Protein AF-A0A2R6CRL7-F1 (afdb_monomer_lite)

pLDDT: mean 73.03, std 17.22, range [29.33, 96.5]

Radius of gyration: 77.33 Å; chains: 1; bounding box: 210×64×269 Å

Foldseek 3Di:
DEWFWEDDQFWIWIQDPQGIAIWTQWKDFDDPPDPDDPQWQWFQDPVHIMTTGGPDDPDDPPIFGLFDGDDDDPRLQVNLSVVQRNNCVSVPRPRAPQAAYQYAPPDPRRVVSNCSSCVVHHHYFYDHQQLLLQCLFPNQQGQAWRWADEDQKIKIFGGGRSATQDIDMDGCPPHQLPLQVPAALPDPDPSNLSSLLSVLVVLLVRLLVVLVRDDADPAEHEYGYAADSDYPPVQPHPNVSSCVNNVHHYDGYTYHPHRNNRSRNSSSRSVVSVPSPCPPPDCCSVDDPDDPDDDDVVVVVVVVVCVVVDDDDDDDDDDDDDDDDDDDDDDDDDDDDCPCPVVVVVVVVVVVSVVVSVVVVVVVVVCVVVVVVVVVVVVVVVVVVVVVVVVVVVVVVVVVVVVVVVVVVVVVVVVVVVVVVVVVVVVVVCVVPDPDPDDDDCPPCVCVVVVVVVVVVVVVVVVVVVVVVVVVVVVVVVVVVVVVVVVVVVCVVVVVVVVVVVVVVVVVVVVVVVVVVVVVVVVVVVVVVCQVVVQDPVNVVVVVVVVVVVVVVVVVVVVVVVVVVCPPVVVVVVVVVVVVVVVVVVVVVVVVVVVVVVVVVVVVVVVVVVVVVVVVVVVVVVVVVVVVVVVVVVVVVVVVVVVVVVVVVVVVVVVVVVVVVVVVVVVVVVVVVVPDDDDDCPVPPVVPVVVVPVPPPDDDDDDDDDDDDDDDDDPPPVVVVVLVVLVVVLVVVLVVCVVVVVVVVSVVSCCPRVVVSVVVVVVVVPD

Structure (mmCIF, N/CA/C/O backbone):
data_AF-A0A2R6CRL7-F1
#
_entry.id   AF-A0A2R6CRL7-F1
#
loop_
_atom_site.group_PDB
_atom_site.id
_atom_site.type_symbol
_atom_site.label_atom_id
_atom_site.label_alt_id
_atom_site.label_comp_id
_atom_site.label_asym_id
_atom_site.label_entity_id
_atom_site.label_seq_id
_atom_site.pdbx_PDB_ins_code
_atom_site.Cartn_x
_atom_site.Cartn_y
_atom_site.Cartn_z
_atom_site.occupancy
_atom_site.B_iso_or_equiv
_atom_site.auth_seq_id
_atom_site.auth_comp_id
_atom_site.auth_asym_id
_atom_site.auth_atom_id
_atom_site.pdbx_PDB_model_num
ATOM 1 N N . MET A 1 1 ? -28.102 0.544 -13.967 1.00 83.69 1 MET A N 1
ATOM 2 C CA . MET A 1 1 ? -27.176 -0.620 -14.055 1.00 83.69 1 MET A CA 1
ATOM 3 C C . MET A 1 1 ? -26.278 -0.648 -12.821 1.00 83.69 1 MET A C 1
ATOM 5 O O . MET A 1 1 ? -26.141 0.416 -12.227 1.00 83.69 1 MET A O 1
ATOM 9 N N . PRO A 1 2 ? -25.694 -1.797 -12.419 1.00 91.38 2 PRO A N 1
ATOM 10 C CA . PRO A 1 2 ? -24.644 -1.808 -11.401 1.00 91.38 2 PRO A CA 1
ATOM 11 C C . PRO A 1 2 ? -23.376 -1.113 -11.915 1.00 91.38 2 PRO A C 1
ATOM 13 O O . PRO A 1 2 ? -23.104 -1.126 -13.121 1.00 91.38 2 PRO A O 1
ATOM 16 N N . ALA A 1 3 ? -22.616 -0.526 -10.996 1.00 94.50 3 ALA A N 1
ATOM 17 C CA . ALA A 1 3 ? -21.356 0.171 -11.251 1.00 94.50 3 ALA A CA 1
ATOM 18 C C . ALA A 1 3 ? -20.347 -0.147 -10.132 1.00 94.50 3 ALA A C 1
ATOM 20 O O . ALA A 1 3 ? -20.745 -0.514 -9.027 1.00 94.50 3 ALA A O 1
ATOM 21 N N . GLY A 1 4 ? -19.054 -0.002 -10.413 1.00 95.75 4 GLY A N 1
ATOM 22 C CA . GLY A 1 4 ? -17.980 -0.036 -9.419 1.00 95.75 4 GLY A CA 1
ATOM 23 C C . GLY A 1 4 ? -17.266 1.312 -9.375 1.00 95.75 4 GLY A C 1
ATOM 24 O O . GLY A 1 4 ? -17.113 1.953 -10.415 1.00 95.75 4 GLY A O 1
ATOM 25 N N . ILE A 1 5 ? -16.855 1.765 -8.194 1.00 95.94 5 ILE A N 1
ATOM 26 C CA . ILE A 1 5 ? -16.184 3.052 -8.006 1.00 95.94 5 ILE A CA 1
ATOM 27 C C . ILE A 1 5 ? -15.051 2.952 -6.977 1.00 95.94 5 ILE A C 1
ATOM 29 O O . ILE A 1 5 ? -15.240 2.474 -5.859 1.00 95.94 5 ILE A O 1
ATOM 33 N N . ASP A 1 6 ? -13.872 3.434 -7.365 1.00 95.62 6 ASP A N 1
ATOM 34 C CA . ASP A 1 6 ? -12.722 3.654 -6.485 1.00 95.62 6 ASP A CA 1
ATOM 35 C C . ASP A 1 6 ? -12.489 5.164 -6.360 1.00 95.62 6 ASP A C 1
ATOM 37 O O . ASP A 1 6 ? -12.441 5.874 -7.368 1.00 95.62 6 ASP A O 1
ATOM 41 N N . ILE A 1 7 ? -12.395 5.660 -5.127 1.00 93.50 7 ILE A N 1
ATOM 42 C CA . ILE A 1 7 ? -12.214 7.082 -4.810 1.00 93.50 7 ILE A CA 1
ATOM 43 C C . ILE A 1 7 ? -10.940 7.202 -3.979 1.00 93.50 7 ILE A C 1
ATOM 45 O O . ILE A 1 7 ? -10.892 6.769 -2.825 1.00 93.50 7 ILE A O 1
ATOM 49 N N . ARG A 1 8 ? -9.918 7.807 -4.582 1.00 90.06 8 ARG A N 1
ATOM 50 C CA . ARG A 1 8 ? -8.610 8.111 -3.990 1.00 90.06 8 ARG A CA 1
ATOM 51 C C . ARG A 1 8 ? -8.490 9.624 -3.794 1.00 90.06 8 ARG A C 1
ATOM 53 O O . ARG A 1 8 ? -9.315 10.376 -4.309 1.00 90.06 8 ARG A O 1
ATOM 60 N N . GLU A 1 9 ? -7.439 10.087 -3.112 1.00 87.25 9 GLU A N 1
ATOM 61 C CA . GLU A 1 9 ? -7.243 11.523 -2.844 1.00 87.25 9 GLU A CA 1
ATOM 62 C C . GLU A 1 9 ? -7.326 12.370 -4.125 1.00 87.25 9 GLU A C 1
ATOM 64 O O . GLU A 1 9 ? -8.062 13.352 -4.158 1.00 87.25 9 GLU A O 1
ATOM 69 N N . ARG A 1 10 ? -6.633 11.963 -5.199 1.00 86.88 10 ARG A N 1
ATOM 70 C CA . ARG A 1 10 ? -6.546 12.733 -6.456 1.00 86.88 10 ARG A CA 1
ATOM 71 C C . ARG A 1 10 ? -7.376 12.177 -7.613 1.00 86.88 10 ARG A C 1
ATOM 73 O O . ARG A 1 10 ? -7.717 12.932 -8.522 1.00 86.88 10 ARG A O 1
ATOM 80 N N . THR A 1 11 ? -7.735 10.894 -7.582 1.00 90.50 11 THR A N 1
ATOM 81 C CA . THR A 1 11 ? -8.336 10.162 -8.713 1.00 90.50 11 THR A CA 1
ATOM 82 C C . THR A 1 11 ? -9.651 9.496 -8.308 1.00 90.50 11 THR A C 1
ATOM 84 O O . THR A 1 11 ? -9.728 8.878 -7.249 1.00 90.50 11 THR A O 1
ATOM 87 N N . ILE A 1 12 ? -10.654 9.547 -9.186 1.00 93.38 12 ILE A N 1
ATOM 88 C CA . ILE A 1 12 ? -11.865 8.720 -9.120 1.00 93.38 12 ILE A CA 1
ATOM 89 C C . ILE A 1 12 ? -11.895 7.816 -10.356 1.00 93.38 12 ILE A C 1
ATOM 91 O O . ILE A 1 12 ? -11.764 8.295 -11.482 1.00 93.38 12 ILE A O 1
ATOM 95 N N . LEU A 1 13 ? -12.085 6.514 -10.157 1.00 94.12 13 LEU A N 1
ATOM 96 C CA . LEU A 1 13 ? -12.251 5.527 -11.226 1.00 94.12 13 LEU A CA 1
ATOM 97 C C . LEU A 1 13 ? -13.660 4.951 -11.162 1.00 94.12 13 LEU A C 1
ATOM 99 O O . LEU A 1 13 ? -14.085 4.484 -10.108 1.00 94.12 13 LEU A O 1
ATOM 103 N N . VAL A 1 14 ? -14.373 4.961 -12.287 1.00 95.25 14 VAL A N 1
ATOM 104 C CA . VAL A 1 14 ? -15.747 4.454 -12.395 1.00 95.25 14 VAL A CA 1
ATOM 105 C C . VAL A 1 14 ? -15.800 3.352 -13.443 1.00 95.25 14 VAL A C 1
ATOM 107 O O . VAL A 1 14 ? -15.675 3.622 -14.635 1.00 95.25 14 VAL A O 1
ATOM 110 N N . ALA A 1 15 ? -16.014 2.115 -13.001 1.00 95.31 15 ALA A N 1
ATOM 111 C CA . ALA A 1 15 ? -16.182 0.946 -13.852 1.00 95.31 15 ALA A CA 1
ATOM 112 C C . ALA A 1 15 ? -17.666 0.653 -14.111 1.00 95.31 15 ALA A C 1
ATOM 114 O O . ALA A 1 15 ? -18.484 0.580 -13.189 1.00 95.31 15 ALA A O 1
ATOM 115 N N . THR A 1 16 ? -18.015 0.409 -15.373 1.00 94.88 16 THR A N 1
ATOM 116 C CA . THR A 1 16 ? -19.351 -0.036 -15.795 1.00 94.88 16 THR A CA 1
ATOM 117 C C . THR A 1 16 ? -19.245 -1.209 -16.775 1.00 94.88 16 THR A C 1
ATOM 119 O O . THR A 1 16 ? -18.173 -1.453 -17.328 1.00 94.88 16 THR A O 1
ATOM 122 N N . PRO A 1 17 ? -20.351 -1.914 -17.088 1.00 92.06 17 PRO A N 1
ATOM 123 C CA . PRO A 1 17 ? -20.360 -2.943 -18.132 1.00 92.06 17 PRO A CA 1
ATOM 124 C C . PRO A 1 17 ? -19.997 -2.455 -19.551 1.00 92.06 17 PRO A C 1
ATOM 126 O O . PRO A 1 17 ? -19.898 -3.283 -20.455 1.00 92.06 17 PRO A O 1
ATOM 129 N N . ALA A 1 18 ? -19.841 -1.142 -19.773 1.00 91.06 18 ALA A N 1
ATOM 130 C CA . ALA A 1 18 ? -19.381 -0.564 -21.039 1.00 91.06 18 ALA A CA 1
ATOM 131 C C . ALA A 1 18 ? -17.871 -0.238 -21.058 1.00 91.06 18 ALA A C 1
ATOM 133 O O . ALA A 1 18 ? -17.312 -0.065 -22.140 1.00 91.06 18 ALA A O 1
ATOM 134 N N . GLY A 1 19 ? -17.223 -0.170 -19.889 1.00 91.88 19 GLY A N 1
ATOM 135 C CA . GLY A 1 19 ? -15.824 0.225 -19.716 1.00 91.88 19 GLY A CA 1
ATOM 136 C C . GLY A 1 19 ? -15.586 0.995 -18.413 1.00 91.88 19 GLY A C 1
ATOM 137 O O . GLY A 1 19 ? -16.529 1.314 -17.680 1.00 91.88 19 GLY A O 1
ATOM 138 N N . THR A 1 20 ? -14.317 1.296 -18.142 1.00 93.25 20 THR A N 1
ATOM 139 C CA . THR A 1 20 ? -13.875 2.159 -17.038 1.00 93.25 20 THR A CA 1
ATOM 140 C C . THR A 1 20 ? -13.662 3.591 -17.538 1.00 93.25 20 THR A C 1
ATOM 142 O O . THR A 1 20 ? -13.286 3.804 -18.690 1.00 93.25 20 THR A O 1
ATOM 145 N N . ALA A 1 21 ? -13.890 4.582 -16.676 1.00 92.69 21 ALA A N 1
ATOM 146 C CA . ALA A 1 21 ? -13.516 5.978 -16.901 1.00 92.69 21 ALA A CA 1
ATOM 147 C C . ALA A 1 21 ? -12.739 6.534 -15.700 1.00 92.69 21 ALA A C 1
ATOM 149 O O . ALA A 1 21 ? -12.966 6.118 -14.559 1.00 92.69 21 ALA A O 1
ATOM 150 N N . ARG A 1 22 ? -11.835 7.486 -15.964 1.00 92.12 22 ARG A N 1
ATOM 151 C CA . ARG A 1 22 ? -10.936 8.091 -14.976 1.00 92.12 22 ARG A CA 1
ATOM 152 C C . ARG A 1 22 ? -11.158 9.602 -14.878 1.00 92.12 22 ARG A C 1
ATOM 154 O O . ARG A 1 22 ? -11.017 10.324 -15.861 1.00 92.12 22 ARG A O 1
ATOM 161 N N . TYR A 1 23 ? -11.425 10.065 -13.665 1.00 91.38 23 TYR A N 1
ATOM 162 C CA . TYR A 1 23 ? -11.684 11.458 -13.304 1.00 91.38 23 TYR A CA 1
ATOM 163 C C . TYR A 1 23 ? -10.712 11.913 -12.215 1.00 91.38 23 TYR A C 1
ATOM 165 O O . TYR A 1 23 ? -10.112 11.089 -11.519 1.00 91.38 23 TYR A O 1
ATOM 173 N N . ARG A 1 24 ? -10.577 13.223 -12.014 1.00 89.06 24 ARG A N 1
ATOM 174 C CA . ARG A 1 24 ? -9.952 13.774 -10.807 1.00 89.06 24 ARG A CA 1
ATOM 175 C C . ARG A 1 24 ? -10.978 13.892 -9.684 1.00 89.06 24 ARG A C 1
ATOM 177 O O . ARG A 1 24 ? -12.131 14.236 -9.920 1.00 89.06 24 ARG A O 1
ATOM 184 N N . ASN A 1 25 ? -10.535 13.707 -8.444 1.00 90.75 25 ASN A N 1
ATOM 185 C CA . ASN A 1 25 ? -11.321 14.015 -7.240 1.00 90.75 25 ASN A CA 1
ATOM 186 C C . ASN A 1 25 ? -11.370 15.538 -6.947 1.00 90.75 25 ASN A C 1
ATOM 188 O O . ASN A 1 25 ? -11.638 15.959 -5.826 1.00 90.75 25 ASN A O 1
ATOM 192 N N . ALA A 1 26 ? -11.089 16.380 -7.943 1.00 87.31 26 ALA A N 1
ATOM 193 C CA . ALA A 1 26 ? -11.030 17.831 -7.821 1.00 87.31 26 ALA A CA 1
ATOM 194 C C . ALA A 1 26 ? -12.279 18.475 -8.436 1.00 87.31 26 ALA A C 1
ATOM 196 O O . ALA A 1 26 ? -12.768 18.038 -9.481 1.00 87.31 26 ALA A O 1
ATOM 197 N N . ILE A 1 27 ? -12.794 19.518 -7.785 1.00 86.75 27 ILE A N 1
ATOM 198 C CA . ILE A 1 27 ? -13.988 20.239 -8.214 1.00 86.75 27 ILE A CA 1
ATOM 199 C C . ILE A 1 27 ? -13.779 21.755 -8.195 1.00 86.75 27 ILE A C 1
ATOM 201 O O . ILE A 1 27 ? -13.359 22.356 -7.201 1.00 86.75 27 ILE A O 1
ATOM 205 N N . ARG A 1 28 ? -14.126 22.388 -9.320 1.00 86.25 28 ARG A N 1
ATOM 206 C CA . ARG A 1 28 ? -14.042 23.835 -9.544 1.00 86.25 28 ARG A CA 1
ATOM 207 C C . ARG A 1 28 ? -15.425 24.376 -9.890 1.00 86.25 28 ARG A C 1
ATOM 209 O O . ARG A 1 28 ? -16.118 23.828 -10.741 1.00 86.25 28 ARG A O 1
ATOM 216 N N . ARG A 1 29 ? -15.861 25.467 -9.258 1.00 85.31 29 ARG A N 1
ATOM 217 C CA . ARG A 1 29 ? -17.110 26.141 -9.654 1.00 85.31 29 ARG A CA 1
ATOM 218 C C . ARG A 1 29 ? -16.862 26.967 -10.917 1.00 85.31 29 ARG A C 1
ATOM 220 O O . ARG A 1 29 ? -15.903 27.732 -10.954 1.00 85.31 29 ARG A O 1
ATOM 227 N N . LEU A 1 30 ? -17.729 26.835 -11.917 1.00 84.25 30 LEU A N 1
ATOM 228 C CA . LEU A 1 30 ? -17.679 27.647 -13.134 1.00 84.25 30 LEU A CA 1
ATOM 229 C C . LEU A 1 30 ? -18.390 28.987 -12.896 1.00 84.25 30 LEU A C 1
ATOM 231 O O . LEU A 1 30 ? -19.471 29.026 -12.303 1.00 84.25 30 LEU A O 1
ATOM 235 N N . GLU A 1 31 ? -17.805 30.086 -13.374 1.00 82.56 31 GLU A N 1
ATOM 236 C CA . GLU A 1 31 ? -18.512 31.370 -13.477 1.00 82.56 31 GLU A CA 1
ATOM 237 C C . GLU A 1 31 ? -19.429 31.380 -14.715 1.00 82.56 31 GLU A C 1
ATOM 239 O O . GLU A 1 31 ? -19.143 30.705 -15.702 1.00 82.56 31 GLU A O 1
ATOM 244 N N . ASP A 1 32 ? -20.500 32.187 -14.705 1.00 69.69 32 ASP A N 1
ATOM 245 C CA . ASP A 1 32 ? -21.592 32.202 -15.711 1.00 69.69 32 ASP A CA 1
ATOM 246 C C . ASP A 1 32 ? -21.172 32.469 -17.183 1.00 69.69 32 ASP A C 1
ATOM 248 O O . ASP A 1 32 ? -22.021 32.518 -18.078 1.00 69.69 32 ASP A O 1
ATOM 252 N N . ALA A 1 33 ? -19.881 32.688 -17.450 1.00 60.56 33 ALA A N 1
ATOM 253 C CA . ALA A 1 33 ? -19.303 32.899 -18.777 1.00 60.56 33 ALA A CA 1
ATOM 254 C C . ALA A 1 33 ? -18.342 31.780 -19.231 1.00 60.56 33 ALA A C 1
ATOM 256 O O . ALA A 1 33 ? -18.023 31.718 -20.421 1.00 60.56 33 ALA A O 1
ATOM 257 N N . GLU A 1 34 ? -17.892 30.895 -18.336 1.00 67.12 34 GLU A N 1
ATOM 258 C CA . GLU A 1 34 ? -17.069 29.742 -18.707 1.00 67.12 34 GLU A CA 1
ATOM 259 C C . GLU A 1 34 ? -17.959 28.623 -19.255 1.00 67.12 34 GLU A C 1
ATOM 261 O O . GLU A 1 34 ? -18.594 27.868 -18.522 1.00 67.12 34 GLU A O 1
ATOM 266 N N . THR A 1 35 ? -17.995 28.504 -20.583 1.00 62.94 35 THR A N 1
ATOM 267 C CA . THR A 1 35 ? -18.393 27.240 -21.211 1.00 62.94 35 THR A CA 1
ATOM 268 C C . THR A 1 35 ? -17.227 26.279 -21.019 1.00 62.94 35 THR A C 1
ATOM 270 O O . THR A 1 35 ? -16.145 26.571 -21.526 1.00 62.94 35 THR A O 1
ATOM 273 N N . GLY A 1 36 ? -17.428 25.195 -20.262 1.00 60.19 36 GLY A N 1
ATOM 274 C CA . GLY A 1 36 ? -16.379 24.208 -19.995 1.00 60.19 36 GLY A CA 1
ATOM 275 C C . GLY A 1 36 ? -15.745 23.702 -21.291 1.00 60.19 36 GLY A C 1
ATOM 276 O O . GLY A 1 36 ? -16.454 23.476 -22.277 1.00 60.19 36 GLY A O 1
ATOM 277 N N . ASP A 1 37 ? -14.417 23.573 -21.301 1.00 58.75 37 ASP A N 1
ATOM 278 C CA . ASP A 1 37 ? -13.718 23.013 -22.456 1.00 58.75 37 ASP A CA 1
ATOM 279 C C . ASP A 1 37 ? -14.037 21.512 -22.584 1.00 58.75 37 ASP A C 1
ATOM 281 O O . ASP A 1 37 ? -14.466 20.861 -21.628 1.00 58.75 37 ASP A O 1
ATOM 285 N N . GLY A 1 38 ? -13.884 20.963 -23.788 1.00 57.44 38 GLY A N 1
ATOM 286 C CA . GLY A 1 38 ? -14.528 19.716 -24.221 1.00 57.44 38 GLY A CA 1
ATOM 287 C C . GLY A 1 38 ? -14.091 18.417 -23.529 1.00 57.44 38 GLY A C 1
ATOM 288 O O . GLY A 1 38 ? -14.498 17.352 -23.985 1.00 57.44 38 GLY A O 1
ATOM 289 N N . ALA A 1 39 ? -13.268 18.497 -22.481 1.00 59.25 39 ALA A N 1
ATOM 290 C CA . ALA A 1 39 ? -12.752 17.377 -21.693 1.00 59.25 39 ALA A CA 1
ATOM 291 C C . ALA A 1 39 ? -13.210 17.387 -20.217 1.00 59.25 39 ALA A C 1
ATOM 293 O O . ALA A 1 39 ? -12.875 16.467 -19.480 1.00 59.25 39 ALA A O 1
ATOM 294 N N . THR A 1 40 ? -13.960 18.398 -19.765 1.00 70.75 40 THR A N 1
ATOM 295 C CA . THR A 1 40 ? -14.306 18.575 -18.343 1.00 70.75 40 THR A CA 1
ATOM 296 C C . THR A 1 40 ? -15.777 18.228 -18.072 1.00 70.75 40 THR A C 1
ATOM 298 O O . THR A 1 40 ? -16.695 18.884 -18.582 1.00 70.75 40 THR A O 1
ATOM 301 N N . LEU A 1 41 ? -16.027 17.228 -17.219 1.00 86.19 41 LEU A N 1
ATOM 302 C CA . LEU A 1 41 ? -17.376 16.797 -16.846 1.00 86.19 41 LEU A CA 1
ATOM 303 C C . LEU A 1 41 ? -18.088 17.916 -16.073 1.00 86.19 41 LEU A C 1
ATOM 305 O O . LEU A 1 41 ? -17.649 18.340 -15.004 1.00 86.19 41 LEU A O 1
ATOM 309 N N . THR A 1 42 ? -19.198 18.417 -16.620 1.00 87.56 42 THR A N 1
ATOM 310 C CA . THR A 1 42 ? -19.900 19.588 -16.073 1.00 87.56 42 THR A CA 1
ATOM 311 C C . THR A 1 42 ? -21.227 19.200 -15.422 1.00 87.56 42 THR A C 1
ATOM 313 O O . THR A 1 42 ? -22.122 18.666 -16.075 1.00 87.56 42 THR A O 1
ATOM 316 N N . VAL A 1 43 ? -21.374 19.532 -14.138 1.00 88.31 43 VAL A N 1
ATOM 317 C CA . VAL A 1 43 ? -22.554 19.261 -13.304 1.00 88.31 43 VAL A CA 1
ATOM 318 C C . VAL A 1 43 ? -23.264 20.578 -12.983 1.00 88.31 43 VAL A C 1
ATOM 320 O O . VAL A 1 43 ? -22.673 21.470 -12.377 1.00 88.31 43 VAL A O 1
ATOM 323 N N . SER A 1 44 ? -24.539 20.719 -13.356 1.00 86.38 44 SER A N 1
ATOM 324 C CA . SER A 1 44 ? -25.341 21.919 -13.063 1.00 86.38 44 SER A CA 1
ATOM 325 C C . SER A 1 44 ? -26.352 21.672 -11.942 1.00 86.38 44 SER A C 1
ATOM 327 O O . SER A 1 44 ? -27.188 20.776 -12.040 1.00 86.38 44 SER A O 1
ATOM 329 N N . LEU A 1 45 ? -26.314 22.518 -10.912 1.00 88.00 45 LEU A N 1
ATOM 330 C CA . LEU A 1 45 ? -27.274 22.574 -9.805 1.00 88.00 45 LEU A CA 1
ATOM 331 C C . LEU A 1 45 ? -27.991 23.934 -9.776 1.00 88.00 45 LEU A C 1
ATOM 333 O O . LEU A 1 45 ? -27.533 24.903 -10.383 1.00 88.00 45 LEU A O 1
ATOM 337 N N . ASP A 1 46 ? -29.045 24.056 -8.963 1.00 84.19 46 ASP A N 1
ATOM 338 C CA . ASP A 1 46 ? -29.707 25.344 -8.670 1.00 84.19 46 ASP A CA 1
ATOM 339 C C . ASP A 1 46 ? -28.745 26.398 -8.066 1.00 84.19 46 ASP A C 1
ATOM 341 O O . ASP A 1 46 ? -29.016 27.599 -8.115 1.00 84.19 46 ASP A O 1
ATOM 345 N N . GLY A 1 47 ? -27.605 25.964 -7.512 1.00 78.62 47 GLY A N 1
ATOM 346 C CA . GLY A 1 47 ? -26.525 26.825 -7.016 1.00 78.62 47 GLY A CA 1
ATOM 347 C C . GLY A 1 47 ? -25.501 27.279 -8.071 1.00 78.62 47 GLY A C 1
ATOM 348 O O . GLY A 1 47 ? -24.651 28.115 -7.755 1.00 78.62 47 GLY A O 1
ATOM 349 N N . GLY A 1 48 ? -25.549 26.760 -9.300 1.00 85.50 48 GLY A N 1
ATOM 350 C CA . GLY A 1 48 ? -24.590 27.040 -10.377 1.00 85.50 48 GLY A CA 1
ATOM 351 C C . GLY A 1 48 ? -24.003 25.773 -11.009 1.00 85.50 48 GLY A C 1
ATOM 352 O O . GLY A 1 48 ? -24.364 24.657 -10.637 1.00 85.50 48 GLY A O 1
ATOM 353 N N . SER A 1 49 ? -23.092 25.953 -11.970 1.00 87.56 49 SER A N 1
ATOM 354 C CA . SER A 1 49 ? -22.382 24.839 -12.615 1.00 87.56 49 SER A CA 1
ATOM 355 C C . SER A 1 49 ? -21.006 24.601 -11.999 1.00 87.56 49 SER A C 1
ATOM 357 O O . SER A 1 49 ? -20.321 25.534 -11.576 1.00 87.56 49 SER A O 1
ATOM 359 N N . TYR A 1 50 ? -20.603 23.337 -11.979 1.00 88.25 50 TYR A N 1
ATOM 360 C CA . TYR A 1 50 ? -19.344 22.853 -11.437 1.00 88.25 50 TYR A CA 1
ATOM 361 C C . TYR A 1 50 ? -18.649 21.969 -12.470 1.00 88.25 50 TYR A C 1
ATOM 363 O O . TYR A 1 50 ? -19.295 21.193 -13.169 1.00 88.25 50 TYR A O 1
ATOM 371 N N . ALA A 1 51 ? -17.335 22.107 -12.547 1.00 86.88 51 ALA A N 1
ATOM 372 C CA . ALA A 1 51 ? -16.426 21.322 -13.355 1.00 86.88 51 ALA A CA 1
ATOM 373 C C . ALA A 1 51 ? -15.752 20.254 -12.486 1.00 86.88 51 ALA A C 1
ATOM 375 O O . ALA A 1 51 ? -15.205 20.575 -11.429 1.00 86.88 51 ALA A O 1
ATOM 376 N N . ILE A 1 52 ? -15.778 19.013 -12.965 1.00 85.94 52 ILE A N 1
ATOM 377 C CA . ILE A 1 52 ? -14.998 17.876 -12.474 1.00 85.94 52 ILE A CA 1
ATOM 378 C C . ILE A 1 52 ? -14.081 17.486 -13.625 1.00 85.94 52 ILE A C 1
ATOM 380 O O . ILE A 1 52 ? -14.546 17.188 -14.726 1.00 85.94 52 ILE A O 1
ATOM 384 N N . ASP A 1 53 ? -12.778 17.568 -13.403 1.00 75.31 53 ASP A N 1
ATOM 385 C CA . ASP A 1 53 ? -11.823 17.515 -14.502 1.00 75.31 53 ASP A CA 1
ATOM 386 C C . ASP A 1 53 ? -11.392 16.080 -14.832 1.00 75.31 53 ASP A C 1
ATOM 388 O O . ASP A 1 53 ? -11.178 15.254 -13.938 1.00 75.31 53 ASP A O 1
ATOM 392 N N . VAL A 1 54 ? -11.257 15.767 -16.122 1.00 62.69 54 VAL A N 1
ATOM 393 C CA . VAL A 1 54 ? -10.622 14.515 -16.558 1.00 62.69 54 VAL A CA 1
ATOM 394 C C . VAL A 1 54 ? -9.112 14.674 -16.382 1.00 62.69 54 VAL A C 1
ATOM 396 O O . VAL A 1 54 ? -8.558 15.748 -16.597 1.00 62.69 54 VAL A O 1
ATOM 399 N N . ALA A 1 55 ? -8.427 13.625 -15.927 1.00 54.41 55 ALA A N 1
ATOM 400 C CA . ALA A 1 55 ? -7.027 13.731 -15.521 1.00 54.41 55 ALA A CA 1
ATOM 401 C C . ALA A 1 55 ? -6.094 14.043 -16.713 1.00 54.41 55 ALA A C 1
ATOM 403 O O . ALA A 1 55 ? -5.758 13.137 -17.474 1.00 54.41 55 ALA A O 1
ATOM 404 N N . GLY A 1 56 ? -5.668 15.309 -16.870 1.00 50.44 56 GLY A N 1
ATOM 405 C CA . GLY A 1 56 ? -4.801 15.697 -17.995 1.00 50.44 56 GLY A CA 1
ATOM 406 C C . GLY A 1 56 ? -4.098 17.068 -18.000 1.00 50.44 56 GLY A C 1
ATOM 407 O O . GLY A 1 56 ? -3.211 17.231 -18.833 1.00 50.44 56 GLY A O 1
ATOM 408 N N . ASP A 1 57 ? -4.430 18.041 -17.136 1.00 48.66 57 ASP A N 1
ATOM 409 C CA . ASP A 1 57 ? -3.772 19.373 -17.138 1.00 48.66 57 ASP A CA 1
ATOM 410 C C . ASP A 1 57 ? -3.553 19.932 -15.718 1.00 48.66 57 ASP A C 1
ATOM 412 O O . ASP A 1 57 ? -4.507 20.103 -14.963 1.00 48.66 57 ASP A O 1
ATOM 416 N N . ASP A 1 58 ? -2.317 20.196 -15.296 1.00 52.31 58 ASP A N 1
ATOM 417 C CA . ASP A 1 58 ? -1.955 20.456 -13.884 1.00 52.31 58 ASP A CA 1
ATOM 418 C C . ASP A 1 58 ? -2.205 21.915 -13.429 1.00 52.31 58 ASP A C 1
ATOM 420 O O . ASP A 1 58 ? -1.361 22.583 -12.827 1.00 52.31 58 ASP A O 1
ATOM 424 N N . GLY A 1 59 ? -3.394 22.432 -13.751 1.00 49.91 59 GLY A N 1
ATOM 425 C CA . GLY A 1 59 ? -3.794 23.824 -13.558 1.00 49.91 59 GLY A CA 1
ATOM 426 C C . GLY A 1 59 ? -4.458 24.158 -12.212 1.00 49.91 59 GLY A C 1
ATOM 427 O O . GLY A 1 59 ? -5.640 23.889 -12.011 1.00 49.91 59 GLY A O 1
ATOM 428 N N . ALA A 1 60 ? -3.731 24.933 -11.398 1.00 49.78 60 ALA A N 1
ATOM 429 C CA . ALA A 1 60 ? -4.191 25.799 -10.295 1.00 49.78 60 ALA A CA 1
ATOM 430 C C . ALA A 1 60 ? -4.596 25.164 -8.942 1.00 49.78 60 ALA A C 1
ATOM 432 O O . ALA A 1 60 ? -5.472 24.308 -8.853 1.00 49.78 60 ALA A O 1
ATOM 433 N N . ASP A 1 61 ? -4.028 25.733 -7.869 1.00 56.34 61 ASP A N 1
ATOM 434 C CA . ASP A 1 61 ? -4.190 25.345 -6.455 1.00 56.34 61 ASP A CA 1
ATOM 435 C C . ASP A 1 61 ? -5.554 25.707 -5.814 1.00 56.34 61 ASP A C 1
ATOM 437 O O . ASP A 1 61 ? -5.813 25.352 -4.667 1.00 56.34 61 ASP A O 1
ATOM 441 N N . ASP A 1 62 ? -6.436 26.430 -6.516 1.00 55.22 62 ASP A N 1
ATOM 442 C CA . ASP A 1 62 ? -7.716 26.945 -5.982 1.00 55.22 62 ASP A CA 1
ATOM 443 C C . ASP A 1 62 ? -8.877 25.913 -6.026 1.00 55.22 62 ASP A C 1
ATOM 445 O O . ASP A 1 62 ? -10.054 26.276 -5.922 1.00 55.22 62 ASP A O 1
ATOM 449 N N . GLN A 1 63 ? -8.581 24.622 -6.216 1.00 67.44 63 GLN A N 1
ATOM 450 C CA . GLN A 1 63 ? -9.585 23.559 -6.363 1.00 67.44 63 GLN A CA 1
ATOM 451 C C . GLN A 1 63 ? -9.918 22.881 -5.024 1.00 67.44 63 GLN A C 1
ATOM 453 O O . GLN A 1 63 ? -9.045 22.629 -4.197 1.00 67.44 63 GLN A O 1
ATOM 458 N N . GLY A 1 64 ? -11.199 22.569 -4.804 1.00 79.50 64 GLY A N 1
ATOM 459 C CA . GLY A 1 64 ? -11.634 21.760 -3.662 1.00 79.50 64 GLY A CA 1
ATOM 460 C C . GLY A 1 64 ? -11.670 20.274 -4.014 1.00 79.50 64 GLY A C 1
ATOM 461 O O . GLY A 1 64 ? -11.834 19.928 -5.181 1.00 79.50 64 GLY A O 1
ATOM 462 N N . TYR A 1 65 ? -11.585 19.394 -3.018 1.00 87.50 65 TYR A N 1
ATOM 463 C CA . TYR A 1 65 ? -11.857 17.968 -3.216 1.00 87.50 65 TYR A CA 1
ATOM 464 C C . TYR A 1 65 ? -13.369 17.686 -3.251 1.00 87.50 65 TYR A C 1
ATOM 466 O O . TYR A 1 65 ? -14.141 18.318 -2.524 1.00 87.50 65 TYR A O 1
ATOM 474 N N . LEU A 1 66 ? -13.798 16.739 -4.091 1.00 89.94 66 LEU A N 1
ATOM 475 C CA . LEU A 1 66 ? -15.195 16.294 -4.185 1.00 89.94 66 LEU A CA 1
ATOM 476 C C . LEU A 1 66 ? -15.557 15.333 -3.037 1.00 89.94 66 LEU A C 1
ATOM 478 O O . LEU A 1 66 ? -16.641 15.440 -2.456 1.00 89.94 66 LEU A O 1
ATOM 482 N N . PHE A 1 67 ? -14.630 14.441 -2.686 1.00 90.88 67 PHE A N 1
ATOM 483 C CA . PHE A 1 67 ? -14.697 13.507 -1.559 1.00 90.88 67 PHE A CA 1
ATOM 484 C C . PHE A 1 67 ? -13.418 13.580 -0.711 1.00 90.88 67 PHE A C 1
ATOM 486 O O . PHE A 1 67 ? -12.346 13.867 -1.241 1.00 90.88 67 PHE A O 1
ATOM 493 N N . GLY A 1 68 ? -13.510 13.279 0.587 1.00 86.12 68 GLY A N 1
ATOM 494 C CA . GLY A 1 68 ? -12.345 13.159 1.477 1.00 86.12 68 GLY A CA 1
ATOM 495 C C . GLY A 1 68 ? -11.694 14.496 1.851 1.00 86.12 68 GLY A C 1
ATOM 496 O O . GLY A 1 68 ? -10.517 14.544 2.198 1.00 86.12 68 GLY A O 1
ATOM 497 N N . GLY A 1 69 ? -12.436 15.602 1.765 1.00 81.50 69 GLY A N 1
ATOM 498 C CA . GLY A 1 69 ? -11.915 16.937 2.048 1.00 81.50 69 GLY A CA 1
ATOM 499 C C . GLY A 1 69 ? -13.001 17.959 2.376 1.00 81.50 69 GLY A C 1
ATOM 500 O O . GLY A 1 69 ? -14.196 17.706 2.239 1.00 81.50 69 GLY A O 1
ATOM 501 N N . ALA A 1 70 ? -12.580 19.148 2.814 1.00 66.88 70 ALA A N 1
ATOM 502 C CA . ALA A 1 70 ? -13.473 20.229 3.239 1.00 66.88 70 ALA A CA 1
ATOM 503 C C . ALA A 1 70 ? -14.169 20.927 2.047 1.00 66.88 70 ALA A C 1
ATOM 505 O O . ALA A 1 70 ? -13.848 22.065 1.698 1.00 66.88 70 ALA A O 1
ATOM 506 N N . ALA A 1 71 ? -15.123 20.234 1.421 1.00 61.06 71 ALA A N 1
ATOM 507 C CA . ALA A 1 71 ? -15.863 20.692 0.248 1.00 61.06 71 ALA A CA 1
ATOM 508 C C . ALA A 1 71 ? -16.598 22.032 0.480 1.00 61.06 71 ALA A C 1
ATOM 510 O O . ALA A 1 71 ? -17.257 22.257 1.497 1.00 61.06 71 ALA A O 1
ATOM 511 N N . THR A 1 72 ? -16.516 22.935 -0.500 1.00 58.88 72 THR A N 1
ATOM 512 C CA . THR A 1 72 ? -16.986 24.327 -0.402 1.00 58.88 72 THR A CA 1
ATOM 513 C C . THR A 1 72 ? -18.410 24.521 -0.942 1.00 58.88 72 THR A C 1
ATOM 515 O O . THR A 1 72 ? -18.639 25.201 -1.944 1.00 58.88 72 THR A O 1
ATOM 518 N N . GLY A 1 73 ? -19.410 23.961 -0.255 1.00 63.94 73 GLY A N 1
ATOM 519 C CA . GLY A 1 73 ? -20.815 24.141 -0.637 1.00 63.94 73 GLY A CA 1
ATOM 520 C C . GLY A 1 73 ? -21.812 23.378 0.231 1.00 63.94 73 GLY A C 1
ATOM 521 O O . GLY A 1 73 ? -21.554 23.123 1.403 1.00 63.94 73 GLY A O 1
ATOM 522 N N . ASP A 1 74 ? -22.949 23.023 -0.369 1.00 67.19 74 ASP A N 1
ATOM 523 C CA . ASP A 1 74 ? -23.846 21.975 0.127 1.00 67.19 74 ASP A CA 1
ATOM 524 C C . ASP A 1 74 ? -23.456 20.670 -0.600 1.00 67.19 74 ASP A C 1
ATOM 526 O O . ASP A 1 74 ? -23.695 20.553 -1.808 1.00 67.19 74 ASP A O 1
ATOM 530 N N . PRO A 1 75 ? -22.710 19.754 0.045 1.00 77.31 75 PRO A N 1
ATOM 531 C CA . PRO A 1 75 ? -21.863 18.821 -0.694 1.00 77.31 75 PRO A CA 1
ATOM 532 C C . PRO A 1 75 ? -22.583 17.535 -1.116 1.00 77.31 75 PRO A C 1
ATOM 534 O O . PRO A 1 75 ? -22.141 16.886 -2.061 1.00 77.31 75 PRO A O 1
ATOM 537 N N . ALA A 1 76 ? -23.685 17.158 -0.458 1.00 86.44 76 ALA A N 1
ATOM 538 C CA . ALA A 1 76 ? -24.395 15.908 -0.743 1.00 86.44 76 ALA A CA 1
ATOM 539 C C . ALA A 1 76 ? -25.057 15.930 -2.131 1.00 86.44 76 ALA A C 1
ATOM 541 O O . ALA A 1 76 ? -24.856 15.017 -2.931 1.00 86.44 76 ALA A O 1
ATOM 542 N N . ASP A 1 77 ? -25.770 17.011 -2.456 1.00 88.38 77 ASP A N 1
ATOM 543 C CA . ASP A 1 77 ? -26.422 17.192 -3.758 1.00 88.38 77 ASP A CA 1
ATOM 544 C C . ASP A 1 77 ? -25.417 17.259 -4.917 1.00 88.38 77 ASP A C 1
ATOM 546 O O . ASP A 1 77 ? -25.695 16.762 -6.012 1.00 88.38 77 ASP A O 1
ATOM 550 N N . LEU A 1 78 ? -24.236 17.830 -4.661 1.00 89.62 78 LEU A N 1
ATOM 551 C CA . LEU A 1 78 ? -23.153 17.942 -5.633 1.00 89.62 78 LEU A CA 1
ATOM 552 C C . LEU A 1 78 ? -22.435 16.607 -5.854 1.00 89.62 78 LEU A C 1
ATOM 554 O O . LEU A 1 78 ? -22.275 16.203 -7.002 1.00 89.62 78 LEU A O 1
ATOM 558 N N . ARG A 1 79 ? -22.090 15.877 -4.784 1.00 92.12 79 ARG A N 1
ATOM 559 C CA . ARG A 1 79 ? -21.543 14.512 -4.873 1.00 92.12 79 ARG A CA 1
ATOM 560 C C . ARG A 1 79 ? -22.504 13.546 -5.561 1.00 92.12 79 ARG A C 1
ATOM 562 O O . ARG A 1 79 ? -22.077 12.772 -6.413 1.00 92.12 79 ARG A O 1
ATOM 569 N N . ARG A 1 80 ? -23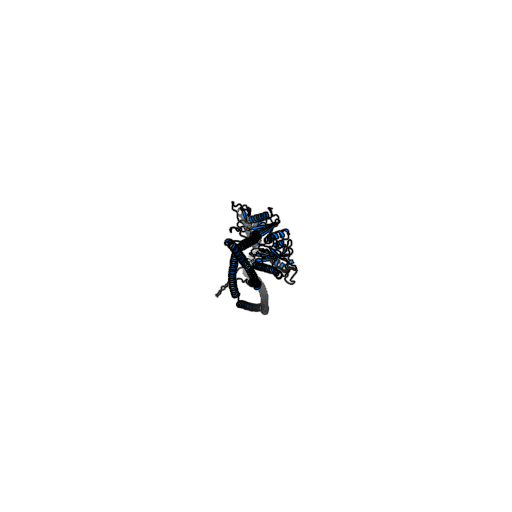.802 13.632 -5.257 1.00 92.50 80 ARG A N 1
ATOM 570 C CA . ARG A 1 80 ? -24.846 12.830 -5.910 1.00 92.50 80 ARG A CA 1
ATOM 571 C C . ARG A 1 80 ? -24.872 13.076 -7.415 1.00 92.50 80 ARG A C 1
ATOM 573 O O . ARG A 1 80 ? -24.710 12.137 -8.187 1.00 92.50 80 ARG A O 1
ATOM 580 N N . ALA A 1 81 ? -25.024 14.336 -7.826 1.00 90.88 81 ALA A N 1
ATOM 581 C CA . ALA A 1 81 ? -25.093 14.699 -9.238 1.00 90.88 81 ALA A CA 1
ATOM 582 C C . ALA A 1 81 ? -23.772 14.423 -9.986 1.00 90.88 81 ALA A C 1
ATOM 584 O O . ALA A 1 81 ? -23.799 14.082 -11.166 1.00 90.88 81 ALA A O 1
ATOM 585 N N . ALA A 1 82 ? -22.627 14.502 -9.299 1.00 91.81 82 ALA A N 1
ATOM 586 C CA . ALA A 1 82 ? -21.325 14.098 -9.820 1.00 91.81 82 ALA A CA 1
ATOM 587 C C . ALA A 1 82 ? -21.241 12.592 -10.108 1.00 91.81 82 ALA A C 1
ATOM 589 O O . ALA A 1 82 ? -20.842 12.208 -11.204 1.00 91.81 82 ALA A O 1
ATOM 590 N N . VAL A 1 83 ? -21.644 11.731 -9.166 1.00 92.69 83 VAL A N 1
ATOM 591 C CA . VAL A 1 83 ? -21.631 10.269 -9.365 1.00 92.69 83 VAL A CA 1
ATOM 592 C C . VAL A 1 83 ? -22.665 9.841 -10.409 1.00 92.69 83 VAL A C 1
ATOM 594 O O . VAL A 1 83 ? -22.350 9.020 -11.269 1.00 92.69 83 VAL A O 1
ATOM 597 N N . GLU A 1 84 ? -23.862 10.440 -10.402 1.00 91.12 84 GLU A N 1
ATOM 598 C CA . GLU A 1 84 ? -24.864 10.247 -11.462 1.00 91.12 84 GLU A CA 1
ATOM 599 C C . GLU A 1 84 ? -24.283 10.615 -12.847 1.00 91.12 84 GLU A C 1
ATOM 601 O O . GLU A 1 84 ? -24.466 9.859 -13.801 1.00 91.12 84 GLU A O 1
ATOM 606 N N . ALA A 1 85 ? -23.527 11.715 -12.959 1.00 90.81 85 ALA A N 1
ATOM 607 C CA . ALA A 1 85 ? -22.903 12.150 -14.211 1.00 90.81 85 ALA A CA 1
ATOM 608 C C . ALA A 1 85 ? -21.722 11.262 -14.657 1.00 90.81 85 ALA A C 1
ATOM 610 O O . ALA A 1 85 ? -21.694 10.844 -15.814 1.00 90.81 85 ALA A O 1
ATOM 611 N N . MET A 1 86 ? -20.792 10.919 -13.755 1.00 92.19 86 MET A N 1
ATOM 612 C CA . MET A 1 86 ? -19.640 10.054 -14.061 1.00 92.19 86 MET A CA 1
ATOM 613 C C . MET A 1 86 ? -20.084 8.653 -14.511 1.00 92.19 86 MET A C 1
ATOM 615 O O . MET A 1 86 ? -19.526 8.100 -15.456 1.00 92.19 86 MET A O 1
ATOM 619 N N . VAL A 1 87 ? -21.120 8.079 -13.883 1.00 90.12 87 VAL A N 1
ATOM 620 C CA . VAL A 1 87 ? -21.670 6.773 -14.292 1.00 90.12 87 VAL A CA 1
ATOM 621 C C . VAL A 1 87 ? -22.493 6.878 -15.582 1.00 90.12 87 VAL A C 1
ATOM 623 O O . VAL A 1 87 ? -22.467 5.958 -16.403 1.00 90.12 87 VAL A O 1
ATOM 626 N N . ALA A 1 88 ? -23.198 7.989 -15.818 1.00 88.81 88 ALA A N 1
ATOM 627 C CA . ALA A 1 88 ? -23.906 8.210 -17.079 1.00 88.81 88 ALA A CA 1
ATOM 628 C C . ALA A 1 88 ? -22.944 8.359 -18.270 1.00 88.81 88 ALA A C 1
ATOM 630 O O . ALA A 1 88 ? -23.244 7.864 -19.355 1.00 88.81 88 ALA A O 1
ATOM 631 N N . GLU A 1 89 ? -21.789 8.999 -18.086 1.00 88.81 89 GLU A N 1
ATOM 632 C CA . GLU A 1 89 ? -20.765 9.136 -19.124 1.00 88.81 89 GLU A CA 1
ATOM 633 C C . GLU A 1 89 ? -20.042 7.811 -19.400 1.00 88.81 89 GLU A C 1
ATOM 635 O O . GLU A 1 89 ? -20.049 7.347 -20.543 1.00 88.81 89 GLU A O 1
ATOM 640 N N . SER A 1 90 ? -19.503 7.150 -18.369 1.00 86.31 90 SER A N 1
ATOM 641 C CA . SER A 1 90 ? -18.763 5.888 -18.525 1.00 86.31 90 SER A CA 1
ATOM 642 C C . SER A 1 90 ? -19.619 4.732 -19.061 1.00 86.31 90 SER A C 1
ATOM 644 O O . SER A 1 90 ? -19.099 3.824 -19.707 1.00 86.31 90 SER A O 1
ATOM 646 N N . SER A 1 91 ? -20.944 4.793 -18.887 1.00 85.12 91 SER A N 1
ATOM 647 C CA . SER A 1 91 ? -21.907 3.860 -19.495 1.00 85.12 91 SER A CA 1
ATOM 648 C C . SER A 1 91 ? -22.364 4.225 -20.922 1.00 85.12 91 SER A C 1
ATOM 650 O O . SER A 1 91 ? -23.243 3.557 -21.475 1.00 85.12 91 SER A O 1
ATOM 652 N N . GLY A 1 92 ? -21.796 5.265 -21.544 1.00 83.62 92 GLY A N 1
ATOM 653 C CA . GLY A 1 92 ? -22.121 5.679 -22.915 1.00 83.62 92 GLY A CA 1
ATOM 654 C C . GLY A 1 92 ? -23.417 6.490 -23.053 1.00 83.62 92 GLY A C 1
ATOM 655 O O . GLY A 1 92 ? -24.041 6.480 -24.116 1.00 83.62 92 GLY A O 1
ATOM 656 N N . GLY A 1 93 ? -23.834 7.185 -21.992 1.00 78.50 93 GLY A N 1
ATOM 657 C CA . GLY A 1 93 ? -25.004 8.068 -21.955 1.00 78.50 93 GLY A CA 1
ATOM 658 C C . GLY A 1 93 ? -26.246 7.488 -21.266 1.00 78.50 93 GLY A C 1
ATOM 659 O O . GLY A 1 93 ? -27.322 8.082 -21.377 1.00 78.50 93 GLY A O 1
ATOM 660 N N . ALA A 1 94 ? -26.148 6.350 -20.568 1.00 73.94 94 ALA A N 1
ATOM 661 C CA . ALA A 1 94 ? -27.283 5.753 -19.860 1.00 73.94 94 ALA A CA 1
ATOM 662 C C . ALA A 1 94 ? -27.554 6.505 -18.542 1.00 73.94 94 ALA A C 1
ATOM 664 O O . ALA A 1 94 ? -26.879 6.308 -17.538 1.00 73.94 94 ALA A O 1
ATOM 665 N N . SER A 1 95 ? -28.548 7.395 -18.554 1.00 63.47 95 SER A N 1
ATOM 666 C CA . SER A 1 95 ? -28.675 8.487 -17.574 1.00 63.47 95 SER A CA 1
ATOM 667 C C . SER A 1 95 ? -29.150 8.116 -16.158 1.00 63.47 95 SER A C 1
ATOM 669 O O . SER A 1 95 ? -29.352 9.027 -15.361 1.00 63.47 95 SER A O 1
ATOM 671 N N . GLU A 1 96 ? -29.372 6.836 -15.829 1.00 73.12 96 GLU A N 1
ATOM 672 C CA . GLU A 1 96 ? -29.900 6.424 -14.515 1.00 73.12 96 GLU A CA 1
ATOM 673 C C . GLU A 1 96 ? -29.132 5.241 -13.892 1.00 73.12 96 GLU A C 1
ATOM 675 O O . GLU A 1 96 ? -28.974 4.155 -14.466 1.00 73.12 96 GLU A O 1
ATOM 680 N N . LEU A 1 97 ? -28.687 5.449 -12.650 1.00 80.00 97 LEU A N 1
ATOM 681 C CA . LEU A 1 97 ? -27.940 4.494 -11.831 1.00 80.00 97 LEU A CA 1
ATOM 682 C C . LEU A 1 97 ? -28.906 3.471 -11.192 1.00 80.00 97 LEU A C 1
ATOM 684 O O . LEU A 1 97 ? -29.128 3.456 -9.993 1.00 80.00 97 LEU A O 1
ATOM 688 N N . GLU A 1 98 ? -29.557 2.633 -12.007 1.00 81.12 98 GLU A N 1
ATOM 689 C CA . GLU A 1 98 ? -30.632 1.721 -11.543 1.00 81.12 98 GLU A CA 1
ATOM 690 C C . GLU A 1 98 ? -30.177 0.488 -10.717 1.00 81.12 98 GLU A C 1
ATOM 692 O O . GLU A 1 98 ? -30.984 -0.408 -10.472 1.00 81.12 98 GLU A O 1
ATOM 697 N N . GLY A 1 99 ? -28.893 0.343 -10.376 1.00 87.38 99 GLY A N 1
ATOM 698 C CA . GLY A 1 99 ? -28.364 -0.859 -9.711 1.00 87.38 99 GLY A CA 1
ATOM 699 C C . GLY A 1 99 ? -27.351 -0.531 -8.612 1.00 87.38 99 GLY A C 1
ATOM 700 O O . GLY A 1 99 ? -26.883 0.602 -8.571 1.00 87.38 99 GLY A O 1
ATOM 701 N N . PRO A 1 100 ? -27.026 -1.494 -7.727 1.00 92.81 100 PRO A N 1
ATOM 702 C CA . PRO A 1 100 ? -26.080 -1.292 -6.628 1.00 92.81 100 PRO A CA 1
ATOM 703 C C . PRO A 1 100 ? -24.709 -0.790 -7.105 1.00 92.81 100 PRO A C 1
ATOM 705 O O . PRO A 1 100 ? -24.254 -1.115 -8.207 1.00 92.81 100 PRO A O 1
ATOM 708 N N . LEU A 1 101 ? -24.071 0.017 -6.258 1.00 94.31 101 LEU A N 1
ATOM 709 C CA . LEU A 1 101 ? -22.784 0.662 -6.512 1.00 94.31 101 LEU A CA 1
ATOM 710 C C . LEU A 1 101 ? -21.724 0.055 -5.588 1.00 94.31 101 LEU A C 1
ATOM 712 O O . LEU A 1 101 ? -21.769 0.272 -4.378 1.00 94.31 101 LEU A O 1
ATOM 716 N N . GLY A 1 102 ? -20.773 -0.690 -6.147 1.00 94.75 102 GLY A N 1
ATOM 717 C CA . GLY A 1 102 ? -19.643 -1.228 -5.391 1.00 94.75 102 GLY A CA 1
ATOM 718 C C . GLY A 1 102 ? -18.613 -0.139 -5.120 1.00 94.75 102 GLY A C 1
ATOM 719 O O . GLY A 1 102 ? -18.032 0.382 -6.067 1.00 94.75 102 GLY A O 1
ATOM 720 N N . TYR A 1 103 ? -18.377 0.204 -3.855 1.00 95.56 103 TYR A N 1
ATOM 721 C CA . TYR A 1 103 ? -17.372 1.184 -3.437 1.00 95.56 103 TYR A CA 1
ATOM 722 C C . TYR A 1 103 ? -16.124 0.489 -2.883 1.00 95.56 103 TYR A C 1
ATOM 724 O O . TYR A 1 103 ? -16.233 -0.312 -1.955 1.00 95.56 103 TYR A O 1
ATOM 732 N N . VAL A 1 104 ? -14.947 0.823 -3.417 1.00 95.06 104 VAL A N 1
ATOM 733 C CA . VAL A 1 104 ? -13.649 0.349 -2.909 1.00 95.06 104 VAL A CA 1
ATOM 734 C C . VAL A 1 104 ? -13.305 1.062 -1.601 1.00 95.06 104 VAL A C 1
ATOM 736 O O . VAL A 1 104 ? -13.082 2.270 -1.587 1.00 95.06 104 VAL A O 1
ATOM 739 N N . ASP A 1 105 ? -13.237 0.313 -0.501 1.00 90.81 105 ASP A N 1
ATOM 740 C CA . ASP A 1 105 ? -13.192 0.846 0.865 1.00 90.81 105 ASP A CA 1
ATOM 741 C C . ASP A 1 105 ? -11.805 1.358 1.305 1.00 90.81 105 ASP A C 1
ATOM 743 O O . ASP A 1 105 ? -11.183 0.842 2.235 1.00 90.81 105 ASP A O 1
ATOM 747 N N . CYS A 1 106 ? -11.304 2.386 0.616 1.00 86.06 106 CYS A N 1
ATOM 748 C CA . CYS A 1 106 ? -10.034 3.049 0.923 1.00 86.06 106 CYS A CA 1
ATOM 749 C C . CYS A 1 106 ? -10.137 4.029 2.111 1.00 86.06 106 CYS A C 1
ATOM 751 O O . CYS A 1 106 ? -9.161 4.194 2.853 1.00 86.06 106 CYS A O 1
ATOM 753 N N . ASP A 1 107 ? -11.296 4.669 2.313 1.00 86.44 107 ASP A N 1
ATOM 754 C CA . ASP A 1 107 ? -11.537 5.607 3.416 1.00 86.44 107 ASP A CA 1
ATOM 755 C C . ASP A 1 107 ? -12.998 5.558 3.918 1.00 86.44 107 ASP A C 1
ATOM 757 O O . ASP A 1 107 ? -13.961 5.613 3.150 1.00 86.44 107 ASP A O 1
ATOM 761 N N . GLY A 1 108 ? -13.167 5.475 5.241 1.00 85.44 108 GLY A N 1
ATOM 762 C CA . GLY A 1 108 ? -14.474 5.446 5.898 1.00 85.44 108 GLY A CA 1
ATOM 763 C C . GLY A 1 108 ? -15.197 6.797 5.926 1.00 85.44 108 GLY A C 1
ATOM 764 O O . GLY A 1 108 ? -16.430 6.814 5.991 1.00 85.44 108 GLY A O 1
ATOM 765 N N . GLU A 1 109 ? -14.476 7.920 5.848 1.00 88.75 109 GLU A N 1
ATOM 766 C CA . GLU A 1 109 ? -15.102 9.237 5.679 1.00 88.75 109 GLU A CA 1
ATOM 767 C C . GLU A 1 109 ? -15.694 9.344 4.268 1.00 88.75 109 GLU A C 1
ATOM 769 O O . GLU A 1 109 ? -16.886 9.617 4.129 1.00 88.75 109 GLU A O 1
ATOM 774 N N . VAL A 1 110 ? -14.926 8.977 3.235 1.00 91.19 110 VAL A N 1
ATOM 775 C CA . VAL A 1 110 ? -15.388 8.935 1.834 1.00 91.19 110 VAL A CA 1
ATOM 776 C C . VAL A 1 110 ? -16.585 7.997 1.648 1.00 91.19 110 VAL A C 1
ATOM 778 O O . VAL A 1 110 ? -17.560 8.386 1.003 1.00 91.19 110 VAL A O 1
ATOM 781 N N . TYR A 1 111 ? -16.577 6.803 2.258 1.00 91.56 111 TYR A N 1
ATOM 782 C CA . TYR A 1 111 ? -17.751 5.920 2.258 1.00 91.56 111 TYR A CA 1
ATOM 783 C C . TYR A 1 111 ? -19.000 6.611 2.825 1.00 91.56 111 TYR A C 1
ATOM 785 O O . TYR A 1 111 ? -20.095 6.467 2.276 1.00 91.56 111 TYR A O 1
ATOM 793 N N . THR A 1 112 ? -18.848 7.361 3.919 1.00 90.12 112 THR A N 1
ATOM 794 C CA . THR A 1 112 ? -19.957 8.081 4.561 1.00 90.12 112 THR A CA 1
ATOM 795 C C . THR A 1 112 ? -20.470 9.192 3.643 1.00 90.12 112 THR A C 1
ATOM 797 O O . THR A 1 112 ? -21.669 9.274 3.388 1.00 90.12 112 THR A O 1
ATOM 800 N N . GLU A 1 113 ? -19.567 9.979 3.053 1.00 92.38 113 GLU A N 1
ATOM 801 C CA . GLU A 1 113 ? -19.902 11.046 2.105 1.00 92.38 113 GLU A CA 1
ATOM 802 C C . GLU A 1 113 ? -20.598 10.543 0.827 1.00 92.38 113 GLU A C 1
ATOM 804 O O . GLU A 1 113 ? -21.491 11.218 0.309 1.00 92.38 113 GLU A O 1
ATOM 809 N N . LEU A 1 114 ? -20.208 9.366 0.325 1.00 92.19 114 LEU A N 1
ATOM 810 C CA . LEU A 1 114 ? -20.828 8.697 -0.822 1.00 92.19 114 LEU A CA 1
ATOM 811 C C . LEU A 1 114 ? -22.194 8.090 -0.465 1.00 92.19 114 LEU A C 1
ATOM 813 O O . LEU A 1 114 ? -23.140 8.196 -1.246 1.00 92.19 114 LEU A O 1
ATOM 817 N N . SER A 1 115 ? -22.313 7.492 0.722 1.00 91.50 115 SER A N 1
ATOM 818 C CA . SER A 1 115 ? -23.562 6.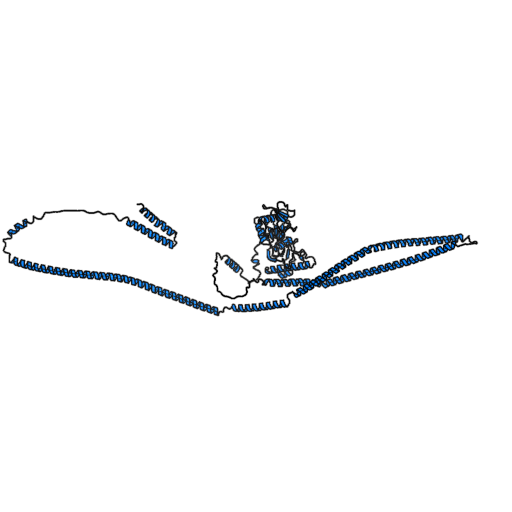901 1.217 1.00 91.50 115 SER A CA 1
ATOM 819 C C . SER A 1 115 ? -24.633 7.963 1.456 1.00 91.50 115 SER A C 1
ATOM 821 O O . SER A 1 115 ? -25.749 7.824 0.957 1.00 91.50 115 SER A O 1
ATOM 823 N N . ASP A 1 116 ? -24.288 9.056 2.143 1.00 91.00 116 ASP A N 1
ATOM 824 C CA . ASP A 1 116 ? -25.199 10.178 2.400 1.00 91.00 116 ASP A CA 1
ATOM 825 C C . ASP A 1 116 ? -25.663 10.845 1.094 1.00 91.00 116 ASP A C 1
ATOM 827 O O . ASP A 1 116 ? -26.814 11.270 0.984 1.00 91.00 116 ASP A O 1
ATOM 831 N N . ALA A 1 117 ? -24.803 10.891 0.069 1.00 90.12 117 ALA A N 1
ATOM 832 C CA . ALA A 1 117 ? -25.158 11.408 -1.251 1.00 90.12 117 ALA A CA 1
ATOM 833 C C . ALA A 1 117 ? -26.126 10.495 -2.036 1.00 90.12 117 ALA A C 1
ATOM 835 O O . ALA A 1 117 ? -26.870 10.986 -2.884 1.00 90.12 117 ALA A O 1
ATOM 836 N N . LEU A 1 118 ? -26.143 9.180 -1.784 1.00 90.69 118 LEU A N 1
ATOM 837 C CA . LEU A 1 118 ? -26.883 8.197 -2.597 1.00 90.69 118 LEU A CA 1
ATOM 838 C C . LEU A 1 118 ? -28.043 7.491 -1.871 1.00 90.69 118 LEU A C 1
ATOM 840 O O . LEU A 1 118 ? -28.777 6.731 -2.509 1.00 90.69 118 LEU A O 1
ATOM 844 N N . VAL A 1 119 ? -28.251 7.780 -0.581 1.00 88.25 119 VAL A N 1
ATOM 845 C CA . VAL A 1 119 ? -29.154 7.062 0.345 1.00 88.25 119 VAL A CA 1
ATOM 846 C C . VAL A 1 119 ? -30.583 6.817 -0.170 1.00 88.25 119 VAL A C 1
ATOM 848 O O . VAL A 1 119 ? -31.138 5.742 0.051 1.00 88.25 119 VAL A O 1
ATOM 851 N N . ASP A 1 120 ? -31.170 7.771 -0.899 1.00 85.50 120 ASP A N 1
ATOM 852 C CA . ASP A 1 120 ? -32.540 7.689 -1.439 1.00 85.50 120 ASP A CA 1
ATOM 853 C C . ASP A 1 120 ? -32.620 7.064 -2.851 1.00 85.50 120 ASP A C 1
ATOM 855 O O . ASP A 1 120 ? -33.696 7.027 -3.458 1.00 85.50 120 ASP A O 1
ATOM 859 N N . ARG A 1 121 ? -31.495 6.605 -3.419 1.00 85.38 121 ARG A N 1
ATOM 860 C CA . ARG A 1 121 ? -31.412 6.098 -4.801 1.00 85.38 121 ARG A CA 1
ATOM 861 C C . ARG A 1 121 ? -30.887 4.673 -4.902 1.00 85.38 121 ARG A C 1
ATOM 863 O O . ARG A 1 121 ? -31.521 3.857 -5.567 1.00 85.38 121 ARG A O 1
ATOM 870 N N . VAL A 1 122 ? -29.728 4.389 -4.308 1.00 89.81 122 VAL A N 1
ATOM 871 C CA . VAL A 1 122 ? -28.936 3.187 -4.613 1.00 89.81 122 VAL A CA 1
ATOM 872 C C . VAL A 1 122 ? -28.257 2.646 -3.360 1.00 89.81 122 VAL A C 1
ATOM 874 O O . VAL A 1 122 ? -27.733 3.405 -2.552 1.00 89.81 122 VAL A O 1
ATOM 877 N N . ALA A 1 123 ? -28.228 1.318 -3.225 1.00 90.81 123 ALA A N 1
ATOM 878 C CA . ALA A 1 123 ? -27.400 0.654 -2.227 1.00 90.81 123 ALA A CA 1
ATOM 879 C C . ALA A 1 123 ? -25.915 0.771 -2.611 1.00 90.81 123 ALA A C 1
ATOM 881 O O . ALA A 1 123 ? -25.503 0.269 -3.660 1.00 90.81 123 ALA A O 1
ATOM 882 N N . VAL A 1 124 ? -25.130 1.432 -1.760 1.00 93.00 124 VAL A N 1
ATOM 883 C CA . VAL A 1 124 ? -23.666 1.442 -1.843 1.00 93.00 124 VAL A CA 1
ATOM 884 C C . VAL A 1 124 ? -23.148 0.227 -1.074 1.00 93.00 124 VAL A C 1
ATOM 886 O O . VAL A 1 124 ? -23.376 0.110 0.129 1.00 93.00 124 VAL A O 1
ATOM 889 N N . GLU A 1 125 ? -22.477 -0.691 -1.762 1.00 93.25 125 GLU A N 1
ATOM 890 C CA . GLU A 1 125 ? -21.917 -1.911 -1.175 1.00 93.25 125 GLU A CA 1
ATOM 891 C C . GLU A 1 125 ? -20.403 -1.741 -1.009 1.00 93.25 125 GLU A C 1
ATOM 893 O O . GLU A 1 125 ? -19.694 -1.467 -1.976 1.00 93.25 125 GLU A O 1
ATOM 898 N N . ARG A 1 126 ? -19.893 -1.864 0.225 1.00 93.81 126 ARG A N 1
ATOM 899 C CA . ARG A 1 126 ? -18.451 -1.738 0.507 1.00 93.81 126 ARG A CA 1
ATOM 900 C C . ARG A 1 126 ? -17.723 -2.996 0.059 1.00 93.81 126 ARG A C 1
ATOM 902 O O . ARG A 1 126 ? -18.032 -4.091 0.527 1.00 93.81 126 ARG A O 1
ATOM 909 N N . VAL A 1 127 ? -16.719 -2.812 -0.784 1.00 93.69 127 VAL A N 1
ATOM 910 C CA . VAL A 1 127 ? -15.804 -3.848 -1.251 1.00 93.69 127 VAL A CA 1
ATOM 911 C C . VAL A 1 127 ? -14.431 -3.533 -0.673 1.00 93.69 127 VAL A C 1
ATOM 913 O O . VAL A 1 127 ? -13.898 -2.446 -0.879 1.00 93.69 127 VAL A O 1
ATOM 916 N N . ASP A 1 128 ? -13.856 -4.470 0.074 1.00 94.56 128 ASP A N 1
ATOM 917 C CA . ASP A 1 128 ? -12.483 -4.337 0.564 1.00 94.56 128 ASP A CA 1
ATOM 918 C C . ASP A 1 128 ? -11.506 -4.177 -0.631 1.00 94.56 128 ASP A C 1
ATOM 920 O O . ASP A 1 128 ? -11.683 -4.867 -1.643 1.00 94.56 128 ASP A O 1
ATOM 924 N N . PRO A 1 129 ? -10.480 -3.302 -0.562 1.00 94.88 129 PRO A N 1
ATOM 925 C CA . PRO A 1 129 ? -9.607 -3.045 -1.709 1.00 94.88 129 PRO A CA 1
ATOM 926 C C . PRO A 1 129 ? -8.889 -4.293 -2.241 1.00 94.88 129 PRO A C 1
ATOM 928 O O . PRO A 1 129 ? -8.867 -4.526 -3.451 1.00 94.88 129 PRO A O 1
ATOM 931 N N . GLY A 1 130 ? -8.356 -5.137 -1.354 1.00 94.56 130 GLY A N 1
ATOM 932 C CA . GLY A 1 130 ? -7.724 -6.393 -1.750 1.00 94.56 130 GLY A CA 1
ATOM 933 C C . GLY A 1 130 ? -8.739 -7.390 -2.315 1.00 94.56 130 GLY A C 1
ATOM 934 O O . GLY A 1 130 ? -8.461 -8.038 -3.323 1.00 94.56 130 GLY A O 1
ATOM 935 N N . MET A 1 131 ? -9.954 -7.454 -1.752 1.00 94.88 131 MET A N 1
ATOM 936 C CA . MET A 1 131 ? -11.041 -8.248 -2.345 1.00 94.88 131 MET A CA 1
ATOM 937 C C . MET A 1 131 ? -11.364 -7.809 -3.770 1.00 94.88 131 MET A C 1
ATOM 939 O O . MET A 1 131 ? -11.546 -8.670 -4.626 1.00 94.88 131 MET A O 1
ATOM 943 N N . AL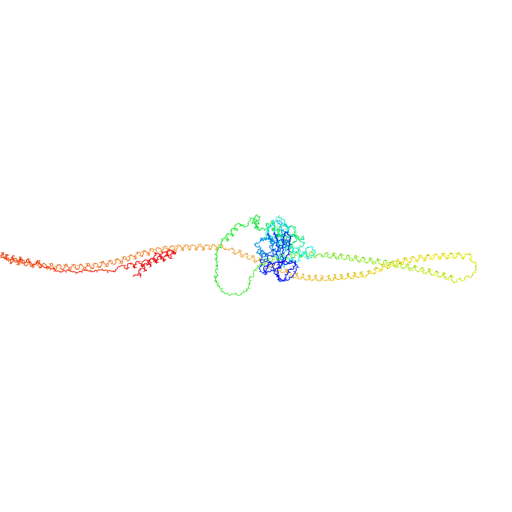A A 1 132 ? -11.413 -6.504 -4.044 1.00 95.38 132 ALA A N 1
ATOM 944 C CA . ALA A 1 132 ? -11.702 -5.996 -5.379 1.00 95.38 132 ALA A CA 1
ATOM 945 C C . ALA A 1 132 ? -10.659 -6.484 -6.405 1.00 95.38 132 ALA A C 1
ATOM 947 O O . ALA A 1 132 ? -11.029 -7.093 -7.407 1.00 95.38 132 ALA A O 1
ATOM 948 N N . VAL A 1 133 ? -9.361 -6.340 -6.117 1.00 96.31 133 VAL A N 1
ATOM 949 C CA . VAL A 1 133 ? -8.293 -6.878 -6.985 1.00 96.31 133 VAL A CA 1
ATOM 950 C C . VAL A 1 133 ? -8.383 -8.405 -7.141 1.00 96.31 133 VAL A C 1
ATOM 952 O O . VAL A 1 133 ? -8.169 -8.919 -8.237 1.00 96.31 133 VAL A O 1
ATOM 955 N N . CYS A 1 134 ? -8.787 -9.138 -6.097 1.00 94.81 134 CYS A N 1
ATOM 956 C CA . CYS A 1 134 ? -9.093 -10.570 -6.194 1.00 94.81 134 CYS A CA 1
ATOM 957 C C . CYS A 1 134 ? -10.259 -10.879 -7.157 1.00 94.81 134 CYS A C 1
ATOM 959 O O . CYS A 1 134 ? -10.143 -11.801 -7.963 1.00 94.81 134 CYS A O 1
ATOM 961 N N . TYR A 1 135 ? -11.362 -10.123 -7.106 1.00 94.50 135 TYR A N 1
ATOM 962 C CA . TYR A 1 135 ? -12.500 -10.290 -8.023 1.00 94.50 135 TYR A CA 1
ATOM 963 C C . TYR A 1 135 ? -12.133 -9.962 -9.479 1.00 94.50 135 TYR A C 1
ATOM 965 O O . TYR A 1 135 ? -12.608 -10.638 -10.389 1.00 94.50 135 TYR A O 1
ATOM 973 N N . ASP A 1 136 ? -11.273 -8.967 -9.716 1.00 95.69 136 ASP A N 1
ATOM 974 C CA . ASP A 1 136 ? -10.845 -8.593 -11.071 1.00 95.69 136 ASP A CA 1
ATOM 975 C C . ASP A 1 136 ? -9.830 -9.581 -11.678 1.00 95.69 136 ASP A C 1
ATOM 977 O O . ASP A 1 136 ? -9.919 -9.916 -12.859 1.00 95.69 136 ASP A O 1
ATOM 981 N N . ALA A 1 137 ? -8.896 -10.101 -10.874 1.00 94.81 137 ALA A N 1
ATOM 982 C CA . ALA A 1 137 ? -7.865 -11.035 -11.337 1.00 94.81 137 ALA A CA 1
ATOM 983 C C . ALA A 1 137 ? -8.331 -12.502 -11.420 1.00 94.81 137 ALA A C 1
ATOM 985 O O . ALA A 1 137 ? -7.856 -13.248 -12.279 1.00 94.81 137 ALA A O 1
ATOM 986 N N . PHE A 1 138 ? -9.228 -12.937 -10.526 1.00 93.69 138 PHE A N 1
ATOM 987 C CA . PHE A 1 138 ? -9.647 -14.343 -10.412 1.00 93.69 138 PHE A CA 1
ATOM 988 C C . PHE A 1 138 ? -11.130 -14.590 -10.745 1.00 93.69 138 PHE A C 1
ATOM 990 O O . PHE A 1 138 ? -11.521 -15.742 -10.942 1.00 93.69 138 PHE A O 1
ATOM 997 N N . GLY A 1 139 ? -11.951 -13.541 -10.868 1.00 91.44 139 GLY A N 1
ATOM 998 C CA . GLY A 1 139 ? -13.374 -13.638 -11.202 1.00 91.44 139 GLY A CA 1
ATOM 999 C C . GLY A 1 139 ? -14.282 -13.902 -9.996 1.00 91.44 139 GLY A C 1
ATOM 1000 O O . GLY A 1 139 ? -14.008 -13.463 -8.884 1.00 91.44 139 GLY A O 1
ATOM 1001 N N . SER A 1 140 ? -15.399 -14.599 -10.228 1.00 88.56 140 SER A N 1
ATOM 1002 C CA . SER A 1 140 ? -16.423 -14.925 -9.219 1.00 88.56 140 SER A CA 1
ATOM 1003 C C . SER A 1 140 ? -15.899 -15.839 -8.106 1.00 88.56 140 SER A C 1
ATOM 1005 O O . SER A 1 140 ? -15.230 -16.831 -8.400 1.00 88.56 140 SER A O 1
ATOM 1007 N N . SER A 1 141 ? -16.302 -15.581 -6.858 1.00 86.69 141 SER A N 1
ATOM 1008 C CA . SER A 1 141 ? -15.909 -16.363 -5.665 1.00 86.69 141 SER A CA 1
ATOM 1009 C C . SER A 1 141 ? -14.381 -16.592 -5.494 1.00 86.69 141 SER A C 1
ATOM 1011 O O . SER A 1 141 ? -13.947 -17.738 -5.343 1.00 86.69 141 SER A O 1
ATOM 1013 N N . PRO A 1 142 ? -13.537 -15.540 -5.515 1.00 89.12 142 PRO A N 1
ATOM 1014 C CA . PRO A 1 142 ? -12.078 -15.671 -5.541 1.00 89.12 142 PRO A CA 1
ATOM 1015 C C . PRO A 1 142 ? -11.479 -16.298 -4.267 1.00 89.12 142 PRO A C 1
ATOM 1017 O O . PRO A 1 142 ? -11.855 -15.950 -3.146 1.00 89.12 142 PRO A O 1
ATOM 1020 N N . THR A 1 143 ? -10.471 -17.156 -4.448 1.00 92.31 143 THR A N 1
ATOM 1021 C CA . THR A 1 143 ? -9.565 -17.636 -3.387 1.00 92.31 143 THR A CA 1
ATOM 1022 C C . THR A 1 143 ? -8.144 -17.222 -3.755 1.00 92.31 143 THR A C 1
ATOM 1024 O O . THR A 1 143 ? -7.599 -17.712 -4.744 1.00 92.31 143 THR A O 1
ATOM 1027 N N . GLY A 1 144 ? -7.555 -16.297 -3.000 1.00 93.94 144 GLY A N 1
ATOM 1028 C CA . GLY A 1 144 ? -6.336 -15.595 -3.406 1.00 93.94 144 GLY A CA 1
ATOM 1029 C C . GLY A 1 144 ? -5.921 -14.497 -2.426 1.00 93.94 144 GLY A C 1
ATOM 1030 O O . GLY A 1 144 ? -6.695 -14.102 -1.558 1.00 93.94 144 GLY A O 1
ATOM 1031 N N . LEU A 1 145 ? -4.700 -13.990 -2.570 1.00 95.44 145 LEU A N 1
ATOM 1032 C CA . LEU A 1 145 ? -4.191 -12.827 -1.846 1.00 95.44 145 LEU A CA 1
ATOM 1033 C C . LEU A 1 145 ? -4.258 -11.605 -2.766 1.00 95.44 145 LEU A C 1
ATOM 1035 O O . LEU A 1 145 ? -3.397 -11.428 -3.623 1.00 95.44 145 LEU A O 1
ATOM 1039 N N . GLY A 1 146 ? -5.279 -10.769 -2.604 1.00 96.31 146 GLY A N 1
ATOM 1040 C CA . GLY A 1 146 ? -5.441 -9.555 -3.398 1.00 96.31 146 GLY A CA 1
ATOM 1041 C C . GLY A 1 146 ? -4.733 -8.378 -2.739 1.00 96.31 146 GLY A C 1
ATOM 1042 O O . GLY A 1 146 ? -4.958 -8.103 -1.560 1.00 96.31 146 GLY A O 1
ATOM 1043 N N . VAL A 1 147 ? -3.870 -7.691 -3.482 1.00 96.38 147 VAL A N 1
ATOM 1044 C CA . VAL A 1 147 ? -3.046 -6.581 -2.995 1.00 96.38 147 VAL A CA 1
ATOM 1045 C C . VAL A 1 147 ? -3.315 -5.337 -3.836 1.00 96.38 147 VAL A C 1
ATOM 1047 O O . VAL A 1 147 ? -3.121 -5.351 -5.050 1.00 96.38 147 VAL A O 1
ATOM 1050 N N . VAL A 1 148 ? -3.736 -4.258 -3.174 1.00 95.69 148 VAL A N 1
ATOM 1051 C CA . VAL A 1 148 ? -3.863 -2.918 -3.762 1.00 95.69 148 VAL A CA 1
ATOM 1052 C C . VAL A 1 148 ? -2.668 -2.076 -3.350 1.00 95.69 148 VAL A C 1
ATOM 1054 O O . VAL A 1 148 ? -2.411 -1.939 -2.154 1.00 95.69 148 VAL A O 1
ATOM 1057 N N . ILE A 1 149 ? -1.983 -1.468 -4.315 1.00 93.38 149 ILE A N 1
ATOM 1058 C CA . ILE A 1 149 ? -0.938 -0.470 -4.084 1.00 93.38 149 ILE A CA 1
ATOM 1059 C C . ILE A 1 149 ? -1.425 0.884 -4.624 1.00 93.38 149 ILE A C 1
ATOM 1061 O O . ILE A 1 149 ? -1.513 1.103 -5.834 1.00 93.38 149 ILE A O 1
ATOM 1065 N N . SER A 1 150 ? -1.772 1.785 -3.705 1.00 89.88 150 SER A N 1
ATOM 1066 C CA . SER A 1 150 ? -2.264 3.140 -3.977 1.00 89.88 150 SER A CA 1
ATOM 1067 C C . SER A 1 150 ? -1.323 4.179 -3.368 1.00 89.88 150 SER A C 1
ATOM 1069 O O . SER A 1 150 ? -0.526 3.855 -2.491 1.00 89.88 150 SER A O 1
ATOM 1071 N N . GLU A 1 151 ? -1.435 5.437 -3.805 1.00 84.31 151 GLU A N 1
ATOM 1072 C CA . GLU A 1 151 ? -0.599 6.555 -3.343 1.00 84.31 151 GLU A CA 1
ATOM 1073 C C . GLU A 1 151 ? -0.433 6.566 -1.805 1.00 84.31 151 GLU A C 1
ATOM 1075 O O . GLU A 1 151 ? -1.403 6.664 -1.052 1.00 84.31 151 GLU A O 1
ATOM 1080 N N . GLY A 1 152 ? 0.805 6.349 -1.343 1.00 87.12 152 GLY A N 1
ATOM 1081 C CA . GLY A 1 152 ? 1.199 6.278 0.070 1.00 87.12 152 GLY A CA 1
ATOM 1082 C C . GLY A 1 152 ? 0.682 5.086 0.901 1.00 87.12 152 GLY A C 1
ATOM 1083 O O . GLY A 1 152 ? 1.136 4.903 2.040 1.00 87.12 152 GLY A O 1
ATOM 1084 N N . VAL A 1 153 ? -0.245 4.265 0.389 1.00 91.50 153 VAL A N 1
ATOM 1085 C CA . VAL A 1 153 ? -0.956 3.223 1.155 1.00 91.50 153 VAL A CA 1
ATOM 1086 C C . VAL A 1 153 ? -1.187 1.953 0.336 1.00 91.50 153 VAL A C 1
ATOM 1088 O O . VAL A 1 153 ? -1.868 1.962 -0.686 1.00 91.50 153 VAL A O 1
ATOM 1091 N N . ALA A 1 154 ? -0.727 0.820 0.867 1.00 94.31 154 ALA A N 1
ATOM 1092 C CA . ALA A 1 154 ? -1.055 -0.502 0.346 1.00 94.31 154 ALA A CA 1
ATOM 1093 C C . ALA A 1 154 ? -2.032 -1.263 1.257 1.00 94.31 154 ALA A C 1
ATOM 1095 O O . ALA A 1 154 ? -1.969 -1.169 2.489 1.00 94.31 154 ALA A O 1
ATOM 1096 N N . TYR A 1 155 ? -2.893 -2.070 0.644 1.00 95.25 155 TYR A N 1
ATOM 1097 C CA . TYR A 1 155 ? -3.806 -3.011 1.291 1.00 95.25 155 TYR A CA 1
ATOM 1098 C C . TYR A 1 155 ? -3.518 -4.421 0.790 1.00 95.25 155 TYR A C 1
ATOM 1100 O O . TYR A 1 155 ? -3.196 -4.602 -0.379 1.00 95.25 155 TYR A O 1
ATOM 1108 N N . ALA A 1 156 ? -3.666 -5.423 1.650 1.00 96.50 156 ALA A N 1
ATOM 1109 C CA . ALA A 1 156 ? -3.570 -6.826 1.264 1.00 96.50 156 ALA A CA 1
ATOM 1110 C C . ALA A 1 156 ? -4.655 -7.631 1.969 1.00 96.50 156 ALA A C 1
ATOM 1112 O O . ALA A 1 156 ? -4.758 -7.561 3.195 1.00 96.50 156 ALA A O 1
ATOM 1113 N N . THR A 1 157 ? -5.420 -8.412 1.212 1.00 95.75 157 THR A N 1
ATOM 1114 C CA . THR A 1 157 ? -6.572 -9.151 1.728 1.00 95.75 157 THR A CA 1
ATOM 1115 C C . THR A 1 157 ? -6.568 -10.580 1.229 1.00 95.75 157 THR A C 1
ATOM 1117 O O . THR A 1 157 ? -6.536 -10.847 0.027 1.00 95.75 157 THR A O 1
ATOM 1120 N N . LEU A 1 158 ? -6.610 -11.510 2.177 1.00 94.62 158 LEU A N 1
ATOM 1121 C CA . LEU A 1 158 ? -6.740 -12.931 1.911 1.00 94.62 158 LEU A CA 1
ATOM 1122 C C . LEU A 1 158 ? -8.219 -13.266 1.685 1.00 94.62 158 LEU A C 1
ATOM 1124 O O . LEU A 1 158 ? -9.019 -13.219 2.621 1.00 94.62 158 LEU A O 1
ATOM 1128 N N . ALA A 1 159 ? -8.564 -13.594 0.445 1.00 93.06 159 ALA A N 1
ATOM 1129 C CA . ALA A 1 159 ? -9.876 -14.057 0.016 1.00 93.06 159 ALA A CA 1
ATOM 1130 C C . ALA A 1 159 ? -9.952 -15.590 0.069 1.00 93.06 159 ALA A C 1
ATOM 1132 O O . ALA A 1 159 ? -9.021 -16.273 -0.368 1.00 93.06 159 ALA A O 1
ATOM 1133 N N . VAL A 1 160 ? -11.074 -16.133 0.544 1.00 91.62 160 VAL A N 1
ATOM 1134 C CA . VAL A 1 160 ? -11.394 -17.567 0.476 1.00 91.62 160 VAL A CA 1
ATOM 1135 C C . VAL A 1 160 ? -12.841 -17.724 0.014 1.00 91.62 160 VAL A C 1
ATOM 1137 O O . VAL A 1 160 ? -13.756 -17.256 0.686 1.00 91.62 160 VAL A O 1
ATOM 1140 N N . GLU A 1 161 ? -13.046 -18.358 -1.143 1.00 89.62 161 GLU A N 1
ATOM 1141 C CA . GLU A 1 161 ? -14.357 -18.567 -1.788 1.00 89.62 161 GLU A CA 1
ATOM 1142 C C . GLU A 1 161 ? -15.200 -17.273 -1.901 1.00 89.62 161 GLU A C 1
ATOM 1144 O O . GLU A 1 161 ? -16.418 -17.279 -1.741 1.00 89.62 161 GLU A O 1
ATOM 1149 N N . GLY A 1 162 ? -14.542 -16.137 -2.162 1.00 87.44 162 GLY A N 1
ATOM 1150 C CA . GLY A 1 162 ? -15.156 -14.808 -2.271 1.00 87.44 162 GLY A CA 1
ATOM 1151 C C . GLY A 1 162 ? -15.398 -14.067 -0.956 1.00 87.44 162 GLY A C 1
ATOM 1152 O O . GLY A 1 162 ? -15.841 -12.917 -0.987 1.00 87.44 162 GLY A O 1
ATOM 1153 N N . VAL A 1 163 ? -15.062 -14.669 0.188 1.00 89.31 163 VAL A N 1
ATOM 1154 C CA . VAL A 1 163 ? -15.160 -14.042 1.512 1.00 89.31 163 VAL A CA 1
ATOM 1155 C C . VAL A 1 163 ? -13.801 -13.443 1.917 1.00 89.31 163 VAL A C 1
ATOM 1157 O O . VAL A 1 163 ? -12.800 -14.164 1.879 1.00 89.31 163 VAL A O 1
ATOM 1160 N N . PRO A 1 164 ? -13.727 -12.168 2.354 1.00 91.25 164 PRO A N 1
ATOM 1161 C CA . PRO A 1 164 ? -12.526 -11.631 2.992 1.00 91.25 164 PRO A CA 1
ATOM 1162 C C . PRO A 1 164 ? -12.282 -12.342 4.325 1.00 91.25 164 PRO A C 1
ATOM 1164 O O . PRO A 1 164 ? -13.062 -12.200 5.267 1.00 91.25 164 PRO A O 1
ATOM 1167 N N . PHE A 1 165 ? -11.190 -13.099 4.413 1.00 90.38 165 PHE A N 1
ATOM 1168 C CA . PHE A 1 165 ? -10.789 -13.776 5.642 1.00 90.38 165 PHE A CA 1
ATOM 1169 C C . PHE A 1 165 ? -10.005 -12.834 6.566 1.00 90.38 165 PHE A C 1
ATOM 1171 O O . PHE A 1 165 ? -10.287 -12.746 7.760 1.00 90.38 165 PHE A O 1
ATOM 1178 N N . ALA A 1 166 ? -9.016 -12.118 6.022 1.00 93.12 166 ALA A N 1
ATOM 1179 C CA . ALA A 1 166 ? -8.221 -11.147 6.769 1.00 93.12 166 ALA A CA 1
ATOM 1180 C C . ALA A 1 166 ? -7.661 -10.053 5.856 1.00 93.12 166 ALA A C 1
ATOM 1182 O O . ALA A 1 166 ? -7.131 -10.356 4.789 1.00 93.12 166 ALA A O 1
ATOM 1183 N N . THR A 1 167 ? -7.704 -8.809 6.337 1.00 93.88 167 THR A N 1
ATOM 1184 C CA . THR A 1 167 ? -7.135 -7.617 5.687 1.00 93.88 167 THR A CA 1
ATOM 1185 C C . THR A 1 167 ? -5.964 -7.071 6.508 1.00 93.88 167 THR A C 1
ATOM 1187 O O . THR A 1 167 ? -6.035 -6.995 7.742 1.00 93.88 167 THR A O 1
ATOM 1190 N N . ALA A 1 168 ? -4.912 -6.625 5.825 1.00 95.06 168 ALA A N 1
ATOM 1191 C CA . ALA A 1 168 ? -3.822 -5.806 6.344 1.00 95.06 168 ALA A CA 1
ATOM 1192 C C . ALA A 1 168 ? -3.716 -4.485 5.558 1.00 95.06 168 ALA A C 1
ATOM 1194 O O . ALA A 1 168 ? -4.042 -4.423 4.375 1.00 95.06 168 ALA A O 1
ATOM 1195 N N . ARG A 1 169 ? -3.227 -3.429 6.219 1.00 94.25 169 ARG A N 1
ATOM 1196 C CA . ARG A 1 169 ? -2.960 -2.103 5.635 1.00 94.25 169 ARG A CA 1
ATOM 1197 C C . ARG A 1 169 ? -1.541 -1.685 6.008 1.00 94.25 169 ARG A C 1
ATOM 1199 O O . ARG A 1 169 ? -1.171 -1.772 7.178 1.00 94.25 169 ARG A O 1
ATOM 1206 N N . CYS A 1 170 ? -0.763 -1.208 5.043 1.00 92.19 170 CYS A N 1
ATOM 1207 C CA . CYS A 1 170 ? 0.578 -0.674 5.257 1.00 92.19 170 CYS A CA 1
ATOM 1208 C C . CYS A 1 170 ? 0.670 0.733 4.659 1.00 92.19 170 CYS A C 1
ATOM 1210 O O . CYS A 1 170 ? 0.509 0.906 3.454 1.00 92.19 170 CYS A O 1
ATOM 1212 N N . THR A 1 171 ? 0.929 1.743 5.491 1.00 90.94 171 THR A N 1
ATOM 1213 C CA . THR A 1 171 ? 1.319 3.072 5.003 1.00 90.94 171 THR A CA 1
ATOM 1214 C C . THR A 1 171 ? 2.809 3.063 4.679 1.00 90.94 171 THR A C 1
ATOM 1216 O O . THR A 1 171 ? 3.612 2.581 5.484 1.00 90.94 171 THR A O 1
ATOM 1219 N N . TYR A 1 172 ? 3.177 3.553 3.498 1.00 85.31 172 TYR A N 1
ATOM 1220 C CA . TYR A 1 172 ? 4.542 3.479 2.976 1.00 85.31 172 TYR A CA 1
ATOM 1221 C C . TYR A 1 172 ? 5.128 4.827 2.540 1.00 85.31 172 TYR A C 1
ATOM 1223 O O . TYR A 1 172 ? 6.344 4.909 2.383 1.00 85.31 172 TYR A O 1
ATOM 1231 N N . GLU A 1 173 ? 4.300 5.870 2.421 1.00 77.44 173 GLU A N 1
ATOM 1232 C CA . GLU A 1 173 ? 4.739 7.239 2.120 1.00 77.44 173 GLU A CA 1
ATOM 1233 C C . GLU A 1 173 ? 5.900 7.677 3.030 1.00 77.44 173 GLU A C 1
ATOM 1235 O O . GLU A 1 173 ? 5.864 7.486 4.255 1.00 77.44 173 GLU A O 1
ATOM 1240 N N . GLY A 1 174 ? 6.954 8.239 2.434 1.00 69.00 174 GLY A N 1
ATOM 1241 C CA . GLY A 1 174 ? 8.117 8.732 3.178 1.00 69.00 174 GLY A CA 1
ATOM 1242 C C . GLY A 1 174 ? 8.939 7.635 3.872 1.00 69.00 174 GLY A C 1
ATOM 1243 O O . GLY A 1 174 ? 9.718 7.926 4.784 1.00 69.00 174 GLY A O 1
ATOM 1244 N N . ARG A 1 175 ? 8.777 6.366 3.468 1.00 73.12 175 ARG A N 1
ATOM 1245 C CA . ARG A 1 175 ? 9.624 5.237 3.888 1.00 73.12 175 ARG A CA 1
ATOM 1246 C C . ARG A 1 175 ? 10.565 4.822 2.761 1.00 73.12 175 ARG A C 1
ATOM 1248 O O . ARG A 1 175 ? 10.403 5.184 1.607 1.00 73.12 175 ARG A O 1
ATOM 1255 N N . TRP A 1 176 ? 11.556 3.998 3.092 1.00 74.69 176 TRP A N 1
ATOM 1256 C CA . TRP A 1 176 ? 12.537 3.510 2.116 1.00 74.69 176 TRP A CA 1
ATOM 1257 C C . TRP A 1 176 ? 11.952 2.584 1.034 1.00 74.69 176 TRP A C 1
ATOM 1259 O O . TRP A 1 176 ? 12.583 2.396 -0.001 1.00 74.69 176 TRP A O 1
ATOM 1269 N N . TYR A 1 177 ? 10.761 2.018 1.260 1.00 72.56 177 TYR A N 1
ATOM 1270 C CA . TYR A 1 177 ? 9.965 1.289 0.265 1.00 72.56 177 TYR A CA 1
ATOM 1271 C C . TYR A 1 177 ? 8.813 2.141 -0.285 1.00 72.56 177 TYR A C 1
ATOM 1273 O O . TYR A 1 177 ? 7.733 1.622 -0.552 1.00 72.56 177 TYR A O 1
ATOM 1281 N N . ASP A 1 178 ? 9.027 3.450 -0.448 1.00 76.25 178 ASP A N 1
ATOM 1282 C CA . ASP A 1 178 ? 8.155 4.229 -1.320 1.00 76.25 178 ASP A CA 1
ATOM 1283 C C . ASP A 1 178 ? 8.329 3.756 -2.767 1.00 76.25 178 ASP A C 1
ATOM 1285 O O . ASP A 1 178 ? 9.433 3.775 -3.315 1.00 76.25 178 ASP A O 1
ATOM 1289 N N . VAL A 1 179 ? 7.235 3.252 -3.333 1.00 76.19 179 VAL A N 1
ATOM 1290 C CA . VAL A 1 179 ? 7.171 2.626 -4.659 1.00 76.19 179 VAL A CA 1
ATOM 1291 C C . VAL A 1 179 ? 6.452 3.503 -5.690 1.00 76.19 179 VAL A C 1
ATOM 1293 O O . VAL A 1 179 ? 6.260 3.080 -6.824 1.00 76.19 179 VAL A O 1
ATOM 1296 N N . THR A 1 180 ? 6.065 4.732 -5.333 1.00 70.50 180 THR A N 1
ATOM 1297 C CA . THR A 1 180 ? 5.366 5.651 -6.254 1.00 70.50 180 THR A CA 1
ATOM 1298 C C . THR A 1 180 ? 6.199 6.035 -7.485 1.00 70.50 180 THR A C 1
ATOM 1300 O O . THR A 1 180 ? 5.663 6.066 -8.588 1.00 70.50 180 THR A O 1
ATOM 1303 N N . ASP A 1 181 ? 7.514 6.226 -7.335 1.00 69.06 181 ASP A N 1
ATOM 1304 C CA . ASP A 1 181 ? 8.447 6.514 -8.444 1.00 69.06 181 ASP A CA 1
ATOM 1305 C C . ASP A 1 181 ? 8.846 5.262 -9.271 1.00 69.06 181 ASP A C 1
ATOM 1307 O O . ASP A 1 181 ? 9.611 5.350 -10.236 1.00 69.06 181 ASP A O 1
ATOM 1311 N N . ALA A 1 182 ? 8.385 4.064 -8.892 1.00 62.31 182 ALA A N 1
ATOM 1312 C CA . ALA A 1 182 ? 8.955 2.785 -9.319 1.00 62.31 182 ALA A CA 1
ATOM 1313 C C . ALA A 1 182 ? 8.180 2.109 -10.473 1.00 62.31 182 ALA A C 1
ATOM 1315 O O . ALA A 1 182 ? 7.649 1.006 -10.313 1.00 62.31 182 ALA A O 1
ATOM 1316 N N . ALA A 1 183 ? 8.126 2.771 -11.635 1.00 61.19 183 ALA A N 1
ATOM 1317 C CA . ALA A 1 183 ? 7.293 2.360 -12.775 1.00 61.19 183 ALA A CA 1
ATOM 1318 C C . ALA A 1 183 ? 7.755 1.080 -13.519 1.00 61.19 183 ALA A C 1
ATOM 1320 O O . ALA A 1 183 ? 6.924 0.231 -13.843 1.00 61.19 183 ALA A O 1
ATOM 1321 N N . ASP A 1 184 ? 9.060 0.912 -13.784 1.00 73.38 184 ASP A N 1
ATOM 1322 C CA . ASP A 1 184 ? 9.583 -0.169 -14.645 1.00 73.38 184 ASP A CA 1
ATOM 1323 C C . ASP A 1 184 ? 10.460 -1.185 -13.876 1.00 73.38 184 ASP A C 1
ATOM 1325 O O . ASP A 1 184 ? 11.570 -0.878 -13.428 1.00 73.38 184 ASP A O 1
ATOM 1329 N N . LEU A 1 185 ? 9.959 -2.424 -13.753 1.00 78.06 185 LEU A N 1
ATOM 1330 C CA . LEU A 1 185 ? 10.673 -3.597 -13.210 1.00 78.06 185 LEU A CA 1
ATOM 1331 C C . LEU A 1 185 ? 11.270 -4.532 -14.284 1.00 78.06 185 LEU A C 1
ATOM 1333 O O . LEU A 1 185 ? 11.910 -5.531 -13.932 1.00 78.06 185 LEU A O 1
ATOM 1337 N N . GLY A 1 186 ? 11.002 -4.264 -15.563 1.00 73.69 186 GLY A N 1
ATOM 1338 C CA . GLY A 1 186 ? 11.374 -5.084 -16.715 1.00 73.69 186 GLY A CA 1
ATOM 1339 C C . GLY A 1 186 ? 12.763 -4.762 -17.264 1.00 73.69 186 GLY A C 1
ATOM 1340 O O . GLY A 1 186 ? 13.453 -5.670 -17.738 1.00 73.69 186 GLY A O 1
ATOM 1341 N N . GLU A 1 187 ? 13.215 -3.510 -17.155 1.00 76.44 187 GLU A N 1
ATOM 1342 C CA . GLU A 1 187 ? 14.612 -3.166 -17.430 1.00 76.44 187 GLU A CA 1
ATOM 1343 C C . GLU A 1 187 ? 15.582 -3.867 -16.461 1.00 76.44 187 GLU A C 1
ATOM 1345 O O . GLU A 1 187 ? 15.342 -3.995 -15.260 1.00 76.44 187 GLU A O 1
ATOM 1350 N N . GLN A 1 188 ? 16.758 -4.259 -16.960 1.00 78.69 188 GLN A N 1
ATOM 1351 C CA . GLN A 1 188 ? 17.864 -4.752 -16.123 1.00 78.69 188 GLN A CA 1
ATOM 1352 C C . GLN A 1 188 ? 18.691 -3.586 -15.553 1.00 78.69 188 GLN A C 1
ATOM 1354 O O . GLN A 1 188 ? 19.919 -3.570 -15.645 1.00 78.69 188 GLN A O 1
ATOM 1359 N N . SER A 1 189 ? 18.008 -2.586 -14.989 1.00 82.94 189 SER A N 1
ATOM 1360 C CA . SER A 1 189 ? 18.623 -1.395 -14.397 1.00 82.94 189 SER A CA 1
ATOM 1361 C C . SER A 1 189 ? 18.777 -1.527 -12.875 1.00 82.94 189 SER A C 1
ATOM 1363 O O . SER A 1 189 ? 18.034 -2.254 -12.212 1.00 82.94 189 SER A O 1
ATOM 1365 N N . VAL A 1 190 ? 19.712 -0.772 -12.285 1.00 80.38 190 VAL A N 1
ATOM 1366 C CA . VAL A 1 190 ? 19.860 -0.693 -10.816 1.00 80.38 190 VAL A CA 1
ATOM 1367 C C . VAL A 1 190 ? 18.603 -0.105 -10.158 1.00 80.38 190 VAL A C 1
ATOM 1369 O O . VAL A 1 190 ? 18.252 -0.505 -9.052 1.00 80.38 190 VAL A O 1
ATOM 1372 N N . ARG A 1 191 ? 17.882 0.793 -10.850 1.00 81.56 191 ARG A N 1
ATOM 1373 C CA . ARG A 1 191 ? 16.607 1.353 -10.369 1.00 81.56 191 ARG A CA 1
ATOM 1374 C C . ARG A 1 191 ? 15.507 0.295 -10.342 1.00 81.56 191 ARG A C 1
ATOM 1376 O O . ARG A 1 191 ? 14.792 0.209 -9.355 1.00 81.56 191 ARG A O 1
ATOM 1383 N N . SER A 1 192 ? 15.42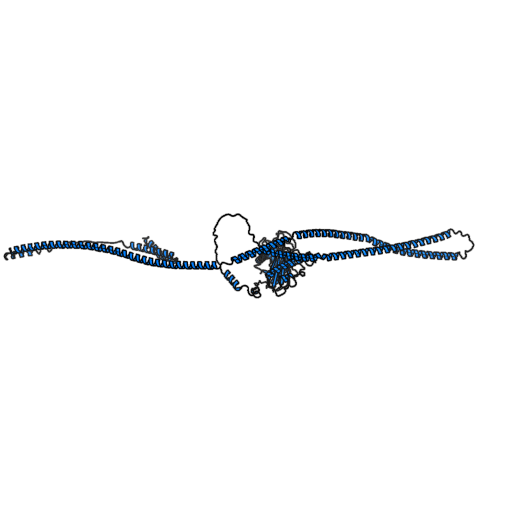1 -0.533 -11.377 1.00 84.44 192 SER A N 1
ATOM 1384 C CA . SER A 1 192 ? 14.443 -1.619 -11.503 1.00 84.44 192 SER A CA 1
ATOM 1385 C C . SER A 1 192 ? 14.707 -2.748 -10.502 1.00 84.44 192 SER A C 1
ATOM 1387 O O . SER A 1 192 ? 13.772 -3.310 -9.939 1.00 84.44 192 SER A O 1
ATOM 1389 N N . GLU A 1 193 ? 15.976 -3.049 -10.202 1.00 84.00 193 GLU A N 1
ATOM 1390 C CA . GLU A 1 193 ? 16.335 -3.975 -9.120 1.00 84.00 193 GLU A CA 1
ATOM 1391 C C . GLU A 1 193 ? 15.996 -3.398 -7.734 1.00 84.00 193 GLU A C 1
ATOM 1393 O O . GLU A 1 193 ? 15.413 -4.094 -6.904 1.00 84.00 193 GLU A O 1
ATOM 1398 N N . TRP A 1 194 ? 16.316 -2.120 -7.491 1.00 85.56 194 TRP A N 1
ATOM 1399 C CA . TRP A 1 194 ? 15.976 -1.429 -6.243 1.00 85.56 194 TRP A CA 1
ATOM 1400 C C . TRP A 1 194 ? 14.461 -1.385 -6.019 1.00 85.56 194 TRP A C 1
ATOM 1402 O O . TRP A 1 194 ? 13.982 -1.800 -4.965 1.00 85.56 194 TRP A O 1
ATOM 1412 N N . ALA A 1 195 ? 13.709 -0.986 -7.045 1.00 86.44 195 ALA A N 1
ATOM 1413 C CA . ALA A 1 195 ? 12.256 -1.043 -7.079 1.00 86.44 195 ALA A CA 1
ATOM 1414 C C . ALA A 1 195 ? 11.739 -2.445 -6.730 1.00 86.44 195 ALA A C 1
ATOM 1416 O O . ALA A 1 195 ? 10.884 -2.576 -5.855 1.00 86.44 195 ALA A O 1
ATOM 1417 N N . ARG A 1 196 ? 12.298 -3.509 -7.333 1.00 87.81 196 ARG A N 1
ATOM 1418 C CA . ARG A 1 196 ? 11.907 -4.892 -7.015 1.00 87.81 196 ARG A CA 1
ATOM 1419 C C . ARG A 1 196 ? 12.080 -5.180 -5.521 1.00 87.81 196 ARG A C 1
ATOM 1421 O O . ARG A 1 196 ? 11.133 -5.632 -4.889 1.00 87.81 196 ARG A O 1
ATOM 1428 N N . ILE A 1 197 ? 13.219 -4.814 -4.929 1.00 87.12 197 ILE A N 1
ATOM 1429 C CA . ILE A 1 197 ? 13.494 -4.969 -3.486 1.00 87.12 197 ILE A CA 1
ATOM 1430 C C . ILE A 1 197 ? 12.505 -4.169 -2.610 1.00 87.12 197 ILE A C 1
ATOM 1432 O O . ILE A 1 197 ? 12.097 -4.648 -1.544 1.00 87.12 197 ILE A O 1
ATOM 1436 N N . GLN A 1 198 ? 12.092 -2.970 -3.038 1.00 89.06 198 GLN A N 1
ATOM 1437 C CA . GLN A 1 198 ? 11.074 -2.171 -2.344 1.00 89.06 198 GLN A CA 1
ATOM 1438 C C . GLN A 1 198 ? 9.703 -2.871 -2.369 1.00 89.06 198 GLN A C 1
ATOM 1440 O O . GLN A 1 198 ? 9.110 -3.062 -1.304 1.00 89.06 198 GLN A O 1
ATOM 1445 N N . TYR A 1 199 ? 9.239 -3.331 -3.539 1.00 89.69 199 TYR A N 1
ATOM 1446 C CA . TYR A 1 199 ? 7.989 -4.093 -3.681 1.00 89.69 199 TYR A CA 1
ATOM 1447 C C . TYR A 1 199 ? 8.020 -5.414 -2.895 1.00 89.69 199 TYR A C 1
ATOM 1449 O O . TYR A 1 199 ? 7.089 -5.691 -2.137 1.00 89.69 199 TYR A O 1
ATOM 1457 N N . GLU A 1 200 ? 9.101 -6.199 -2.995 1.00 90.31 200 GLU A N 1
ATOM 1458 C CA . GLU A 1 200 ? 9.314 -7.414 -2.192 1.00 90.31 200 GLU A CA 1
ATOM 1459 C C . GLU A 1 200 ? 9.186 -7.107 -0.692 1.00 90.31 200 GLU A C 1
ATOM 1461 O O . GLU A 1 200 ? 8.523 -7.828 0.054 1.00 90.31 200 GLU A O 1
ATOM 1466 N N . THR A 1 201 ? 9.756 -5.992 -0.228 1.00 90.25 201 THR A N 1
ATOM 1467 C CA . THR A 1 201 ? 9.732 -5.652 1.200 1.00 90.25 201 THR A CA 1
ATOM 1468 C C . THR A 1 201 ? 8.384 -5.104 1.680 1.00 90.25 201 THR A C 1
ATOM 1470 O O . THR A 1 201 ? 7.993 -5.380 2.822 1.00 90.25 201 THR A O 1
ATOM 1473 N N . LEU A 1 202 ? 7.653 -4.382 0.826 1.00 92.19 202 LEU A N 1
ATOM 1474 C CA . LEU A 1 202 ? 6.274 -3.952 1.071 1.00 92.19 202 LEU A CA 1
ATOM 1475 C C . LEU A 1 202 ? 5.342 -5.169 1.190 1.00 92.19 202 LEU A C 1
ATOM 1477 O O . LEU A 1 202 ? 4.628 -5.310 2.186 1.00 92.19 202 LEU A O 1
ATOM 1481 N N . LEU A 1 203 ? 5.429 -6.105 0.240 1.00 92.50 203 LEU A N 1
ATOM 1482 C CA . LEU A 1 203 ? 4.714 -7.383 0.279 1.00 92.50 203 LEU A CA 1
ATOM 1483 C C . LEU A 1 203 ? 5.088 -8.201 1.526 1.00 92.50 203 LEU A C 1
ATOM 1485 O O . LEU A 1 203 ? 4.205 -8.728 2.200 1.00 92.50 203 LEU A O 1
ATOM 1489 N N . ALA A 1 204 ? 6.369 -8.248 1.907 1.00 90.94 204 ALA A N 1
ATOM 1490 C CA . ALA A 1 204 ? 6.821 -8.941 3.116 1.00 90.94 204 ALA A CA 1
ATOM 1491 C C . ALA A 1 204 ? 6.289 -8.298 4.410 1.00 90.94 204 ALA A C 1
ATOM 1493 O O . ALA A 1 204 ? 6.126 -8.980 5.423 1.00 90.94 204 ALA A O 1
ATOM 1494 N N . ALA A 1 205 ? 6.038 -6.984 4.416 1.00 91.88 205 ALA A N 1
ATOM 1495 C CA . ALA A 1 205 ? 5.406 -6.294 5.539 1.00 91.88 205 ALA A CA 1
ATOM 1496 C C . ALA A 1 205 ? 3.898 -6.589 5.617 1.00 91.88 205 ALA A C 1
ATOM 1498 O O . ALA A 1 205 ? 3.395 -6.862 6.705 1.00 91.88 205 ALA A O 1
ATOM 1499 N N . LEU A 1 206 ? 3.202 -6.594 4.475 1.00 93.69 206 LEU A N 1
ATOM 1500 C CA . LEU A 1 206 ? 1.779 -6.934 4.374 1.00 93.69 206 LEU A CA 1
ATOM 1501 C C . LEU A 1 206 ? 1.515 -8.397 4.770 1.00 93.69 206 LEU A C 1
ATOM 1503 O O . LEU A 1 206 ? 0.674 -8.660 5.630 1.00 93.69 206 LEU A O 1
ATOM 1507 N N . ALA A 1 207 ? 2.292 -9.339 4.230 1.00 92.44 207 ALA A N 1
ATOM 1508 C CA . ALA A 1 207 ? 2.201 -10.760 4.564 1.00 92.44 207 ALA A CA 1
ATOM 1509 C C . ALA A 1 207 ? 2.471 -11.025 6.057 1.00 92.44 207 ALA A C 1
ATOM 1511 O O . ALA A 1 207 ? 1.724 -11.756 6.701 1.00 92.44 207 ALA A O 1
ATOM 1512 N N . ALA A 1 208 ? 3.477 -10.368 6.649 1.00 91.25 208 ALA A N 1
ATOM 1513 C CA . ALA A 1 208 ? 3.795 -10.500 8.076 1.00 91.25 208 ALA A CA 1
ATOM 1514 C C . ALA A 1 208 ? 2.788 -9.817 9.031 1.00 91.25 208 ALA A C 1
ATOM 1516 O O . ALA A 1 208 ? 2.877 -10.014 10.247 1.00 91.25 208 ALA A O 1
ATOM 1517 N N . GLU A 1 209 ? 1.856 -9.009 8.515 1.00 93.38 209 GLU A N 1
ATOM 1518 C CA . GLU A 1 209 ? 0.709 -8.481 9.267 1.00 93.38 209 GLU A CA 1
ATOM 1519 C C . GLU A 1 209 ? -0.531 -9.372 9.091 1.00 93.38 209 GLU A C 1
ATOM 1521 O O . GLU A 1 209 ? -1.226 -9.636 10.072 1.00 93.38 209 GLU A O 1
ATOM 1526 N N . LEU A 1 210 ? -0.764 -9.914 7.888 1.00 93.00 210 LEU A N 1
ATOM 1527 C CA . LEU A 1 210 ? -1.788 -10.938 7.643 1.00 93.00 210 LEU A CA 1
ATOM 1528 C C . LEU A 1 210 ? -1.548 -12.197 8.483 1.00 93.00 210 LEU A C 1
ATOM 1530 O O . LEU A 1 210 ? -2.464 -12.641 9.167 1.00 93.00 210 LEU A O 1
ATOM 1534 N N . ALA A 1 211 ? -0.308 -12.691 8.544 1.00 90.94 211 ALA A N 1
ATOM 1535 C CA . ALA A 1 211 ? 0.097 -13.870 9.318 1.00 90.94 211 ALA A CA 1
ATOM 1536 C C . ALA A 1 211 ? -0.256 -13.819 10.820 1.00 90.94 211 ALA A C 1
ATOM 1538 O O . ALA A 1 211 ? -0.310 -14.844 11.493 1.00 90.94 211 ALA A O 1
ATOM 1539 N N . ARG A 1 212 ? -0.498 -12.623 11.374 1.00 90.56 212 ARG A N 1
ATOM 1540 C CA . ARG A 1 212 ? -0.925 -12.424 12.774 1.00 90.56 212 ARG A CA 1
ATOM 1541 C C . ARG A 1 212 ? -2.428 -12.632 12.975 1.00 90.56 212 ARG A C 1
ATOM 1543 O O . ARG A 1 212 ? -2.894 -12.674 14.111 1.00 90.56 212 ARG A O 1
ATOM 1550 N N . ARG A 1 213 ? -3.176 -12.670 11.872 1.00 89.44 213 ARG A N 1
ATOM 1551 C CA . ARG A 1 213 ? -4.642 -12.641 11.771 1.00 89.44 213 ARG A CA 1
ATOM 1552 C C . ARG A 1 213 ? -5.188 -13.908 11.098 1.00 89.44 213 ARG A C 1
ATOM 1554 O O . ARG A 1 213 ? -6.344 -14.253 11.314 1.00 89.44 213 ARG A O 1
ATOM 1561 N N . THR A 1 214 ? -4.371 -14.595 10.297 1.00 83.62 214 THR A N 1
ATOM 1562 C CA . THR A 1 214 ? -4.741 -15.781 9.511 1.00 83.62 214 THR A CA 1
ATOM 1563 C C . THR A 1 214 ? -4.276 -17.087 10.168 1.00 83.62 214 THR A C 1
ATOM 1565 O O . THR A 1 214 ? -3.120 -17.167 10.585 1.00 83.62 214 THR A O 1
ATOM 1568 N N . PRO A 1 215 ? -5.108 -18.143 10.221 1.00 72.88 215 PRO A N 1
ATOM 1569 C CA . PRO A 1 215 ? -4.631 -19.504 10.439 1.00 72.88 215 PRO A CA 1
ATOM 1570 C C . PRO A 1 215 ? -3.914 -20.030 9.181 1.00 72.88 215 PRO A C 1
ATOM 1572 O O . PRO A 1 215 ? -4.066 -19.480 8.091 1.00 72.88 215 PRO A O 1
ATOM 1575 N N . THR A 1 216 ? -3.174 -21.127 9.331 1.00 78.12 216 THR A N 1
ATOM 1576 C CA . THR A 1 216 ? -2.546 -21.869 8.224 1.00 78.12 216 THR A CA 1
ATOM 1577 C C . THR A 1 216 ? -3.590 -22.358 7.214 1.00 78.12 216 THR A C 1
ATOM 1579 O O . THR A 1 216 ? -4.606 -22.926 7.625 1.00 78.12 216 THR A O 1
ATOM 1582 N N . LEU A 1 217 ? -3.331 -22.203 5.911 1.00 79.19 217 LEU A N 1
ATOM 1583 C CA . LEU A 1 217 ? -4.182 -22.734 4.838 1.00 79.19 217 LEU A CA 1
ATOM 1584 C C . LEU A 1 217 ? -3.574 -23.992 4.200 1.00 79.19 217 LEU A C 1
ATOM 1586 O O . LEU A 1 217 ? -2.430 -23.983 3.760 1.00 79.19 217 LEU A O 1
ATOM 1590 N N . ASP A 1 218 ? -4.383 -25.046 4.056 1.00 82.12 218 ASP A N 1
ATOM 1591 C CA . ASP A 1 218 ? -3.992 -26.328 3.437 1.00 82.12 218 ASP A CA 1
ATOM 1592 C C . ASP A 1 218 ? -3.953 -26.303 1.886 1.00 82.12 218 ASP A C 1
ATOM 1594 O O . ASP A 1 218 ? -3.836 -27.354 1.249 1.00 82.12 218 ASP A O 1
ATOM 1598 N N . GLN A 1 219 ? -4.130 -25.140 1.248 1.00 84.81 219 GLN A N 1
ATOM 1599 C CA . GLN A 1 219 ? -4.231 -24.999 -0.212 1.00 84.81 219 GLN A CA 1
ATOM 1600 C C . GLN A 1 219 ? -3.412 -23.808 -0.720 1.00 84.81 219 GLN A C 1
ATOM 1602 O O . GLN A 1 219 ? -3.354 -22.792 -0.027 1.00 84.81 219 GLN A O 1
ATOM 1607 N N . PRO A 1 220 ? -2.825 -23.897 -1.930 1.00 88.25 220 PRO A N 1
ATOM 1608 C CA . PRO A 1 220 ? -2.003 -22.826 -2.463 1.00 88.25 220 PRO A CA 1
ATOM 1609 C C . PRO A 1 220 ? -2.822 -21.595 -2.864 1.00 88.25 220 PRO A C 1
ATOM 1611 O O . PRO A 1 220 ? -3.909 -21.715 -3.434 1.00 88.25 220 PRO A O 1
ATOM 1614 N N . VAL A 1 221 ? -2.274 -20.408 -2.604 1.00 91.81 221 VAL A N 1
ATOM 1615 C CA . VAL A 1 221 ? -2.966 -19.114 -2.736 1.00 91.81 221 VAL A CA 1
ATOM 1616 C C . VAL A 1 221 ? -2.272 -18.259 -3.793 1.00 91.81 221 VAL A C 1
ATOM 1618 O O . VAL A 1 221 ? -1.132 -17.851 -3.602 1.00 91.81 221 VAL A O 1
ATOM 1621 N N . GLY A 1 222 ? -2.935 -17.963 -4.915 1.00 93.19 222 GLY A N 1
ATOM 1622 C CA . GLY A 1 222 ? -2.397 -17.027 -5.913 1.00 93.19 222 GLY A CA 1
ATOM 1623 C C . GLY A 1 222 ? -2.421 -15.583 -5.404 1.00 93.19 222 GLY A C 1
ATOM 1624 O O . GLY A 1 222 ? -3.395 -15.185 -4.767 1.00 93.19 222 GLY A O 1
ATOM 1625 N N . ILE A 1 223 ? -1.386 -14.788 -5.696 1.00 95.06 223 ILE A N 1
ATOM 1626 C CA . ILE A 1 223 ? -1.414 -13.335 -5.448 1.00 95.06 223 ILE A CA 1
ATOM 1627 C C . ILE A 1 223 ? -2.036 -12.634 -6.656 1.00 95.06 223 ILE A C 1
ATOM 1629 O O . ILE A 1 223 ? -1.680 -12.952 -7.787 1.00 95.06 223 ILE A O 1
ATOM 1633 N N . ALA A 1 224 ? -2.907 -11.657 -6.423 1.00 95.62 224 ALA A N 1
ATOM 1634 C CA . ALA A 1 224 ? -3.313 -10.669 -7.414 1.00 95.62 224 ALA A CA 1
ATOM 1635 C C . ALA A 1 224 ? -2.794 -9.285 -7.002 1.00 95.62 224 ALA A C 1
ATOM 1637 O O . ALA A 1 224 ? -2.974 -8.885 -5.853 1.00 95.62 224 ALA A O 1
ATOM 1638 N N . LEU A 1 225 ? -2.158 -8.561 -7.923 1.00 95.00 225 LEU A N 1
ATOM 1639 C CA . LEU A 1 225 ? -1.647 -7.204 -7.705 1.00 95.00 225 LEU A CA 1
ATOM 1640 C C . LEU A 1 225 ? -2.381 -6.192 -8.590 1.00 95.00 225 LEU A C 1
ATOM 1642 O O . LEU A 1 225 ? -2.567 -6.428 -9.782 1.00 95.00 225 LEU A O 1
ATOM 1646 N N . GLY A 1 226 ? -2.785 -5.071 -7.996 1.00 93.69 226 GLY A N 1
ATOM 1647 C CA . GLY A 1 226 ? -3.460 -3.964 -8.668 1.00 93.69 226 GLY A CA 1
ATOM 1648 C C . GLY A 1 226 ? -3.393 -2.669 -7.854 1.00 93.69 226 GLY A C 1
ATOM 1649 O O . GLY A 1 226 ? -2.763 -2.607 -6.801 1.00 93.69 226 GLY A O 1
ATOM 1650 N N . GLY A 1 227 ? -4.047 -1.618 -8.337 1.00 92.50 227 GLY A N 1
ATOM 1651 C CA . GLY A 1 227 ? -3.808 -0.244 -7.899 1.00 92.50 227 GLY A CA 1
ATOM 1652 C C . GLY A 1 227 ? -2.768 0.465 -8.774 1.00 92.50 227 GLY A C 1
ATOM 1653 O O . GLY A 1 227 ? -2.081 -0.145 -9.588 1.00 92.50 227 GLY A O 1
ATOM 1654 N N . GLU A 1 228 ? -2.701 1.783 -8.644 1.00 89.38 228 GLU A N 1
ATOM 1655 C CA . GLU A 1 228 ? -1.973 2.683 -9.553 1.00 89.38 228 GLU A CA 1
ATOM 1656 C C . GLU A 1 228 ? -0.453 2.696 -9.370 1.00 89.38 228 GLU A C 1
ATOM 1658 O O . GLU A 1 228 ? 0.261 2.995 -10.319 1.00 89.38 228 GLU A O 1
ATOM 1663 N N . ALA A 1 229 ? 0.051 2.284 -8.206 1.00 89.00 229 ALA A N 1
ATOM 1664 C CA . ALA A 1 229 ? 1.473 2.013 -7.999 1.00 89.00 229 ALA A CA 1
ATOM 1665 C C . ALA A 1 229 ? 1.775 0.507 -8.160 1.00 89.00 229 ALA A C 1
ATOM 1667 O O . ALA A 1 229 ? 2.465 -0.095 -7.340 1.00 89.00 229 ALA A O 1
ATOM 1668 N N . THR A 1 230 ? 1.213 -0.119 -9.203 1.00 89.62 230 THR A N 1
ATOM 1669 C CA . THR A 1 230 ? 1.551 -1.492 -9.620 1.00 89.62 230 THR A CA 1
ATOM 1670 C C . THR A 1 230 ? 2.452 -1.433 -10.853 1.00 89.62 230 THR A C 1
ATOM 1672 O O . THR A 1 230 ? 2.051 -0.832 -11.847 1.00 89.62 230 THR A O 1
ATOM 1675 N N . PRO A 1 231 ? 3.639 -2.060 -10.843 1.00 84.75 231 PRO A N 1
ATOM 1676 C CA . PRO A 1 231 ? 4.581 -1.958 -11.951 1.00 84.75 231 PRO A CA 1
ATOM 1677 C C . PRO A 1 231 ? 4.247 -2.940 -13.082 1.00 84.75 231 PRO A C 1
ATOM 1679 O O . PRO A 1 231 ? 3.797 -4.061 -12.843 1.00 84.75 231 PRO A O 1
ATOM 1682 N N . GLU A 1 232 ? 4.566 -2.582 -14.325 1.00 79.12 232 GLU A N 1
ATOM 1683 C CA . GLU A 1 232 ? 4.173 -3.367 -15.513 1.00 79.12 232 GLU A CA 1
ATOM 1684 C C . GLU A 1 232 ? 4.857 -4.755 -15.622 1.00 79.12 232 GLU A C 1
ATOM 1686 O O . GLU A 1 232 ? 4.439 -5.607 -16.405 1.00 79.12 232 GLU A O 1
ATOM 1691 N N . ALA A 1 233 ? 5.892 -5.024 -14.812 1.00 80.81 233 ALA A N 1
ATOM 1692 C CA . ALA A 1 233 ? 6.724 -6.240 -14.861 1.00 80.81 233 ALA A CA 1
ATOM 1693 C C . ALA A 1 233 ? 6.749 -7.069 -13.547 1.00 80.81 233 ALA A C 1
ATOM 1695 O O . ALA A 1 233 ? 7.717 -7.785 -13.254 1.00 80.81 233 ALA A O 1
ATOM 1696 N N . VAL A 1 234 ? 5.657 -7.023 -12.769 1.00 78.19 234 VAL A N 1
ATOM 1697 C CA . VAL A 1 234 ? 5.422 -7.804 -11.525 1.00 78.19 234 VAL A CA 1
ATOM 1698 C C . VAL A 1 234 ? 5.791 -9.290 -11.615 1.00 78.19 234 VAL A C 1
ATOM 1700 O O . VAL A 1 234 ? 6.275 -9.846 -10.632 1.00 78.19 234 VAL A O 1
ATOM 1703 N N . GLY A 1 235 ? 5.607 -9.944 -12.769 1.00 76.50 235 GLY A N 1
ATOM 1704 C CA . GLY A 1 235 ? 5.863 -11.384 -12.952 1.00 76.50 235 GLY A CA 1
ATOM 1705 C C . GLY A 1 235 ? 7.319 -11.840 -12.736 1.00 76.50 235 GLY A C 1
ATOM 1706 O O . GLY A 1 235 ? 7.617 -13.019 -12.907 1.00 76.50 235 GLY A O 1
ATOM 1707 N N . SER A 1 236 ? 8.218 -10.915 -12.381 1.00 75.00 236 SER A N 1
ATOM 1708 C CA . SER A 1 236 ? 9.613 -11.149 -11.990 1.00 75.00 236 SER A CA 1
ATOM 1709 C C . SER A 1 236 ? 9.869 -11.161 -10.469 1.00 75.00 236 SER A C 1
ATOM 1711 O O . SER A 1 236 ? 10.999 -11.426 -10.065 1.00 75.00 236 SER A O 1
ATOM 1713 N N . LEU A 1 237 ? 8.869 -10.867 -9.626 1.00 84.06 237 LEU A N 1
ATOM 1714 C CA . LEU A 1 237 ? 9.005 -10.812 -8.161 1.00 84.06 237 LEU A CA 1
ATOM 1715 C C . LEU A 1 237 ? 9.189 -12.209 -7.535 1.00 84.06 237 LEU A C 1
ATOM 1717 O O . LEU A 1 237 ? 8.357 -13.096 -7.733 1.00 84.06 237 LEU A O 1
ATOM 1721 N N . ASP A 1 238 ? 10.231 -12.389 -6.714 1.00 85.69 238 ASP A N 1
ATOM 1722 C CA . ASP A 1 238 ? 10.439 -13.611 -5.921 1.00 85.69 238 ASP A CA 1
ATOM 1723 C C . ASP A 1 238 ? 9.557 -13.595 -4.667 1.00 85.69 238 ASP A C 1
ATOM 1725 O O . ASP A 1 238 ? 9.984 -13.205 -3.583 1.00 85.69 238 ASP A O 1
ATOM 1729 N N . VAL A 1 239 ? 8.305 -14.033 -4.802 1.00 88.81 239 VAL A N 1
ATOM 1730 C CA . VAL A 1 239 ? 7.335 -14.047 -3.694 1.00 88.81 239 VAL A CA 1
ATOM 1731 C C . VAL A 1 239 ? 7.545 -15.175 -2.671 1.00 88.81 239 VAL A C 1
ATOM 1733 O O . VAL A 1 239 ? 6.715 -15.334 -1.780 1.00 88.81 239 VAL A O 1
ATOM 1736 N N . SER A 1 240 ? 8.664 -15.912 -2.701 1.00 86.94 240 SER A N 1
ATOM 1737 C CA . SER A 1 240 ? 8.933 -17.005 -1.743 1.00 86.94 240 SER A CA 1
ATOM 1738 C C . SER A 1 240 ? 9.090 -16.552 -0.280 1.00 86.94 240 SER A C 1
ATOM 1740 O O . SER A 1 240 ? 8.983 -17.342 0.663 1.00 86.94 240 SER A O 1
ATOM 1742 N N . PHE A 1 241 ? 9.291 -15.252 -0.039 1.00 83.19 241 PHE A N 1
ATOM 1743 C CA . PHE A 1 241 ? 9.194 -14.683 1.309 1.00 83.19 241 PHE A CA 1
ATOM 1744 C C . PHE A 1 241 ? 7.742 -14.610 1.820 1.00 83.19 241 PHE A C 1
ATOM 1746 O O . PHE A 1 241 ? 7.546 -14.587 3.036 1.00 83.19 241 PHE A O 1
ATOM 1753 N N . VAL A 1 242 ? 6.739 -14.574 0.928 1.00 86.25 242 VAL A N 1
ATOM 1754 C CA . VAL A 1 242 ? 5.310 -14.613 1.280 1.00 86.25 242 VAL A CA 1
ATOM 1755 C C . VAL A 1 242 ? 4.944 -16.013 1.764 1.00 86.25 242 VAL A C 1
ATOM 1757 O O . VAL A 1 242 ? 4.319 -16.105 2.821 1.00 86.25 242 VAL A O 1
ATOM 1760 N N . ASP A 1 243 ? 5.430 -17.073 1.092 1.00 86.25 243 ASP A N 1
ATOM 1761 C CA . ASP A 1 243 ? 5.250 -18.476 1.520 1.00 86.25 243 ASP A CA 1
ATOM 1762 C C . ASP A 1 243 ? 5.575 -18.628 3.009 1.00 86.25 243 ASP A C 1
ATOM 1764 O O . ASP A 1 243 ? 4.778 -19.067 3.837 1.00 86.25 243 ASP A O 1
ATOM 1768 N N . LYS A 1 244 ? 6.783 -18.174 3.354 1.00 86.94 244 LYS A N 1
ATOM 1769 C CA . LYS A 1 244 ? 7.385 -18.281 4.680 1.00 86.94 244 LYS A CA 1
ATOM 1770 C C . LYS A 1 244 ? 6.783 -17.315 5.705 1.00 86.94 244 LYS A C 1
ATOM 1772 O O . LYS A 1 244 ? 6.978 -17.512 6.904 1.00 86.94 244 LYS A O 1
ATOM 1777 N N . ALA A 1 245 ? 6.111 -16.256 5.257 1.00 87.00 245 ALA A N 1
ATOM 1778 C CA . ALA A 1 245 ? 5.416 -15.327 6.137 1.00 87.00 245 ALA A CA 1
ATOM 1779 C C . ALA A 1 245 ? 4.026 -15.852 6.520 1.00 87.00 245 ALA A C 1
ATOM 1781 O O . ALA A 1 245 ? 3.657 -15.732 7.685 1.00 87.00 245 ALA A O 1
ATOM 1782 N N . LEU A 1 246 ? 3.284 -16.431 5.569 1.00 86.00 246 LEU A N 1
ATOM 1783 C CA . LEU A 1 246 ? 1.920 -16.936 5.776 1.00 86.00 246 LEU A CA 1
ATOM 1784 C C . LEU A 1 246 ? 1.855 -18.413 6.211 1.00 86.00 246 LEU A C 1
ATOM 1786 O O . LEU A 1 246 ? 0.830 -18.819 6.750 1.00 86.00 246 LEU A O 1
ATOM 1790 N N . ASP A 1 247 ? 2.926 -19.188 6.002 1.00 88.75 247 ASP A N 1
ATOM 1791 C CA . ASP A 1 247 ? 2.977 -20.656 6.156 1.00 88.75 247 ASP A CA 1
ATOM 1792 C C . ASP A 1 247 ? 1.999 -21.373 5.195 1.00 88.75 247 ASP A C 1
ATOM 1794 O O . ASP A 1 247 ? 1.217 -22.241 5.582 1.00 88.75 247 ASP A O 1
ATOM 1798 N N . VAL A 1 248 ? 2.016 -20.941 3.924 1.00 87.06 248 VAL A N 1
ATOM 1799 C CA . VAL A 1 248 ? 1.129 -21.376 2.824 1.00 87.06 248 VAL A CA 1
ATOM 1800 C C . VAL A 1 248 ? 1.919 -21.385 1.510 1.00 87.06 248 VAL A C 1
ATOM 1802 O O . VAL A 1 248 ? 2.666 -20.447 1.267 1.00 87.06 248 VAL A O 1
ATOM 1805 N N . ASP A 1 249 ? 1.736 -22.382 0.637 1.00 89.00 249 ASP A N 1
ATOM 1806 C CA . ASP A 1 249 ? 2.322 -22.370 -0.719 1.00 89.00 249 ASP A CA 1
ATOM 1807 C C . ASP A 1 249 ? 1.712 -21.225 -1.561 1.00 89.00 249 ASP A C 1
ATOM 1809 O O . ASP A 1 249 ? 0.515 -21.240 -1.861 1.00 89.00 249 ASP A O 1
ATOM 1813 N N . VAL A 1 250 ? 2.489 -20.231 -1.994 1.00 89.50 250 VAL A N 1
ATOM 1814 C CA . VAL A 1 250 ? 1.963 -19.131 -2.815 1.00 89.50 250 VAL A CA 1
ATOM 1815 C C . VAL A 1 250 ? 2.013 -19.486 -4.304 1.00 89.50 250 VAL A C 1
ATOM 1817 O O . VAL A 1 250 ? 2.988 -20.014 -4.839 1.00 89.50 250 VAL A O 1
ATOM 1820 N N . GLY A 1 251 ? 0.903 -19.224 -4.992 1.00 86.06 251 GLY A N 1
ATOM 1821 C CA . GLY A 1 251 ? 0.754 -19.437 -6.428 1.00 86.06 251 GLY A CA 1
ATOM 1822 C C . GLY A 1 251 ? 1.459 -18.368 -7.275 1.00 86.06 251 GLY A C 1
ATOM 1823 O O . GLY A 1 251 ? 1.983 -17.388 -6.746 1.00 86.06 251 GLY A O 1
ATOM 1824 N N . PRO A 1 252 ? 1.449 -18.511 -8.613 1.00 85.38 252 PRO A N 1
ATOM 1825 C CA . PRO A 1 252 ? 1.980 -17.481 -9.499 1.00 85.38 252 PRO A CA 1
ATOM 1826 C C . PRO A 1 252 ? 1.259 -16.145 -9.279 1.00 85.38 252 PRO A C 1
ATOM 1828 O O . PRO A 1 252 ? 0.047 -16.109 -9.056 1.00 85.38 252 PRO A O 1
ATOM 1831 N N . VAL A 1 253 ? 2.015 -15.053 -9.371 1.00 92.44 253 VAL A N 1
ATOM 1832 C CA . VAL A 1 253 ? 1.487 -13.696 -9.227 1.00 92.44 253 VAL A CA 1
ATOM 1833 C C . VAL A 1 253 ? 0.737 -13.297 -10.497 1.00 92.44 253 VAL A C 1
ATOM 1835 O O . VAL A 1 253 ? 1.303 -13.312 -11.591 1.00 92.44 253 VAL A O 1
ATOM 1838 N N . ALA A 1 254 ? -0.533 -12.937 -10.345 1.00 92.38 254 ALA A N 1
ATOM 1839 C CA . ALA A 1 254 ? -1.378 -12.377 -11.386 1.00 92.38 254 ALA A CA 1
ATOM 1840 C C . ALA A 1 254 ? -1.408 -10.843 -11.297 1.00 92.38 254 ALA A C 1
ATOM 1842 O O . ALA A 1 254 ? -1.416 -10.267 -10.208 1.00 92.38 254 ALA A O 1
ATOM 1843 N N . VAL A 1 255 ? -1.485 -10.192 -12.456 1.00 92.25 255 VAL A N 1
ATOM 1844 C CA . VAL A 1 255 ? -1.792 -8.763 -12.599 1.00 92.25 255 VAL A CA 1
ATOM 1845 C C . VAL A 1 255 ? -2.884 -8.641 -13.660 1.00 92.25 255 VAL A C 1
ATOM 1847 O O . VAL A 1 255 ? -2.743 -9.271 -14.712 1.00 92.25 255 VAL A O 1
ATOM 1850 N N . PRO A 1 256 ? -3.976 -7.899 -13.413 1.00 89.69 256 PRO A N 1
ATOM 1851 C CA . PRO A 1 256 ? -4.980 -7.611 -14.435 1.00 89.69 256 PRO A CA 1
ATOM 1852 C C . PRO A 1 256 ? -4.422 -6.760 -15.581 1.00 89.69 256 PRO A C 1
ATOM 1854 O O . PRO A 1 256 ? -3.484 -5.997 -15.385 1.00 89.69 256 PRO A O 1
ATOM 1857 N N . ASP A 1 257 ? -5.047 -6.819 -16.763 1.00 88.31 257 ASP A N 1
ATOM 1858 C CA . ASP A 1 257 ? -4.579 -6.102 -17.969 1.00 88.31 257 ASP A CA 1
ATOM 1859 C C . ASP A 1 257 ? -4.520 -4.560 -17.836 1.00 88.31 257 ASP A C 1
ATOM 1861 O O . ASP A 1 257 ? -3.949 -3.896 -18.697 1.00 88.31 257 ASP A O 1
ATOM 1865 N N . ALA A 1 258 ? -5.141 -3.997 -16.793 1.00 91.38 258 ALA A N 1
ATOM 1866 C CA . ALA A 1 258 ? -5.098 -2.582 -16.416 1.00 91.38 258 ALA A CA 1
ATOM 1867 C C . ALA A 1 258 ? -5.111 -2.493 -14.872 1.00 91.38 258 ALA A C 1
ATOM 1869 O O . ALA A 1 258 ? -6.190 -2.401 -14.269 1.00 91.38 258 ALA A O 1
ATOM 1870 N N . PRO A 1 259 ? -3.954 -2.649 -14.198 1.00 90.56 259 PRO A N 1
ATOM 1871 C CA . PRO A 1 259 ? -3.902 -2.806 -12.746 1.00 90.56 259 PRO A CA 1
ATOM 1872 C C . PRO A 1 259 ? -4.417 -1.579 -11.990 1.00 90.56 259 PRO A C 1
ATOM 1874 O O . PRO A 1 259 ? -5.032 -1.727 -10.935 1.00 90.56 259 PRO A O 1
ATOM 1877 N N . GLU A 1 260 ? -4.239 -0.376 -12.529 1.00 91.56 260 GLU A N 1
ATOM 1878 C CA . GLU A 1 260 ? -4.721 0.872 -11.948 1.00 91.56 260 GLU A CA 1
ATOM 1879 C C . GLU A 1 260 ? -6.255 0.940 -11.875 1.00 91.56 260 GLU A C 1
ATOM 1881 O O . GLU A 1 260 ? -6.787 1.519 -10.923 1.00 91.56 260 GLU A O 1
ATOM 1886 N N . GLU A 1 261 ? -6.951 0.303 -12.826 1.00 94.38 261 GLU A N 1
ATOM 1887 C CA . GLU A 1 261 ? -8.415 0.177 -12.884 1.00 94.38 261 GLU A CA 1
ATOM 1888 C C . GLU A 1 261 ? -8.969 -0.988 -12.048 1.00 94.38 261 GLU A C 1
ATOM 1890 O O . GLU A 1 261 ? -10.159 -0.995 -11.709 1.00 94.38 261 GLU A O 1
ATOM 1895 N N . ALA A 1 262 ? -8.128 -1.978 -11.730 1.00 94.00 262 ALA A N 1
ATOM 1896 C CA . ALA A 1 262 ? -8.535 -3.246 -11.128 1.00 94.00 262 ALA A CA 1
ATOM 1897 C C . ALA A 1 262 ? -9.408 -3.117 -9.863 1.00 94.00 262 ALA A C 1
ATOM 1899 O O . ALA A 1 262 ? -10.359 -3.889 -9.741 1.00 94.00 262 ALA A O 1
ATOM 1900 N N . PRO A 1 263 ? -9.200 -2.147 -8.944 1.00 94.31 263 PRO A N 1
ATOM 1901 C CA . PRO A 1 263 ? -10.096 -1.983 -7.799 1.00 94.31 263 PRO A CA 1
ATOM 1902 C C . PRO A 1 263 ? -11.527 -1.588 -8.209 1.00 94.31 263 PRO A C 1
ATOM 1904 O O . PRO A 1 263 ? -12.495 -2.163 -7.714 1.00 94.31 263 PRO A O 1
ATOM 1907 N N . ALA A 1 264 ? -11.695 -0.660 -9.157 1.00 93.69 264 ALA A N 1
ATOM 1908 C CA . ALA A 1 264 ? -13.023 -0.232 -9.608 1.00 93.69 264 ALA A CA 1
ATOM 1909 C C . ALA A 1 264 ? -13.738 -1.348 -10.392 1.00 93.69 264 ALA A C 1
ATOM 1911 O O . ALA A 1 264 ? -14.916 -1.629 -10.149 1.00 93.69 264 ALA A O 1
ATOM 1912 N N . ARG A 1 265 ? -13.014 -2.033 -11.289 1.00 95.19 265 ARG A N 1
ATOM 1913 C CA . ARG A 1 265 ? -13.510 -3.212 -12.026 1.00 95.19 265 ARG A CA 1
ATOM 1914 C C . ARG A 1 265 ? -13.873 -4.364 -11.087 1.00 95.19 265 ARG A C 1
ATOM 1916 O O . ARG A 1 265 ? -14.930 -4.974 -11.236 1.00 95.19 265 ARG A O 1
ATOM 1923 N N . GLY A 1 266 ? -13.046 -4.604 -10.076 1.00 92.62 266 GLY A N 1
ATOM 1924 C CA . GLY A 1 266 ? -13.263 -5.593 -9.029 1.00 92.62 266 GLY A CA 1
ATOM 1925 C C . GLY A 1 266 ? -14.506 -5.325 -8.190 1.00 92.62 266 GLY A C 1
ATOM 1926 O O . GLY A 1 266 ? -15.296 -6.236 -7.949 1.00 92.62 266 GLY A O 1
ATOM 1927 N N . ALA A 1 267 ? -14.737 -4.067 -7.806 1.00 92.50 267 ALA A N 1
ATOM 1928 C CA . ALA A 1 267 ? -15.945 -3.674 -7.088 1.00 92.50 267 ALA A CA 1
ATOM 1929 C C . ALA A 1 267 ? -17.217 -3.844 -7.941 1.00 92.50 267 ALA A C 1
ATOM 1931 O O . ALA A 1 267 ? -18.244 -4.297 -7.433 1.00 92.50 267 ALA A O 1
ATOM 1932 N N . LEU A 1 268 ? -17.138 -3.566 -9.249 1.00 93.62 268 LEU A N 1
ATOM 1933 C CA . LEU A 1 268 ? -18.208 -3.878 -10.202 1.00 93.62 268 LEU A CA 1
ATOM 1934 C C . LEU A 1 268 ? -18.461 -5.393 -10.298 1.00 93.62 268 LEU A C 1
ATOM 1936 O O . LEU A 1 268 ? -19.615 -5.819 -10.277 1.00 93.62 268 LEU A O 1
ATOM 1940 N N . ALA A 1 269 ? -17.404 -6.199 -10.427 1.00 92.56 269 ALA A N 1
ATOM 1941 C CA . ALA A 1 269 ? -17.496 -7.651 -10.571 1.00 92.56 269 ALA A CA 1
ATOM 1942 C C . ALA A 1 269 ? -18.098 -8.314 -9.322 1.00 92.56 269 ALA A C 1
ATOM 1944 O O . ALA A 1 269 ? -19.019 -9.121 -9.445 1.00 92.56 269 ALA A O 1
ATOM 1945 N N . ALA A 1 270 ? -17.655 -7.904 -8.130 1.00 90.81 270 ALA A N 1
ATOM 1946 C CA . ALA A 1 270 ? -18.210 -8.355 -6.859 1.00 90.81 270 ALA A CA 1
ATOM 1947 C C . ALA A 1 270 ? -19.732 -8.113 -6.804 1.00 90.81 270 ALA A C 1
ATOM 1949 O O . ALA A 1 270 ? -20.517 -9.040 -6.598 1.00 90.81 270 ALA A O 1
ATOM 1950 N N . VAL A 1 271 ? -20.166 -6.874 -7.063 1.00 91.88 271 VAL A N 1
ATOM 1951 C CA . VAL A 1 271 ? -21.584 -6.477 -7.004 1.00 91.88 271 VAL A CA 1
ATOM 1952 C C . VAL A 1 271 ? -22.436 -7.149 -8.095 1.00 91.88 271 VAL A C 1
ATOM 1954 O O . VAL A 1 271 ? -23.643 -7.321 -7.920 1.00 91.88 271 VAL A O 1
ATOM 1957 N N . GLN A 1 272 ? -21.831 -7.602 -9.199 1.00 91.81 272 GLN A N 1
ATOM 1958 C CA . GLN A 1 272 ? -22.503 -8.449 -10.193 1.00 91.81 272 GLN A CA 1
ATOM 1959 C C . GLN A 1 272 ? -22.653 -9.917 -9.757 1.00 91.81 272 GLN A C 1
ATOM 1961 O O . GLN A 1 272 ? -23.662 -10.531 -10.105 1.00 91.81 272 GLN A O 1
ATOM 1966 N N . ASP A 1 273 ? -21.695 -10.469 -9.002 1.00 87.94 273 ASP A N 1
ATOM 1967 C CA . ASP A 1 273 ? -21.788 -11.814 -8.395 1.00 87.94 273 ASP A CA 1
ATOM 1968 C C . ASP A 1 273 ? -22.888 -11.841 -7.308 1.00 87.94 273 ASP A C 1
ATOM 1970 O O . ASP A 1 273 ? -23.556 -12.851 -7.085 1.00 87.94 273 ASP A O 1
ATOM 1974 N N . GLY A 1 274 ? -23.140 -10.686 -6.677 1.00 77.00 274 GLY A N 1
ATOM 1975 C CA . GLY A 1 274 ? -24.292 -10.445 -5.803 1.00 77.00 274 GLY A CA 1
ATOM 1976 C C . GLY A 1 274 ? -24.183 -11.069 -4.411 1.00 77.00 274 GLY A C 1
ATOM 1977 O O . GLY A 1 274 ? -25.156 -11.035 -3.656 1.00 77.00 274 GLY A O 1
ATOM 1978 N N . ASP A 1 275 ? -23.015 -11.620 -4.061 1.00 64.62 275 ASP A N 1
ATOM 1979 C CA . ASP A 1 275 ? -22.733 -12.187 -2.737 1.00 64.62 275 ASP A CA 1
ATOM 1980 C C . ASP A 1 275 ? -21.733 -11.363 -1.901 1.00 64.62 275 ASP A C 1
ATOM 1982 O O . ASP A 1 275 ? -21.312 -11.799 -0.833 1.00 64.62 275 ASP A O 1
ATOM 1986 N N . VAL A 1 276 ? -21.434 -10.121 -2.319 1.00 56.81 276 VAL A N 1
ATOM 1987 C CA . VAL A 1 276 ? -20.672 -9.125 -1.521 1.00 56.81 276 VAL A CA 1
ATOM 1988 C C . VAL A 1 276 ? -21.406 -8.674 -0.263 1.00 56.81 276 VAL A C 1
ATOM 1990 O O . VAL A 1 276 ? -20.843 -7.945 0.557 1.00 56.81 276 VAL A O 1
ATOM 1993 N N . SER A 1 277 ? -22.659 -9.108 -0.082 1.00 50.41 277 SER A N 1
ATOM 1994 C CA . SER A 1 277 ? -23.338 -8.984 1.198 1.00 50.41 277 SER A CA 1
ATOM 1995 C C . SER A 1 277 ? -22.393 -9.488 2.286 1.00 50.41 277 SER A C 1
ATOM 1997 O O . SER A 1 277 ? -21.948 -10.637 2.252 1.00 50.41 277 SER A O 1
ATOM 1999 N N . THR A 1 278 ? -22.062 -8.621 3.241 1.00 49.88 278 THR A N 1
ATOM 2000 C CA . THR A 1 278 ? -21.162 -8.932 4.352 1.00 49.88 278 THR A CA 1
ATOM 2001 C C . THR A 1 278 ? -21.867 -9.865 5.332 1.00 49.88 278 THR A C 1
ATOM 2003 O O . THR A 1 278 ? -22.216 -9.497 6.454 1.00 49.88 278 THR A O 1
ATOM 2006 N N . ARG A 1 279 ? -22.097 -11.109 4.883 1.00 46.12 279 ARG A N 1
ATOM 2007 C CA . ARG A 1 279 ? -22.484 -12.245 5.714 1.00 46.12 279 ARG A CA 1
ATOM 2008 C C . ARG A 1 279 ? -21.490 -12.247 6.871 1.00 46.12 279 ARG A C 1
ATOM 2010 O O . ARG A 1 279 ? -20.299 -12.421 6.610 1.00 46.12 279 ARG A O 1
ATOM 2017 N N . PRO A 1 280 ? -21.935 -11.972 8.111 1.00 43.81 280 PRO A N 1
ATOM 2018 C CA . PRO A 1 280 ? -21.016 -11.750 9.217 1.00 43.81 280 PRO A CA 1
ATOM 2019 C C . PRO A 1 280 ? -20.136 -12.986 9.335 1.00 43.81 280 PRO A C 1
ATOM 2021 O O . PRO A 1 280 ? -20.693 -14.085 9.417 1.00 43.81 280 PRO A O 1
ATOM 2024 N N . VAL A 1 281 ? -18.809 -12.786 9.260 1.00 48.44 281 VAL A N 1
ATOM 2025 C CA . VAL A 1 281 ? -17.804 -13.857 9.131 1.00 48.44 281 VAL A CA 1
ATOM 2026 C C . VAL A 1 281 ? -18.207 -14.985 10.074 1.00 48.44 281 VAL A C 1
ATOM 2028 O O . VAL A 1 281 ? -18.261 -14.758 11.288 1.00 48.44 281 VAL A O 1
ATOM 2031 N N . PRO A 1 282 ? -18.643 -16.138 9.535 1.00 41.53 282 PRO A N 1
ATOM 2032 C CA . PRO A 1 282 ? -19.491 -17.036 10.297 1.00 41.53 282 PRO A CA 1
ATOM 2033 C C . PRO A 1 282 ? -18.726 -17.536 11.513 1.00 41.53 282 PRO A C 1
ATOM 2035 O O . PRO A 1 282 ? -17.572 -17.923 11.385 1.00 41.53 282 PRO A O 1
ATOM 2038 N N . ALA A 1 283 ? -19.358 -17.538 12.690 1.00 42.19 283 ALA A N 1
ATOM 2039 C CA . ALA A 1 283 ? -18.654 -17.753 13.959 1.00 42.19 283 ALA A CA 1
ATOM 2040 C C . ALA A 1 283 ? -17.832 -19.061 14.008 1.00 42.19 283 ALA A C 1
ATOM 2042 O O . ALA A 1 283 ? -16.813 -19.108 14.688 1.00 42.19 283 ALA A O 1
ATOM 2043 N N . PHE A 1 284 ? -18.207 -20.078 13.220 1.00 45.25 284 PHE A N 1
ATOM 2044 C CA . PHE A 1 284 ? -17.441 -21.318 13.041 1.00 45.25 284 PHE A CA 1
ATOM 2045 C C . PHE A 1 284 ? -16.055 -21.138 12.382 1.00 45.25 284 PHE A C 1
ATOM 2047 O O . PHE A 1 284 ? -15.198 -22.002 12.527 1.00 45.25 284 PHE A O 1
ATOM 2054 N N . ALA A 1 285 ? -15.770 -20.004 11.734 1.00 44.00 285 ALA A N 1
ATOM 2055 C CA . ALA A 1 285 ? -14.415 -19.627 11.315 1.00 44.00 285 ALA A CA 1
ATOM 2056 C C . ALA A 1 285 ? -13.474 -19.359 12.511 1.00 44.00 285 ALA A C 1
ATOM 2058 O O . ALA A 1 285 ? -12.257 -19.397 12.351 1.00 44.00 285 ALA A O 1
ATOM 2059 N N . ALA A 1 286 ? -14.025 -19.134 13.712 1.00 41.16 286 ALA A N 1
ATOM 2060 C CA . ALA A 1 286 ? -13.284 -19.080 14.972 1.00 41.16 286 ALA A CA 1
ATOM 2061 C C . ALA A 1 286 ? -13.388 -20.381 15.802 1.00 41.16 286 ALA A C 1
ATOM 2063 O O . ALA A 1 286 ? -12.646 -20.538 16.771 1.00 41.16 286 ALA A O 1
ATOM 2064 N N . THR A 1 287 ? -14.282 -21.316 15.452 1.00 41.88 287 THR A N 1
ATOM 2065 C CA . THR A 1 287 ? -14.585 -22.513 16.256 1.00 41.88 287 THR A CA 1
ATOM 2066 C C . THR A 1 287 ? -14.825 -23.773 15.416 1.00 41.88 287 THR A C 1
ATOM 2068 O O . THR A 1 287 ? -15.925 -24.004 14.928 1.00 41.88 287 THR A O 1
ATOM 2071 N N . ASP A 1 288 ? -13.778 -24.605 15.312 1.00 36.75 288 ASP A N 1
ATOM 2072 C CA . ASP A 1 288 ? -13.841 -26.088 15.387 1.00 36.75 288 ASP A CA 1
ATOM 2073 C C . ASP A 1 288 ? -12.460 -26.752 15.150 1.00 36.75 288 ASP A C 1
ATOM 2075 O O . ASP A 1 288 ? -12.253 -27.910 15.513 1.00 36.75 288 ASP A O 1
ATOM 2079 N N . GLY A 1 289 ? -11.489 -26.036 14.563 1.00 39.59 289 GLY A N 1
ATOM 2080 C CA . GLY A 1 289 ? -10.214 -26.628 14.122 1.00 39.59 289 GLY A CA 1
ATOM 2081 C C . GLY A 1 289 ? -9.095 -26.773 15.171 1.00 39.59 289 GLY A C 1
ATOM 2082 O O . GLY A 1 289 ? -8.435 -27.812 15.213 1.00 39.59 289 GLY A O 1
ATOM 2083 N N . TYR A 1 290 ? -8.827 -25.747 15.992 1.00 42.53 290 TYR A N 1
ATOM 2084 C CA . TYR A 1 290 ? -7.544 -25.615 16.711 1.00 42.53 290 TYR A CA 1
ATOM 2085 C C . TYR A 1 290 ? -7.680 -25.252 18.206 1.00 42.53 290 TYR A C 1
ATOM 2087 O O . TYR A 1 290 ? -8.621 -24.588 18.619 1.00 42.53 290 TYR A O 1
ATOM 2095 N N . ALA A 1 291 ? -6.687 -25.679 19.006 1.00 32.38 291 ALA A N 1
ATOM 2096 C CA . ALA A 1 291 ? -6.518 -25.445 20.456 1.00 32.38 291 ALA A CA 1
ATOM 2097 C C . ALA A 1 291 ? -7.604 -26.038 21.406 1.00 32.38 291 ALA A C 1
ATOM 2099 O O . ALA A 1 291 ? -8.428 -25.314 21.957 1.00 32.38 291 ALA A O 1
ATOM 2100 N N . PRO A 1 292 ? -7.549 -27.344 21.749 1.00 35.12 292 PRO A N 1
ATOM 2101 C CA . PRO A 1 292 ? -8.615 -28.046 22.486 1.00 35.12 292 PRO A CA 1
ATOM 2102 C C . PRO A 1 292 ? -8.683 -27.778 24.013 1.00 35.12 292 PRO A C 1
ATOM 2104 O O . PRO A 1 292 ? -9.115 -28.658 24.755 1.00 35.12 292 PRO A O 1
ATOM 2107 N N . ASN A 1 293 ? -8.187 -26.639 24.524 1.00 35.19 293 ASN A N 1
ATOM 2108 C CA . ASN A 1 293 ? -8.072 -26.369 25.976 1.00 35.19 293 ASN A CA 1
ATOM 2109 C C . ASN A 1 293 ? -8.089 -24.870 26.391 1.00 35.19 293 ASN A C 1
ATOM 2111 O O . ASN A 1 293 ? -7.641 -24.554 27.494 1.00 35.19 293 ASN A O 1
ATOM 2115 N N . LEU A 1 294 ? -8.562 -23.932 25.558 1.00 34.59 294 LEU A N 1
ATOM 2116 C CA . LEU A 1 294 ? -8.549 -22.495 25.891 1.00 34.59 294 LEU A CA 1
ATOM 2117 C C . LEU A 1 294 ? -9.923 -21.826 25.745 1.00 34.59 294 LEU A C 1
ATOM 2119 O O . LEU A 1 294 ? -10.426 -21.696 24.640 1.00 34.59 294 LEU A O 1
ATOM 2123 N N . ALA A 1 295 ? -10.431 -21.344 26.887 1.00 43.38 295 ALA A N 1
ATOM 2124 C CA . ALA A 1 295 ? -11.657 -20.566 27.098 1.00 43.38 295 ALA A CA 1
ATOM 2125 C C . ALA A 1 295 ? -12.995 -21.229 26.702 1.00 43.38 295 ALA A C 1
ATOM 2127 O O . ALA A 1 295 ? -13.195 -21.726 25.601 1.00 43.38 295 ALA A O 1
ATOM 2128 N N . ASP A 1 296 ? -13.949 -21.172 27.633 1.00 48.34 296 ASP A N 1
ATOM 2129 C CA . ASP A 1 296 ? -15.360 -21.454 27.376 1.00 48.34 296 ASP A CA 1
ATOM 2130 C C . ASP A 1 296 ? -15.984 -20.193 26.748 1.00 48.34 296 ASP A C 1
ATOM 2132 O O . ASP A 1 296 ? -16.149 -19.160 27.409 1.00 48.34 296 ASP A O 1
ATOM 2136 N N . VAL A 1 297 ? -16.215 -20.242 25.433 1.00 47.97 297 VAL A N 1
ATOM 2137 C CA . VAL A 1 297 ? -16.687 -19.089 24.651 1.00 47.97 297 VAL A CA 1
ATOM 2138 C C . VAL A 1 297 ? -18.153 -18.783 24.955 1.00 47.97 297 VAL A C 1
ATOM 2140 O O . VAL A 1 297 ? -18.501 -17.608 25.057 1.00 47.97 297 VAL A O 1
ATOM 2143 N N . ASP A 1 298 ? -18.978 -19.805 25.201 1.00 47.22 298 ASP A N 1
ATOM 2144 C CA . ASP A 1 298 ? -20.381 -19.636 25.593 1.00 47.22 298 ASP A CA 1
ATOM 2145 C C . ASP A 1 298 ? -20.466 -18.922 26.951 1.00 47.22 298 ASP A C 1
ATOM 2147 O O . ASP A 1 298 ? -21.131 -17.894 27.068 1.00 47.22 298 ASP A O 1
ATOM 2151 N N . ALA A 1 299 ? -19.683 -19.359 27.946 1.00 49.66 299 ALA A N 1
ATOM 2152 C CA . ALA A 1 299 ? -19.597 -18.682 29.244 1.00 49.66 299 ALA A CA 1
ATOM 2153 C C . ALA A 1 299 ? -19.058 -17.238 29.151 1.00 49.66 299 ALA A C 1
ATOM 2155 O O . ALA A 1 299 ? -19.344 -16.410 30.018 1.00 49.66 299 ALA A O 1
ATOM 2156 N N . THR A 1 300 ? -18.284 -16.916 28.109 1.00 50.62 300 THR A N 1
ATOM 2157 C CA . THR A 1 300 ? -17.785 -15.555 27.856 1.00 50.62 300 THR A CA 1
ATOM 2158 C C . THR A 1 300 ? -18.846 -14.686 27.168 1.00 50.62 300 THR A C 1
ATOM 2160 O O . THR A 1 300 ? -19.006 -13.518 27.525 1.00 50.62 300 THR A O 1
ATOM 2163 N N . ALA A 1 301 ? -19.608 -15.249 26.227 1.00 50.19 301 ALA A N 1
ATOM 2164 C CA . ALA A 1 301 ? -20.727 -14.579 25.571 1.00 50.19 301 ALA A CA 1
ATOM 2165 C C . ALA A 1 301 ? -21.876 -14.294 26.556 1.00 50.19 301 ALA A C 1
ATOM 2167 O O . ALA A 1 301 ? -22.369 -13.166 26.597 1.00 50.19 301 ALA A O 1
ATOM 2168 N N . ASP A 1 302 ? -22.231 -15.267 27.403 1.00 52.97 302 ASP A N 1
ATOM 2169 C CA . ASP A 1 302 ? -23.215 -15.104 28.479 1.00 52.97 302 ASP A CA 1
ATOM 2170 C C . ASP A 1 302 ? -22.779 -14.013 29.473 1.00 52.97 302 ASP A C 1
ATOM 2172 O O . ASP A 1 302 ? -23.573 -13.133 29.805 1.00 52.97 302 ASP A O 1
ATOM 2176 N N . ALA A 1 303 ? -21.506 -13.992 29.890 1.00 51.72 303 ALA A N 1
ATOM 2177 C CA . ALA A 1 303 ? -20.987 -12.957 30.791 1.00 51.72 303 ALA A CA 1
ATOM 2178 C C . ALA A 1 303 ? -21.015 -11.545 30.171 1.00 51.72 303 ALA A C 1
ATOM 2180 O O . ALA A 1 303 ? -21.256 -10.561 30.876 1.00 51.72 303 ALA A O 1
ATOM 2181 N N . ILE A 1 304 ? -20.797 -11.421 28.856 1.00 51.38 304 ILE A N 1
ATOM 2182 C CA . ILE A 1 304 ? -20.920 -10.141 28.144 1.00 51.38 304 ILE A CA 1
ATOM 2183 C C . ILE A 1 304 ? -22.396 -9.728 28.035 1.00 51.38 304 ILE A C 1
ATOM 2185 O O . ILE A 1 304 ? -22.713 -8.571 28.313 1.00 51.38 304 ILE A O 1
ATOM 2189 N N . ALA A 1 305 ? -23.306 -10.653 27.718 1.00 55.12 305 ALA A N 1
ATOM 2190 C CA . ALA A 1 305 ? -24.744 -10.383 27.679 1.00 55.12 305 ALA A CA 1
ATOM 2191 C C . ALA A 1 305 ? -25.292 -9.945 29.054 1.00 55.12 305 ALA A C 1
ATOM 2193 O O . ALA A 1 305 ? -25.970 -8.921 29.147 1.00 55.12 305 ALA A O 1
ATOM 2194 N N . GLU A 1 306 ? -24.922 -10.648 30.131 1.00 46.56 306 GLU A N 1
ATOM 2195 C CA . GLU A 1 306 ? -25.298 -10.311 31.512 1.00 46.56 306 GLU A CA 1
ATOM 2196 C C . GLU A 1 306 ? -24.700 -8.962 31.968 1.00 46.56 306 GLU A C 1
ATOM 2198 O O . GLU A 1 306 ? -25.309 -8.251 32.769 1.00 46.56 306 GLU A O 1
ATOM 2203 N N . SER A 1 307 ? -23.557 -8.542 31.405 1.00 44.84 307 SER A N 1
ATOM 2204 C CA . SER A 1 307 ? -22.982 -7.209 31.654 1.00 44.84 307 SER A CA 1
ATOM 2205 C C . SER A 1 307 ? -23.707 -6.060 30.934 1.00 44.84 307 SER A C 1
ATOM 2207 O O . SER A 1 307 ? -23.685 -4.926 31.417 1.00 44.84 307 SER A O 1
ATOM 2209 N N . LEU A 1 308 ? -24.356 -6.334 29.794 1.00 49.09 308 LEU A N 1
ATOM 2210 C CA . LEU A 1 308 ? -24.984 -5.318 28.939 1.00 49.09 308 LEU A CA 1
ATOM 2211 C C . LEU A 1 308 ? -26.440 -5.019 29.321 1.00 49.09 308 LEU A C 1
ATOM 2213 O O . LEU A 1 308 ? -26.868 -3.873 29.206 1.00 49.09 308 LEU A O 1
ATOM 2217 N N . ASP A 1 309 ? -27.178 -6.000 29.844 1.00 41.69 309 ASP A N 1
ATOM 2218 C CA . ASP A 1 309 ? -28.571 -5.824 30.304 1.00 41.69 309 ASP A CA 1
ATOM 2219 C C . ASP A 1 309 ? -28.658 -5.156 31.707 1.00 41.69 309 ASP A C 1
ATOM 2221 O O . ASP A 1 309 ? -29.722 -5.057 32.320 1.00 41.69 309 ASP A O 1
ATOM 2225 N N . GLY A 1 310 ? -27.513 -4.704 32.246 1.00 43.91 310 GLY A N 1
ATOM 2226 C CA . GLY A 1 310 ? -27.272 -4.549 33.684 1.00 43.91 310 GLY A CA 1
ATOM 2227 C C . GLY A 1 310 ? -26.836 -3.173 34.211 1.00 43.91 310 GLY A C 1
ATOM 2228 O O . GLY A 1 310 ? -26.206 -3.136 35.268 1.00 43.91 310 GLY A O 1
ATOM 2229 N N . SER A 1 311 ? -27.133 -2.035 33.560 1.00 38.81 311 SER A N 1
ATOM 2230 C CA . SER A 1 311 ? -27.003 -0.706 34.214 1.00 38.81 311 SER A CA 1
ATOM 2231 C C . SER A 1 311 ? -27.788 0.446 33.571 1.00 38.81 311 SER A C 1
ATOM 2233 O O . SER A 1 311 ? -27.350 1.065 32.603 1.00 38.81 311 SER A O 1
ATOM 2235 N N . GLY A 1 312 ? -28.891 0.832 34.218 1.00 35.97 312 GLY A N 1
ATOM 2236 C CA . GLY A 1 312 ? -29.465 2.178 34.123 1.00 35.97 312 GLY A CA 1
ATOM 2237 C C . GLY A 1 312 ? -29.060 3.057 35.318 1.00 35.97 312 GLY A C 1
ATOM 2238 O O . GLY A 1 312 ? -28.806 2.554 36.406 1.00 35.97 312 GLY A O 1
ATOM 2239 N N . GLU A 1 313 ? -29.036 4.376 35.111 1.00 33.31 313 GLU A N 1
ATOM 2240 C CA . GLU A 1 313 ? -29.053 5.429 36.151 1.00 33.31 313 GLU A CA 1
ATOM 2241 C C . GLU A 1 313 ? -28.004 5.381 37.293 1.00 33.31 313 GLU A C 1
ATOM 2243 O O . GLU A 1 313 ? -28.307 5.213 38.469 1.00 33.31 313 GLU A O 1
ATOM 2248 N N . GLY A 1 314 ? -26.771 5.767 36.950 1.00 36.94 314 GLY A N 1
ATOM 2249 C CA . GLY A 1 314 ? -26.186 7.010 37.484 1.00 36.94 314 GLY A CA 1
ATOM 2250 C C . GLY A 1 314 ? -25.766 7.099 38.963 1.00 36.94 314 GLY A C 1
ATOM 2251 O O . GLY A 1 314 ? -26.553 7.455 39.838 1.00 36.94 314 GLY A O 1
ATOM 2252 N N . ALA A 1 315 ? -24.450 7.049 39.205 1.00 29.95 315 ALA A N 1
ATOM 2253 C CA . ALA A 1 315 ? -23.828 7.558 40.431 1.00 29.95 315 ALA A CA 1
ATOM 2254 C C . ALA A 1 315 ? -22.555 8.378 40.136 1.00 29.95 315 ALA A C 1
ATOM 2256 O O . ALA A 1 315 ? -21.583 7.869 39.583 1.00 29.95 315 ALA A O 1
ATOM 2257 N N . ARG A 1 316 ? -22.530 9.655 40.550 1.00 40.16 316 ARG A N 1
ATOM 2258 C CA . ARG A 1 316 ? -21.295 10.460 40.635 1.00 40.16 316 ARG A CA 1
ATOM 2259 C C . ARG A 1 316 ? -20.627 10.229 41.999 1.00 40.16 316 ARG A C 1
ATOM 2261 O O . ARG A 1 316 ? -21.268 10.539 43.005 1.00 40.16 316 ARG A O 1
ATOM 2268 N N . PRO A 1 317 ? -19.353 9.812 42.081 1.00 33.44 317 PRO A N 1
ATOM 2269 C CA . PRO A 1 317 ? -18.576 9.950 43.309 1.00 33.44 317 PRO A CA 1
ATOM 2270 C C . PRO A 1 317 ? -18.122 11.410 43.492 1.00 33.44 317 PRO A C 1
ATOM 2272 O O . PRO A 1 317 ? -17.780 12.095 42.528 1.00 33.44 317 PRO A O 1
ATOM 2275 N N . ALA A 1 318 ? -18.116 11.898 44.734 1.00 30.59 318 ALA A N 1
ATOM 2276 C CA . ALA A 1 318 ? -17.688 13.258 45.066 1.00 30.59 318 ALA A CA 1
ATOM 2277 C C . ALA A 1 318 ? -16.224 13.294 45.535 1.00 30.59 318 ALA A C 1
ATOM 2279 O O . ALA A 1 318 ? -15.808 12.488 46.366 1.00 30.59 318 ALA A O 1
ATOM 2280 N N . THR A 1 319 ? -15.453 14.275 45.064 1.00 29.33 319 THR A N 1
ATOM 2281 C CA . THR A 1 319 ? -14.079 14.521 45.526 1.00 29.33 319 THR A CA 1
ATOM 2282 C C . THR A 1 319 ? -14.074 15.205 46.896 1.00 29.33 319 THR A C 1
ATOM 2284 O O . THR A 1 319 ? -14.160 16.431 46.987 1.00 29.33 319 THR A O 1
ATOM 2287 N N . ALA A 1 320 ? -13.951 14.421 47.968 1.00 32.00 320 ALA A N 1
ATOM 2288 C CA . ALA A 1 320 ? -13.621 14.928 49.298 1.00 32.00 320 ALA A CA 1
ATOM 2289 C C . ALA A 1 320 ? -12.094 15.068 49.441 1.00 32.00 320 ALA A C 1
ATOM 2291 O O . ALA A 1 320 ? -11.355 14.125 49.170 1.00 32.00 320 ALA A O 1
ATOM 2292 N N . GLY A 1 321 ? -11.613 16.247 49.842 1.00 33.91 321 GLY A N 1
ATOM 2293 C CA . GLY A 1 321 ? -10.179 16.528 49.954 1.00 33.91 321 GLY A CA 1
ATOM 2294 C C . GLY A 1 321 ? -9.582 16.207 51.328 1.00 33.91 321 GLY A C 1
ATOM 2295 O O . GLY A 1 321 ? -10.264 16.290 52.350 1.00 33.91 321 GLY A O 1
ATOM 2296 N N . HIS A 1 322 ? -8.277 15.931 51.347 1.00 30.56 322 HIS A N 1
ATOM 2297 C CA . HIS A 1 322 ? -7.401 16.031 52.518 1.00 30.56 322 HIS A CA 1
ATOM 2298 C C . HIS A 1 322 ? -6.044 16.599 52.079 1.00 30.56 322 HIS A C 1
ATOM 2300 O O . HIS A 1 322 ? -5.494 16.171 51.068 1.00 30.56 322 HIS A O 1
ATOM 2306 N N . GLN A 1 323 ? -5.509 17.554 52.843 1.00 34.94 323 GLN A N 1
ATOM 2307 C CA . GLN A 1 323 ? -4.083 17.907 52.802 1.00 34.94 323 GLN A CA 1
ATOM 2308 C C . GLN A 1 323 ? -3.304 16.922 53.698 1.00 34.94 323 GLN A C 1
ATOM 2310 O O . GLN A 1 323 ? -3.908 16.274 54.560 1.00 34.94 323 GLN A O 1
ATOM 2315 N N . PRO A 1 324 ? -1.977 16.813 53.525 1.00 41.97 324 PRO A N 1
ATOM 2316 C CA . PRO A 1 324 ? -1.120 17.666 54.354 1.00 41.97 324 PRO A CA 1
ATOM 2317 C C . PRO A 1 324 ? 0.063 18.315 53.607 1.00 41.97 324 PRO A C 1
ATOM 2319 O O . PRO A 1 324 ? 0.485 17.875 52.541 1.00 41.97 324 PRO A O 1
ATOM 2322 N N . GLU A 1 325 ? 0.606 19.366 54.219 1.00 34.59 325 GLU A N 1
ATOM 2323 C CA . GLU A 1 325 ? 1.939 19.933 53.952 1.00 34.59 325 GLU A CA 1
ATOM 2324 C C . GLU A 1 325 ? 3.001 19.067 54.706 1.00 34.59 325 GLU A C 1
ATOM 2326 O O . GLU A 1 325 ? 2.623 18.238 55.531 1.00 34.59 325 GLU A O 1
ATOM 2331 N N . GLU A 1 326 ? 4.324 19.111 54.490 1.00 33.56 326 GLU A N 1
ATOM 2332 C CA . GLU A 1 326 ? 5.202 20.165 53.958 1.00 33.56 326 GLU A CA 1
ATOM 2333 C C . GLU A 1 326 ? 6.392 19.630 53.110 1.00 33.56 326 GLU A C 1
ATOM 2335 O O . GLU A 1 326 ? 6.867 18.513 53.290 1.00 33.56 326 GLU A O 1
ATOM 2340 N N . ALA A 1 327 ? 6.932 20.521 52.266 1.00 35.59 327 ALA A N 1
ATOM 2341 C CA . ALA A 1 327 ? 8.355 20.727 51.928 1.00 35.59 327 ALA A CA 1
ATOM 2342 C C . ALA A 1 327 ? 9.297 19.556 51.518 1.00 35.59 327 ALA A C 1
ATOM 2344 O O . ALA A 1 327 ? 9.901 18.878 52.346 1.00 35.59 327 ALA A O 1
ATOM 2345 N N . GLY A 1 328 ? 9.648 19.523 50.222 1.00 30.42 328 GLY A N 1
ATOM 2346 C CA . GLY A 1 328 ? 10.876 18.897 49.700 1.00 30.42 328 GLY A CA 1
ATOM 2347 C C . GLY A 1 328 ? 11.115 19.238 48.214 1.00 30.42 328 GLY A C 1
ATOM 2348 O O . GLY A 1 328 ? 10.275 18.876 47.395 1.00 30.42 328 GLY A O 1
ATOM 2349 N N . PRO A 1 329 ? 12.194 19.952 47.822 1.00 45.97 329 PRO A N 1
ATOM 2350 C CA . PRO A 1 329 ? 12.366 20.417 46.440 1.00 45.97 329 PRO A CA 1
ATOM 2351 C C . PRO A 1 329 ? 13.215 19.469 45.573 1.00 45.97 329 PRO A C 1
ATOM 2353 O O . PRO A 1 329 ? 14.381 19.224 45.880 1.00 45.97 329 PRO A O 1
ATOM 2356 N N . GLY A 1 330 ? 12.686 19.014 44.431 1.00 35.16 330 GLY A N 1
ATOM 2357 C CA . GLY A 1 330 ? 13.475 18.275 43.438 1.00 35.16 330 GLY A CA 1
ATOM 2358 C C . GLY A 1 330 ? 12.709 17.877 42.171 1.00 35.16 330 GLY A C 1
ATOM 2359 O O . GLY A 1 330 ? 11.585 17.405 42.257 1.00 35.16 330 GLY A O 1
ATOM 2360 N N . ALA A 1 331 ? 13.359 18.062 41.015 1.00 33.38 331 ALA A N 1
ATOM 2361 C CA . ALA A 1 331 ? 13.064 17.479 39.696 1.00 33.38 331 ALA A CA 1
ATOM 2362 C C . ALA A 1 331 ? 11.588 17.393 39.236 1.00 33.38 331 ALA A C 1
ATOM 2364 O O . ALA A 1 331 ? 10.888 16.415 39.488 1.00 33.38 331 ALA A O 1
ATOM 2365 N N . SER A 1 332 ? 11.172 18.338 38.384 1.00 37.75 332 SER A N 1
ATOM 2366 C CA . SER A 1 332 ? 10.034 18.101 37.486 1.00 37.75 332 SER A CA 1
ATOM 2367 C C . SER A 1 332 ? 10.429 17.068 36.422 1.00 37.75 332 SER A C 1
ATOM 2369 O O . SER A 1 332 ? 11.345 17.314 35.635 1.00 37.75 332 SER A O 1
ATOM 2371 N N . ARG A 1 333 ? 9.743 15.921 36.389 1.00 35.69 333 ARG A N 1
ATOM 2372 C CA . ARG A 1 333 ? 9.777 14.954 35.282 1.00 35.69 333 ARG A CA 1
ATOM 2373 C C . ARG A 1 333 ? 8.359 14.806 34.742 1.00 35.69 333 ARG A C 1
ATOM 2375 O O . ARG A 1 333 ? 7.495 14.259 35.421 1.00 35.69 333 ARG A O 1
ATOM 2382 N N . GLY A 1 334 ? 8.125 15.309 33.532 1.00 33.22 334 GLY A N 1
ATOM 2383 C CA . GLY A 1 334 ? 6.881 15.054 32.810 1.00 33.22 334 GLY A CA 1
ATOM 2384 C C . GLY A 1 334 ? 6.808 13.583 32.407 1.00 33.22 334 GLY A C 1
ATOM 2385 O O . GLY A 1 334 ? 7.761 13.055 31.837 1.00 33.22 334 GLY A O 1
ATOM 2386 N N . GLY A 1 335 ? 5.692 12.923 32.716 1.00 33.09 335 GLY A N 1
ATOM 2387 C CA . GLY A 1 335 ? 5.442 11.549 32.293 1.00 33.09 335 GLY A CA 1
ATOM 2388 C C . GLY A 1 335 ? 5.049 11.492 30.821 1.00 33.09 335 GLY A C 1
ATOM 2389 O O . GLY A 1 335 ? 3.861 11.503 30.509 1.00 33.09 335 GLY A O 1
ATOM 2390 N N . ALA A 1 336 ? 6.034 11.416 29.927 1.00 32.94 336 ALA A N 1
ATOM 2391 C CA . ALA A 1 336 ? 5.796 10.875 28.594 1.00 32.94 336 ALA A CA 1
ATOM 2392 C C . ALA A 1 336 ? 5.424 9.389 28.733 1.00 32.94 336 ALA A C 1
ATOM 2394 O O . ALA A 1 336 ? 6.072 8.661 29.490 1.00 32.94 336 ALA A O 1
ATOM 2395 N N . ARG A 1 337 ? 4.379 8.941 28.027 1.00 34.28 337 ARG A N 1
ATOM 2396 C CA . ARG A 1 337 ? 4.136 7.504 27.847 1.00 34.28 337 ARG A CA 1
ATOM 2397 C C . ARG A 1 337 ? 5.236 6.940 26.948 1.00 34.28 337 ARG A C 1
ATOM 2399 O O . ARG A 1 337 ? 5.739 7.642 26.075 1.00 34.28 337 ARG A O 1
ATOM 2406 N N . ILE A 1 338 ? 5.655 5.712 27.235 1.00 36.88 338 ILE A N 1
ATOM 2407 C CA . ILE A 1 338 ? 6.791 5.062 26.581 1.00 36.88 338 ILE A CA 1
ATOM 2408 C C . ILE A 1 338 ? 6.241 3.920 25.732 1.00 36.88 338 ILE A C 1
ATOM 2410 O O . ILE A 1 338 ? 6.152 2.783 26.185 1.00 36.88 338 ILE A O 1
ATOM 2414 N N . ASP A 1 339 ? 5.895 4.243 24.490 1.00 35.78 339 ASP A N 1
ATOM 2415 C CA . ASP A 1 339 ? 5.423 3.285 23.482 1.00 35.78 339 ASP A CA 1
ATOM 2416 C C . ASP A 1 339 ? 6.610 2.674 22.689 1.00 35.78 339 ASP A C 1
ATOM 2418 O O . ASP A 1 339 ? 6.480 2.199 21.565 1.00 35.78 339 ASP A O 1
ATOM 2422 N N . THR A 1 340 ? 7.824 2.701 23.259 1.00 43.22 340 THR A N 1
ATOM 2423 C CA . THR A 1 340 ? 9.085 2.424 22.540 1.00 43.22 340 THR A CA 1
ATOM 2424 C C . THR A 1 340 ? 9.418 0.938 22.370 1.00 43.22 340 THR A C 1
ATOM 2426 O O . THR A 1 340 ? 10.460 0.617 21.801 1.00 43.22 340 THR A O 1
ATOM 2429 N N . ALA A 1 341 ? 8.577 0.024 22.862 1.00 39.94 341 ALA A N 1
ATOM 2430 C CA . ALA A 1 341 ? 8.826 -1.417 22.782 1.00 39.94 341 ALA A CA 1
ATOM 2431 C C . ALA A 1 341 ? 8.702 -1.953 21.342 1.00 39.94 341 ALA A C 1
ATOM 2433 O O . ALA A 1 341 ? 9.564 -2.703 20.884 1.00 39.94 341 ALA A O 1
ATOM 2434 N N . GLU A 1 342 ? 7.673 -1.530 20.601 1.00 40.44 342 GLU A N 1
ATOM 2435 C CA . GLU A 1 342 ? 7.446 -1.987 19.222 1.00 40.44 342 GLU A CA 1
ATOM 2436 C C . GLU A 1 342 ? 8.434 -1.350 18.233 1.00 40.44 342 GLU A C 1
ATOM 2438 O O . GLU A 1 342 ? 8.946 -2.027 17.339 1.00 40.44 342 GLU A O 1
ATOM 2443 N N . GLY A 1 343 ? 8.782 -0.073 18.442 1.00 40.25 343 GLY A N 1
ATOM 2444 C CA . GLY A 1 343 ? 9.730 0.662 17.595 1.00 40.25 343 GLY A CA 1
ATOM 2445 C C . GLY A 1 343 ? 11.139 0.056 17.560 1.00 40.25 343 GLY A C 1
ATOM 2446 O O . GLY A 1 343 ? 11.787 0.056 16.515 1.00 40.25 343 GLY A O 1
ATOM 2447 N N . ALA A 1 344 ? 11.614 -0.514 18.673 1.00 41.41 344 ALA A N 1
ATOM 2448 C CA . ALA A 1 344 ? 12.916 -1.182 18.711 1.00 41.41 344 ALA A CA 1
ATOM 2449 C C . ALA A 1 344 ? 12.931 -2.473 17.866 1.00 41.41 344 ALA A C 1
ATOM 2451 O O . ALA A 1 344 ? 13.889 -2.730 17.134 1.00 41.41 344 ALA A O 1
ATOM 2452 N N . SER A 1 345 ? 11.855 -3.266 17.923 1.00 45.16 345 SER A N 1
ATOM 2453 C CA . SER A 1 345 ? 11.746 -4.527 17.177 1.00 45.16 345 SER A CA 1
ATOM 2454 C C . SER A 1 345 ? 11.553 -4.308 15.673 1.00 45.16 345 SER A C 1
ATOM 2456 O O . SER A 1 345 ? 12.172 -5.009 14.863 1.00 45.16 345 SER A O 1
ATOM 2458 N N . SER A 1 346 ? 10.757 -3.304 15.286 1.00 45.69 346 SER A N 1
ATOM 2459 C CA . SER A 1 346 ? 10.582 -2.932 13.879 1.00 45.69 346 SER A CA 1
ATOM 2460 C C . SER A 1 346 ? 11.865 -2.348 13.282 1.00 45.69 346 SER A C 1
ATOM 2462 O O . SER A 1 346 ? 12.245 -2.747 12.183 1.00 45.69 346 SER A O 1
ATOM 2464 N N . SER A 1 347 ? 12.591 -1.502 14.022 1.00 45.09 347 SER A N 1
ATOM 2465 C CA . SER A 1 347 ? 13.874 -0.933 13.584 1.00 45.09 347 SER A CA 1
ATOM 2466 C C . SER A 1 347 ? 14.963 -2.001 13.396 1.00 45.09 347 SER A C 1
ATOM 2468 O O . SER A 1 347 ? 15.612 -2.043 12.351 1.00 45.09 347 SER A O 1
ATOM 2470 N N . ALA A 1 348 ? 15.101 -2.954 14.326 1.00 45.62 348 ALA A N 1
ATOM 2471 C CA . ALA A 1 348 ? 16.039 -4.073 14.171 1.00 45.62 348 ALA A CA 1
ATOM 2472 C C . ALA A 1 348 ? 15.693 -4.970 12.963 1.00 45.62 348 ALA A C 1
ATOM 2474 O O . ALA A 1 348 ? 16.572 -5.388 12.208 1.00 45.62 348 ALA A O 1
ATOM 2475 N N . SER A 1 349 ? 14.398 -5.220 12.743 1.00 52.22 349 SER A N 1
ATOM 2476 C CA . SER A 1 349 ? 13.898 -5.987 11.595 1.00 52.22 349 SER A CA 1
ATOM 2477 C C . SER A 1 349 ? 14.088 -5.242 10.267 1.00 52.22 349 SER A C 1
ATOM 2479 O O . SER A 1 349 ? 14.344 -5.868 9.242 1.00 52.22 349 SER A O 1
ATOM 2481 N N . HIS A 1 350 ? 13.990 -3.912 10.272 1.00 50.81 350 HIS A N 1
ATOM 2482 C CA . HIS A 1 350 ? 14.262 -3.047 9.126 1.00 50.81 350 HIS A CA 1
ATOM 2483 C C . HIS A 1 350 ? 15.757 -3.030 8.777 1.00 50.81 350 HIS A C 1
ATOM 2485 O O . HIS A 1 350 ? 16.094 -3.199 7.604 1.00 50.81 350 HIS A O 1
ATOM 2491 N N . ALA A 1 351 ? 16.643 -2.889 9.767 1.00 49.62 351 ALA A N 1
ATOM 2492 C CA . ALA A 1 351 ? 18.092 -2.904 9.562 1.00 49.62 351 ALA A CA 1
ATOM 2493 C C . ALA A 1 351 ? 18.573 -4.229 8.943 1.00 49.62 351 ALA A C 1
ATOM 2495 O O . ALA A 1 351 ? 19.360 -4.215 8.001 1.00 49.62 351 ALA A O 1
ATOM 2496 N N . LEU A 1 352 ? 18.037 -5.370 9.395 1.00 58.38 352 LEU A N 1
ATOM 2497 C CA . LEU A 1 352 ? 18.350 -6.686 8.821 1.00 58.38 352 LEU A CA 1
ATOM 2498 C C . LEU A 1 352 ? 17.901 -6.838 7.355 1.00 58.38 352 LEU A C 1
ATOM 2500 O O . LEU A 1 352 ? 18.596 -7.489 6.578 1.00 58.38 352 LEU A O 1
ATOM 2504 N N . ARG A 1 353 ? 16.775 -6.228 6.955 1.00 58.47 353 ARG A N 1
ATOM 2505 C CA . ARG A 1 353 ? 16.318 -6.230 5.550 1.00 58.47 353 ARG A CA 1
ATOM 2506 C C . ARG A 1 353 ? 17.191 -5.341 4.665 1.00 58.47 353 ARG A C 1
ATOM 2508 O O . ARG A 1 353 ? 17.565 -5.767 3.580 1.00 58.47 353 ARG A O 1
ATOM 2515 N N . VAL A 1 354 ? 17.558 -4.150 5.145 1.00 60.47 354 VAL A N 1
ATOM 2516 C CA . VAL A 1 354 ? 18.470 -3.241 4.427 1.00 60.47 354 VAL A CA 1
ATOM 2517 C C . VAL A 1 354 ? 19.854 -3.870 4.271 1.00 60.47 354 VAL A C 1
ATOM 2519 O O . VAL A 1 354 ? 20.409 -3.831 3.179 1.00 60.47 354 VAL A O 1
ATOM 2522 N N . ALA A 1 355 ? 20.374 -4.528 5.311 1.00 58.81 355 ALA A N 1
ATOM 2523 C CA . ALA A 1 355 ? 21.625 -5.277 5.223 1.00 58.81 355 ALA A CA 1
ATOM 2524 C C . ALA A 1 355 ? 21.558 -6.380 4.152 1.00 58.81 355 ALA A C 1
ATOM 2526 O O . ALA A 1 355 ? 22.439 -6.440 3.306 1.00 58.81 355 ALA A O 1
ATOM 2527 N N . ALA A 1 356 ? 20.494 -7.192 4.120 1.00 61.09 356 ALA A N 1
ATOM 2528 C CA . ALA A 1 356 ? 20.328 -8.246 3.112 1.00 61.09 356 ALA A CA 1
ATOM 2529 C C . ALA A 1 356 ? 20.113 -7.712 1.678 1.00 61.09 356 ALA A C 1
ATOM 2531 O O . ALA A 1 356 ? 20.486 -8.377 0.712 1.00 61.09 356 ALA A O 1
ATOM 2532 N N . ALA A 1 357 ? 19.523 -6.523 1.522 1.00 57.75 357 ALA A N 1
ATOM 2533 C CA . ALA A 1 357 ? 19.424 -5.837 0.234 1.00 57.75 357 ALA A CA 1
ATOM 2534 C C . ALA A 1 357 ? 20.791 -5.318 -0.243 1.00 57.75 357 ALA A C 1
ATOM 2536 O O . ALA A 1 357 ? 21.132 -5.478 -1.413 1.00 57.75 357 ALA A O 1
ATOM 2537 N N . LEU A 1 358 ? 21.587 -4.744 0.667 1.00 59.66 358 LEU A N 1
ATOM 2538 C CA . LEU A 1 358 ? 22.951 -4.292 0.389 1.00 59.66 358 LEU A CA 1
ATOM 2539 C C . LEU A 1 358 ? 23.887 -5.462 0.063 1.00 59.66 358 LEU A C 1
ATOM 2541 O O . LEU A 1 358 ? 24.641 -5.350 -0.893 1.00 59.66 358 LEU A O 1
ATOM 2545 N N . ASP A 1 359 ? 23.791 -6.590 0.773 1.00 59.81 359 ASP A N 1
ATOM 2546 C CA . ASP A 1 359 ? 24.571 -7.818 0.518 1.00 59.81 359 ASP A CA 1
ATOM 2547 C C . ASP A 1 359 ? 24.391 -8.282 -0.944 1.00 59.81 359 ASP A C 1
ATOM 2549 O O . ASP A 1 359 ? 25.356 -8.434 -1.688 1.00 59.81 359 ASP A O 1
ATOM 2553 N N . ARG A 1 360 ? 23.133 -8.362 -1.410 1.00 58.72 360 ARG A N 1
ATOM 2554 C CA . ARG A 1 360 ? 22.774 -8.709 -2.802 1.00 58.72 360 ARG A CA 1
ATOM 2555 C C . ARG A 1 360 ? 23.209 -7.664 -3.836 1.00 58.72 360 ARG A C 1
ATOM 2557 O O . ARG A 1 360 ? 23.424 -8.008 -5.000 1.00 58.72 360 ARG A O 1
ATOM 2564 N N . LEU A 1 361 ? 23.277 -6.390 -3.445 1.00 56.78 361 LEU A N 1
ATOM 2565 C CA . LEU A 1 361 ? 23.768 -5.311 -4.302 1.00 56.78 361 LEU A CA 1
ATOM 2566 C C . LEU A 1 361 ? 25.296 -5.398 -4.437 1.00 56.78 361 LEU A C 1
ATOM 2568 O O . LEU A 1 361 ? 25.812 -5.275 -5.544 1.00 56.78 361 LEU A O 1
ATOM 2572 N N . VAL A 1 362 ? 26.001 -5.679 -3.338 1.00 61.69 362 VAL A N 1
ATOM 2573 C CA . VAL A 1 362 ? 27.453 -5.902 -3.293 1.00 61.69 362 VAL A CA 1
ATOM 2574 C C . VAL A 1 362 ? 27.835 -7.145 -4.096 1.00 61.69 362 VAL A C 1
ATOM 2576 O O . VAL A 1 362 ? 28.669 -7.014 -4.983 1.00 61.69 362 VAL A O 1
ATOM 2579 N N . ASP A 1 363 ? 27.147 -8.280 -3.921 1.00 57.12 363 ASP A N 1
ATOM 2580 C CA . ASP A 1 363 ? 27.308 -9.501 -4.741 1.00 57.12 363 ASP A CA 1
ATOM 2581 C C . ASP A 1 363 ? 27.195 -9.234 -6.259 1.00 57.12 363 ASP A C 1
ATOM 2583 O O . ASP A 1 363 ? 27.737 -9.983 -7.074 1.00 57.12 363 ASP A O 1
ATOM 2587 N N . ARG A 1 364 ? 26.477 -8.174 -6.667 1.00 53.06 364 ARG A N 1
ATOM 2588 C CA . ARG A 1 364 ? 26.319 -7.773 -8.076 1.00 53.06 364 ARG A CA 1
ATOM 2589 C C . ARG A 1 364 ? 27.274 -6.658 -8.512 1.00 53.06 364 ARG A C 1
ATOM 2591 O O . ARG A 1 364 ? 27.586 -6.573 -9.697 1.00 53.06 364 ARG A O 1
ATOM 2598 N N . ILE A 1 365 ? 27.760 -5.833 -7.586 1.00 55.34 365 ILE A N 1
ATOM 2599 C CA . ILE A 1 365 ? 28.847 -4.866 -7.816 1.00 55.34 365 ILE A CA 1
ATOM 2600 C C . ILE A 1 365 ? 30.201 -5.590 -7.908 1.00 55.34 365 ILE A C 1
ATOM 2602 O O . ILE A 1 365 ? 31.059 -5.170 -8.682 1.00 55.34 365 ILE A O 1
ATOM 2606 N N . ASP A 1 366 ? 30.347 -6.747 -7.252 1.00 50.25 366 ASP A N 1
ATOM 2607 C CA . ASP A 1 366 ? 31.484 -7.665 -7.413 1.00 50.25 366 ASP A CA 1
ATOM 2608 C C . ASP A 1 366 ? 31.534 -8.349 -8.798 1.00 50.25 366 ASP A C 1
ATOM 2610 O O . ASP A 1 366 ? 32.437 -9.131 -9.089 1.00 50.25 366 ASP A O 1
ATOM 2614 N N . ALA A 1 367 ? 30.675 -7.931 -9.740 1.00 50.34 367 ALA A N 1
ATOM 2615 C CA . ALA A 1 367 ? 30.874 -8.075 -11.186 1.00 50.34 367 ALA A CA 1
ATOM 2616 C C . ALA A 1 367 ? 32.106 -7.300 -11.726 1.00 50.34 367 ALA A C 1
ATOM 2618 O O . ALA A 1 367 ? 32.155 -6.929 -12.901 1.00 50.34 367 ALA A O 1
ATOM 2619 N N . THR A 1 368 ? 33.135 -7.101 -10.899 1.00 55.69 368 THR A N 1
ATOM 2620 C CA . THR A 1 368 ? 34.469 -6.645 -11.297 1.00 55.69 368 THR A CA 1
ATOM 2621 C C . THR A 1 368 ? 35.100 -7.606 -12.308 1.00 55.69 368 THR A C 1
ATOM 2623 O O . THR A 1 368 ? 35.691 -7.134 -13.276 1.00 55.69 368 THR A O 1
ATOM 2626 N N . GLU A 1 369 ? 34.849 -8.921 -12.198 1.00 57.69 369 GLU A N 1
ATOM 2627 C CA . GLU A 1 369 ? 35.186 -9.905 -13.246 1.00 57.69 369 GLU A CA 1
ATOM 2628 C C . GLU A 1 369 ? 34.586 -9.522 -14.611 1.00 57.69 369 GLU A C 1
ATOM 2630 O O . GLU A 1 369 ? 35.244 -9.656 -15.637 1.00 57.69 369 GLU A O 1
ATOM 2635 N N . ARG A 1 370 ? 33.365 -8.969 -14.643 1.00 58.53 370 ARG A N 1
ATOM 2636 C CA . ARG A 1 370 ? 32.680 -8.575 -15.886 1.00 58.53 370 ARG A CA 1
ATOM 2637 C C . ARG A 1 370 ? 33.250 -7.287 -16.495 1.00 58.53 370 ARG A C 1
ATOM 2639 O O . ARG A 1 370 ? 33.172 -7.106 -17.708 1.00 58.53 370 ARG A O 1
ATOM 2646 N N . LEU A 1 371 ? 33.835 -6.409 -15.677 1.00 61.12 371 LEU A N 1
ATOM 2647 C CA . LEU A 1 371 ? 34.606 -5.247 -16.140 1.00 61.12 371 LEU A CA 1
ATOM 2648 C C . LEU A 1 371 ? 36.017 -5.644 -16.600 1.00 61.12 371 LEU A C 1
ATOM 2650 O O . LEU A 1 371 ? 36.519 -5.074 -17.568 1.00 61.12 371 LEU A O 1
ATOM 2654 N N . ASP A 1 372 ? 36.639 -6.632 -15.951 1.00 70.31 372 ASP A N 1
ATOM 2655 C CA . ASP A 1 372 ? 37.888 -7.239 -16.416 1.00 70.31 372 ASP A CA 1
ATOM 2656 C C . ASP A 1 372 ? 37.688 -7.941 -17.770 1.00 70.31 372 ASP A C 1
ATOM 2658 O O . ASP A 1 372 ? 38.468 -7.689 -18.688 1.00 70.31 372 ASP A O 1
ATOM 2662 N N . ASP A 1 373 ? 36.626 -8.737 -17.935 1.00 70.31 373 ASP A N 1
ATOM 2663 C CA . ASP A 1 373 ? 36.243 -9.363 -19.209 1.00 70.31 373 ASP A CA 1
ATOM 2664 C C . ASP A 1 373 ? 36.012 -8.320 -20.311 1.00 70.31 373 ASP A C 1
ATOM 2666 O O . ASP A 1 373 ? 36.590 -8.438 -21.392 1.00 70.31 373 ASP A O 1
ATOM 2670 N N . LEU A 1 374 ? 35.236 -7.263 -20.035 1.00 61.34 374 LEU A N 1
ATOM 2671 C CA . LEU A 1 374 ? 34.971 -6.204 -21.013 1.00 61.34 374 LEU A CA 1
ATOM 2672 C C . LEU A 1 374 ? 36.251 -5.442 -21.399 1.00 61.34 374 LEU A C 1
ATOM 2674 O O . LEU A 1 374 ? 36.441 -5.112 -22.569 1.00 61.34 374 LEU A O 1
ATOM 2678 N N . ARG A 1 375 ? 37.172 -5.202 -20.452 1.00 69.69 375 ARG A N 1
ATOM 2679 C CA . ARG A 1 375 ? 38.492 -4.634 -20.773 1.00 69.69 375 ARG A CA 1
ATOM 2680 C C . ARG A 1 375 ? 39.301 -5.586 -21.655 1.00 69.69 375 ARG A C 1
ATOM 2682 O O . ARG A 1 375 ? 39.879 -5.135 -22.636 1.00 69.69 375 ARG A O 1
ATOM 2689 N N . ASN A 1 376 ? 39.318 -6.882 -21.342 1.00 74.38 376 ASN A N 1
ATOM 2690 C CA . ASN A 1 376 ? 40.035 -7.883 -22.137 1.00 74.38 376 ASN A CA 1
ATOM 2691 C C . ASN A 1 376 ? 39.472 -7.983 -23.574 1.00 74.38 376 ASN A C 1
ATOM 2693 O O . ASN A 1 376 ? 40.237 -8.186 -24.516 1.00 74.38 376 ASN A O 1
ATOM 2697 N N . GLU A 1 377 ? 38.157 -7.812 -23.756 1.00 77.81 377 GLU A N 1
ATOM 2698 C CA . GLU A 1 377 ? 37.501 -7.751 -25.071 1.00 77.81 377 GLU A CA 1
ATOM 2699 C C . GLU A 1 377 ? 37.881 -6.476 -25.848 1.00 77.81 377 GLU A C 1
ATOM 2701 O O . GLU A 1 377 ? 38.219 -6.554 -27.031 1.00 77.81 377 GLU A O 1
ATOM 2706 N N . VAL A 1 378 ? 37.927 -5.315 -25.182 1.00 72.75 378 VAL A N 1
ATOM 2707 C CA . VAL A 1 378 ? 38.392 -4.047 -25.778 1.00 72.75 378 VAL A CA 1
ATOM 2708 C C . VAL A 1 378 ? 39.877 -4.106 -26.159 1.00 72.75 378 VAL A C 1
ATOM 2710 O O . VAL A 1 378 ? 40.228 -3.734 -27.280 1.00 72.75 378 VAL A O 1
ATOM 2713 N N . ASP A 1 379 ? 40.747 -4.622 -25.286 1.00 83.12 379 ASP A N 1
ATOM 2714 C CA . ASP A 1 379 ? 42.180 -4.799 -25.565 1.00 83.12 379 ASP A CA 1
ATOM 2715 C C . ASP A 1 379 ? 42.404 -5.741 -26.770 1.00 83.12 379 ASP A C 1
ATOM 2717 O O . ASP A 1 379 ? 43.264 -5.487 -27.619 1.00 83.12 379 ASP A O 1
ATOM 2721 N N . ALA A 1 380 ? 41.595 -6.801 -26.898 1.00 82.19 380 ALA A N 1
ATOM 2722 C CA . ALA A 1 380 ? 41.630 -7.704 -28.049 1.00 82.19 380 ALA A CA 1
ATOM 2723 C C . ALA A 1 380 ? 41.147 -7.030 -29.349 1.00 82.19 380 ALA A C 1
ATOM 2725 O O . ALA A 1 380 ? 41.771 -7.207 -30.399 1.00 82.19 380 ALA A O 1
ATOM 2726 N N . ALA A 1 381 ? 40.080 -6.227 -29.287 1.00 75.50 381 ALA A N 1
ATOM 2727 C CA . ALA A 1 381 ? 39.571 -5.479 -30.435 1.00 75.50 381 ALA A CA 1
ATOM 2728 C C . ALA A 1 381 ? 40.579 -4.428 -30.937 1.00 75.50 381 ALA A C 1
ATOM 2730 O O . ALA A 1 381 ? 40.775 -4.292 -32.147 1.00 75.50 381 ALA A O 1
ATOM 2731 N N . ILE A 1 382 ? 41.271 -3.733 -30.025 1.00 78.06 382 ILE A N 1
ATOM 2732 C CA . ILE A 1 382 ? 42.357 -2.799 -30.363 1.00 78.06 382 ILE A CA 1
ATOM 2733 C C . ILE A 1 382 ? 43.480 -3.536 -31.106 1.00 78.06 382 ILE A C 1
ATOM 2735 O O . ILE A 1 382 ? 43.896 -3.088 -32.175 1.00 78.06 382 ILE A O 1
ATOM 2739 N N . ALA A 1 383 ? 43.913 -4.698 -30.608 1.00 81.69 383 ALA A N 1
ATOM 2740 C CA . ALA A 1 383 ? 44.964 -5.490 -31.249 1.00 81.69 383 ALA A CA 1
ATOM 2741 C C . ALA A 1 383 ? 44.582 -5.988 -32.663 1.00 81.69 383 ALA A C 1
ATOM 2743 O O . ALA A 1 383 ? 45.438 -6.031 -33.549 1.00 81.69 383 ALA A O 1
ATOM 2744 N N . GLU A 1 384 ? 43.310 -6.328 -32.917 1.00 84.88 384 GLU A N 1
ATOM 2745 C CA . GLU A 1 384 ? 42.845 -6.693 -34.267 1.00 84.88 384 GLU A CA 1
ATOM 2746 C C . GLU A 1 384 ? 42.823 -5.482 -35.224 1.00 84.88 384 GLU A C 1
ATOM 2748 O O . GLU A 1 384 ? 43.144 -5.617 -36.410 1.00 84.88 384 GLU A O 1
ATOM 2753 N N . VAL A 1 385 ? 42.497 -4.285 -34.722 1.00 74.69 385 VAL A N 1
ATOM 2754 C CA . VAL A 1 385 ? 42.551 -3.037 -35.504 1.00 74.69 385 VAL A CA 1
ATOM 2755 C C . VAL A 1 385 ? 43.994 -2.647 -35.835 1.00 74.69 385 VAL A C 1
ATOM 2757 O O . VAL A 1 385 ? 44.271 -2.309 -36.987 1.00 74.69 385 VAL A O 1
ATOM 2760 N N . GLU A 1 386 ? 44.925 -2.741 -34.880 1.00 82.44 386 GLU A N 1
ATOM 2761 C CA . GLU A 1 386 ? 46.355 -2.502 -35.131 1.00 82.44 386 GLU A CA 1
ATOM 2762 C C . GLU A 1 386 ? 46.917 -3.482 -36.173 1.00 82.44 386 GLU A C 1
ATOM 2764 O O . GLU A 1 386 ? 47.590 -3.057 -37.115 1.00 82.44 386 GLU A O 1
ATOM 2769 N N . ALA A 1 387 ? 46.569 -4.771 -36.079 1.00 83.56 387 ALA A N 1
ATOM 2770 C CA . ALA A 1 387 ? 46.993 -5.783 -37.047 1.00 83.56 387 ALA A CA 1
ATOM 2771 C C . ALA A 1 387 ? 46.512 -5.474 -38.479 1.00 83.56 387 ALA A C 1
ATOM 2773 O O . ALA A 1 387 ? 47.318 -5.507 -39.409 1.00 83.56 387 ALA A O 1
ATOM 2774 N N . ARG A 1 388 ? 45.235 -5.100 -38.667 1.00 81.81 388 ARG A N 1
ATOM 2775 C CA . ARG A 1 388 ? 44.715 -4.691 -39.991 1.00 81.81 388 ARG A CA 1
ATOM 2776 C C . ARG A 1 388 ? 45.317 -3.386 -40.508 1.00 81.81 388 ARG A C 1
ATOM 2778 O O . ARG A 1 388 ? 45.391 -3.183 -41.721 1.00 81.81 388 ARG A O 1
ATOM 2785 N N . LEU A 1 389 ? 45.710 -2.480 -39.614 1.00 77.62 389 LEU A N 1
ATOM 2786 C CA . LEU A 1 389 ? 46.370 -1.233 -39.991 1.00 77.62 389 LEU A CA 1
ATOM 2787 C C . LEU A 1 389 ? 47.779 -1.507 -40.540 1.00 77.62 389 LEU A C 1
ATOM 2789 O O . LEU A 1 389 ? 48.166 -0.897 -41.535 1.00 77.62 389 LEU A O 1
ATOM 2793 N N . ASP A 1 390 ? 48.533 -2.418 -39.921 1.00 85.94 390 ASP A N 1
ATOM 2794 C CA . ASP A 1 390 ? 49.869 -2.807 -40.388 1.00 85.94 390 ASP A CA 1
ATOM 2795 C C . ASP A 1 390 ? 49.828 -3.696 -41.643 1.00 85.94 390 ASP A C 1
ATOM 2797 O O . ASP A 1 390 ? 50.637 -3.484 -42.545 1.00 85.94 390 ASP A O 1
ATOM 2801 N N . GLU A 1 391 ? 48.842 -4.592 -41.768 1.00 84.88 391 GLU A N 1
ATOM 2802 C CA . GLU A 1 391 ? 48.549 -5.336 -43.006 1.00 84.88 391 GLU A CA 1
ATOM 2803 C C . GLU A 1 391 ? 48.315 -4.367 -44.179 1.00 84.88 391 GLU A C 1
ATOM 2805 O O . GLU A 1 391 ? 49.057 -4.384 -45.160 1.00 84.88 391 GLU A O 1
ATOM 2810 N N . ARG A 1 392 ? 47.402 -3.394 -44.024 1.00 77.81 392 ARG A N 1
ATOM 2811 C CA . ARG A 1 392 ? 47.129 -2.395 -45.073 1.00 77.81 392 ARG A CA 1
ATOM 2812 C C . ARG A 1 392 ? 48.342 -1.516 -45.410 1.00 77.81 392 ARG A C 1
ATOM 2814 O O . ARG A 1 392 ? 48.487 -1.100 -46.561 1.00 77.81 392 ARG A O 1
ATOM 2821 N N . LYS A 1 393 ? 49.221 -1.210 -44.443 1.00 78.31 393 LYS A N 1
ATOM 2822 C CA . LYS A 1 393 ? 50.490 -0.498 -44.713 1.00 78.31 393 LYS A CA 1
ATOM 2823 C C . LYS A 1 393 ? 51.432 -1.346 -45.561 1.00 78.31 393 LYS A C 1
ATOM 2825 O O . LYS A 1 393 ? 52.122 -0.782 -46.407 1.00 78.31 393 LYS A O 1
ATOM 2830 N N . GLN A 1 394 ? 51.476 -2.658 -45.329 1.00 84.31 394 GLN A N 1
ATOM 2831 C CA . GLN A 1 394 ? 52.306 -3.571 -46.106 1.00 84.31 394 GLN A CA 1
ATOM 2832 C C . GLN A 1 394 ? 51.795 -3.672 -47.548 1.00 84.31 394 GLN A C 1
ATOM 2834 O O . GLN A 1 394 ? 52.583 -3.428 -48.455 1.00 84.31 394 GLN A O 1
ATOM 2839 N N . ASP A 1 395 ? 50.490 -3.883 -47.754 1.00 82.44 395 ASP A N 1
ATOM 2840 C CA . ASP A 1 395 ? 49.863 -3.861 -49.088 1.00 82.44 395 ASP A CA 1
ATOM 2841 C C . ASP A 1 395 ? 50.158 -2.540 -49.829 1.00 82.44 395 ASP A C 1
ATOM 2843 O O . ASP A 1 395 ? 50.561 -2.518 -50.994 1.00 82.44 395 ASP A O 1
ATOM 2847 N N . SER A 1 396 ? 50.017 -1.407 -49.130 1.00 70.94 396 SER A N 1
ATOM 2848 C CA . SER A 1 396 ? 50.316 -0.082 -49.692 1.00 70.94 396 SER A CA 1
ATOM 2849 C C . SER A 1 396 ? 51.796 0.068 -50.066 1.00 70.94 396 SER A C 1
ATOM 2851 O O . SER A 1 396 ? 52.113 0.687 -51.076 1.00 70.94 396 SER A O 1
ATOM 2853 N N . ALA A 1 397 ? 52.716 -0.497 -49.282 1.00 80.12 397 ALA A N 1
ATOM 2854 C CA . ALA A 1 397 ? 54.141 -0.474 -49.602 1.00 80.12 397 ALA A CA 1
ATOM 2855 C C . ALA A 1 397 ? 54.494 -1.403 -50.778 1.00 80.12 397 ALA A C 1
ATOM 2857 O O . ALA A 1 397 ? 55.353 -1.047 -51.580 1.00 80.12 397 ALA A O 1
ATOM 2858 N N . GLU A 1 398 ? 53.829 -2.554 -50.904 1.00 83.38 398 GLU A N 1
ATOM 2859 C CA . GLU A 1 398 ? 54.012 -3.494 -52.018 1.00 83.38 398 GLU A CA 1
ATOM 2860 C C . GLU A 1 398 ? 53.548 -2.858 -53.338 1.00 83.38 398 GLU A C 1
ATOM 2862 O O . GLU A 1 398 ? 54.345 -2.743 -54.266 1.00 83.38 398 GLU A O 1
ATOM 2867 N N . THR A 1 399 ? 52.340 -2.279 -53.374 1.00 80.56 399 THR A N 1
ATOM 2868 C CA . THR A 1 399 ? 51.844 -1.554 -54.566 1.00 80.56 399 THR A CA 1
ATOM 2869 C C . THR A 1 399 ? 52.720 -0.363 -54.978 1.00 80.56 399 THR A C 1
ATOM 2871 O O . THR A 1 399 ? 52.867 -0.107 -56.170 1.00 80.56 399 THR A O 1
ATOM 2874 N N . VAL A 1 400 ? 53.352 0.349 -54.034 1.00 79.25 400 VAL A N 1
ATOM 2875 C CA . VAL A 1 400 ? 54.315 1.421 -54.360 1.00 79.25 400 VAL A CA 1
ATOM 2876 C C . VAL A 1 400 ? 55.601 0.860 -54.976 1.00 79.25 400 VAL A C 1
ATOM 2878 O O . VAL A 1 400 ? 56.111 1.455 -55.920 1.00 79.25 400 VAL A O 1
ATOM 2881 N N . VAL A 1 401 ? 56.113 -0.277 -54.494 1.00 84.69 401 VAL A N 1
ATOM 2882 C CA . VAL A 1 401 ? 57.309 -0.930 -55.065 1.00 84.69 401 VAL A CA 1
ATOM 2883 C C . VAL A 1 401 ? 57.031 -1.486 -56.465 1.00 84.69 401 VAL A C 1
ATOM 2885 O O . VAL A 1 401 ? 57.887 -1.369 -57.346 1.00 84.69 401 VAL A O 1
ATOM 2888 N N . ASP A 1 402 ? 55.840 -2.034 -56.701 1.00 82.19 402 ASP A N 1
ATOM 2889 C CA . ASP A 1 402 ? 55.417 -2.456 -58.039 1.00 82.19 402 ASP A CA 1
ATOM 2890 C C . ASP A 1 402 ? 55.318 -1.247 -58.987 1.00 82.19 402 ASP A C 1
ATOM 2892 O O . ASP A 1 402 ? 55.860 -1.287 -60.091 1.00 82.19 402 ASP A O 1
ATOM 2896 N N . LEU A 1 403 ? 54.741 -0.126 -58.534 1.00 76.81 403 LEU A N 1
ATOM 2897 C CA . LEU A 1 403 ? 54.651 1.105 -59.329 1.00 76.81 403 LEU A CA 1
ATOM 2898 C C . LEU A 1 403 ? 56.033 1.725 -59.622 1.00 76.81 403 LEU A C 1
ATOM 2900 O O . LEU A 1 403 ? 56.296 2.135 -60.751 1.00 76.81 403 LEU A O 1
ATOM 2904 N N . GLU A 1 404 ? 56.944 1.754 -58.640 1.00 83.31 404 GLU A N 1
ATOM 2905 C CA . GLU A 1 404 ? 58.348 2.157 -58.839 1.00 83.31 404 GLU A CA 1
ATOM 2906 C C . GLU A 1 404 ? 59.064 1.242 -59.851 1.00 83.31 404 GLU A C 1
ATOM 2908 O O . GLU A 1 404 ? 59.893 1.715 -60.632 1.00 83.31 404 GLU A O 1
ATOM 2913 N N . THR A 1 405 ? 58.723 -0.050 -59.877 1.00 87.38 405 THR A N 1
ATOM 2914 C CA . THR A 1 405 ? 59.277 -1.020 -60.833 1.00 87.38 405 THR A CA 1
ATOM 2915 C C . THR A 1 405 ? 58.758 -0.770 -62.251 1.00 87.38 405 THR A C 1
ATOM 2917 O O . THR A 1 405 ? 59.568 -0.687 -63.175 1.00 87.38 405 THR A O 1
ATOM 2920 N N . SER A 1 406 ? 57.449 -0.566 -62.432 1.00 79.88 406 SER A N 1
ATOM 2921 C CA . SER A 1 406 ? 56.852 -0.237 -63.737 1.00 79.88 406 SER A CA 1
ATOM 2922 C C . SER A 1 406 ? 57.375 1.089 -64.299 1.00 79.88 406 SER A C 1
ATOM 2924 O O . SER A 1 406 ? 57.717 1.174 -65.476 1.00 79.88 406 SER A O 1
ATOM 2926 N N . VAL A 1 407 ? 57.534 2.119 -63.457 1.00 82.50 407 VAL A N 1
ATOM 2927 C CA . VAL A 1 407 ? 58.140 3.398 -63.872 1.00 82.50 407 VAL A CA 1
ATOM 2928 C C . VAL A 1 407 ? 59.599 3.214 -64.311 1.00 82.50 407 VAL A C 1
ATOM 2930 O O . VAL A 1 407 ? 60.015 3.816 -65.299 1.00 82.50 407 VAL A O 1
ATOM 2933 N N . ALA A 1 408 ? 60.376 2.361 -63.636 1.00 83.12 408 ALA A N 1
ATOM 2934 C CA . ALA A 1 408 ? 61.758 2.071 -64.027 1.00 83.12 408 ALA A CA 1
ATOM 2935 C C . ALA A 1 408 ? 61.870 1.247 -65.330 1.00 83.12 408 ALA A C 1
ATOM 2937 O O . ALA A 1 408 ? 62.845 1.405 -66.070 1.00 83.12 408 ALA A O 1
ATOM 2938 N N . GLU A 1 409 ? 60.886 0.394 -65.633 1.00 84.44 409 GLU A N 1
ATOM 2939 C CA . GLU A 1 409 ? 60.754 -0.292 -66.928 1.00 84.44 409 GLU A CA 1
ATOM 2940 C C . GLU A 1 409 ? 60.439 0.728 -68.042 1.00 84.44 409 GLU A C 1
ATOM 2942 O O . GLU A 1 409 ? 61.170 0.803 -69.030 1.00 84.44 409 GLU A O 1
ATOM 2947 N N . LEU A 1 410 ? 59.452 1.606 -67.834 1.00 80.12 410 LEU A N 1
ATOM 2948 C CA . LEU A 1 410 ? 59.111 2.702 -68.752 1.00 80.12 410 LEU A CA 1
ATOM 2949 C C . LEU A 1 410 ? 60.290 3.655 -69.022 1.00 80.12 410 LEU A C 1
ATOM 2951 O O . LEU A 1 410 ? 60.530 4.032 -70.171 1.00 80.12 410 LEU A O 1
ATOM 2955 N N . GLU A 1 411 ? 61.072 4.026 -68.000 1.00 83.44 411 GLU A N 1
ATOM 2956 C CA . GLU A 1 411 ? 62.288 4.836 -68.187 1.00 83.44 411 GLU A CA 1
ATOM 2957 C C . GLU A 1 411 ? 63.349 4.117 -69.045 1.00 83.44 411 GLU A C 1
ATOM 2959 O O . GLU A 1 411 ? 64.047 4.772 -69.828 1.00 83.44 411 GLU A O 1
ATOM 2964 N N . ARG A 1 412 ? 63.459 2.781 -68.948 1.00 85.12 412 ARG A N 1
ATOM 2965 C CA . ARG A 1 412 ? 64.343 1.973 -69.805 1.00 85.12 412 ARG A CA 1
ATOM 2966 C C . ARG A 1 412 ? 63.870 2.000 -71.258 1.00 85.12 412 ARG A C 1
ATOM 2968 O O . ARG A 1 412 ? 64.676 2.286 -72.142 1.00 85.12 412 ARG A O 1
ATOM 2975 N N . GLU A 1 413 ? 62.590 1.738 -71.513 1.00 82.69 413 GLU A N 1
ATOM 2976 C CA . GLU A 1 413 ? 62.058 1.651 -72.883 1.00 82.69 413 GLU A CA 1
ATOM 2977 C C . GLU A 1 413 ? 62.023 3.012 -73.590 1.00 82.69 413 GLU A C 1
ATOM 2979 O O . GLU A 1 413 ? 62.315 3.104 -74.786 1.00 82.69 413 GLU A O 1
ATOM 2984 N N . LEU A 1 414 ? 61.781 4.095 -72.841 1.00 80.69 414 LEU A N 1
ATOM 2985 C CA . LEU A 1 414 ? 61.941 5.466 -73.328 1.00 80.69 414 LEU A CA 1
ATOM 2986 C C . LEU A 1 414 ? 63.405 5.777 -73.693 1.00 80.69 414 LEU A C 1
ATOM 2988 O O . LEU A 1 414 ? 63.662 6.494 -74.662 1.00 80.69 414 LEU A O 1
ATOM 2992 N N . GLY A 1 415 ? 64.364 5.236 -72.933 1.00 83.38 415 GLY A N 1
ATOM 2993 C CA . GLY A 1 415 ? 65.795 5.330 -73.225 1.00 83.38 415 GLY A CA 1
ATOM 2994 C C . GLY A 1 415 ? 66.181 4.599 -74.512 1.00 83.38 415 GLY A C 1
ATOM 2995 O O . GLY A 1 415 ? 66.844 5.179 -75.369 1.00 83.38 415 GLY A O 1
ATOM 2996 N N . GLU A 1 416 ? 65.708 3.364 -74.683 1.00 84.81 416 GLU A N 1
ATOM 2997 C CA . GLU A 1 416 ? 65.930 2.565 -75.896 1.00 84.81 416 GLU A CA 1
ATOM 2998 C C . GLU A 1 416 ? 65.306 3.244 -77.132 1.00 84.81 416 GLU A C 1
ATOM 3000 O O . GLU A 1 416 ? 65.986 3.422 -78.141 1.00 84.81 416 GLU A O 1
ATOM 3005 N N . LEU A 1 417 ? 64.079 3.776 -77.026 1.00 78.50 417 LEU A N 1
ATOM 3006 C CA . LEU A 1 417 ? 63.445 4.577 -78.086 1.00 78.50 417 LEU A CA 1
ATOM 3007 C C . LEU A 1 417 ? 64.218 5.874 -78.413 1.00 78.50 417 LEU A C 1
ATOM 3009 O O . LEU A 1 417 ? 64.227 6.331 -79.560 1.00 78.50 417 LEU A O 1
ATOM 3013 N N . ALA A 1 418 ? 64.869 6.495 -77.426 1.00 79.94 418 ALA A N 1
ATOM 3014 C CA . ALA A 1 418 ? 65.685 7.688 -77.647 1.00 79.94 418 ALA A CA 1
ATOM 3015 C C . ALA A 1 418 ? 66.992 7.373 -78.401 1.00 79.94 418 ALA A C 1
ATOM 3017 O O . ALA A 1 418 ? 67.403 8.173 -79.250 1.00 79.94 418 ALA A O 1
ATOM 3018 N N . ASP A 1 419 ? 67.605 6.215 -78.135 1.00 83.44 419 ASP A N 1
ATOM 3019 C CA . ASP A 1 419 ? 68.766 5.713 -78.876 1.00 83.44 419 ASP A CA 1
ATOM 3020 C C . ASP A 1 419 ? 68.375 5.256 -80.299 1.00 83.44 419 ASP A C 1
ATOM 3022 O O . ASP A 1 419 ? 69.064 5.638 -81.248 1.00 83.44 419 ASP A O 1
ATOM 3026 N N . ASP A 1 420 ? 67.227 4.584 -80.487 1.00 78.44 420 ASP A N 1
ATOM 3027 C CA . ASP A 1 420 ? 66.653 4.244 -81.808 1.00 78.44 420 ASP A CA 1
ATOM 3028 C C . ASP A 1 420 ? 66.522 5.503 -82.695 1.00 78.44 420 ASP A C 1
ATOM 3030 O O . ASP A 1 420 ? 67.012 5.572 -83.828 1.00 78.44 420 ASP A O 1
ATOM 3034 N N . VAL A 1 421 ? 65.908 6.565 -82.153 1.00 77.88 421 VAL A N 1
ATOM 3035 C CA . VAL A 1 421 ? 65.765 7.871 -82.826 1.00 77.88 421 VAL A CA 1
ATOM 3036 C C . VAL A 1 421 ? 67.126 8.548 -83.058 1.00 77.88 421 VAL A C 1
ATOM 3038 O O . VAL A 1 421 ? 67.282 9.328 -84.007 1.00 77.88 421 VAL A O 1
ATOM 3041 N N . GLY A 1 422 ? 68.124 8.256 -82.223 1.00 79.44 422 GLY A N 1
ATOM 3042 C CA . GLY A 1 422 ? 69.514 8.667 -82.404 1.00 79.44 422 GLY A CA 1
ATOM 3043 C C . GLY A 1 422 ? 70.176 8.000 -83.612 1.00 79.44 422 GLY A C 1
ATOM 3044 O O . GLY A 1 422 ? 70.751 8.701 -84.452 1.00 79.44 422 GLY A O 1
ATOM 3045 N N . GLU A 1 423 ? 70.056 6.677 -83.745 1.00 77.00 423 GLU A N 1
ATOM 3046 C CA . GLU A 1 423 ? 70.609 5.917 -84.872 1.00 77.00 423 GLU A CA 1
ATOM 3047 C C . GLU A 1 423 ? 69.915 6.284 -86.192 1.00 77.00 423 GLU A C 1
ATOM 3049 O O . GLU A 1 423 ? 70.599 6.607 -87.167 1.00 77.00 423 GLU A O 1
ATOM 3054 N N . ILE A 1 424 ? 68.581 6.390 -86.208 1.00 75.00 424 ILE A N 1
ATOM 3055 C CA . ILE A 1 424 ? 67.814 6.850 -87.382 1.00 75.00 424 ILE A CA 1
ATOM 3056 C C . ILE A 1 424 ? 68.305 8.229 -87.859 1.00 75.00 424 ILE A C 1
ATOM 3058 O O . ILE A 1 424 ? 68.509 8.443 -89.057 1.00 75.00 424 ILE A O 1
ATOM 3062 N N . ARG A 1 425 ? 68.566 9.171 -86.940 1.00 74.38 425 ARG A N 1
ATOM 3063 C CA . ARG A 1 425 ? 69.127 10.493 -87.286 1.00 74.38 425 ARG A CA 1
ATOM 3064 C C . ARG A 1 425 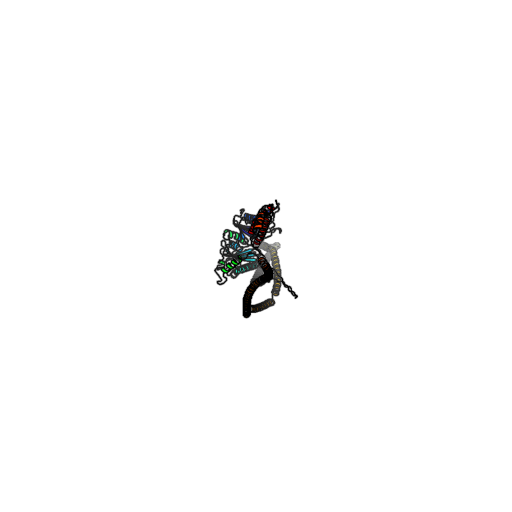? 70.565 10.419 -87.799 1.00 74.38 425 ARG A C 1
ATOM 3066 O O . ARG A 1 425 ? 70.917 11.197 -88.685 1.00 74.38 425 ARG A O 1
ATOM 3073 N N . ALA A 1 426 ? 71.390 9.516 -87.271 1.00 73.38 426 ALA A N 1
ATOM 3074 C CA . ALA A 1 426 ? 72.762 9.323 -87.737 1.00 73.38 426 ALA A CA 1
ATOM 3075 C C . ALA A 1 426 ? 72.804 8.735 -89.159 1.00 73.38 426 ALA A C 1
ATOM 3077 O O . ALA A 1 426 ? 73.573 9.213 -89.995 1.00 73.38 426 ALA A O 1
ATOM 3078 N N . VAL A 1 427 ? 71.934 7.764 -89.459 1.00 74.88 427 VAL A N 1
ATOM 3079 C CA . VAL A 1 427 ? 71.745 7.208 -90.810 1.00 74.88 427 VAL A CA 1
ATOM 3080 C C . VAL A 1 427 ? 71.248 8.287 -91.777 1.00 74.88 427 VAL A C 1
ATOM 3082 O O . VAL A 1 427 ? 71.805 8.436 -92.865 1.00 74.88 427 VAL A O 1
ATOM 3085 N N . LEU A 1 428 ? 70.262 9.094 -91.367 1.00 67.69 428 LEU A N 1
ATOM 3086 C CA . LEU A 1 428 ? 69.716 10.181 -92.184 1.00 67.69 428 LEU A CA 1
ATOM 3087 C C . LEU A 1 428 ? 70.773 11.250 -92.521 1.00 67.69 428 LEU A C 1
ATOM 3089 O O . LEU A 1 428 ? 70.874 11.665 -93.672 1.00 67.69 428 LEU A O 1
ATOM 3093 N N . ALA A 1 429 ? 71.608 11.648 -91.556 1.00 69.06 429 ALA A N 1
ATOM 3094 C CA . ALA A 1 429 ? 72.712 12.580 -91.797 1.00 69.06 429 ALA A CA 1
ATOM 3095 C C . ALA A 1 429 ? 73.803 11.978 -92.706 1.00 69.06 429 ALA A C 1
ATOM 3097 O O . ALA A 1 429 ? 74.332 12.661 -93.582 1.00 69.06 429 ALA A O 1
ATOM 3098 N N . GLY A 1 430 ? 74.102 10.681 -92.556 1.00 64.81 430 GLY A N 1
ATOM 3099 C CA . GLY A 1 430 ? 75.030 9.957 -93.434 1.00 64.81 430 GLY A CA 1
ATOM 3100 C C . GLY A 1 430 ? 74.562 9.853 -94.893 1.00 64.81 430 GLY A C 1
ATOM 3101 O O . GLY A 1 430 ? 75.395 9.716 -95.789 1.00 64.81 430 GLY A O 1
ATOM 3102 N N . LEU A 1 431 ? 73.251 9.955 -95.137 1.00 62.78 431 LEU A N 1
ATOM 3103 C CA . LEU A 1 431 ? 72.653 10.074 -96.471 1.00 62.78 431 LEU A CA 1
ATOM 3104 C C . LEU A 1 431 ? 72.712 11.507 -97.037 1.00 62.78 431 LEU A C 1
ATOM 3106 O O . LEU A 1 431 ? 72.695 11.662 -98.256 1.00 62.78 431 LEU A O 1
ATOM 3110 N N . GLU A 1 432 ? 72.800 12.542 -96.193 1.00 54.38 432 GLU A N 1
ATOM 3111 C CA . GLU A 1 432 ? 72.816 13.954 -96.619 1.00 54.38 432 GLU A CA 1
ATOM 3112 C C . GLU A 1 432 ? 74.233 14.463 -96.967 1.00 54.38 432 GLU A C 1
ATOM 3114 O O . GLU A 1 432 ? 74.396 15.181 -97.952 1.00 54.38 432 GLU A O 1
ATOM 3119 N N . ASP A 1 433 ? 75.274 14.026 -96.243 1.00 50.34 433 ASP A N 1
ATOM 3120 C CA . ASP A 1 433 ? 76.692 14.358 -96.521 1.00 50.34 433 ASP A CA 1
ATOM 3121 C C . ASP A 1 433 ? 77.352 13.459 -97.608 1.00 50.34 433 ASP A C 1
ATOM 3123 O O . ASP A 1 433 ? 78.558 13.538 -97.871 1.00 50.34 433 ASP A O 1
ATOM 3127 N N . GLY A 1 434 ? 76.582 12.574 -98.252 1.00 46.19 434 GLY A N 1
ATOM 3128 C CA . GLY A 1 434 ? 77.064 11.555 -99.194 1.00 46.19 434 GLY A CA 1
ATOM 3129 C C . GLY A 1 434 ? 77.381 12.057 -100.612 1.00 46.19 434 GLY A C 1
ATOM 3130 O O . GLY A 1 434 ? 76.647 11.752 -101.551 1.00 46.19 434 GLY A O 1
ATOM 3131 N N . ASP A 1 435 ? 78.498 12.766 -100.805 1.00 48.03 435 ASP A N 1
ATOM 3132 C CA . ASP A 1 435 ? 78.957 13.245 -102.128 1.00 48.03 435 ASP A CA 1
ATOM 3133 C C . ASP A 1 435 ? 79.557 12.099 -102.990 1.00 48.03 435 ASP A C 1
ATOM 3135 O O . ASP A 1 435 ? 80.774 11.895 -103.066 1.00 48.03 435 ASP A O 1
ATOM 3139 N N . VAL A 1 436 ? 78.686 11.273 -103.591 1.00 46.66 436 VAL A N 1
ATOM 3140 C CA . VAL A 1 436 ? 79.063 10.051 -104.334 1.00 46.66 436 VAL A CA 1
ATOM 3141 C C . VAL A 1 436 ? 79.436 10.345 -105.794 1.00 46.66 436 VAL A C 1
ATOM 3143 O O . VAL A 1 436 ? 78.638 10.178 -106.721 1.00 46.66 436 VAL A O 1
ATOM 3146 N N . ASP A 1 437 ? 80.700 10.706 -106.015 1.00 41.22 437 ASP A N 1
ATOM 3147 C CA . ASP A 1 437 ? 81.311 10.734 -107.351 1.00 41.22 437 ASP A CA 1
ATOM 3148 C C . ASP A 1 437 ? 81.499 9.284 -107.868 1.00 41.22 437 ASP A C 1
ATOM 3150 O O . ASP A 1 437 ? 82.245 8.480 -107.298 1.00 41.22 437 ASP A O 1
ATOM 3154 N N . ALA A 1 438 ? 80.750 8.905 -108.907 1.00 40.34 438 ALA A N 1
ATOM 3155 C CA . ALA A 1 438 ? 80.557 7.505 -109.312 1.00 40.34 438 ALA A CA 1
ATOM 3156 C C . ALA A 1 438 ? 81.771 6.885 -110.051 1.00 40.34 438 ALA A C 1
ATOM 3158 O O . ALA A 1 438 ? 82.606 7.591 -110.626 1.00 40.34 438 ALA A O 1
ATOM 3159 N N . PRO A 1 439 ? 81.831 5.539 -110.154 1.00 46.12 439 PRO A N 1
ATOM 3160 C CA . PRO A 1 439 ? 81.270 4.969 -111.386 1.00 46.12 439 PRO A CA 1
ATOM 3161 C C . PRO A 1 439 ? 80.504 3.632 -111.252 1.00 46.12 439 PRO A C 1
ATOM 3163 O O . PRO A 1 439 ? 80.985 2.660 -110.677 1.00 46.12 439 PRO A O 1
ATOM 3166 N N . ASP A 1 440 ? 79.378 3.575 -111.974 1.00 47.53 440 ASP A N 1
ATOM 3167 C CA . ASP A 1 440 ? 78.846 2.397 -112.689 1.00 47.53 440 ASP A CA 1
ATOM 3168 C C . ASP A 1 440 ? 78.368 1.168 -111.870 1.00 47.53 440 ASP A C 1
ATOM 3170 O O . ASP A 1 440 ? 78.887 0.060 -112.009 1.00 47.53 440 ASP A O 1
ATOM 3174 N N . VAL A 1 441 ? 77.305 1.343 -111.063 1.00 43.16 441 VAL A N 1
ATOM 3175 C CA . VAL A 1 441 ? 76.521 0.228 -110.457 1.00 43.16 441 VAL A CA 1
ATOM 3176 C C . VAL A 1 441 ? 74.983 0.396 -110.565 1.00 43.16 441 VAL A C 1
ATOM 3178 O O . VAL A 1 441 ? 74.214 -0.367 -109.974 1.00 43.16 441 VAL A O 1
ATOM 3181 N N . SER A 1 442 ? 74.516 1.377 -111.350 1.00 47.16 442 SER A N 1
ATOM 3182 C CA . SER A 1 442 ? 73.104 1.822 -111.437 1.00 47.16 442 SER A CA 1
ATOM 3183 C C . SER A 1 442 ? 72.097 0.708 -111.788 1.00 47.16 442 SER A C 1
ATOM 3185 O O . SER A 1 442 ? 70.976 0.695 -111.295 1.00 47.16 442 SER A O 1
ATOM 3187 N N . GLY A 1 443 ? 72.492 -0.310 -112.559 1.00 47.59 443 GLY A N 1
ATOM 3188 C CA . GLY A 1 443 ? 71.560 -1.348 -113.027 1.00 47.59 443 GLY A CA 1
ATOM 3189 C C . GLY A 1 443 ? 71.058 -2.366 -111.988 1.00 47.59 443 GLY A C 1
ATOM 3190 O O . GLY A 1 443 ? 70.205 -3.178 -112.342 1.00 47.59 443 GLY A O 1
ATOM 3191 N N . ALA A 1 444 ? 71.596 -2.390 -110.761 1.00 47.97 444 ALA A N 1
ATOM 3192 C CA . ALA A 1 444 ? 71.251 -3.410 -109.755 1.00 47.97 444 ALA A CA 1
ATOM 3193 C C . ALA A 1 444 ? 71.090 -2.869 -108.326 1.00 47.97 444 ALA A C 1
ATOM 3195 O O . ALA A 1 444 ? 70.245 -3.366 -107.586 1.00 47.97 444 ALA A O 1
ATOM 3196 N N . VAL A 1 445 ? 71.866 -1.851 -107.937 1.00 49.09 445 VAL A N 1
ATOM 3197 C CA . VAL A 1 445 ? 71.733 -1.216 -106.613 1.00 49.09 445 VAL A CA 1
ATOM 3198 C C . VAL A 1 445 ? 70.476 -0.342 -106.555 1.00 49.09 445 VAL A C 1
ATOM 3200 O O . VAL A 1 445 ? 69.771 -0.345 -105.556 1.00 49.09 445 VAL A O 1
ATOM 3203 N N . GLU A 1 446 ? 70.145 0.344 -107.649 1.00 51.81 446 GLU A N 1
ATOM 3204 C CA . GLU A 1 446 ? 69.115 1.395 -107.700 1.00 51.81 446 GLU A CA 1
ATOM 3205 C C . GLU A 1 446 ? 67.662 0.874 -107.635 1.00 51.81 446 GLU A C 1
ATOM 3207 O O . GLU A 1 446 ? 66.739 1.664 -107.474 1.00 51.81 446 GLU A O 1
ATOM 3212 N N . SER A 1 447 ? 67.456 -0.450 -107.705 1.00 53.31 447 SER A N 1
ATOM 3213 C CA . SER A 1 447 ? 66.211 -1.098 -107.254 1.00 53.31 447 SER A CA 1
ATOM 3214 C C . SER A 1 447 ? 66.455 -1.885 -105.970 1.00 53.31 447 SER A C 1
ATOM 3216 O O . SER A 1 447 ? 65.862 -1.549 -104.959 1.00 53.31 447 SER A O 1
ATOM 3218 N N . MET A 1 448 ? 67.385 -2.850 -105.932 1.00 54.62 448 MET A N 1
ATOM 3219 C CA . MET A 1 448 ? 67.484 -3.752 -104.772 1.00 54.62 448 MET A CA 1
ATOM 3220 C C . MET A 1 448 ? 67.844 -3.059 -103.451 1.00 54.62 448 MET A C 1
ATOM 3222 O O . MET A 1 448 ? 67.489 -3.588 -102.406 1.00 54.62 448 MET A O 1
ATOM 3226 N N . ALA A 1 449 ? 68.526 -1.908 -103.469 1.00 62.66 449 ALA A N 1
ATOM 3227 C CA . ALA A 1 449 ? 68.769 -1.121 -102.259 1.00 62.66 449 ALA A CA 1
ATOM 3228 C C . ALA A 1 449 ? 67.621 -0.151 -101.934 1.00 62.66 449 ALA A C 1
ATOM 3230 O O . ALA A 1 449 ? 67.456 0.183 -100.771 1.00 62.66 449 ALA A O 1
ATOM 3231 N N . VAL A 1 450 ? 66.820 0.275 -102.919 1.00 67.19 450 VAL A N 1
ATOM 3232 C CA . VAL A 1 450 ? 65.642 1.140 -102.707 1.00 67.19 450 VAL A CA 1
ATOM 3233 C C . VAL A 1 450 ? 64.442 0.310 -102.250 1.00 67.19 450 VAL A C 1
ATOM 3235 O O . VAL A 1 450 ? 63.809 0.663 -101.267 1.00 67.19 450 VAL A O 1
ATOM 3238 N N . ASP A 1 451 ? 64.190 -0.829 -102.898 1.00 72.81 451 ASP A N 1
ATOM 3239 C CA . ASP A 1 451 ? 63.202 -1.833 -102.494 1.00 72.81 451 ASP A CA 1
ATOM 3240 C C . ASP A 1 451 ? 63.517 -2.373 -101.079 1.00 72.81 451 ASP A C 1
ATOM 3242 O O . ASP A 1 451 ? 62.602 -2.641 -100.307 1.00 72.81 451 ASP A O 1
ATOM 3246 N N . ALA A 1 452 ? 64.807 -2.502 -100.722 1.00 72.38 452 ALA A N 1
ATOM 3247 C CA . ALA A 1 452 ? 65.238 -2.869 -99.370 1.00 72.38 452 ALA A CA 1
ATOM 3248 C C . ALA A 1 452 ? 65.073 -1.719 -98.367 1.00 72.38 452 ALA A C 1
ATOM 3250 O O . ALA A 1 452 ? 64.394 -1.922 -97.371 1.00 72.38 452 ALA A O 1
ATOM 3251 N N . LEU A 1 453 ? 65.591 -0.509 -98.644 1.00 73.12 453 LEU A N 1
ATOM 3252 C CA . LEU A 1 453 ? 65.384 0.642 -97.750 1.00 73.12 453 LEU A CA 1
ATOM 3253 C C . LEU A 1 453 ? 63.899 0.917 -97.522 1.00 73.12 453 LEU A C 1
ATOM 3255 O O . LEU A 1 453 ? 63.522 1.282 -96.419 1.00 73.12 453 LEU A O 1
ATOM 3259 N N . GLN A 1 454 ? 63.059 0.759 -98.547 1.00 77.88 454 GLN A N 1
ATOM 3260 C CA . GLN A 1 454 ? 61.626 0.951 -98.397 1.00 77.88 454 GLN A CA 1
ATOM 3261 C C . GLN A 1 454 ? 60.989 -0.171 -97.569 1.00 77.88 454 GLN A C 1
ATOM 3263 O O . GLN A 1 454 ? 60.171 0.136 -96.718 1.00 77.88 454 GLN A O 1
ATOM 3268 N N . ALA A 1 455 ? 61.399 -1.434 -97.724 1.00 76.19 455 ALA A N 1
ATOM 3269 C CA . ALA A 1 455 ? 60.942 -2.506 -96.837 1.00 76.19 455 ALA A CA 1
ATOM 3270 C C . ALA A 1 455 ? 61.412 -2.317 -95.379 1.00 76.19 455 ALA A C 1
ATOM 3272 O O . ALA A 1 455 ? 60.654 -2.614 -94.459 1.00 76.19 455 ALA A O 1
ATOM 3273 N N . ASP A 1 456 ? 62.625 -1.800 -95.167 1.00 75.69 456 ASP A N 1
ATOM 3274 C CA . ASP A 1 456 ? 63.162 -1.476 -93.842 1.00 75.69 456 ASP A CA 1
ATOM 3275 C C . ASP A 1 456 ? 62.431 -0.259 -93.230 1.00 75.69 456 ASP A C 1
ATOM 3277 O O . ASP A 1 456 ? 62.110 -0.267 -92.044 1.00 75.69 456 ASP A O 1
ATOM 3281 N N . ILE A 1 457 ? 62.091 0.759 -94.034 1.00 79.00 457 ILE A N 1
ATOM 3282 C CA . ILE A 1 457 ? 61.277 1.917 -93.620 1.00 79.00 457 ILE A CA 1
ATOM 3283 C C . ILE A 1 457 ? 59.836 1.496 -93.312 1.00 79.00 457 ILE A C 1
ATOM 3285 O O . ILE A 1 457 ? 59.335 1.859 -92.255 1.00 79.00 457 ILE A O 1
ATOM 3289 N N . ASP A 1 458 ? 59.189 0.706 -94.173 1.00 80.56 458 ASP A N 1
ATOM 3290 C CA . ASP A 1 458 ? 57.834 0.179 -93.955 1.00 80.56 458 ASP A CA 1
ATOM 3291 C C . ASP A 1 458 ? 57.792 -0.697 -92.678 1.00 80.56 458 ASP A C 1
ATOM 3293 O O . ASP A 1 458 ? 56.806 -0.687 -91.937 1.00 80.56 458 ASP A O 1
ATOM 3297 N N . ALA A 1 459 ? 58.873 -1.435 -92.383 1.00 76.56 459 ALA A N 1
ATOM 3298 C CA . ALA A 1 459 ? 59.012 -2.217 -91.154 1.00 76.56 459 ALA A CA 1
ATOM 3299 C C . ALA A 1 459 ? 59.202 -1.337 -89.907 1.00 76.56 459 ALA A C 1
ATOM 3301 O O . ALA A 1 459 ? 58.550 -1.590 -88.896 1.00 76.56 459 ALA A O 1
ATOM 3302 N N . VAL A 1 460 ? 60.035 -0.291 -89.976 1.00 74.75 460 VAL A N 1
ATOM 3303 C CA . VAL A 1 460 ? 60.201 0.687 -88.885 1.00 74.75 460 VAL A CA 1
ATOM 3304 C C . VAL A 1 460 ? 58.924 1.503 -88.667 1.00 74.75 460 VAL A C 1
ATOM 3306 O O . VAL A 1 460 ? 58.564 1.747 -87.522 1.00 74.75 460 VAL A O 1
ATOM 3309 N N . GLU A 1 461 ? 58.194 1.883 -89.719 1.00 78.25 461 GLU A N 1
ATOM 3310 C CA . GLU A 1 461 ? 56.892 2.554 -89.597 1.00 78.25 461 GLU A CA 1
ATOM 3311 C C . GLU A 1 461 ? 55.866 1.636 -88.913 1.00 78.25 461 GLU A C 1
ATOM 3313 O O . GLU A 1 461 ? 55.140 2.088 -88.030 1.00 78.25 461 GLU A O 1
ATOM 3318 N N . SER A 1 462 ? 55.855 0.338 -89.240 1.00 77.44 462 SER A N 1
ATOM 3319 C CA . SER A 1 462 ? 54.993 -0.642 -88.569 1.00 77.44 462 SER A CA 1
ATOM 3320 C C . SER A 1 462 ? 55.374 -0.877 -87.102 1.00 77.44 462 SER A C 1
ATOM 3322 O O . SER A 1 462 ? 54.477 -0.943 -86.265 1.00 77.44 462 SER A O 1
ATOM 3324 N N . ASP A 1 463 ? 56.665 -1.009 -86.778 1.00 80.12 463 ASP A N 1
ATOM 3325 C CA . ASP A 1 463 ? 57.146 -1.198 -85.399 1.00 80.12 463 ASP A CA 1
ATOM 3326 C C . ASP A 1 463 ? 56.852 0.036 -84.539 1.00 80.12 463 ASP A C 1
ATOM 3328 O O . ASP A 1 463 ? 56.246 -0.069 -83.473 1.00 80.12 463 ASP A O 1
ATOM 3332 N N . LEU A 1 464 ? 57.178 1.226 -85.055 1.00 80.00 464 LEU A N 1
ATOM 3333 C CA . LEU A 1 464 ? 56.908 2.493 -84.385 1.00 80.00 464 LEU A CA 1
ATOM 3334 C C . LEU A 1 464 ? 55.400 2.727 -84.215 1.00 80.00 464 LEU A C 1
ATOM 3336 O O . LEU A 1 464 ? 54.990 3.236 -83.177 1.00 80.00 464 LEU A O 1
ATOM 3340 N N . SER A 1 465 ? 54.565 2.331 -85.185 1.00 83.69 465 SER A N 1
ATOM 3341 C CA . SER A 1 465 ? 53.103 2.397 -85.048 1.00 83.69 465 SER A CA 1
ATOM 3342 C C . SER A 1 465 ? 52.606 1.492 -83.923 1.00 83.69 465 SER A C 1
ATOM 3344 O O . SER A 1 465 ? 51.840 1.959 -83.088 1.00 83.69 465 SER A O 1
ATOM 3346 N N . SER A 1 466 ? 53.068 0.240 -83.839 1.00 82.12 466 SER A N 1
ATOM 3347 C CA . SER A 1 466 ? 52.654 -0.673 -82.763 1.00 82.12 466 SER A CA 1
ATOM 3348 C C . SER A 1 466 ? 53.215 -0.285 -81.388 1.00 82.12 466 SER A C 1
ATOM 3350 O O . SER A 1 466 ? 52.517 -0.446 -80.392 1.00 82.12 466 SER A O 1
ATOM 3352 N N . ARG A 1 467 ? 54.425 0.292 -81.310 1.00 81.19 467 ARG A N 1
ATOM 3353 C CA . ARG A 1 467 ? 54.964 0.879 -80.065 1.00 81.19 467 ARG A CA 1
ATOM 3354 C C . ARG A 1 467 ? 54.182 2.126 -79.643 1.00 81.19 467 ARG A C 1
ATOM 3356 O O . ARG A 1 467 ? 53.942 2.312 -78.458 1.00 81.19 467 ARG A O 1
ATOM 3363 N N . ILE A 1 468 ? 53.738 2.954 -80.593 1.00 83.69 468 ILE A N 1
ATOM 3364 C CA . ILE A 1 468 ? 52.852 4.093 -80.315 1.00 83.69 468 ILE A CA 1
ATOM 3365 C C . ILE A 1 468 ? 51.468 3.614 -79.856 1.00 83.69 468 ILE A C 1
ATOM 3367 O O . ILE A 1 468 ? 50.937 4.184 -78.914 1.00 83.69 468 ILE A O 1
ATOM 3371 N N . GLU A 1 469 ? 50.891 2.581 -80.476 1.00 82.69 469 GLU A N 1
ATOM 3372 C CA . GLU A 1 469 ? 49.611 1.992 -80.051 1.00 82.69 469 GLU A CA 1
ATOM 3373 C C . GLU A 1 469 ? 49.698 1.422 -78.625 1.00 82.69 469 GLU A C 1
ATOM 3375 O O . GLU A 1 469 ? 48.866 1.779 -77.796 1.00 82.69 469 GLU A O 1
ATOM 3380 N N . GLY A 1 470 ? 50.745 0.653 -78.300 1.00 83.94 470 GLY A N 1
ATOM 3381 C CA . GLY A 1 470 ? 50.978 0.155 -76.937 1.00 83.94 470 GLY A CA 1
ATOM 3382 C C . GLY A 1 470 ? 51.169 1.274 -75.905 1.00 83.94 470 GLY A C 1
ATOM 3383 O O . GLY A 1 470 ? 50.559 1.234 -74.843 1.00 83.94 470 GLY A O 1
ATOM 3384 N N . LEU A 1 471 ? 51.924 2.327 -76.246 1.00 82.06 471 LEU A N 1
ATOM 3385 C CA . LEU A 1 471 ? 52.072 3.510 -75.389 1.00 82.06 471 LEU A CA 1
ATOM 3386 C C . LEU A 1 471 ? 50.771 4.313 -75.220 1.00 82.06 471 LEU A C 1
ATOM 3388 O O . LEU A 1 471 ? 50.664 5.058 -74.252 1.00 82.06 471 LEU A O 1
ATOM 3392 N N . TRP A 1 472 ? 49.791 4.205 -76.126 1.00 85.31 472 TRP A N 1
ATOM 3393 C CA . TRP A 1 472 ? 48.459 4.783 -75.900 1.00 85.31 472 TRP A CA 1
ATOM 3394 C C . TRP A 1 472 ? 47.610 3.909 -74.977 1.00 85.31 472 TRP A C 1
ATOM 3396 O O . TRP A 1 472 ? 46.957 4.465 -74.102 1.00 85.31 472 TRP A O 1
ATOM 3406 N N . GLU A 1 473 ? 47.649 2.579 -75.122 1.00 85.50 473 GLU A N 1
ATOM 3407 C CA . GLU A 1 473 ? 46.964 1.662 -74.195 1.00 85.50 473 GLU A CA 1
ATOM 3408 C C . GLU A 1 473 ? 47.510 1.823 -72.761 1.00 85.50 473 GLU A C 1
ATOM 3410 O O . GLU A 1 473 ? 46.735 2.024 -71.833 1.00 85.50 473 GLU A O 1
ATOM 3415 N N . GLU A 1 474 ? 48.834 1.878 -72.584 1.00 83.19 474 GLU A N 1
ATOM 3416 C CA . GLU A 1 474 ? 49.472 2.066 -71.270 1.00 83.19 474 GLU A CA 1
ATOM 3417 C C . GLU A 1 474 ? 49.261 3.479 -70.683 1.00 83.19 474 GLU A C 1
ATOM 3419 O O . GLU A 1 474 ? 49.192 3.645 -69.466 1.00 83.19 474 GLU A O 1
ATOM 3424 N N . VAL A 1 475 ? 49.103 4.513 -71.522 1.00 85.62 475 VAL A N 1
ATOM 3425 C CA . VAL A 1 475 ? 48.734 5.870 -71.069 1.00 85.62 475 VAL A CA 1
ATOM 3426 C C . VAL A 1 475 ? 47.258 5.969 -70.675 1.00 85.62 475 VAL A C 1
ATOM 3428 O O . VAL A 1 475 ? 46.951 6.708 -69.738 1.00 85.62 475 VAL A O 1
ATOM 3431 N N . ASP A 1 476 ? 46.356 5.245 -71.344 1.00 84.81 476 ASP A N 1
ATOM 3432 C CA . ASP A 1 476 ? 44.943 5.170 -70.957 1.00 84.81 476 ASP A CA 1
ATOM 3433 C C . ASP A 1 476 ? 44.777 4.353 -69.654 1.00 84.81 476 ASP A C 1
ATOM 3435 O O . ASP A 1 476 ? 44.105 4.827 -68.735 1.00 84.81 476 ASP A O 1
ATOM 3439 N N . ASP A 1 477 ? 45.466 3.213 -69.504 1.00 85.62 477 ASP A N 1
ATOM 3440 C CA . ASP A 1 477 ? 45.498 2.432 -68.252 1.00 85.62 477 ASP A CA 1
ATOM 3441 C C . ASP A 1 477 ? 46.073 3.265 -67.084 1.00 85.62 477 ASP A C 1
ATOM 3443 O O . ASP A 1 477 ? 45.458 3.364 -66.019 1.00 85.62 477 ASP A O 1
ATOM 3447 N N . LEU A 1 478 ? 47.207 3.955 -67.287 1.00 82.31 478 LEU A N 1
ATOM 3448 C CA . LEU A 1 478 ? 47.799 4.850 -66.282 1.00 82.31 478 LEU A CA 1
ATOM 3449 C C . LEU A 1 478 ? 46.896 6.054 -65.959 1.00 82.31 478 LEU A C 1
ATOM 3451 O O . LEU A 1 478 ? 46.898 6.546 -64.828 1.00 82.31 478 LEU A O 1
ATOM 3455 N N . ASN A 1 479 ? 46.124 6.556 -66.928 1.00 83.88 479 ASN A N 1
ATOM 3456 C CA . ASN A 1 479 ? 45.129 7.599 -66.687 1.00 83.88 479 ASN A CA 1
ATOM 3457 C C . ASN A 1 479 ? 44.006 7.092 -65.773 1.00 83.88 479 ASN A C 1
ATOM 3459 O O . ASN A 1 479 ? 43.621 7.809 -64.846 1.00 83.88 479 ASN A O 1
ATOM 3463 N N . ASP A 1 480 ? 43.498 5.882 -66.008 1.00 87.00 480 ASP A N 1
ATOM 3464 C CA . ASP A 1 480 ? 42.432 5.300 -65.192 1.00 87.00 480 ASP A CA 1
ATOM 3465 C C . ASP A 1 480 ? 42.929 4.968 -63.772 1.00 87.00 480 ASP A C 1
ATOM 3467 O O . ASP A 1 480 ? 42.252 5.321 -62.803 1.00 87.00 480 ASP A O 1
ATOM 3471 N N . ASP A 1 481 ? 44.157 4.459 -63.609 1.00 84.50 481 ASP A N 1
ATOM 3472 C CA . ASP A 1 481 ? 44.809 4.318 -62.294 1.00 84.50 481 ASP A CA 1
ATOM 3473 C C . ASP A 1 481 ? 44.973 5.674 -61.576 1.00 84.50 481 ASP A C 1
ATOM 3475 O O . ASP A 1 481 ? 44.714 5.793 -60.375 1.00 84.50 481 ASP A O 1
ATOM 3479 N N . VAL A 1 482 ? 45.345 6.741 -62.295 1.00 81.56 482 VAL A N 1
ATOM 3480 C CA . VAL A 1 482 ? 45.427 8.104 -61.735 1.00 81.56 482 VAL A CA 1
ATOM 3481 C C . VAL A 1 482 ? 44.048 8.645 -61.339 1.00 81.56 482 VAL A C 1
ATOM 3483 O O . VAL A 1 482 ? 43.942 9.359 -60.336 1.00 81.56 482 VAL A O 1
ATOM 3486 N N . VAL A 1 483 ? 42.981 8.305 -62.068 1.00 82.31 483 VAL A N 1
ATOM 3487 C CA . VAL A 1 483 ? 41.598 8.635 -61.686 1.00 82.31 483 VAL A CA 1
ATOM 3488 C C . VAL A 1 483 ? 41.194 7.887 -60.414 1.00 82.31 483 VAL A C 1
ATOM 3490 O O . VAL A 1 483 ? 40.643 8.511 -59.505 1.00 82.31 483 VAL A O 1
ATOM 3493 N N . ASP A 1 484 ? 41.519 6.600 -60.301 1.00 83.38 484 ASP A N 1
ATOM 3494 C CA . ASP A 1 484 ? 41.170 5.776 -59.141 1.00 83.38 484 ASP A CA 1
ATOM 3495 C C . ASP A 1 484 ? 41.966 6.184 -57.884 1.00 83.38 484 ASP A C 1
ATOM 3497 O O . ASP A 1 484 ? 41.406 6.318 -56.793 1.00 83.38 484 ASP A O 1
ATOM 3501 N N . VAL A 1 485 ? 43.254 6.514 -58.032 1.00 78.38 485 VAL A N 1
ATOM 3502 C CA . VAL A 1 485 ? 44.068 7.136 -56.971 1.00 78.38 485 VAL A CA 1
ATOM 3503 C C . VAL A 1 485 ? 43.514 8.510 -56.584 1.00 78.38 485 VAL A C 1
ATOM 3505 O O . VAL A 1 485 ? 43.425 8.813 -55.395 1.00 78.38 485 VAL A O 1
ATOM 3508 N N . SER A 1 486 ? 43.091 9.336 -57.545 1.00 72.12 486 SER A N 1
ATOM 3509 C CA . SER A 1 486 ? 42.479 10.646 -57.269 1.00 72.12 486 SER A CA 1
ATOM 3510 C C . SER A 1 486 ? 41.147 10.523 -56.516 1.00 72.12 486 SER A C 1
ATOM 3512 O O . SER A 1 486 ? 40.877 11.320 -55.616 1.00 72.12 486 SER A O 1
ATOM 3514 N N . ALA A 1 487 ? 40.346 9.492 -56.808 1.00 73.44 487 ALA A N 1
ATOM 3515 C CA . ALA A 1 487 ? 39.131 9.180 -56.058 1.00 73.44 487 ALA A CA 1
ATOM 3516 C C . ALA A 1 487 ? 39.455 8.794 -54.604 1.00 73.44 487 ALA A C 1
ATOM 3518 O O . ALA A 1 487 ? 38.945 9.424 -53.679 1.00 73.44 487 ALA A O 1
ATOM 3519 N N . ARG A 1 488 ? 40.383 7.850 -54.393 1.00 72.38 488 ARG A N 1
ATOM 3520 C CA . ARG A 1 488 ? 40.822 7.400 -53.055 1.00 72.38 488 ARG A CA 1
ATOM 3521 C C . ARG A 1 488 ? 41.474 8.527 -52.235 1.00 72.38 488 ARG A C 1
ATOM 3523 O O . ARG A 1 488 ? 41.277 8.611 -51.027 1.00 72.38 488 ARG A O 1
ATOM 3530 N N . VAL A 1 489 ? 42.213 9.436 -52.877 1.00 73.50 489 VAL A N 1
ATOM 3531 C CA . VAL A 1 489 ? 42.747 10.659 -52.241 1.00 73.50 489 VAL A CA 1
ATOM 3532 C C . VAL A 1 489 ? 41.628 11.650 -51.895 1.00 73.50 489 VAL A C 1
ATOM 3534 O O . VAL A 1 489 ? 41.728 12.352 -50.889 1.00 73.50 489 VAL A O 1
ATOM 3537 N N . GLY A 1 490 ? 40.545 11.679 -52.676 1.00 67.50 490 GLY A N 1
ATOM 3538 C CA . GLY A 1 490 ? 39.336 12.452 -52.389 1.00 67.50 490 GLY A CA 1
ATOM 3539 C C . GLY A 1 490 ? 38.560 11.989 -51.149 1.00 67.50 490 GLY A C 1
ATOM 3540 O O . GLY A 1 490 ? 37.861 12.806 -50.560 1.00 67.50 490 GLY A O 1
ATOM 3541 N N . GLU A 1 491 ? 38.720 10.731 -50.723 1.00 77.69 491 GLU A N 1
ATOM 3542 C CA . GLU A 1 491 ? 38.086 10.153 -49.522 1.00 77.69 491 GLU A CA 1
ATOM 3543 C C . GLU A 1 491 ? 38.885 10.405 -48.225 1.00 77.69 491 GLU A C 1
ATOM 3545 O O . GLU A 1 491 ? 38.347 10.290 -47.121 1.00 77.69 491 GLU A O 1
ATOM 3550 N N . LEU A 1 492 ? 40.165 10.794 -48.320 1.00 70.31 492 LEU A N 1
ATOM 3551 C CA . LEU A 1 492 ? 41.014 11.066 -47.149 1.00 70.31 492 LEU A CA 1
ATOM 3552 C C . LEU A 1 492 ? 40.454 12.129 -46.177 1.00 70.31 492 LEU A C 1
ATOM 3554 O O . LEU A 1 492 ? 40.587 11.908 -44.973 1.00 70.31 492 LEU A O 1
ATOM 3558 N N . PRO A 1 493 ? 39.819 13.239 -46.615 1.00 70.56 493 PRO A N 1
ATOM 3559 C CA . PRO A 1 493 ? 39.228 14.222 -45.702 1.00 70.56 493 PRO A CA 1
ATOM 3560 C C . PRO A 1 493 ? 38.052 13.672 -44.883 1.00 70.56 493 PRO A C 1
ATOM 3562 O O . PRO A 1 493 ? 37.878 14.059 -43.729 1.00 70.56 493 PRO A O 1
ATOM 3565 N N . ASP A 1 494 ? 37.268 12.747 -45.446 1.00 70.50 494 ASP A N 1
ATOM 3566 C CA . ASP A 1 494 ? 36.154 12.110 -44.733 1.00 70.50 494 ASP A CA 1
ATOM 3567 C C . ASP A 1 494 ? 36.679 11.110 -43.690 1.00 70.50 494 ASP A C 1
ATOM 3569 O O . ASP A 1 494 ? 36.154 11.029 -42.577 1.00 70.50 494 ASP A O 1
ATOM 3573 N N . ILE A 1 495 ? 37.780 10.411 -43.999 1.00 68.12 495 ILE A N 1
ATOM 3574 C CA . ILE A 1 495 ? 38.510 9.572 -43.036 1.00 68.12 495 ILE A CA 1
ATOM 3575 C C . ILE A 1 495 ? 39.146 10.435 -41.933 1.00 68.12 495 ILE A C 1
ATOM 3577 O O . ILE A 1 495 ? 39.067 10.072 -40.760 1.00 68.12 495 ILE A O 1
ATOM 3581 N N . GLU A 1 496 ? 39.738 11.585 -42.268 1.00 70.31 496 GLU A N 1
ATOM 3582 C CA . GLU A 1 496 ? 40.284 12.532 -41.285 1.00 70.31 496 GLU A CA 1
ATOM 3583 C C . GLU A 1 496 ? 39.183 13.053 -40.347 1.00 70.31 496 GLU A C 1
ATOM 3585 O O . GLU A 1 496 ? 39.358 13.017 -39.129 1.00 70.31 496 GLU A O 1
ATOM 3590 N N . GLY A 1 497 ? 38.016 13.425 -40.884 1.00 71.62 497 GLY A N 1
ATOM 3591 C CA . GLY A 1 497 ? 36.846 13.824 -40.097 1.00 71.62 497 GLY A CA 1
ATOM 3592 C C . GLY A 1 497 ? 36.295 12.707 -39.201 1.00 71.62 497 GLY A C 1
ATOM 3593 O O . GLY A 1 497 ? 35.979 12.953 -38.036 1.00 71.62 497 GLY A O 1
ATOM 3594 N N . ALA A 1 498 ? 36.231 11.467 -39.696 1.00 74.12 498 ALA A N 1
ATOM 3595 C CA . ALA A 1 498 ? 35.817 10.310 -38.900 1.00 74.12 498 ALA A CA 1
ATOM 3596 C C . ALA A 1 498 ? 36.809 10.000 -37.764 1.00 74.12 498 ALA A C 1
ATOM 3598 O O . ALA A 1 498 ? 36.396 9.682 -36.646 1.00 74.12 498 ALA A O 1
ATOM 3599 N N . VAL A 1 499 ? 38.114 10.133 -38.017 1.00 73.56 499 VAL A N 1
ATOM 3600 C CA . VAL A 1 499 ? 39.163 9.957 -37.004 1.00 73.56 499 VAL A CA 1
ATOM 3601 C C . VAL A 1 499 ? 39.140 11.087 -35.971 1.00 73.56 499 VAL A C 1
ATOM 3603 O O . VAL A 1 499 ? 39.310 10.809 -34.785 1.00 73.56 499 VAL A O 1
ATOM 3606 N N . GLU A 1 500 ? 38.897 12.337 -36.372 1.00 77.81 500 GLU A N 1
ATOM 3607 C CA . GLU A 1 500 ? 38.796 13.465 -35.437 1.00 77.81 500 GLU A CA 1
ATOM 3608 C C . GLU A 1 500 ? 37.547 13.349 -34.547 1.00 77.81 500 GLU A C 1
ATOM 3610 O O . GLU A 1 500 ? 37.658 13.464 -33.328 1.00 77.81 500 GLU A O 1
ATOM 3615 N N . SER A 1 501 ? 36.397 12.976 -35.121 1.00 71.94 501 SER A N 1
ATOM 3616 C CA . SER A 1 501 ? 35.177 12.636 -34.369 1.00 71.94 501 SER A CA 1
ATOM 3617 C C . SER A 1 501 ? 35.411 11.478 -33.385 1.00 71.94 501 SER A C 1
ATOM 3619 O O . SER A 1 501 ? 35.074 11.574 -32.206 1.00 71.94 501 SER A O 1
ATOM 3621 N N . THR A 1 502 ? 36.106 10.418 -33.817 1.00 75.44 502 THR A N 1
ATOM 3622 C CA . THR A 1 502 ? 36.470 9.292 -32.935 1.00 75.44 502 THR A CA 1
ATOM 3623 C C . THR A 1 502 ? 37.376 9.742 -31.781 1.00 75.44 502 THR A C 1
ATOM 3625 O O . THR A 1 502 ? 37.200 9.289 -30.651 1.00 75.44 502 THR A O 1
ATOM 3628 N N . ARG A 1 503 ? 38.330 10.656 -32.021 1.00 78.00 503 ARG A N 1
ATOM 3629 C CA . ARG A 1 503 ? 39.172 11.244 -30.959 1.00 78.00 503 ARG A CA 1
ATOM 3630 C C . ARG A 1 503 ? 38.363 12.092 -29.983 1.00 78.00 503 ARG A C 1
ATOM 3632 O O . ARG A 1 503 ? 38.688 12.088 -28.799 1.00 78.00 503 ARG A O 1
ATOM 3639 N N . GLU A 1 504 ? 37.352 12.813 -30.461 1.00 77.75 504 GLU A N 1
ATOM 3640 C CA . GLU A 1 504 ? 36.471 13.629 -29.625 1.00 77.75 504 GLU A CA 1
ATOM 3641 C C . GLU A 1 504 ? 35.616 12.741 -28.707 1.00 77.75 504 GLU A C 1
ATOM 3643 O O . GLU A 1 504 ? 35.672 12.918 -27.492 1.00 77.75 504 GLU A O 1
ATOM 3648 N N . SER A 1 505 ? 34.979 11.686 -29.228 1.00 76.38 505 SER A N 1
ATOM 3649 C CA . SER A 1 505 ? 34.244 10.711 -28.399 1.00 76.38 505 SER A CA 1
ATOM 3650 C C . SER A 1 505 ? 35.141 9.929 -27.429 1.00 76.38 505 SER A C 1
ATOM 3652 O O . SER A 1 505 ? 34.761 9.701 -26.284 1.00 76.38 505 SER A O 1
ATOM 3654 N N . VAL A 1 506 ? 36.361 9.543 -27.830 1.00 79.81 506 VAL A N 1
ATOM 3655 C CA . VAL A 1 506 ? 37.338 8.912 -26.913 1.00 79.81 506 VAL A CA 1
ATOM 3656 C C . VAL A 1 506 ? 37.783 9.879 -25.810 1.00 79.81 506 VAL A C 1
ATOM 3658 O O . VAL A 1 506 ? 38.077 9.448 -24.694 1.00 79.81 506 VAL A O 1
ATOM 3661 N N . ARG A 1 507 ? 37.818 11.186 -26.090 1.00 80.00 507 ARG A N 1
ATOM 3662 C CA . ARG A 1 507 ? 38.108 12.213 -25.088 1.00 80.00 507 ARG A CA 1
ATOM 3663 C C . ARG A 1 507 ? 36.948 12.386 -24.111 1.00 80.00 507 ARG A C 1
ATOM 3665 O O . ARG A 1 507 ? 37.188 12.363 -22.912 1.00 80.00 507 ARG A O 1
ATOM 3672 N N . GLU A 1 508 ? 35.727 12.501 -24.622 1.00 77.94 508 GLU A N 1
ATOM 3673 C CA . GLU A 1 508 ? 34.496 12.609 -23.831 1.00 77.94 508 GLU A CA 1
ATOM 3674 C C . GLU A 1 508 ? 34.350 11.419 -22.870 1.00 77.94 508 GLU A C 1
ATOM 3676 O O . GLU A 1 508 ? 34.257 11.619 -21.661 1.00 77.94 508 GLU A O 1
ATOM 3681 N N . LEU A 1 509 ? 34.511 10.187 -23.370 1.00 76.31 509 LEU A N 1
ATOM 3682 C CA . LEU A 1 509 ? 34.547 8.970 -22.547 1.00 76.31 509 LEU A CA 1
ATOM 3683 C C . LEU A 1 509 ? 35.689 8.976 -21.516 1.00 76.31 509 LEU A C 1
ATOM 3685 O O . LEU A 1 509 ? 35.524 8.479 -20.403 1.00 76.31 509 LEU A O 1
ATOM 3689 N N . SER A 1 510 ? 36.864 9.521 -21.853 1.00 71.62 510 SER A N 1
ATOM 3690 C CA . SER A 1 510 ? 37.991 9.620 -20.915 1.00 71.62 510 SER A CA 1
ATOM 3691 C C . SER A 1 510 ? 37.728 10.619 -19.786 1.00 71.62 510 SER A C 1
ATOM 3693 O O . SER A 1 510 ? 38.167 10.372 -18.659 1.00 71.62 510 SER A O 1
ATOM 3695 N N . ASP A 1 511 ? 37.052 11.729 -20.082 1.00 80.81 511 ASP A N 1
ATOM 3696 C CA . ASP A 1 511 ? 36.697 12.759 -19.107 1.00 80.81 511 ASP A CA 1
ATOM 3697 C C . ASP A 1 511 ? 35.526 12.260 -18.222 1.00 80.81 511 ASP A C 1
ATOM 3699 O O . ASP A 1 511 ? 35.641 12.289 -16.998 1.00 80.81 511 ASP A O 1
ATOM 3703 N N . GLU A 1 512 ? 34.494 11.622 -18.793 1.00 75.94 512 GLU A N 1
ATOM 3704 C CA . GLU A 1 512 ? 33.420 10.939 -18.040 1.00 75.94 512 GLU A CA 1
ATOM 3705 C C . GLU A 1 512 ? 33.970 9.827 -17.121 1.00 75.94 512 GLU A C 1
ATOM 3707 O O . GLU A 1 512 ? 33.590 9.714 -15.954 1.00 75.94 512 GLU A O 1
ATOM 3712 N N . THR A 1 513 ? 34.953 9.046 -17.586 1.00 74.44 513 THR A N 1
ATOM 3713 C CA . THR A 1 513 ? 35.630 8.037 -16.747 1.00 74.44 513 THR A CA 1
ATOM 3714 C C . THR A 1 513 ? 36.481 8.678 -15.632 1.00 74.44 513 THR A C 1
ATOM 3716 O O . THR A 1 513 ? 36.788 8.024 -14.631 1.00 74.44 513 THR A O 1
ATOM 3719 N N . ALA A 1 514 ? 36.906 9.938 -15.765 1.00 71.31 514 ALA A N 1
ATOM 3720 C CA . ALA A 1 514 ? 37.593 10.665 -14.694 1.00 71.31 514 ALA A CA 1
ATOM 3721 C C . ALA A 1 514 ? 36.604 11.190 -13.639 1.00 71.31 514 ALA A C 1
ATOM 3723 O O . ALA A 1 514 ? 36.873 11.063 -12.439 1.00 71.31 514 ALA A O 1
ATOM 3724 N N . ASP A 1 515 ? 35.441 11.680 -14.067 1.00 79.69 515 ASP A N 1
ATOM 3725 C CA . ASP A 1 515 ? 34.359 12.100 -13.174 1.00 79.69 515 ASP A CA 1
ATOM 3726 C C . ASP A 1 515 ? 33.785 10.901 -12.399 1.00 79.69 515 ASP A C 1
ATOM 3728 O O . ASP A 1 515 ? 33.720 10.943 -11.170 1.00 79.69 515 ASP A O 1
ATOM 3732 N N . LEU A 1 516 ? 33.520 9.766 -13.062 1.00 76.44 516 LEU A N 1
ATOM 3733 C CA . LEU A 1 516 ? 33.086 8.522 -12.405 1.00 76.44 516 LEU A CA 1
ATOM 3734 C C . LEU A 1 516 ? 34.083 8.020 -11.346 1.00 76.44 516 LEU A C 1
ATOM 3736 O O . LEU A 1 516 ? 33.675 7.567 -10.276 1.00 76.44 516 LEU A O 1
ATOM 3740 N N . ARG A 1 517 ? 35.398 8.128 -11.595 1.00 75.44 517 ARG A N 1
ATOM 3741 C CA . ARG A 1 517 ? 36.427 7.811 -10.582 1.00 75.44 517 ARG A CA 1
ATOM 3742 C C . ARG A 1 517 ? 36.418 8.789 -9.409 1.00 75.44 517 ARG A C 1
ATOM 3744 O O . ARG A 1 517 ? 36.739 8.383 -8.295 1.00 75.44 517 ARG A O 1
ATOM 3751 N N . THR A 1 518 ? 36.067 10.049 -9.652 1.00 78.81 518 THR A N 1
ATOM 3752 C CA . THR A 1 518 ? 35.962 11.075 -8.609 1.00 78.81 518 THR A CA 1
ATOM 3753 C C . THR A 1 518 ? 34.759 10.789 -7.715 1.00 78.81 518 THR A C 1
ATOM 3755 O O . THR A 1 518 ? 34.935 10.637 -6.509 1.00 78.81 518 THR A O 1
ATOM 3758 N N . SER A 1 519 ? 33.576 10.563 -8.296 1.00 74.69 519 SER A N 1
ATOM 3759 C CA . SER A 1 519 ? 32.373 10.192 -7.540 1.00 74.69 519 SER A CA 1
ATOM 3760 C C . SER A 1 519 ? 32.496 8.843 -6.824 1.00 74.69 519 SER A C 1
ATOM 3762 O O . SER A 1 519 ? 31.946 8.687 -5.739 1.00 74.69 519 SER A O 1
ATOM 3764 N N . LEU A 1 520 ? 33.252 7.877 -7.365 1.00 78.44 520 LEU A N 1
ATOM 3765 C CA . LEU A 1 520 ? 33.575 6.636 -6.648 1.00 78.44 520 LEU A CA 1
ATOM 3766 C C . LEU A 1 520 ? 34.458 6.899 -5.415 1.00 78.44 520 LEU A C 1
ATOM 3768 O O . LEU A 1 520 ? 34.248 6.277 -4.378 1.00 78.44 520 LEU A O 1
ATOM 3772 N N . GLY A 1 521 ? 35.412 7.831 -5.507 1.00 79.38 521 GLY A N 1
ATOM 3773 C CA . GLY A 1 521 ? 36.226 8.268 -4.369 1.00 79.38 521 GLY A CA 1
ATOM 3774 C C . GLY A 1 521 ? 35.402 8.990 -3.300 1.00 79.38 521 GLY A C 1
ATOM 3775 O O . GLY A 1 521 ? 35.505 8.655 -2.125 1.00 79.38 521 GLY A O 1
ATOM 3776 N N . GLU A 1 522 ? 34.528 9.915 -3.702 1.00 78.19 522 GLU A N 1
ATOM 3777 C CA . GLU A 1 522 ? 33.599 10.612 -2.797 1.00 78.19 522 GLU A CA 1
ATOM 3778 C C . GLU A 1 522 ? 32.607 9.640 -2.133 1.00 78.19 522 GLU A C 1
ATOM 3780 O O . GLU A 1 522 ? 32.311 9.762 -0.942 1.00 78.19 522 GLU A O 1
ATOM 3785 N N . LEU A 1 523 ? 32.133 8.630 -2.871 1.00 71.56 523 LEU A N 1
ATOM 3786 C CA . LEU A 1 523 ? 31.299 7.558 -2.330 1.00 71.56 523 LEU A CA 1
ATOM 3787 C C . LEU A 1 523 ? 32.085 6.666 -1.359 1.00 71.56 523 LEU A C 1
ATOM 3789 O O . LEU A 1 523 ? 31.544 6.316 -0.315 1.00 71.56 523 LEU A O 1
ATOM 3793 N N . GLN A 1 524 ? 33.352 6.343 -1.643 1.00 74.44 524 GLN A N 1
ATOM 3794 C CA . GLN A 1 524 ? 34.203 5.600 -0.710 1.00 74.44 524 GLN A CA 1
ATOM 3795 C C . GLN A 1 524 ? 34.469 6.405 0.571 1.00 74.44 524 GLN A C 1
ATOM 3797 O O . GLN A 1 524 ? 34.303 5.857 1.655 1.00 74.44 524 GLN A O 1
ATOM 3802 N N . GLU A 1 525 ? 34.803 7.698 0.487 1.00 73.38 525 GLU A N 1
ATOM 3803 C CA . GLU A 1 525 ? 34.948 8.557 1.676 1.00 73.38 525 GLU A CA 1
ATOM 3804 C C . GLU A 1 525 ? 33.629 8.653 2.467 1.00 73.38 525 GLU A C 1
ATOM 3806 O O . GLU A 1 525 ? 33.637 8.630 3.699 1.00 73.38 525 GLU A O 1
ATOM 3811 N N . THR A 1 526 ? 32.484 8.678 1.776 1.00 71.25 526 THR A N 1
ATOM 3812 C CA . THR A 1 526 ? 31.155 8.632 2.407 1.00 71.25 526 THR A CA 1
ATOM 3813 C C . THR A 1 526 ? 30.900 7.289 3.099 1.00 71.25 526 THR A C 1
ATOM 3815 O O . THR A 1 526 ? 30.387 7.275 4.215 1.00 71.25 526 THR A O 1
ATOM 3818 N N . VAL A 1 527 ? 31.290 6.161 2.495 1.00 69.56 527 VAL A N 1
ATOM 3819 C CA . VAL A 1 527 ? 31.179 4.823 3.100 1.00 69.56 527 VAL A CA 1
ATOM 3820 C C . VAL A 1 527 ? 32.126 4.672 4.291 1.00 69.56 527 VAL A C 1
ATOM 3822 O O . VAL A 1 527 ? 31.673 4.234 5.340 1.00 69.56 527 VAL A O 1
ATOM 3825 N N . GLU A 1 528 ? 33.387 5.102 4.203 1.00 71.38 528 GLU A N 1
ATOM 3826 C CA . GLU A 1 528 ? 34.327 5.084 5.337 1.00 71.38 528 GLU A CA 1
ATOM 3827 C C . GLU A 1 528 ? 33.847 5.993 6.488 1.00 71.38 528 GLU A C 1
ATOM 3829 O O . GLU A 1 528 ? 33.979 5.641 7.664 1.00 71.38 528 GLU A O 1
ATOM 3834 N N . SER A 1 529 ? 33.212 7.129 6.173 1.00 70.62 529 SER A N 1
ATOM 3835 C CA . SER A 1 529 ? 32.537 7.969 7.169 1.00 70.62 529 SER A CA 1
ATOM 3836 C C . SER A 1 529 ? 31.332 7.254 7.790 1.00 70.62 529 SER A C 1
ATOM 3838 O O . SER A 1 529 ? 31.193 7.253 9.011 1.00 70.62 529 SER A O 1
ATOM 3840 N N . LEU A 1 530 ? 30.489 6.593 6.990 1.00 64.56 530 LEU A N 1
ATOM 3841 C CA . LEU A 1 530 ? 29.330 5.835 7.474 1.00 64.56 530 LEU A CA 1
ATOM 3842 C C . LEU A 1 530 ? 29.724 4.573 8.255 1.00 64.56 530 LEU A C 1
ATOM 3844 O O . LEU A 1 530 ? 29.021 4.224 9.199 1.00 64.56 530 LEU A O 1
ATOM 3848 N N . GLU A 1 531 ? 30.845 3.916 7.954 1.00 64.75 531 GLU A N 1
ATOM 3849 C CA . GLU A 1 531 ? 31.414 2.850 8.792 1.00 64.75 531 GLU A CA 1
ATOM 3850 C C . GLU A 1 531 ? 31.945 3.395 10.127 1.00 64.75 531 GLU A C 1
ATOM 3852 O O . GLU A 1 531 ? 31.885 2.699 11.143 1.00 64.75 531 GLU A O 1
ATOM 3857 N N . SER A 1 532 ? 32.422 4.647 10.160 1.00 61.34 532 SER A N 1
ATOM 3858 C CA . SER A 1 532 ? 32.835 5.313 11.401 1.00 61.34 532 SER A CA 1
ATOM 3859 C C . SER A 1 532 ? 31.678 5.937 12.200 1.00 61.34 532 SER A C 1
ATOM 3861 O O . SER A 1 532 ? 31.856 6.174 13.398 1.00 61.34 532 SER A O 1
ATOM 3863 N N . GLU A 1 533 ? 30.530 6.229 11.579 1.00 59.97 533 GLU A N 1
ATOM 3864 C CA . GLU A 1 533 ? 29.321 6.758 12.239 1.00 59.97 533 GLU A CA 1
ATOM 3865 C C . GLU A 1 533 ? 28.293 5.668 12.589 1.00 59.97 533 GLU A C 1
ATOM 3867 O O . GLU A 1 533 ? 27.518 5.829 13.536 1.00 59.97 533 GLU A O 1
ATOM 3872 N N . THR A 1 534 ? 28.303 4.533 11.883 1.00 48.38 534 THR A N 1
ATOM 3873 C CA . THR A 1 534 ? 27.529 3.340 12.246 1.00 48.38 534 THR A CA 1
ATOM 3874 C C . THR A 1 534 ? 27.946 2.878 13.636 1.00 48.38 534 THR A C 1
ATOM 3876 O O . THR A 1 534 ? 29.119 2.591 13.876 1.00 48.38 534 THR A O 1
ATOM 3879 N N . ALA A 1 535 ? 26.963 2.806 14.544 1.00 53.81 535 ALA A N 1
ATOM 3880 C CA . ALA A 1 535 ? 27.140 2.528 15.969 1.00 53.81 535 ALA A CA 1
ATOM 3881 C C . ALA A 1 535 ? 28.221 1.467 16.217 1.00 53.81 535 ALA A C 1
ATOM 3883 O O . ALA A 1 535 ? 28.081 0.300 15.838 1.00 53.81 535 ALA A O 1
ATOM 3884 N N . THR A 1 536 ? 29.324 1.893 16.832 1.00 57.59 536 THR A N 1
ATOM 3885 C CA . THR A 1 536 ? 30.544 1.098 16.868 1.00 57.59 536 THR A CA 1
ATOM 3886 C C . THR A 1 536 ? 30.334 -0.178 17.677 1.00 57.59 536 THR A C 1
ATOM 3888 O O . THR A 1 536 ? 29.414 -0.314 18.491 1.00 57.59 536 THR A O 1
ATOM 3891 N N . ARG A 1 537 ? 31.280 -1.115 17.561 1.00 60.97 537 ARG A N 1
ATOM 3892 C CA . ARG A 1 537 ? 31.329 -2.292 18.439 1.00 60.97 537 ARG A CA 1
ATOM 3893 C C . ARG A 1 537 ? 31.286 -1.922 19.934 1.00 60.97 537 ARG A C 1
ATOM 3895 O O . ARG A 1 537 ? 30.822 -2.738 20.723 1.00 60.97 537 ARG A O 1
ATOM 3902 N N . GLY A 1 538 ? 31.749 -0.727 20.318 1.00 60.62 538 GLY A N 1
ATOM 3903 C CA . GLY A 1 538 ? 31.650 -0.213 21.686 1.00 60.62 538 GLY A CA 1
ATOM 3904 C C . GLY A 1 538 ? 30.223 0.175 22.085 1.00 60.62 538 GLY A C 1
ATOM 3905 O O . GLY A 1 538 ? 29.801 -0.143 23.191 1.00 60.62 538 GLY A O 1
ATOM 3906 N N . ASP A 1 539 ? 29.458 0.776 21.176 1.00 72.88 539 ASP A N 1
ATOM 3907 C CA . ASP A 1 539 ? 28.070 1.189 21.413 1.00 72.88 539 ASP A CA 1
ATOM 3908 C C . ASP A 1 539 ? 27.142 -0.029 21.509 1.00 72.88 539 ASP A C 1
ATOM 3910 O O . ASP A 1 539 ? 26.358 -0.143 22.450 1.00 72.88 539 ASP A O 1
ATOM 3914 N N . ILE A 1 540 ? 27.324 -1.017 20.624 1.00 67.38 540 ILE A N 1
ATOM 3915 C CA . ILE A 1 540 ? 26.638 -2.319 20.710 1.00 67.38 540 ILE A CA 1
ATOM 3916 C C . ILE A 1 540 ? 27.014 -3.053 22.013 1.00 67.38 540 ILE A C 1
ATOM 3918 O O . ILE A 1 540 ? 26.165 -3.699 22.626 1.00 67.38 540 ILE A O 1
ATOM 3922 N N . GLN A 1 541 ? 28.263 -2.934 22.479 1.00 69.62 541 GLN A N 1
ATOM 3923 C CA . GLN A 1 541 ? 28.685 -3.484 23.774 1.00 69.62 541 GLN A CA 1
ATOM 3924 C C . GLN A 1 541 ? 28.104 -2.722 24.975 1.00 69.62 541 GLN A C 1
ATOM 3926 O O . GLN A 1 541 ? 27.827 -3.362 25.988 1.00 69.62 541 GLN A O 1
ATOM 3931 N N . SER A 1 542 ? 27.872 -1.408 24.870 1.00 71.69 542 SER A N 1
ATOM 3932 C CA . SER A 1 542 ? 27.142 -0.647 25.893 1.00 71.69 542 SER A CA 1
ATOM 3933 C C . SER A 1 542 ? 25.692 -1.108 25.960 1.00 71.69 542 SER A C 1
ATOM 3935 O O . SER A 1 542 ? 25.252 -1.540 27.016 1.00 71.69 542 SER A O 1
ATOM 3937 N N . VAL A 1 543 ? 24.991 -1.139 24.821 1.00 71.75 543 VAL A N 1
ATOM 3938 C CA . VAL A 1 543 ? 23.591 -1.589 24.740 1.00 71.75 543 VAL A CA 1
ATOM 3939 C C . VAL A 1 543 ? 23.426 -3.024 25.252 1.00 71.75 543 VAL A C 1
ATOM 3941 O O . VAL A 1 543 ? 22.449 -3.313 25.937 1.00 71.75 543 VAL A O 1
ATOM 3944 N N . ALA A 1 544 ? 24.389 -3.915 24.989 1.00 70.81 544 ALA A N 1
ATOM 3945 C CA . ALA A 1 544 ? 24.396 -5.264 25.556 1.00 70.81 544 ALA A CA 1
ATOM 3946 C C . ALA A 1 544 ? 24.566 -5.267 27.089 1.00 70.81 544 ALA A C 1
ATOM 3948 O O . ALA A 1 544 ? 23.837 -5.978 27.774 1.00 70.81 544 ALA A O 1
ATOM 3949 N N . ALA A 1 545 ? 25.475 -4.453 27.636 1.00 78.44 545 ALA A N 1
ATOM 3950 C CA . ALA A 1 545 ? 25.668 -4.332 29.083 1.00 78.44 545 ALA A CA 1
ATOM 3951 C C . ALA A 1 545 ? 24.470 -3.666 29.792 1.00 78.44 545 ALA A C 1
ATOM 3953 O O . ALA A 1 545 ? 24.125 -4.048 30.910 1.00 78.44 545 ALA A O 1
ATOM 3954 N N . ASP A 1 546 ? 23.812 -2.709 29.134 1.00 82.38 546 ASP A N 1
ATOM 3955 C CA . ASP A 1 546 ? 22.573 -2.087 29.605 1.00 82.38 546 ASP A CA 1
ATOM 3956 C C . ASP A 1 546 ? 21.410 -3.105 29.598 1.00 82.38 546 ASP A C 1
ATOM 3958 O O . ASP A 1 546 ? 20.618 -3.146 30.540 1.00 82.38 546 ASP A O 1
ATOM 3962 N N . LEU A 1 547 ? 21.341 -3.987 28.590 1.00 78.50 547 LEU A N 1
ATOM 3963 C CA . LEU A 1 547 ? 20.396 -5.113 28.522 1.00 78.50 547 LEU A CA 1
ATOM 3964 C C . LEU A 1 547 ? 20.636 -6.167 29.614 1.00 78.50 547 LEU A C 1
ATOM 3966 O O . LEU A 1 547 ? 19.671 -6.593 30.252 1.00 78.50 547 LEU A O 1
ATOM 3970 N N . ASP A 1 548 ? 21.891 -6.551 29.867 1.00 84.62 548 ASP A N 1
ATOM 3971 C CA . ASP A 1 548 ? 22.256 -7.440 30.980 1.00 84.62 548 ASP A CA 1
ATOM 3972 C C . ASP A 1 548 ? 21.843 -6.818 32.331 1.00 84.62 548 ASP A C 1
ATOM 3974 O O . ASP A 1 548 ? 21.245 -7.489 33.173 1.00 84.62 548 ASP A O 1
ATOM 3978 N N . GLY A 1 549 ? 22.071 -5.510 32.516 1.00 85.25 549 GLY A N 1
ATOM 3979 C CA . GLY A 1 549 ? 21.636 -4.773 33.707 1.00 85.25 549 GLY A CA 1
ATOM 3980 C C . GLY A 1 549 ? 20.113 -4.751 33.890 1.00 85.25 549 GLY A C 1
ATOM 3981 O O . GLY A 1 549 ? 19.620 -4.991 34.991 1.00 85.25 549 GLY A O 1
ATOM 3982 N N . VAL A 1 550 ? 19.353 -4.534 32.811 1.00 80.25 550 VAL A N 1
ATOM 3983 C CA . VAL A 1 550 ? 17.879 -4.608 32.828 1.00 80.25 550 VAL A CA 1
ATOM 3984 C C . VAL A 1 550 ? 17.388 -6.029 33.135 1.00 80.25 550 VAL A C 1
ATOM 3986 O O . VAL A 1 550 ? 16.374 -6.183 33.819 1.00 80.25 550 VAL A O 1
ATOM 3989 N N . ALA A 1 551 ? 18.096 -7.071 32.690 1.00 80.56 551 ALA A N 1
ATOM 3990 C CA . ALA A 1 551 ? 17.768 -8.456 33.023 1.00 80.56 551 ALA A CA 1
ATOM 3991 C C . ALA A 1 551 ? 17.997 -8.767 34.517 1.00 80.56 551 ALA A C 1
ATOM 3993 O O . ALA A 1 551 ? 17.118 -9.360 35.149 1.00 80.56 551 ALA A O 1
ATOM 3994 N N . ASP A 1 552 ? 19.113 -8.316 35.099 1.00 86.12 552 ASP A N 1
ATOM 3995 C CA . ASP A 1 552 ? 19.411 -8.443 36.536 1.00 86.12 552 ASP A CA 1
ATOM 3996 C C . ASP A 1 552 ? 18.400 -7.668 37.411 1.00 86.12 552 ASP A C 1
ATOM 3998 O O . ASP A 1 552 ? 17.932 -8.183 38.438 1.00 86.12 552 ASP A O 1
ATOM 4002 N N . ASP A 1 553 ? 18.003 -6.459 36.997 1.00 85.81 553 ASP A N 1
ATOM 4003 C CA . ASP A 1 553 ? 16.958 -5.668 37.665 1.00 85.81 553 ASP A CA 1
ATOM 4004 C C . ASP A 1 553 ? 15.583 -6.350 37.568 1.00 85.81 553 ASP A C 1
ATOM 4006 O O . ASP A 1 553 ? 14.846 -6.404 38.557 1.00 85.81 553 ASP A O 1
ATOM 4010 N N . LEU A 1 554 ? 15.236 -6.938 36.417 1.00 82.19 554 LEU A N 1
ATOM 4011 C CA . LEU A 1 554 ? 13.977 -7.665 36.226 1.00 82.19 554 LEU A CA 1
ATOM 4012 C C . LEU A 1 554 ? 13.946 -8.970 37.037 1.00 82.19 554 LEU A C 1
ATOM 4014 O O . LEU A 1 554 ? 12.928 -9.278 37.661 1.00 82.19 554 LEU A O 1
ATOM 4018 N N . GLU A 1 555 ? 15.054 -9.713 37.117 1.00 82.62 555 GLU A N 1
ATOM 4019 C CA . GLU A 1 555 ? 15.153 -10.889 37.990 1.00 82.62 555 GLU A CA 1
ATOM 4020 C C . GLU A 1 555 ? 15.113 -10.492 39.480 1.00 82.62 555 GLU A C 1
ATOM 4022 O O . GLU A 1 555 ? 14.552 -11.205 40.318 1.00 82.62 555 GLU A O 1
ATOM 4027 N N . THR A 1 556 ? 15.647 -9.320 39.828 1.00 85.38 556 THR A N 1
ATOM 4028 C CA . THR A 1 556 ? 15.567 -8.746 41.179 1.00 85.38 556 THR A CA 1
ATOM 4029 C C . THR A 1 556 ? 14.140 -8.323 41.537 1.00 85.38 556 THR A C 1
ATOM 4031 O O . THR A 1 556 ? 13.652 -8.691 42.609 1.00 85.38 556 THR A O 1
ATOM 4034 N N . LEU A 1 557 ? 13.430 -7.636 40.639 1.00 80.88 557 LEU A N 1
ATOM 4035 C CA . LEU A 1 557 ? 12.007 -7.306 40.780 1.00 80.88 557 LEU A CA 1
ATOM 4036 C C . LEU A 1 557 ? 11.148 -8.568 40.889 1.00 80.88 557 LEU A C 1
ATOM 4038 O O . LEU A 1 557 ? 10.284 -8.648 41.760 1.00 80.88 557 LEU A O 1
ATOM 4042 N N . ARG A 1 558 ? 11.434 -9.594 40.081 1.00 78.88 558 ARG A N 1
ATOM 4043 C CA . ARG A 1 558 ? 10.772 -10.899 40.162 1.00 78.88 558 ARG A CA 1
ATOM 4044 C C . ARG A 1 558 ? 10.958 -11.548 41.535 1.00 78.88 558 ARG A C 1
ATOM 4046 O O . ARG A 1 558 ? 9.976 -11.973 42.134 1.00 78.88 558 ARG A O 1
ATOM 4053 N N . ARG A 1 559 ? 12.183 -11.579 42.075 1.00 77.94 559 ARG A N 1
ATOM 4054 C CA . ARG A 1 559 ? 12.456 -12.091 43.435 1.00 77.94 559 ARG A CA 1
ATOM 4055 C C . ARG A 1 559 ? 11.746 -11.285 44.524 1.00 77.94 559 ARG A C 1
ATOM 4057 O O . ARG A 1 559 ? 11.328 -11.864 45.525 1.00 77.94 559 ARG A O 1
ATOM 4064 N N . GLN A 1 560 ? 11.605 -9.969 44.348 1.00 77.25 560 GLN A N 1
ATOM 4065 C CA . GLN A 1 560 ? 10.826 -9.127 45.260 1.00 77.25 560 GLN A CA 1
ATOM 4066 C C . GLN A 1 560 ? 9.331 -9.467 45.179 1.00 77.25 560 GLN A C 1
ATOM 4068 O O . GLN A 1 560 ? 8.708 -9.671 46.218 1.00 77.25 560 GLN A O 1
ATOM 4073 N N . PHE A 1 561 ? 8.772 -9.620 43.976 1.00 72.81 561 PHE A N 1
ATOM 4074 C CA . PHE A 1 561 ? 7.366 -9.976 43.759 1.00 72.81 561 PHE A CA 1
ATOM 4075 C C . PHE A 1 561 ? 7.029 -11.378 44.298 1.00 72.81 561 PHE A C 1
ATOM 4077 O O . PHE A 1 561 ? 6.106 -11.532 45.095 1.00 72.81 561 PHE A O 1
ATOM 4084 N N . GLU A 1 562 ? 7.864 -12.382 44.000 1.00 71.81 562 GLU A N 1
ATOM 4085 C CA . GLU A 1 562 ? 7.782 -13.733 44.582 1.00 71.81 562 GLU A CA 1
ATOM 4086 C C . GLU A 1 562 ? 7.968 -13.735 46.120 1.00 71.81 562 GLU A C 1
ATOM 4088 O O . GLU A 1 562 ? 7.631 -14.717 46.788 1.00 71.81 562 GLU A O 1
ATOM 4093 N N . GLY A 1 563 ? 8.491 -12.648 46.703 1.00 63.69 563 GLY A N 1
ATOM 4094 C CA . GLY A 1 563 ? 8.528 -12.392 48.145 1.00 63.69 563 GLY A CA 1
ATOM 4095 C C . GLY A 1 563 ? 7.276 -11.696 48.701 1.00 63.69 563 GLY A C 1
ATOM 4096 O O . GLY A 1 563 ? 6.921 -11.946 49.852 1.00 63.69 563 GLY A O 1
ATOM 4097 N N . VAL A 1 564 ? 6.597 -10.866 47.901 1.00 65.56 564 VAL A N 1
ATOM 4098 C CA . VAL A 1 564 ? 5.386 -10.107 48.274 1.00 65.56 564 VAL A CA 1
ATOM 4099 C C . VAL A 1 564 ? 4.123 -10.971 48.225 1.00 65.56 564 VAL A C 1
ATOM 4101 O O . VAL A 1 564 ? 3.298 -10.871 49.131 1.00 65.56 564 VAL A O 1
ATOM 4104 N N . ASP A 1 565 ? 4.004 -11.885 47.256 1.00 51.38 565 ASP A N 1
ATOM 4105 C CA . ASP A 1 565 ? 2.838 -12.782 47.102 1.00 51.38 565 ASP A CA 1
ATOM 4106 C C . ASP A 1 565 ? 2.631 -13.772 48.269 1.00 51.38 565 ASP A C 1
ATOM 4108 O O . ASP A 1 565 ? 1.625 -14.483 48.339 1.00 51.38 565 ASP A O 1
ATOM 4112 N N . ARG A 1 566 ? 3.558 -13.824 49.234 1.00 55.69 566 ARG A N 1
ATOM 4113 C CA . ARG A 1 566 ? 3.379 -14.566 50.487 1.00 55.69 566 ARG A CA 1
ATOM 4114 C C . ARG A 1 566 ? 2.863 -13.657 51.596 1.00 55.69 566 ARG A C 1
ATOM 4116 O O . ARG A 1 566 ? 3.591 -13.331 52.534 1.00 55.69 566 ARG A O 1
ATOM 4123 N N . VAL A 1 567 ? 1.564 -13.360 51.545 1.00 60.88 567 VAL A N 1
ATOM 4124 C CA . VAL A 1 567 ? 0.805 -13.009 52.756 1.00 60.88 567 VAL A CA 1
ATOM 4125 C C . VAL A 1 567 ? 1.047 -14.126 53.777 1.00 60.88 567 VAL A C 1
ATOM 4127 O O . VAL A 1 567 ? 0.682 -15.275 53.525 1.00 60.88 567 VAL A O 1
ATOM 4130 N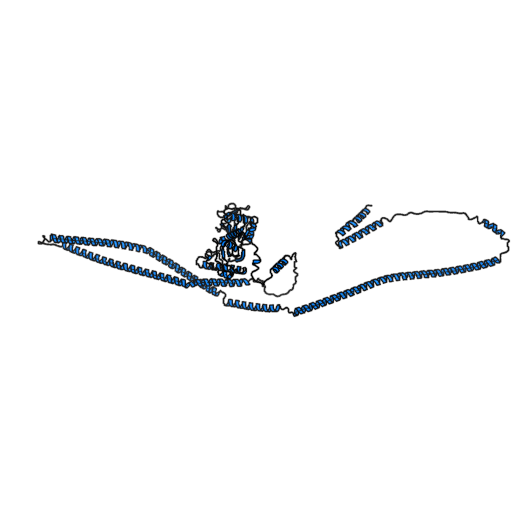 N . ASP A 1 568 ? 1.723 -13.826 54.892 1.00 66.94 568 ASP A N 1
ATOM 4131 C CA . ASP A 1 568 ? 2.089 -14.854 55.875 1.00 66.94 568 ASP A CA 1
ATOM 4132 C C . ASP A 1 568 ? 0.801 -15.523 56.387 1.00 66.94 568 ASP A C 1
ATOM 4134 O O . ASP A 1 568 ? -0.050 -14.828 56.957 1.00 66.94 568 ASP A O 1
ATOM 4138 N N . PRO A 1 569 ? 0.620 -16.849 56.220 1.00 67.81 569 PRO A N 1
ATOM 4139 C CA . PRO A 1 569 ? -0.590 -17.525 56.670 1.00 67.81 569 PRO A CA 1
ATOM 4140 C C . PRO A 1 569 ? -0.833 -17.345 58.174 1.00 67.81 569 PRO A C 1
ATOM 4142 O O . PRO A 1 569 ? -1.981 -17.394 58.594 1.00 67.81 569 PRO A O 1
ATOM 4145 N N . LYS A 1 570 ? 0.198 -17.040 58.977 1.00 71.19 570 LYS A N 1
ATOM 4146 C CA . LYS A 1 570 ? 0.054 -16.702 60.403 1.00 71.19 570 LYS A CA 1
ATOM 4147 C C . LYS A 1 570 ? -0.555 -15.323 60.646 1.00 71.19 570 LYS A C 1
ATOM 4149 O O . LYS A 1 570 ? -1.167 -15.117 61.687 1.00 71.19 570 LYS A O 1
ATOM 4154 N N . GLN A 1 571 ? -0.393 -14.373 59.723 1.00 75.12 571 GLN A N 1
ATOM 4155 C CA . GLN A 1 571 ? -1.104 -13.092 59.787 1.00 75.12 571 GLN A CA 1
ATOM 4156 C C . GLN A 1 571 ? -2.576 -13.281 59.416 1.00 75.12 571 GLN A C 1
ATOM 4158 O O . GLN A 1 571 ? -3.434 -12.689 60.059 1.00 75.12 571 GLN A O 1
ATOM 4163 N N . VAL A 1 572 ? -2.885 -14.159 58.454 1.00 76.19 572 VAL A N 1
ATOM 4164 C CA . VAL A 1 572 ? -4.275 -14.527 58.127 1.00 76.19 572 VAL A CA 1
ATOM 4165 C C . VAL A 1 572 ? -4.929 -15.293 59.283 1.00 76.19 572 VAL A C 1
ATOM 4167 O O . VAL A 1 572 ? -6.032 -14.949 59.693 1.00 76.19 572 VAL A O 1
ATOM 4170 N N . GLU A 1 573 ? -4.238 -16.280 59.856 1.00 78.81 573 GLU A N 1
ATOM 4171 C CA . GLU A 1 573 ? -4.680 -17.057 61.024 1.00 78.81 573 GLU A CA 1
ATOM 4172 C C . GLU A 1 573 ? -4.833 -16.164 62.270 1.00 78.81 573 GLU A C 1
ATOM 4174 O O . GLU A 1 573 ? -5.815 -16.286 63.000 1.00 78.81 573 GLU A O 1
ATOM 4179 N N . GLY A 1 574 ? -3.926 -15.201 62.471 1.00 81.75 574 GLY A N 1
ATOM 4180 C CA . GLY A 1 574 ? -4.032 -14.171 63.507 1.00 81.75 574 GLY A CA 1
ATOM 4181 C C . GLY A 1 574 ? -5.237 -13.248 63.311 1.00 81.75 574 GLY A C 1
ATOM 4182 O O . GLY A 1 574 ? -6.023 -13.077 64.236 1.00 81.75 574 GLY A O 1
ATOM 4183 N N . LEU A 1 575 ? -5.452 -12.727 62.098 1.00 82.62 575 LEU A N 1
ATOM 4184 C CA . LEU A 1 575 ? -6.622 -11.903 61.771 1.00 82.62 575 LEU A CA 1
ATOM 4185 C C . LEU A 1 575 ? -7.939 -12.680 61.910 1.00 82.62 575 LEU A C 1
ATOM 4187 O O . LEU A 1 575 ? -8.927 -12.116 62.370 1.00 82.62 575 LEU A O 1
ATOM 4191 N N . GLN A 1 576 ? -7.968 -13.970 61.561 1.00 83.06 576 GLN A N 1
ATOM 4192 C CA . GLN A 1 576 ? -9.121 -14.842 61.809 1.00 83.06 576 GLN A CA 1
ATOM 4193 C C . GLN A 1 576 ? -9.367 -15.037 63.310 1.00 83.06 576 GLN A C 1
ATOM 4195 O O . GLN A 1 576 ? -10.510 -14.958 63.752 1.00 83.06 576 GLN A O 1
ATOM 4200 N N . GLN A 1 577 ? -8.309 -15.227 64.102 1.00 89.19 577 GLN A N 1
ATOM 4201 C CA . GLN A 1 577 ? -8.387 -15.374 65.557 1.00 89.19 577 GLN A CA 1
ATOM 4202 C C . GLN A 1 577 ? -8.842 -14.079 66.257 1.00 89.19 577 GLN A C 1
ATOM 4204 O O . GLN A 1 577 ? -9.659 -14.140 67.177 1.00 89.19 577 GLN A O 1
ATOM 4209 N N . ASP A 1 578 ? -8.397 -12.913 65.782 1.00 89.38 578 ASP A N 1
ATOM 4210 C CA . ASP A 1 578 ? -8.876 -11.601 66.232 1.00 89.38 578 ASP A CA 1
ATOM 4211 C C . ASP A 1 578 ? -10.346 -11.365 65.841 1.00 89.38 578 ASP A C 1
ATOM 4213 O O . ASP A 1 578 ? -11.123 -10.845 66.643 1.00 89.38 578 ASP A O 1
ATOM 4217 N N . LEU A 1 579 ? -10.767 -11.779 64.639 1.00 89.94 579 LEU A N 1
ATOM 4218 C CA . LEU A 1 579 ? -12.153 -11.655 64.166 1.00 89.94 579 LEU A CA 1
ATOM 4219 C C . LEU A 1 579 ? -13.093 -12.599 64.940 1.00 89.94 579 LEU A C 1
ATOM 4221 O O . LEU A 1 579 ? -14.182 -12.187 65.340 1.00 89.94 579 LEU A O 1
ATOM 4225 N N . ASP A 1 580 ? -12.654 -13.822 65.243 1.00 90.00 580 ASP A N 1
ATOM 4226 C CA . ASP A 1 580 ? -13.347 -14.751 66.142 1.00 90.00 580 ASP A CA 1
ATOM 4227 C C . ASP A 1 580 ? -13.479 -14.171 67.562 1.00 90.00 580 ASP A C 1
ATOM 4229 O O . ASP A 1 580 ? -14.576 -14.167 68.126 1.00 90.00 580 ASP A O 1
ATOM 4233 N N . ALA A 1 581 ? -12.405 -13.603 68.123 1.00 87.56 581 ALA A N 1
ATOM 4234 C CA . ALA A 1 581 ? -12.441 -12.942 69.430 1.00 87.56 581 ALA A CA 1
ATOM 4235 C C . ALA A 1 581 ? -13.354 -11.699 69.437 1.00 87.56 581 ALA A C 1
ATOM 4237 O O . ALA A 1 581 ? -14.053 -11.436 70.423 1.00 87.56 581 ALA A O 1
ATOM 4238 N N . LEU A 1 582 ? -13.400 -10.949 68.331 1.00 86.56 582 LEU A N 1
ATOM 4239 C CA . LEU A 1 582 ? -14.306 -9.817 68.151 1.00 86.56 582 LEU A CA 1
ATOM 4240 C C . LEU A 1 582 ? -15.767 -10.284 68.057 1.00 86.56 582 LEU A C 1
ATOM 4242 O O . LEU A 1 582 ? -16.631 -9.699 68.710 1.00 86.56 582 LEU A O 1
ATOM 4246 N N . ARG A 1 583 ? -16.049 -11.368 67.320 1.00 90.56 583 ARG A N 1
ATOM 4247 C CA . ARG A 1 583 ? -17.381 -11.990 67.240 1.00 90.56 583 ARG A CA 1
ATOM 4248 C C . ARG A 1 583 ? -17.855 -12.449 68.616 1.00 90.56 583 ARG A C 1
ATOM 4250 O O . ARG A 1 583 ? -18.974 -12.120 69.005 1.00 90.56 583 ARG A O 1
ATOM 4257 N N . ASP A 1 584 ? -17.016 -13.148 69.371 1.00 89.94 584 ASP A N 1
ATOM 4258 C CA . ASP A 1 584 ? -17.360 -13.622 70.715 1.00 89.94 584 ASP A CA 1
ATOM 4259 C C . ASP A 1 584 ? -17.565 -12.446 71.693 1.00 89.94 584 ASP A C 1
ATOM 4261 O O . ASP A 1 584 ? -18.465 -12.480 72.537 1.00 89.94 584 ASP A O 1
ATOM 4265 N N . THR A 1 585 ? -16.819 -11.348 71.522 1.00 90.44 585 THR A N 1
ATOM 4266 C CA . THR A 1 585 ? -17.036 -10.087 72.256 1.00 90.44 585 THR A CA 1
ATOM 4267 C C . THR A 1 585 ? -18.379 -9.437 71.898 1.00 90.44 585 THR A C 1
ATOM 4269 O O . THR A 1 585 ? -19.104 -8.992 72.791 1.00 90.44 585 THR A O 1
ATOM 4272 N N . VAL A 1 586 ? -18.760 -9.421 70.615 1.00 88.69 586 VAL A N 1
ATOM 4273 C CA . VAL A 1 586 ? -20.066 -8.923 70.147 1.00 88.69 586 VAL A CA 1
ATOM 4274 C C . VAL A 1 586 ? -21.211 -9.797 70.668 1.00 88.69 586 VAL A C 1
ATOM 4276 O O . VAL A 1 586 ? -22.197 -9.257 71.165 1.00 88.69 586 VAL A O 1
ATOM 4279 N N . LEU A 1 587 ? -21.071 -11.126 70.652 1.00 88.56 587 LEU A N 1
ATOM 4280 C CA . LEU A 1 587 ? -22.049 -12.055 71.232 1.00 88.56 587 LEU A CA 1
ATOM 4281 C C . LEU A 1 587 ? -22.195 -11.856 72.749 1.00 88.56 587 LEU A C 1
ATOM 4283 O O . LEU A 1 587 ? -23.314 -11.841 73.264 1.00 88.56 587 LEU A O 1
ATOM 4287 N N . ASN A 1 588 ? -21.093 -11.620 73.469 1.00 87.06 588 ASN A N 1
ATOM 4288 C CA . ASN A 1 588 ? -21.138 -11.283 74.892 1.00 87.06 588 ASN A CA 1
ATOM 4289 C C . ASN A 1 588 ? -21.836 -9.936 75.146 1.00 87.06 588 ASN A C 1
ATOM 4291 O O . ASN A 1 588 ? -22.616 -9.811 76.090 1.00 87.06 588 ASN A O 1
ATOM 4295 N N . HIS A 1 589 ? -21.599 -8.929 74.301 1.00 87.19 589 HIS A N 1
ATOM 4296 C CA . HIS A 1 589 ? -22.305 -7.649 74.367 1.00 87.19 589 HIS A CA 1
ATOM 4297 C C . HIS A 1 589 ? -23.800 -7.780 74.045 1.00 87.19 589 HIS A C 1
ATOM 4299 O O . HIS A 1 589 ? -24.600 -7.156 74.738 1.00 87.19 589 HIS A O 1
ATOM 4305 N N . ALA A 1 590 ? -24.191 -8.631 73.092 1.00 82.62 590 ALA A N 1
ATOM 4306 C CA . ALA A 1 590 ? -25.594 -8.927 72.801 1.00 82.62 590 ALA A CA 1
ATOM 4307 C C . ALA A 1 590 ? -26.297 -9.601 73.995 1.00 82.62 590 ALA A C 1
ATOM 4309 O O . ALA A 1 590 ? -27.324 -9.108 74.450 1.00 82.62 590 ALA A O 1
ATOM 4310 N N . GLN A 1 591 ? -25.700 -10.642 74.588 1.00 84.62 591 GLN A N 1
ATOM 4311 C CA . GLN A 1 591 ? -26.235 -11.296 75.796 1.00 84.62 591 GLN A CA 1
ATOM 4312 C C . GLN A 1 591 ? -26.293 -10.352 77.009 1.00 84.62 591 GLN A C 1
ATOM 4314 O O . GLN A 1 591 ? -27.186 -10.447 77.851 1.00 84.62 591 GLN A O 1
ATOM 4319 N N . ARG A 1 592 ? -25.348 -9.409 77.119 1.00 81.75 592 ARG A N 1
ATOM 4320 C CA . ARG A 1 592 ? -25.379 -8.370 78.160 1.00 81.75 592 ARG A CA 1
ATOM 4321 C C . ARG A 1 592 ? -26.441 -7.304 77.895 1.00 81.75 592 ARG A C 1
ATOM 4323 O O . ARG A 1 592 ? -26.986 -6.791 78.866 1.00 81.75 592 ARG A O 1
ATOM 4330 N N . LEU A 1 593 ? -26.749 -6.989 76.636 1.00 89.56 593 LEU A N 1
ATOM 4331 C CA . LEU A 1 593 ? -27.878 -6.132 76.262 1.00 89.56 593 LEU A CA 1
ATOM 4332 C C . LEU A 1 593 ? -29.211 -6.816 76.571 1.00 89.56 593 LEU A C 1
ATOM 4334 O O . LEU A 1 593 ? -30.003 -6.234 77.298 1.00 89.56 593 LEU A O 1
ATOM 4338 N N . GLU A 1 594 ? -29.401 -8.070 76.158 1.00 85.81 594 GLU A N 1
ATOM 4339 C CA . GLU A 1 594 ? -30.568 -8.898 76.508 1.00 85.81 594 GLU A CA 1
ATOM 4340 C C . GLU A 1 594 ? -30.760 -8.984 78.037 1.00 85.81 594 GLU A C 1
ATOM 4342 O O . GLU A 1 594 ? -31.860 -8.795 78.557 1.00 85.81 594 GLU A O 1
ATOM 4347 N N . GLY A 1 595 ? -29.670 -9.172 78.792 1.00 84.06 595 GLY A N 1
ATOM 4348 C CA . GLY A 1 595 ? -29.692 -9.121 80.256 1.00 84.06 595 GLY A CA 1
ATOM 4349 C C . GLY A 1 595 ? -30.072 -7.745 80.825 1.00 84.06 595 GLY A C 1
ATOM 4350 O O . GLY A 1 595 ? -30.814 -7.672 81.805 1.00 84.06 595 GLY A O 1
ATOM 4351 N N . VAL A 1 596 ? -29.608 -6.648 80.216 1.00 86.50 596 VAL A N 1
ATOM 4352 C CA . VAL A 1 596 ? -29.980 -5.275 80.606 1.00 86.50 596 VAL A CA 1
ATOM 4353 C C . VAL A 1 596 ? -31.446 -4.983 80.279 1.00 86.50 596 VAL A C 1
ATOM 4355 O O . VAL A 1 596 ? -32.148 -4.451 81.139 1.00 86.50 596 VAL A O 1
ATOM 4358 N N . GLU A 1 597 ? -31.939 -5.373 79.106 1.00 84.25 597 GLU A N 1
ATOM 4359 C CA . GLU A 1 597 ? -33.348 -5.270 78.711 1.00 84.25 597 GLU A CA 1
ATOM 4360 C C . GLU A 1 597 ? -34.244 -6.082 79.651 1.00 84.25 597 GLU A C 1
ATOM 4362 O O . GLU A 1 597 ? -35.220 -5.546 80.175 1.00 84.25 597 GLU A O 1
ATOM 4367 N N . GLY A 1 598 ? -33.849 -7.314 79.989 1.00 85.56 598 GLY A N 1
ATOM 4368 C CA . GLY A 1 598 ? -34.504 -8.129 81.011 1.00 85.56 598 GLY A CA 1
ATOM 4369 C C . GLY A 1 598 ? -34.575 -7.422 82.368 1.00 85.56 598 GLY A C 1
ATOM 4370 O O . GLY A 1 598 ? -35.656 -7.302 82.943 1.00 85.56 598 GLY A O 1
ATOM 4371 N N . THR A 1 599 ? -33.460 -6.864 82.864 1.00 85.88 599 THR A N 1
ATOM 4372 C CA . THR A 1 599 ? -33.488 -6.081 84.118 1.00 85.88 599 THR A CA 1
ATOM 4373 C C . THR A 1 599 ? -34.274 -4.776 84.008 1.00 85.88 599 THR A C 1
ATOM 4375 O O . THR A 1 599 ? -34.801 -4.316 85.016 1.00 85.88 599 THR A O 1
ATOM 4378 N N . THR A 1 600 ? -34.387 -4.188 82.815 1.00 87.38 600 THR A N 1
ATOM 4379 C CA . THR A 1 600 ? -35.170 -2.969 82.565 1.00 87.38 600 THR A CA 1
ATOM 4380 C C . THR A 1 600 ? -36.662 -3.283 82.573 1.00 87.38 600 THR A C 1
ATOM 4382 O O . THR A 1 600 ? -37.414 -2.570 83.227 1.00 87.38 600 THR A O 1
ATOM 4385 N N . SER A 1 601 ? -37.086 -4.387 81.953 1.00 85.31 601 SER A N 1
ATOM 4386 C CA . SER A 1 601 ? -38.462 -4.891 82.017 1.00 85.31 601 SER A CA 1
ATOM 4387 C C . SER A 1 601 ? -38.856 -5.275 83.448 1.00 85.31 601 SER A C 1
ATOM 4389 O O . SER A 1 601 ? -39.909 -4.861 83.924 1.00 85.31 601 SER A O 1
ATOM 4391 N N . ASP A 1 602 ? -37.977 -5.956 84.190 1.00 86.25 602 ASP A N 1
ATOM 4392 C CA . ASP A 1 602 ? -38.206 -6.297 85.601 1.00 86.25 602 ASP A CA 1
ATOM 4393 C C . ASP A 1 602 ? -38.240 -5.035 86.499 1.00 86.25 602 ASP A C 1
ATOM 4395 O O . ASP A 1 602 ? -38.949 -4.983 87.509 1.00 86.25 602 ASP A O 1
ATOM 4399 N N . LEU A 1 603 ? -37.514 -3.973 86.122 1.00 84.75 603 LEU A N 1
ATOM 4400 C CA . LEU A 1 603 ? -37.543 -2.673 86.797 1.00 84.75 603 LEU A CA 1
ATOM 4401 C C . LEU A 1 603 ? -38.793 -1.856 86.442 1.00 84.75 603 LEU A C 1
ATOM 4403 O O . LEU A 1 603 ? -39.338 -1.222 87.343 1.00 84.75 603 LEU A O 1
ATOM 4407 N N . ASP A 1 604 ? -39.291 -1.923 85.207 1.00 87.81 604 ASP A N 1
ATOM 4408 C CA . ASP A 1 604 ? -40.536 -1.279 84.773 1.00 87.81 604 ASP A CA 1
ATOM 4409 C C . ASP A 1 604 ? -41.768 -1.975 85.367 1.00 87.81 604 ASP A C 1
ATOM 4411 O O . ASP A 1 604 ? -42.592 -1.325 86.004 1.00 87.81 604 ASP A O 1
ATOM 4415 N N . ASP A 1 605 ? -41.822 -3.312 85.363 1.00 86.62 605 ASP A N 1
ATOM 4416 C CA . ASP A 1 605 ? -42.834 -4.070 86.110 1.00 86.62 605 ASP A CA 1
ATOM 4417 C C . ASP A 1 605 ? -42.815 -3.695 87.606 1.00 86.62 605 ASP A C 1
ATOM 4419 O O . ASP A 1 605 ? -43.851 -3.694 88.279 1.00 86.62 605 ASP A O 1
ATOM 4423 N N . ARG A 1 606 ? -41.636 -3.423 88.187 1.00 84.38 606 ARG A N 1
ATOM 4424 C CA . ARG A 1 606 ? -41.506 -2.944 89.578 1.00 84.38 606 ARG A CA 1
ATOM 4425 C C . ARG A 1 606 ? -41.933 -1.486 89.729 1.00 84.38 606 ARG A C 1
ATOM 4427 O O . ARG A 1 606 ? -42.500 -1.153 90.772 1.00 84.38 606 ARG A O 1
ATOM 4434 N N . LEU A 1 607 ? -41.699 -0.646 88.725 1.00 83.44 607 LEU A N 1
ATOM 4435 C CA . LEU A 1 607 ? -42.128 0.747 88.667 1.00 83.44 607 LEU A CA 1
ATOM 4436 C C . LEU A 1 607 ? -43.656 0.831 88.572 1.00 83.44 607 LEU A C 1
ATOM 4438 O O . LEU A 1 607 ? -44.277 1.536 89.361 1.00 83.44 607 LEU A O 1
ATOM 4442 N N . GLU A 1 608 ? -44.289 0.035 87.713 1.00 83.81 608 GLU A N 1
ATOM 4443 C CA . GLU A 1 608 ? -45.744 -0.027 87.598 1.00 83.81 608 GLU A CA 1
ATOM 4444 C C . GLU A 1 608 ? -46.375 -0.659 88.849 1.00 83.81 608 GLU A C 1
ATOM 4446 O O . GLU A 1 608 ? -47.362 -0.145 89.379 1.00 83.81 608 GLU A O 1
ATOM 4451 N N . ARG A 1 609 ? -45.760 -1.704 89.431 1.00 81.56 609 ARG A N 1
ATOM 4452 C CA . ARG A 1 609 ? -46.132 -2.207 90.771 1.00 81.56 609 ARG A CA 1
ATOM 4453 C C . ARG A 1 609 ? -45.998 -1.126 91.854 1.00 81.56 609 ARG A C 1
ATOM 4455 O O . ARG A 1 609 ? -46.799 -1.125 92.791 1.00 81.56 609 ARG A O 1
ATOM 4462 N N . ALA A 1 610 ? -45.039 -0.203 91.744 1.00 73.31 610 ALA A N 1
ATOM 4463 C CA . ALA A 1 610 ? -44.921 0.945 92.639 1.00 73.31 610 ALA A CA 1
ATOM 4464 C C . ALA A 1 610 ? -46.029 1.980 92.380 1.00 73.31 610 ALA A C 1
ATOM 4466 O O . ALA A 1 610 ? -46.735 2.320 93.323 1.00 73.31 610 ALA A O 1
ATOM 4467 N N . TYR A 1 611 ? -46.286 2.392 91.133 1.00 73.62 611 TYR A N 1
ATOM 4468 C CA . TYR A 1 611 ? -47.389 3.298 90.777 1.00 73.62 611 TYR A CA 1
ATOM 4469 C C . TYR A 1 611 ? -48.765 2.754 91.199 1.00 73.62 611 TYR A C 1
ATOM 4471 O O . TYR A 1 611 ? -49.548 3.477 91.817 1.00 73.62 611 TYR A O 1
ATOM 4479 N N . ARG A 1 612 ? -49.037 1.458 90.994 1.00 72.06 612 ARG A N 1
ATOM 4480 C CA . ARG A 1 612 ? -50.247 0.769 91.492 1.00 72.06 612 ARG A CA 1
ATOM 4481 C C . ARG A 1 612 ? -50.330 0.725 93.028 1.00 72.06 612 ARG A C 1
ATOM 4483 O O . ARG A 1 612 ? -51.418 0.552 93.574 1.00 72.06 612 ARG A O 1
ATOM 4490 N N . ASN A 1 613 ? -49.213 0.872 93.748 1.00 69.88 613 ASN A N 1
ATOM 4491 C CA . ASN A 1 613 ? -49.200 1.075 95.202 1.00 69.88 613 ASN A CA 1
ATOM 4492 C C . ASN A 1 613 ? -49.318 2.564 95.585 1.00 69.88 613 ASN A C 1
ATOM 4494 O O . ASN A 1 613 ? -49.942 2.863 96.598 1.00 69.88 613 ASN A O 1
ATOM 4498 N N . THR A 1 614 ? -48.838 3.503 94.767 1.00 61.00 614 THR A N 1
ATOM 4499 C CA . THR A 1 614 ? -49.096 4.945 94.932 1.00 61.00 614 THR A CA 1
ATOM 4500 C C . THR A 1 614 ? -50.581 5.273 94.727 1.00 61.00 614 THR A C 1
ATOM 4502 O O . THR A 1 614 ? -51.136 6.066 95.478 1.00 61.00 614 THR A O 1
ATOM 4505 N N . ALA A 1 615 ? -51.288 4.564 93.842 1.00 57.78 615 ALA A N 1
ATOM 4506 C CA . ALA A 1 615 ? -52.755 4.611 93.764 1.00 57.78 615 ALA A CA 1
ATOM 4507 C C . ALA A 1 615 ? -53.447 4.113 95.059 1.00 57.78 615 ALA A C 1
ATOM 4509 O O . ALA A 1 615 ? -54.550 4.539 95.397 1.00 57.78 615 ALA A O 1
ATOM 4510 N N . LYS A 1 616 ? -52.788 3.266 95.867 1.00 58.62 616 LYS A N 1
ATOM 4511 C CA . LYS A 1 616 ? -53.264 2.929 97.225 1.00 58.62 616 LYS A CA 1
ATOM 4512 C C . LYS A 1 616 ? -52.943 4.025 98.249 1.00 58.62 616 LYS A C 1
ATOM 4514 O O . LYS A 1 616 ? -53.552 4.034 99.314 1.00 58.62 616 LYS A O 1
ATOM 4519 N N . ALA A 1 617 ? -52.053 4.971 97.942 1.00 57.12 617 ALA A N 1
ATOM 4520 C CA . ALA A 1 617 ? -51.883 6.184 98.739 1.00 57.12 617 ALA A CA 1
ATOM 4521 C C . ALA A 1 617 ? -53.035 7.184 98.509 1.00 57.12 617 ALA A C 1
ATOM 4523 O O . ALA A 1 617 ? -53.453 7.839 99.460 1.00 57.12 617 ALA A O 1
ATOM 4524 N N . GLU A 1 618 ? -53.649 7.226 97.318 1.00 61.12 618 GLU A N 1
ATOM 4525 C CA . GLU A 1 618 ? -54.953 7.894 97.146 1.00 61.12 618 GLU A CA 1
ATOM 4526 C C . GLU A 1 618 ? -56.051 7.200 97.963 1.00 61.12 618 GLU A C 1
ATOM 4528 O O . GLU A 1 618 ? -56.851 7.871 98.614 1.00 61.12 618 GLU A O 1
ATOM 4533 N N . ALA A 1 619 ? -56.048 5.863 98.031 1.00 60.28 619 ALA A N 1
ATOM 4534 C CA . ALA A 1 619 ? -56.950 5.138 98.929 1.00 60.28 619 ALA A CA 1
ATOM 4535 C C . ALA A 1 619 ? -56.692 5.461 100.418 1.00 60.28 619 ALA A C 1
ATOM 4537 O O . ALA A 1 619 ? -57.650 5.546 101.180 1.00 60.28 619 ALA A O 1
ATOM 4538 N N . LEU A 1 620 ? -55.442 5.715 100.833 1.00 64.00 620 LEU A N 1
ATOM 4539 C CA . LEU A 1 620 ? -55.121 6.222 102.178 1.00 64.00 620 LEU A CA 1
ATOM 4540 C C . LEU A 1 620 ? -55.580 7.673 102.393 1.00 64.00 620 LEU A C 1
ATOM 4542 O O . LEU A 1 620 ? -56.072 7.981 103.472 1.00 64.00 620 LEU A O 1
ATOM 4546 N N . SER A 1 621 ? -55.493 8.540 101.381 1.00 61.12 621 SER A N 1
ATOM 4547 C CA . SER A 1 621 ? -56.052 9.902 101.430 1.00 61.12 621 SER A CA 1
ATOM 4548 C C . SER A 1 621 ? -57.582 9.874 101.578 1.00 61.12 621 SER A C 1
ATOM 4550 O O . SER A 1 621 ? -58.151 10.564 102.422 1.00 61.12 621 SER A O 1
ATOM 4552 N N . SER A 1 622 ? -58.256 8.983 100.841 1.00 65.50 622 SER A N 1
ATOM 4553 C CA . SER A 1 622 ? -59.693 8.713 100.988 1.00 65.50 622 SER A CA 1
ATOM 4554 C C . SER A 1 622 ? -60.041 8.125 102.364 1.00 65.50 622 SER A C 1
ATOM 4556 O O . SER A 1 622 ? -61.038 8.516 102.972 1.00 65.50 622 SER A O 1
ATOM 4558 N N . LEU A 1 623 ? -59.188 7.246 102.908 1.00 69.88 623 LEU A N 1
ATOM 4559 C CA . LEU A 1 623 ? -59.343 6.708 104.261 1.00 69.88 623 LEU A CA 1
ATOM 4560 C C . LEU A 1 623 ? -59.203 7.813 105.318 1.00 69.88 623 LEU A C 1
ATOM 4562 O O . LEU A 1 623 ? -60.018 7.881 106.229 1.00 69.88 623 LEU A O 1
ATOM 4566 N N . GLN A 1 624 ? -58.218 8.703 105.177 1.00 74.94 624 GLN A N 1
ATOM 4567 C CA . GLN A 1 624 ? -58.013 9.847 106.067 1.00 74.94 624 GLN A CA 1
ATOM 4568 C C . GLN A 1 624 ? -59.190 10.833 105.991 1.00 74.94 624 GLN A C 1
ATOM 4570 O O . GLN A 1 624 ? -59.657 11.314 107.020 1.00 74.94 624 GLN A O 1
ATOM 4575 N N . ALA A 1 625 ? -59.744 11.066 104.798 1.00 75.31 625 ALA A N 1
ATOM 4576 C CA . ALA A 1 625 ? -60.955 11.864 104.630 1.00 75.31 625 ALA A CA 1
ATOM 4577 C C . ALA A 1 625 ? -62.188 11.238 105.313 1.00 75.31 625 ALA A C 1
ATOM 4579 O O . ALA A 1 625 ? -63.011 11.976 105.853 1.00 75.31 625 ALA A O 1
ATOM 4580 N N . GLU A 1 626 ? -62.333 9.906 105.332 1.00 73.00 626 GLU A N 1
ATOM 4581 C CA . GLU A 1 626 ? -63.422 9.258 106.081 1.00 73.00 626 GLU A CA 1
ATOM 4582 C C . GLU A 1 626 ? -63.138 9.177 107.589 1.00 73.00 626 GLU A C 1
ATOM 4584 O O . GLU A 1 626 ? -64.075 9.322 108.366 1.00 73.00 626 GLU A O 1
ATOM 4589 N N . VAL A 1 627 ? -61.878 9.039 108.025 1.00 81.69 627 VAL A N 1
ATOM 4590 C CA . VAL A 1 627 ? -61.497 9.155 109.448 1.00 81.69 627 VAL A CA 1
ATOM 4591 C C . VAL A 1 627 ? -61.905 10.522 109.993 1.00 81.69 627 VAL A C 1
ATOM 4593 O O . VAL A 1 627 ? -62.622 10.566 110.988 1.00 81.69 627 VAL A O 1
ATOM 4596 N N . ASN A 1 628 ? -61.578 11.613 109.292 1.00 78.62 628 ASN A N 1
ATOM 4597 C CA . ASN A 1 628 ? -62.006 12.959 109.682 1.00 78.62 628 ASN A CA 1
ATOM 4598 C C . ASN A 1 628 ? -63.545 13.063 109.775 1.00 78.62 628 ASN A C 1
ATOM 4600 O O . ASN A 1 628 ? -64.066 13.594 110.748 1.00 78.62 628 ASN A O 1
ATOM 4604 N N . ARG A 1 629 ? -64.299 12.481 108.826 1.00 74.69 629 ARG A N 1
ATOM 4605 C CA . ARG A 1 629 ? -65.778 12.441 108.896 1.00 74.69 629 ARG A CA 1
ATOM 4606 C C . ARG A 1 629 ? -66.317 11.564 110.028 1.00 74.69 629 ARG A C 1
ATOM 4608 O O . ARG A 1 629 ? -67.452 11.756 110.454 1.00 74.69 629 ARG A O 1
ATOM 4615 N N . VAL A 1 630 ? -65.590 10.537 110.461 1.00 78.75 630 VAL A N 1
ATOM 4616 C CA . VAL A 1 630 ? -65.965 9.718 111.625 1.00 78.75 630 VAL A CA 1
ATOM 4617 C C . VAL A 1 630 ? -65.686 10.486 112.917 1.00 78.75 630 VAL A C 1
ATOM 4619 O O . VAL A 1 630 ? -66.512 10.429 113.822 1.00 78.75 630 VAL A O 1
ATOM 4622 N N . GLU A 1 631 ? -64.602 11.258 112.970 1.00 80.25 631 GLU A N 1
ATOM 4623 C CA . GLU A 1 631 ? -64.260 12.152 114.080 1.00 80.25 631 GLU A CA 1
ATOM 4624 C C . GLU A 1 631 ? -65.277 13.304 114.210 1.00 80.25 631 GLU A C 1
ATOM 4626 O O . GLU A 1 631 ? -65.881 13.453 115.272 1.00 80.25 631 GLU A O 1
ATOM 4631 N N . ASP A 1 632 ? -65.611 14.005 113.117 1.00 79.00 632 ASP A N 1
ATOM 4632 C CA . ASP A 1 632 ? -66.681 15.021 113.075 1.00 79.00 632 ASP A CA 1
ATOM 4633 C C . ASP A 1 632 ? -68.031 14.458 113.563 1.00 79.00 632 ASP A C 1
ATOM 4635 O O . ASP A 1 632 ? -68.748 15.086 114.349 1.00 79.00 632 ASP A O 1
ATOM 4639 N N . ARG A 1 633 ? -68.398 13.244 113.118 1.00 78.56 633 ARG A N 1
ATOM 4640 C CA . ARG A 1 633 ? -69.629 12.562 113.560 1.00 78.56 633 ARG A CA 1
ATOM 4641 C C . ARG A 1 633 ? -69.567 12.138 115.027 1.00 78.56 633 ARG A C 1
ATOM 4643 O O . ARG A 1 633 ? -70.608 12.154 115.676 1.00 78.56 633 ARG A O 1
ATOM 4650 N N . ALA A 1 634 ? -68.397 11.761 115.544 1.00 74.06 634 ALA A N 1
ATOM 4651 C CA . ALA A 1 634 ? -68.217 11.417 116.952 1.00 74.06 634 ALA A CA 1
ATOM 4652 C C . ALA A 1 634 ? -68.390 12.655 117.841 1.00 74.06 634 ALA A C 1
ATOM 4654 O O . ALA A 1 634 ? -69.184 12.603 118.776 1.00 74.06 634 ALA A O 1
ATOM 4655 N N . VAL A 1 635 ? -67.768 13.785 117.483 1.00 79.62 635 VAL A N 1
ATOM 4656 C CA . VAL A 1 635 ? -67.968 15.078 118.164 1.00 79.62 635 VAL A CA 1
ATOM 4657 C C . VAL A 1 635 ? -69.439 15.498 118.107 1.00 79.62 635 VAL A C 1
ATOM 4659 O O . VAL A 1 635 ? -70.030 15.800 119.138 1.00 79.62 635 VAL A O 1
ATOM 4662 N N . THR A 1 636 ? -70.081 15.419 116.935 1.00 75.12 636 THR A N 1
ATOM 4663 C CA . THR A 1 636 ? -71.517 15.736 116.789 1.00 75.12 636 THR A CA 1
ATOM 4664 C C . THR A 1 636 ? -72.403 14.819 117.651 1.00 75.12 636 THR A C 1
ATOM 4666 O O . THR A 1 636 ? -73.422 15.252 118.187 1.00 75.12 636 THR A O 1
ATOM 4669 N N . ALA A 1 637 ? -72.035 13.542 117.802 1.00 71.94 637 ALA A N 1
ATOM 4670 C CA . ALA A 1 637 ? -72.751 12.593 118.653 1.00 71.94 637 ALA A CA 1
ATOM 4671 C C . ALA A 1 637 ? -72.507 12.839 120.152 1.00 71.94 637 ALA A C 1
ATOM 4673 O O . ALA A 1 637 ? -73.418 12.626 120.949 1.00 71.94 637 ALA A O 1
ATOM 4674 N N . GLU A 1 638 ? -71.323 13.316 120.539 1.00 76.69 638 GLU A N 1
ATOM 4675 C CA . GLU A 1 638 ? -70.987 13.709 121.911 1.00 76.69 638 GLU A CA 1
ATOM 4676 C C . GLU A 1 638 ? -71.688 15.024 122.304 1.00 76.69 638 GLU A C 1
ATOM 4678 O O . GLU A 1 638 ? -72.280 15.108 123.381 1.00 76.69 638 GLU A O 1
ATOM 4683 N N . GLU A 1 639 ? -71.765 16.007 121.399 1.00 73.81 639 GLU A N 1
ATOM 4684 C CA . GLU A 1 639 ? -72.618 17.195 121.559 1.00 73.81 639 GLU A CA 1
ATOM 4685 C C . GLU A 1 639 ? -74.103 16.815 121.687 1.00 73.81 639 GLU A C 1
ATOM 4687 O O . GLU A 1 639 ? -74.801 17.319 122.570 1.00 73.81 639 GLU A O 1
ATOM 4692 N N . ALA A 1 640 ? -74.591 15.882 120.861 1.00 69.94 640 ALA A N 1
ATOM 4693 C CA . ALA A 1 640 ? -75.963 15.382 120.946 1.00 69.94 640 ALA A CA 1
ATOM 4694 C C . ALA A 1 640 ? -76.229 14.597 122.244 1.00 69.94 640 ALA A C 1
ATOM 4696 O O . ALA A 1 640 ? -77.310 14.727 122.818 1.00 69.94 640 ALA A O 1
ATOM 4697 N N . ALA A 1 641 ? -75.256 13.828 122.744 1.00 69.31 641 ALA A N 1
ATOM 4698 C CA . ALA A 1 641 ? -75.341 13.137 124.031 1.00 69.31 641 ALA A CA 1
ATOM 4699 C C . ALA A 1 641 ? -75.340 14.123 125.211 1.00 69.31 641 ALA A C 1
ATOM 4701 O O . ALA A 1 641 ? -76.169 13.995 126.108 1.00 69.31 641 ALA A O 1
ATOM 4702 N N . THR A 1 642 ? -74.502 15.161 125.167 1.00 76.50 642 THR A N 1
ATOM 4703 C CA . THR A 1 642 ? -74.482 16.251 126.161 1.00 76.50 642 THR A CA 1
ATOM 4704 C C . THR A 1 642 ? -75.800 17.038 126.142 1.00 76.50 642 THR A C 1
ATOM 4706 O O . THR A 1 642 ? -76.349 17.403 127.184 1.00 76.50 642 THR A O 1
ATOM 4709 N N . GLY A 1 643 ? -76.368 17.258 124.950 1.00 72.38 643 GLY A N 1
ATOM 4710 C CA . GLY A 1 643 ? -77.714 17.804 124.781 1.00 72.38 643 GLY A CA 1
ATOM 4711 C C . GLY A 1 643 ? -78.797 16.889 125.359 1.00 72.38 643 GLY A C 1
ATOM 4712 O O . GLY A 1 643 ? -79.714 17.375 126.022 1.00 72.38 643 GLY A O 1
ATOM 4713 N N . ALA A 1 644 ? -78.671 15.572 125.179 1.00 68.94 644 ALA A N 1
ATOM 4714 C CA . ALA A 1 644 ? -79.581 14.590 125.759 1.00 68.94 644 ALA A CA 1
ATOM 4715 C C . ALA A 1 644 ? -79.502 14.575 127.296 1.00 68.94 644 ALA A C 1
ATOM 4717 O O . ALA A 1 644 ? -80.548 14.682 127.932 1.00 68.94 644 ALA A O 1
ATOM 4718 N N . GLU A 1 645 ? -78.306 14.549 127.901 1.00 74.12 645 GLU A N 1
ATOM 4719 C CA . GLU A 1 645 ? -78.123 14.682 129.358 1.00 74.12 645 GLU A CA 1
ATOM 4720 C C . GLU A 1 645 ? -78.763 15.965 129.894 1.00 74.12 645 GLU A C 1
ATOM 4722 O O . GLU A 1 645 ? -79.456 15.936 130.915 1.00 74.12 645 GLU A O 1
ATOM 4727 N N . LYS A 1 646 ? -78.617 17.085 129.176 1.00 72.31 646 LYS A N 1
ATOM 4728 C CA . LYS A 1 646 ? -79.303 18.326 129.538 1.00 72.31 646 LYS A CA 1
ATOM 4729 C C . LYS A 1 646 ? -80.825 18.172 129.488 1.00 72.31 646 LYS A C 1
ATOM 4731 O O . LYS A 1 646 ? -81.481 18.537 130.455 1.00 72.31 646 LYS A O 1
ATOM 4736 N N . THR A 1 647 ? -81.395 17.578 128.434 1.00 74.50 647 THR A N 1
ATOM 4737 C CA . THR A 1 647 ? -82.850 17.331 128.392 1.00 74.50 647 THR A CA 1
ATOM 4738 C C . THR A 1 647 ? -83.320 16.347 129.465 1.00 74.50 647 THR A C 1
ATOM 4740 O O . THR A 1 647 ? -84.418 16.517 129.982 1.00 74.50 647 THR A O 1
ATOM 4743 N N . VAL A 1 648 ? -82.501 15.365 129.860 1.00 75.19 648 VAL A N 1
ATOM 4744 C CA . VAL A 1 648 ? -82.790 14.479 131.001 1.00 75.19 648 VAL A CA 1
ATOM 4745 C C . VAL A 1 648 ? -82.783 15.277 132.305 1.00 75.19 648 VAL A C 1
ATOM 4747 O O . VAL A 1 648 ? -83.708 15.130 133.092 1.00 75.19 648 VAL A O 1
ATOM 4750 N N . THR A 1 649 ? -81.821 16.182 132.495 1.00 77.44 649 THR A N 1
ATOM 4751 C CA . THR A 1 649 ? -81.744 17.069 133.669 1.00 77.44 649 THR A CA 1
ATOM 4752 C C . THR A 1 649 ? -82.946 18.020 133.740 1.00 77.44 649 THR A C 1
ATOM 4754 O O . THR A 1 649 ? -83.560 18.174 134.795 1.00 77.44 649 THR A O 1
ATOM 4757 N N . ASP A 1 650 ? -83.338 18.616 132.609 1.00 72.94 650 ASP A N 1
ATOM 4758 C CA . ASP A 1 650 ? -84.535 19.459 132.503 1.00 72.94 650 ASP A CA 1
ATOM 4759 C C . ASP A 1 650 ? -85.817 18.634 132.770 1.00 72.94 650 ASP A C 1
ATOM 4761 O O . ASP A 1 650 ? -86.735 19.097 133.455 1.00 72.94 650 ASP A O 1
ATOM 4765 N N . VAL A 1 651 ? -85.876 17.375 132.312 1.00 75.50 651 VAL A N 1
ATOM 4766 C CA . VAL A 1 651 ? -86.972 16.437 132.615 1.00 75.50 651 VAL A CA 1
ATOM 4767 C C . VAL A 1 651 ? -86.995 16.050 134.097 1.00 75.50 651 VAL A C 1
ATOM 4769 O O . VAL A 1 651 ? -88.066 16.087 134.692 1.00 75.50 651 VAL A O 1
ATOM 4772 N N . GLU A 1 652 ? -85.865 15.757 134.739 1.00 76.75 652 GLU A N 1
ATOM 4773 C CA . GLU A 1 652 ? -85.799 15.513 136.189 1.00 76.75 652 GLU A CA 1
ATOM 4774 C C . GLU A 1 652 ? -86.230 16.748 136.995 1.00 76.75 652 GLU A C 1
ATOM 4776 O O . GLU A 1 652 ? -86.935 16.617 138.001 1.00 76.75 652 GLU A O 1
ATOM 4781 N N . GLY A 1 653 ? -85.903 17.952 136.514 1.00 74.56 653 GLY A N 1
ATOM 4782 C CA . GLY A 1 653 ? -86.420 19.215 137.038 1.00 74.56 653 GLY A CA 1
ATOM 4783 C C . GLY A 1 653 ? -87.944 19.318 136.929 1.00 74.56 653 GLY A C 1
ATOM 4784 O O . GLY A 1 653 ? -88.617 19.565 137.931 1.00 74.56 653 GLY A O 1
ATOM 4785 N N . THR A 1 654 ? -88.518 19.060 135.748 1.00 74.81 654 THR A N 1
ATOM 4786 C CA . THR A 1 654 ? -89.986 19.073 135.576 1.00 74.81 654 THR A CA 1
ATOM 4787 C C . THR A 1 654 ? -90.688 17.966 136.359 1.00 74.81 654 THR A C 1
ATOM 4789 O O . THR A 1 654 ? -91.738 18.227 136.928 1.00 74.81 654 THR A O 1
ATOM 4792 N N . VAL A 1 655 ? -90.111 16.766 136.482 1.00 77.00 655 VAL A N 1
ATOM 4793 C CA . VAL A 1 655 ? -90.643 15.675 137.320 1.00 77.00 655 VAL A CA 1
ATOM 4794 C C . VAL A 1 655 ? -90.573 16.031 138.807 1.00 77.00 655 VAL A C 1
ATOM 4796 O O . VAL A 1 655 ? -91.474 15.662 139.558 1.00 77.00 655 VAL A O 1
ATOM 4799 N N . SER A 1 656 ? -89.550 16.773 139.237 1.00 76.75 656 SER A N 1
ATOM 4800 C CA . SER A 1 656 ? -89.452 17.291 140.607 1.00 76.75 656 SER A CA 1
ATOM 4801 C C . SER A 1 656 ? -90.525 18.348 140.878 1.00 76.75 656 SER A C 1
ATOM 4803 O O . SER A 1 656 ? -91.247 18.219 141.864 1.00 76.75 656 SER A O 1
ATOM 4805 N N . SER A 1 657 ? -90.712 19.308 139.962 1.00 72.62 657 SER A N 1
ATOM 4806 C CA . SER A 1 657 ? -91.815 20.282 140.022 1.00 72.62 657 SER A CA 1
ATOM 4807 C C . SER A 1 657 ? -93.173 19.582 140.042 1.00 72.62 657 SER A C 1
ATOM 4809 O O . SER A 1 657 ? -93.974 19.844 140.924 1.00 72.62 657 SER A O 1
ATOM 4811 N N . LEU A 1 658 ? -93.408 18.617 139.147 1.00 74.81 658 LEU A N 1
ATOM 4812 C CA . LEU A 1 658 ? -94.675 17.887 139.066 1.00 74.81 658 LEU A CA 1
ATOM 4813 C C . LEU A 1 658 ? -94.941 17.039 140.320 1.00 74.81 658 LEU A C 1
ATOM 4815 O O . LEU A 1 658 ? -96.089 16.757 140.653 1.00 74.81 658 LEU A O 1
ATOM 4819 N N . ARG A 1 659 ? -93.888 16.618 141.031 1.00 80.75 659 ARG A N 1
ATOM 4820 C CA . ARG A 1 659 ? -94.001 15.941 142.327 1.00 80.75 659 ARG A CA 1
ATOM 4821 C C . ARG A 1 659 ? -94.375 16.920 143.437 1.00 80.75 659 ARG A C 1
ATOM 4823 O O . ARG A 1 659 ? -95.227 16.587 144.252 1.00 80.75 659 ARG A O 1
ATOM 4830 N N . GLU A 1 660 ? -93.782 18.110 143.438 1.00 75.75 660 GLU A N 1
ATOM 4831 C CA . GLU A 1 660 ? -94.137 19.201 144.349 1.00 75.75 660 GLU A CA 1
ATOM 4832 C C . GLU A 1 660 ? -95.574 19.693 144.089 1.00 75.75 660 GLU A C 1
ATOM 4834 O O . GLU A 1 660 ? -96.341 19.837 145.037 1.00 75.75 660 GLU A O 1
ATOM 4839 N N . ASP A 1 661 ? -95.995 19.797 142.824 1.00 76.94 661 ASP A N 1
ATOM 4840 C CA . ASP A 1 661 ? -97.381 20.050 142.408 1.00 76.94 661 ASP A CA 1
ATOM 4841 C C . ASP A 1 661 ? -98.328 18.934 142.879 1.00 76.94 661 ASP A C 1
ATOM 4843 O O . ASP A 1 661 ? -99.430 19.217 143.343 1.00 76.94 661 ASP A O 1
ATOM 4847 N N . VAL A 1 662 ? -97.921 17.660 142.806 1.00 79.31 662 VAL A N 1
ATOM 4848 C CA . VAL A 1 662 ? -98.719 16.521 143.299 1.00 79.31 662 VAL A CA 1
ATOM 4849 C C . VAL A 1 662 ? -98.823 16.512 144.824 1.00 79.31 662 VAL A C 1
ATOM 4851 O O . VAL A 1 662 ? -99.911 16.261 145.340 1.00 79.31 662 VAL A O 1
ATOM 4854 N N . ASP A 1 663 ? -97.756 16.816 145.563 1.00 74.38 663 ASP A N 1
ATOM 4855 C CA . ASP A 1 663 ? -97.814 16.923 147.025 1.00 74.38 663 ASP A CA 1
ATOM 4856 C C . ASP A 1 663 ? -98.557 18.205 147.473 1.00 74.38 663 ASP A C 1
ATOM 4858 O O . ASP A 1 663 ? -99.261 18.192 148.487 1.00 74.38 663 ASP A O 1
ATOM 4862 N N . GLN A 1 664 ? -98.537 19.282 146.676 1.00 77.38 664 GLN A N 1
ATOM 4863 C CA . GLN A 1 664 ? -99.378 20.465 146.881 1.00 77.38 664 GLN A CA 1
ATOM 4864 C C . GLN A 1 664 ? -100.857 20.180 146.561 1.00 77.38 664 GLN A C 1
ATOM 4866 O O . GLN A 1 664 ? -101.731 20.568 147.335 1.00 77.38 664 GLN A O 1
ATOM 4871 N N . LEU A 1 665 ? -101.159 19.438 145.490 1.00 74.69 665 LEU A N 1
ATOM 4872 C CA . LEU A 1 665 ? -102.499 18.923 145.182 1.00 74.69 665 LEU A CA 1
ATOM 4873 C C . LEU A 1 665 ? -102.992 17.947 146.251 1.00 74.69 665 LEU A C 1
ATOM 4875 O O . LEU A 1 665 ? -104.184 17.915 146.547 1.00 74.69 665 LEU A O 1
ATOM 4879 N N . ARG A 1 666 ? -102.095 17.175 146.868 1.00 72.69 666 ARG A N 1
ATOM 4880 C CA . ARG A 1 666 ? -102.406 16.289 147.993 1.00 72.69 666 ARG A CA 1
ATOM 4881 C C . ARG A 1 666 ? -102.742 17.084 149.251 1.00 72.69 666 ARG A C 1
ATOM 4883 O O . ARG A 1 666 ? -103.774 16.822 149.850 1.00 72.69 666 ARG A O 1
ATOM 4890 N N . SER A 1 667 ? -101.964 18.119 149.568 1.00 69.94 667 SER A N 1
ATOM 4891 C CA . SER A 1 667 ? -102.275 19.093 150.625 1.00 69.94 667 SER A CA 1
ATOM 4892 C C . SER A 1 667 ? -103.610 19.819 150.375 1.00 69.94 667 SER A C 1
ATOM 4894 O O . SER A 1 667 ? -104.440 19.953 151.278 1.00 69.94 667 SER A O 1
ATOM 4896 N N . MET A 1 668 ? -103.889 20.207 149.124 1.00 66.12 668 MET A N 1
ATOM 4897 C CA . MET A 1 668 ? -105.204 20.718 148.719 1.00 66.12 668 MET A CA 1
ATOM 4898 C C . MET A 1 668 ? -106.305 19.657 148.864 1.00 66.12 668 MET A C 1
ATOM 4900 O O . MET A 1 668 ? -107.400 19.989 149.292 1.00 66.12 668 MET A O 1
ATOM 4904 N N . THR A 1 669 ? -106.036 18.383 148.572 1.00 65.12 669 THR A N 1
ATOM 4905 C CA . THR A 1 669 ? -107.016 17.289 148.696 1.00 65.12 669 THR A CA 1
ATOM 4906 C C . THR A 1 669 ? -107.328 16.966 150.156 1.00 65.12 669 THR A C 1
ATOM 4908 O O . THR A 1 669 ? -108.498 16.812 150.499 1.00 65.12 669 THR A O 1
ATOM 4911 N N . ASP A 1 670 ? -106.319 16.921 151.027 1.00 58.44 670 ASP A N 1
ATOM 4912 C CA . ASP A 1 670 ? -106.499 16.701 152.464 1.00 58.44 670 ASP A CA 1
ATOM 4913 C C . ASP A 1 670 ? -107.252 17.885 153.101 1.00 58.44 670 ASP A C 1
ATOM 4915 O O . ASP A 1 670 ? -108.217 17.682 153.839 1.00 58.44 670 ASP A O 1
ATOM 4919 N N . SER A 1 671 ? -106.923 19.129 152.728 1.00 57.12 671 SER A N 1
ATOM 4920 C CA . SER A 1 671 ? -107.685 20.306 153.179 1.00 57.12 671 SER A CA 1
ATOM 4921 C C . SER A 1 671 ? -109.092 20.406 152.564 1.00 57.12 671 SER A C 1
ATOM 4923 O O . SER A 1 671 ? -109.991 20.936 153.215 1.00 57.12 671 SER A O 1
ATOM 4925 N N . LEU A 1 672 ? -109.343 19.845 151.375 1.00 52.34 672 LEU A N 1
ATOM 4926 C CA . LEU A 1 672 ? -110.688 19.727 150.791 1.00 52.34 672 LEU A CA 1
ATOM 4927 C C . LEU A 1 672 ? -111.520 18.635 151.488 1.00 52.34 672 LEU A C 1
ATOM 4929 O O . LEU A 1 672 ? -112.717 18.822 151.720 1.00 52.34 672 LEU A O 1
ATOM 4933 N N . ALA A 1 673 ? -110.887 17.528 151.887 1.00 53.12 673 ALA A N 1
ATOM 4934 C CA . ALA A 1 673 ? -111.496 16.485 152.709 1.00 53.12 673 ALA A CA 1
ATOM 4935 C C . ALA A 1 673 ? -111.853 16.998 154.118 1.00 53.12 673 ALA A C 1
ATOM 4937 O O . ALA A 1 673 ? -112.891 16.621 154.660 1.00 53.12 673 ALA A O 1
ATOM 4938 N N . GLU A 1 674 ? -111.052 17.909 154.679 1.00 48.47 674 GLU A N 1
ATOM 4939 C CA . GLU A 1 674 ? -111.326 18.568 155.964 1.00 48.47 674 GLU A CA 1
ATOM 4940 C C . GLU A 1 674 ? -112.392 19.690 155.870 1.00 48.47 674 GLU A C 1
ATOM 4942 O O . GLU A 1 674 ? -112.963 20.076 156.888 1.00 48.47 674 GLU A O 1
ATOM 4947 N N . ASN A 1 675 ? -112.736 20.175 154.663 1.00 47.09 675 ASN A N 1
ATOM 4948 C CA . ASN A 1 675 ? -113.649 21.316 154.452 1.00 47.09 675 ASN A CA 1
ATOM 4949 C C . ASN A 1 675 ? -114.918 21.031 153.611 1.00 47.09 675 ASN A C 1
ATOM 4951 O O . ASN A 1 675 ? -115.558 21.979 153.156 1.00 47.09 675 ASN A O 1
ATOM 4955 N N . THR A 1 676 ? -115.341 19.773 153.417 1.00 38.31 676 THR A N 1
ATOM 4956 C CA . THR A 1 676 ? -116.554 19.451 152.620 1.00 38.31 676 THR A CA 1
ATOM 4957 C C . THR A 1 676 ? -117.763 19.012 153.474 1.00 38.31 676 THR A C 1
ATOM 4959 O O . THR A 1 676 ? -117.942 17.817 153.729 1.00 38.31 676 THR A O 1
ATOM 4962 N N . PRO A 1 677 ? -118.647 19.940 153.902 1.00 44.34 677 PRO A N 1
ATOM 4963 C CA . PRO A 1 677 ? -119.904 19.614 154.570 1.00 44.34 677 PRO A CA 1
ATOM 4964 C C . PRO A 1 677 ? -121.054 19.260 153.604 1.00 44.34 677 PRO A C 1
ATOM 4966 O O . PRO A 1 677 ? -121.111 19.636 152.438 1.00 44.34 677 PRO A O 1
ATOM 4969 N N . THR A 1 678 ? -122.020 18.534 154.155 1.00 46.88 678 THR A N 1
ATOM 4970 C CA . THR A 1 678 ? -123.208 17.920 153.542 1.00 46.88 678 THR A CA 1
ATOM 4971 C C . THR A 1 678 ? -124.046 18.748 152.543 1.00 46.88 678 THR A C 1
ATOM 4973 O O . THR A 1 678 ? -124.764 19.659 152.940 1.00 46.88 678 THR A O 1
ATOM 4976 N N . ARG A 1 679 ? -124.143 18.249 151.300 1.00 48.41 679 ARG A N 1
ATOM 4977 C CA . ARG A 1 679 ? -125.385 17.953 150.529 1.00 48.41 679 ARG A CA 1
ATOM 4978 C C . ARG A 1 679 ? -126.525 19.002 150.405 1.00 48.41 679 ARG A C 1
ATOM 4980 O O . ARG A 1 679 ? -127.610 18.604 149.996 1.00 48.41 679 ARG A O 1
ATOM 4987 N N . SER A 1 680 ? -126.343 20.288 150.707 1.00 48.53 680 SER A N 1
ATOM 4988 C CA . SER A 1 680 ? -127.408 21.311 150.554 1.00 48.53 680 SER A CA 1
ATOM 4989 C C . SER A 1 680 ? -127.073 22.471 149.608 1.00 48.53 680 SER A C 1
ATOM 4991 O O . SER A 1 680 ? -127.826 23.434 149.553 1.00 48.53 680 SER A O 1
ATOM 4993 N N . THR A 1 681 ? -125.953 22.399 148.887 1.00 54.62 681 THR A N 1
ATOM 4994 C CA . THR A 1 681 ? -125.433 23.468 148.004 1.00 54.62 681 THR A CA 1
ATOM 4995 C C . THR A 1 681 ? -125.246 23.030 146.544 1.00 54.62 681 THR A C 1
ATOM 4997 O O . THR A 1 681 ? -124.761 23.798 145.721 1.00 54.62 681 THR A O 1
ATOM 5000 N N . VAL A 1 682 ? -125.628 21.794 146.199 1.00 54.69 682 VAL A N 1
ATOM 5001 C CA . VAL A 1 682 ? -125.449 21.238 144.841 1.00 54.69 682 VAL A CA 1
ATOM 5002 C C . VAL A 1 682 ? -126.604 21.619 143.902 1.00 54.69 682 VAL A C 1
ATOM 5004 O O . VAL A 1 682 ? -126.375 21.782 142.707 1.00 54.69 682 VAL A O 1
ATOM 5007 N N . ASP A 1 683 ? -127.807 21.859 144.434 1.00 53.31 683 ASP A N 1
ATOM 5008 C CA . ASP A 1 683 ? -128.971 22.288 143.638 1.00 53.31 683 ASP A CA 1
ATOM 5009 C C . ASP A 1 683 ? -128.824 23.721 143.073 1.00 53.31 683 ASP A C 1
ATOM 5011 O O . ASP A 1 683 ? -129.514 24.077 142.127 1.00 53.31 683 ASP A O 1
ATOM 5015 N N . GLU A 1 684 ? -127.915 24.546 143.611 1.00 55.41 684 GLU A N 1
ATOM 5016 C CA . GLU A 1 684 ? -127.812 25.984 143.287 1.00 55.41 684 GLU A CA 1
ATOM 5017 C C . GLU A 1 684 ? -126.790 26.312 142.172 1.00 55.41 684 GLU A C 1
ATOM 5019 O O . GLU A 1 684 ? -126.713 27.447 141.710 1.00 55.41 684 GLU A O 1
ATOM 5024 N N . SER A 1 685 ? -126.006 25.328 141.708 1.00 50.75 685 SER A N 1
ATOM 5025 C CA . SER A 1 685 ? -124.947 25.530 140.691 1.00 50.75 685 SER A CA 1
ATOM 5026 C C . SER A 1 685 ? -125.190 24.834 139.347 1.00 50.75 685 SER A C 1
ATOM 5028 O O . SER A 1 685 ? -124.536 25.178 138.361 1.00 50.75 685 SER A O 1
ATOM 5030 N N . LEU A 1 686 ? -126.158 23.913 139.265 1.00 58.78 686 LEU A N 1
ATOM 5031 C CA . LEU A 1 686 ? -126.581 23.321 137.989 1.00 58.78 686 LEU A CA 1
ATOM 5032 C C . LEU A 1 686 ? -127.305 24.341 137.093 1.00 58.78 686 LEU A C 1
ATOM 5034 O O . LEU A 1 686 ? -127.053 24.373 135.890 1.00 58.78 686 LEU A O 1
ATOM 5038 N N . ASP A 1 687 ? -128.107 25.232 137.684 1.00 58.03 687 ASP A N 1
ATOM 5039 C CA . ASP A 1 687 ? -128.882 26.258 136.968 1.00 58.03 687 ASP A CA 1
ATOM 5040 C C . ASP A 1 687 ? -128.025 27.294 136.208 1.00 58.03 687 ASP A C 1
ATOM 5042 O O . ASP A 1 687 ? -128.565 28.018 135.368 1.00 58.03 687 ASP A O 1
ATOM 5046 N N . ASP A 1 688 ? -126.727 27.448 136.517 1.00 51.72 688 ASP A N 1
ATOM 5047 C CA . ASP A 1 688 ? -125.902 28.572 136.029 1.00 51.72 688 ASP A CA 1
ATOM 5048 C C . ASP A 1 688 ? -125.009 28.254 134.819 1.00 51.72 688 ASP A C 1
ATOM 5050 O O . ASP A 1 688 ? -124.751 29.133 133.996 1.00 51.72 688 ASP A O 1
ATOM 5054 N N . ILE A 1 689 ? -124.560 27.004 134.663 1.00 59.09 689 ILE A N 1
ATOM 5055 C CA . ILE A 1 689 ? -123.587 26.644 133.614 1.00 59.09 689 ILE A CA 1
ATOM 5056 C C . ILE A 1 689 ? -124.264 26.232 132.298 1.00 59.09 689 ILE A C 1
ATOM 5058 O O . ILE A 1 689 ? -123.699 26.484 131.233 1.00 59.09 689 ILE A O 1
ATOM 5062 N N . GLU A 1 690 ? -125.502 25.727 132.332 1.00 61.34 690 GLU A N 1
ATOM 5063 C CA . GLU A 1 690 ? -126.306 25.506 131.114 1.00 61.34 690 GLU A CA 1
ATOM 5064 C C . GLU A 1 690 ? -126.475 26.821 130.318 1.00 61.34 690 GLU A C 1
ATOM 5066 O O . GLU A 1 690 ? -126.343 26.841 129.096 1.00 61.34 690 GLU A O 1
ATOM 5071 N N . ARG A 1 691 ? -126.567 27.961 131.023 1.00 56.75 691 ARG A N 1
ATOM 5072 C CA . ARG A 1 691 ? -126.604 29.327 130.460 1.00 56.75 691 ARG A CA 1
ATOM 5073 C C . ARG A 1 691 ? -125.291 29.825 129.829 1.00 56.75 691 ARG A C 1
ATOM 5075 O O . ARG A 1 691 ? -125.261 30.946 129.324 1.00 56.75 691 ARG A O 1
ATOM 5082 N N . ARG A 1 692 ? -124.192 29.058 129.863 1.00 49.75 692 ARG A N 1
ATOM 5083 C CA . ARG A 1 692 ? -122.884 29.475 129.307 1.00 49.75 692 ARG A CA 1
ATOM 5084 C C . ARG A 1 692 ? -122.411 28.667 128.099 1.00 49.75 692 ARG A C 1
ATOM 5086 O O . ARG A 1 692 ? -121.409 29.058 127.502 1.00 49.75 692 ARG A O 1
ATOM 5093 N N . LEU A 1 693 ? -123.115 27.601 127.710 1.00 47.94 693 LEU A N 1
ATOM 5094 C CA . LEU A 1 693 ? -122.739 26.792 126.544 1.00 47.94 693 LEU A CA 1
ATOM 5095 C C . LEU A 1 693 ? -123.215 27.403 125.210 1.00 47.94 693 LEU A C 1
ATOM 5097 O O . LEU A 1 693 ? -122.504 27.306 124.216 1.00 47.94 693 LEU A O 1
ATOM 5101 N N . GLU A 1 694 ? -124.350 28.111 125.196 1.00 50.16 694 GLU A N 1
ATOM 5102 C CA . GLU A 1 694 ? -124.932 28.733 123.986 1.00 50.16 694 GLU A CA 1
ATOM 5103 C C . GLU A 1 694 ? -124.140 29.947 123.439 1.00 50.16 694 GLU A C 1
ATOM 5105 O O . GLU A 1 694 ? -124.464 30.488 122.384 1.00 50.16 694 GLU A O 1
ATOM 5110 N N . ALA A 1 695 ? -123.116 30.427 124.153 1.00 45.34 695 ALA A N 1
ATOM 5111 C CA . ALA A 1 695 ? -122.573 31.776 123.960 1.00 45.34 695 ALA A CA 1
ATOM 5112 C C . ALA A 1 695 ? -121.379 31.905 122.986 1.00 45.34 695 ALA A C 1
ATOM 5114 O O . ALA A 1 695 ? -120.922 33.027 122.761 1.00 45.34 695 ALA A O 1
ATOM 5115 N N . LEU A 1 696 ? -120.831 30.806 122.445 1.00 50.12 696 LEU A N 1
ATOM 5116 C CA . LEU A 1 696 ? -119.540 30.819 121.724 1.00 50.12 696 LEU A CA 1
ATOM 5117 C C . LEU A 1 696 ? -119.484 29.989 120.420 1.00 50.12 696 LEU A C 1
ATOM 5119 O O . LEU A 1 696 ? -118.400 29.687 119.928 1.00 50.12 696 LEU A O 1
ATOM 5123 N N . GLU A 1 697 ? -120.629 29.670 119.811 1.00 42.75 697 GLU A N 1
ATOM 5124 C CA . GLU A 1 697 ? -120.699 28.879 118.564 1.00 42.75 697 GLU A CA 1
ATOM 5125 C C . GLU A 1 697 ? -120.627 29.724 117.260 1.00 42.75 697 GLU A C 1
ATOM 5127 O O . GLU A 1 697 ? -120.816 29.189 116.169 1.00 42.75 697 GLU A O 1
ATOM 5132 N N . HIS A 1 698 ? -120.391 31.047 117.305 1.00 42.31 698 HIS A N 1
ATOM 5133 C CA . HIS A 1 698 ? -120.502 31.937 116.124 1.00 42.31 698 HIS A CA 1
ATOM 5134 C C . HIS A 1 698 ? -119.349 32.959 115.946 1.00 42.31 698 HIS A C 1
ATOM 5136 O O . HIS A 1 698 ? -119.084 33.759 116.840 1.00 42.31 698 HIS A O 1
ATOM 5142 N N . GLY A 1 699 ? -118.753 32.999 114.735 1.00 36.47 699 GLY A N 1
ATOM 5143 C CA . GLY A 1 699 ? -117.817 34.039 114.235 1.00 36.47 699 GLY A CA 1
ATOM 5144 C C . GLY A 1 699 ? -116.498 33.483 113.643 1.00 36.47 699 GLY A C 1
ATOM 5145 O O . GLY A 1 699 ? -115.571 33.219 114.396 1.00 36.47 699 GLY A O 1
ATOM 5146 N N . GLN A 1 700 ? -116.404 33.091 112.358 1.00 36.94 700 GLN A N 1
ATOM 5147 C CA . GLN A 1 700 ? -116.149 33.900 111.126 1.00 36.94 700 GLN A CA 1
ATOM 5148 C C . GLN A 1 700 ? -114.694 34.446 110.971 1.00 36.94 700 GLN A C 1
ATOM 5150 O O . GLN A 1 700 ? -114.217 35.138 111.858 1.00 36.94 700 GLN A O 1
ATOM 5155 N N . GLN A 1 701 ? -113.888 34.025 109.964 1.00 34.94 701 GLN A N 1
ATOM 5156 C CA . GLN A 1 701 ? -113.819 34.411 108.509 1.00 34.94 701 GLN A CA 1
ATOM 5157 C C . GLN A 1 701 ? -113.124 35.786 108.265 1.00 34.94 701 GLN A C 1
ATOM 5159 O O . GLN A 1 701 ? -113.544 36.756 108.880 1.00 34.94 701 GLN A O 1
ATOM 5164 N N . GLN A 1 702 ? -112.057 35.983 107.452 1.00 33.81 702 GLN A N 1
ATOM 5165 C CA . GLN A 1 702 ? -111.822 35.838 105.974 1.00 33.81 702 GLN A CA 1
ATOM 5166 C C . GLN A 1 702 ? -110.319 36.151 105.617 1.00 33.81 702 GLN A C 1
ATOM 5168 O O . GLN A 1 702 ? -109.636 36.634 106.515 1.00 33.81 702 GLN A O 1
ATOM 5173 N N . SER A 1 703 ? -109.708 36.072 104.404 1.00 35.25 703 SER A N 1
ATOM 5174 C CA . SER A 1 703 ? -109.863 35.335 103.105 1.00 35.25 703 SER A CA 1
ATOM 5175 C C . SER A 1 703 ? -108.706 35.703 102.108 1.00 35.25 703 SER A C 1
ATOM 5177 O O . SER A 1 703 ? -108.233 36.835 102.162 1.00 35.25 703 SER A O 1
ATOM 5179 N N . GLY A 1 704 ? -108.337 34.827 101.144 1.00 30.19 704 GLY A N 1
ATOM 5180 C CA . GLY A 1 704 ? -107.526 35.125 99.915 1.00 30.19 704 GLY A CA 1
ATOM 5181 C C . GLY A 1 704 ? -105.976 35.173 100.046 1.00 30.19 704 GLY A C 1
ATOM 5182 O O . GLY A 1 704 ? -105.483 34.952 101.148 1.00 30.19 704 GLY A O 1
ATOM 5183 N N . GLU A 1 705 ? -105.110 35.475 99.045 1.00 30.80 705 GLU A N 1
ATOM 5184 C CA . GLU A 1 705 ? -105.106 35.554 97.540 1.00 30.80 705 GLU A CA 1
ATOM 5185 C C . GLU A 1 705 ? -103.638 35.958 97.091 1.00 30.80 705 GLU A C 1
ATOM 5187 O O . GLU A 1 705 ? -102.943 36.506 97.943 1.00 30.80 705 GLU A O 1
ATOM 5192 N N . GLN A 1 706 ? -102.988 35.826 95.903 1.00 33.62 706 GLN A N 1
ATOM 5193 C CA . GLN A 1 706 ? -103.121 35.192 94.555 1.00 33.62 706 GLN A CA 1
ATOM 5194 C C . GLN A 1 706 ? -101.686 34.947 93.933 1.00 33.62 706 GLN A C 1
ATOM 5196 O O . GLN A 1 706 ? -100.743 35.557 94.441 1.00 33.62 706 GLN A O 1
ATOM 5201 N N . PRO A 1 707 ? -101.455 34.131 92.858 1.00 53.94 707 PRO A N 1
ATOM 5202 C CA . PRO A 1 707 ? -100.085 33.727 92.426 1.00 53.94 707 PRO A CA 1
ATOM 5203 C C . PRO A 1 707 ? -99.641 33.911 90.932 1.00 53.94 707 PRO A C 1
ATOM 5205 O O . PRO A 1 707 ? -100.457 33.819 90.021 1.00 53.94 707 PRO A O 1
ATOM 5208 N N . ALA A 1 708 ? -98.303 33.953 90.713 1.00 45.44 708 ALA A N 1
ATOM 5209 C CA . ALA A 1 708 ? -97.512 33.631 89.480 1.00 45.44 708 ALA A CA 1
ATOM 5210 C C . ALA A 1 708 ? -97.672 34.549 88.217 1.00 45.44 708 ALA A C 1
ATOM 5212 O O . ALA A 1 708 ? -98.634 35.312 88.179 1.00 45.44 708 ALA A O 1
ATOM 5213 N N . PRO A 1 709 ? -96.731 34.592 87.216 1.00 50.62 709 PRO A N 1
ATOM 5214 C CA . PRO A 1 709 ? -96.249 33.463 86.379 1.00 50.62 709 PRO A CA 1
ATOM 5215 C C . PRO A 1 709 ? -94.723 33.467 86.016 1.00 50.62 709 PRO A C 1
ATOM 5217 O O . PRO A 1 709 ? -93.922 34.129 86.668 1.00 50.62 709 PRO A O 1
ATOM 5220 N N . VAL A 1 710 ? -94.309 32.689 84.992 1.00 44.31 710 VAL A N 1
ATOM 5221 C CA . VAL A 1 710 ? -92.909 32.325 84.625 1.00 44.31 710 VAL A CA 1
ATOM 5222 C C . VAL A 1 710 ? -92.661 32.393 83.100 1.00 44.31 710 VAL A C 1
ATOM 5224 O O . VAL A 1 710 ? -93.578 32.109 82.333 1.00 44.31 710 VAL A O 1
ATOM 5227 N N . GLY A 1 711 ? -91.415 32.636 82.647 1.00 34.06 711 GLY A N 1
ATOM 5228 C CA . GLY A 1 711 ? -90.949 32.187 81.316 1.00 34.06 711 GLY A CA 1
ATOM 5229 C C . GLY A 1 711 ? -89.629 32.787 80.790 1.00 34.06 711 GLY A C 1
ATOM 5230 O O . GLY A 1 711 ? -89.383 33.973 80.976 1.00 34.06 711 GLY A O 1
ATOM 5231 N N . GLY A 1 712 ? -88.826 32.002 80.041 1.00 43.56 712 GLY A N 1
ATOM 5232 C CA . GLY A 1 712 ? -88.157 32.573 78.853 1.00 43.56 712 GLY A CA 1
ATOM 5233 C C . GLY A 1 712 ? -86.672 32.335 78.507 1.00 43.56 712 GLY A C 1
ATOM 5234 O O . GLY A 1 712 ? -86.260 32.923 77.512 1.00 43.56 712 GLY A O 1
ATOM 5235 N N . VAL A 1 713 ? -85.847 31.526 79.198 1.00 43.72 713 VAL A N 1
ATOM 5236 C CA . VAL A 1 713 ? -84.421 31.344 78.787 1.00 43.72 713 VAL A CA 1
ATOM 5237 C C . VAL A 1 713 ? -83.946 29.883 78.851 1.00 43.72 713 VAL A C 1
ATOM 5239 O O . VAL A 1 713 ? -83.583 29.398 79.916 1.00 43.72 713 VAL A O 1
ATOM 5242 N N . ALA A 1 714 ? -83.922 29.180 77.707 1.00 50.84 714 ALA A N 1
ATOM 5243 C CA . ALA A 1 714 ? -83.341 27.824 77.610 1.00 50.84 714 ALA A CA 1
ATOM 5244 C C . ALA A 1 714 ? -82.852 27.409 76.200 1.00 50.84 714 ALA A C 1
ATOM 5246 O O . ALA A 1 714 ? -81.835 26.735 76.076 1.00 50.84 714 ALA A O 1
ATOM 5247 N N . SER A 1 715 ? -83.551 27.808 75.127 1.00 54.41 715 SER A N 1
ATOM 5248 C CA . SER A 1 715 ? -83.383 27.174 73.800 1.00 54.41 715 SER A CA 1
ATOM 5249 C C . SER A 1 715 ? -82.101 27.549 73.023 1.00 54.41 715 SER A C 1
ATOM 5251 O O . SER A 1 715 ? -81.533 26.701 72.339 1.00 54.41 715 SER A O 1
ATOM 5253 N N . LYS A 1 716 ? -81.590 28.791 73.127 1.00 55.28 716 LYS A N 1
ATOM 5254 C CA . LYS A 1 716 ? -80.428 29.225 72.312 1.00 55.28 716 LYS A CA 1
ATOM 5255 C C . LYS A 1 716 ? -79.084 28.612 72.751 1.00 55.28 716 LYS A C 1
ATOM 5257 O O . LYS A 1 716 ? -78.260 28.305 71.895 1.00 55.28 716 LYS A O 1
ATOM 5262 N N . PHE A 1 717 ? -78.868 28.390 74.051 1.00 58.53 717 PHE A N 1
ATOM 5263 C CA . PHE A 1 717 ? -77.564 27.946 74.575 1.00 58.53 717 PHE A CA 1
ATOM 5264 C C . PHE A 1 717 ? -77.200 26.509 74.159 1.00 58.53 717 PHE A C 1
ATOM 5266 O O . PHE A 1 717 ? -76.041 26.214 73.876 1.00 58.53 717 PHE A O 1
ATOM 5273 N N . MET A 1 718 ? -78.194 25.616 74.083 1.00 57.22 718 MET A N 1
ATOM 5274 C CA . MET A 1 718 ? -77.971 24.197 73.777 1.00 57.22 718 MET A CA 1
ATOM 5275 C C . MET A 1 718 ? -77.578 23.961 72.307 1.00 57.22 718 MET A C 1
ATOM 5277 O O . MET A 1 718 ? -76.774 23.077 72.022 1.00 57.22 718 MET A O 1
ATOM 5281 N N . LEU A 1 719 ? -78.077 24.791 71.381 1.00 60.28 719 LEU A N 1
ATOM 5282 C CA . LEU A 1 719 ? -77.713 24.734 69.958 1.00 60.28 719 LEU A CA 1
ATOM 5283 C C . LEU A 1 719 ? -76.289 25.245 69.690 1.00 60.28 719 LEU A C 1
ATOM 5285 O O . LEU A 1 719 ? -75.561 24.638 68.907 1.00 60.28 719 LEU A O 1
ATOM 5289 N N . GLN A 1 720 ? -75.861 26.318 70.365 1.00 63.03 720 GLN A N 1
ATOM 5290 C CA . GLN A 1 720 ? -74.500 26.850 70.208 1.00 63.03 720 GLN A CA 1
ATOM 5291 C C . GLN A 1 720 ? -73.431 25.858 70.692 1.00 63.03 720 GLN A C 1
ATOM 5293 O O . GLN A 1 720 ? -72.396 25.707 70.045 1.00 63.03 720 GLN A O 1
ATOM 5298 N N . LEU A 1 721 ? -73.694 25.140 71.789 1.00 62.78 721 LEU A N 1
ATOM 5299 C CA . LEU A 1 721 ? -72.754 24.166 72.354 1.00 62.78 721 LEU A CA 1
ATOM 5300 C C . LEU A 1 721 ? -72.566 22.945 71.428 1.00 62.78 721 LEU A C 1
ATOM 5302 O O . LEU A 1 721 ? -71.444 22.469 71.253 1.00 62.78 721 LEU A O 1
ATOM 5306 N N . LEU A 1 722 ? -73.634 22.494 70.759 1.00 64.62 722 LEU A N 1
ATOM 5307 C CA . LEU A 1 722 ? -73.580 21.386 69.797 1.00 64.62 722 LEU A CA 1
ATOM 5308 C C . LEU A 1 722 ? -72.804 21.743 68.514 1.00 64.62 722 LEU A C 1
ATOM 5310 O O . LEU A 1 722 ? -72.053 20.912 68.005 1.00 64.62 722 LEU A O 1
ATOM 5314 N N . ALA A 1 723 ? -72.922 22.982 68.022 1.00 62.88 723 ALA A N 1
ATOM 5315 C CA . ALA A 1 723 ? -72.170 23.446 66.851 1.00 62.88 723 ALA A CA 1
ATOM 5316 C C . ALA A 1 723 ? -70.646 23.464 67.096 1.00 62.88 723 ALA A C 1
ATOM 5318 O O . ALA A 1 723 ? -69.875 23.030 66.239 1.00 62.88 723 ALA A O 1
ATOM 5319 N N . VAL A 1 724 ? -70.209 23.904 68.283 1.00 67.75 724 VAL A N 1
ATOM 5320 C CA . VAL A 1 724 ? -68.783 23.925 68.663 1.00 67.75 724 VAL A CA 1
ATOM 5321 C C . VAL A 1 724 ? -68.210 22.506 68.791 1.00 67.75 724 VAL A C 1
ATOM 5323 O O . VAL A 1 724 ? -67.082 22.266 68.364 1.00 67.75 724 VAL A O 1
ATOM 5326 N N . GLY A 1 725 ? -68.989 21.553 69.317 1.00 69.31 725 GLY A N 1
ATOM 5327 C CA . GLY A 1 725 ? -68.567 20.152 69.448 1.00 69.31 725 GLY A CA 1
ATOM 5328 C C . GLY A 1 725 ? -68.360 19.426 68.112 1.00 69.31 725 GLY A C 1
ATOM 5329 O O . GLY A 1 725 ? -67.450 18.611 67.993 1.00 69.31 725 GLY A O 1
ATOM 5330 N N . LEU A 1 726 ? -69.160 19.737 67.085 1.00 66.50 726 LEU A N 1
ATOM 5331 C CA . LEU A 1 726 ? -68.978 19.167 65.742 1.00 66.50 726 LEU A CA 1
ATOM 5332 C C . LEU A 1 726 ? -67.737 19.725 65.030 1.00 66.50 726 LEU A C 1
ATOM 5334 O O . LEU A 1 726 ? -67.017 18.972 64.372 1.00 66.50 726 LEU A O 1
ATOM 5338 N N . ALA A 1 727 ? -67.459 21.021 65.191 1.00 65.69 727 ALA A N 1
ATOM 5339 C CA . ALA A 1 727 ? -66.303 21.666 64.571 1.00 65.69 727 ALA A CA 1
ATOM 5340 C C . ALA A 1 727 ? -64.962 21.133 65.112 1.00 65.69 727 ALA A C 1
ATOM 5342 O O . ALA A 1 727 ? -64.044 20.882 64.330 1.00 65.69 727 ALA A O 1
ATOM 5343 N N . SER A 1 728 ? -64.846 20.915 66.428 1.00 69.75 728 SER A N 1
ATOM 5344 C CA . SER A 1 728 ? -63.602 20.423 67.040 1.00 69.75 728 SER A CA 1
ATOM 5345 C C . SER A 1 728 ? -63.287 18.972 66.662 1.00 69.75 728 SER A C 1
ATOM 5347 O O . SER A 1 728 ? -62.144 18.668 66.322 1.00 69.75 728 SER A O 1
ATOM 5349 N N . VAL A 1 729 ? -64.292 18.088 66.647 1.00 73.62 729 VAL A N 1
ATOM 5350 C CA . VAL A 1 729 ? -64.122 16.682 66.236 1.00 73.62 729 VAL A CA 1
ATOM 5351 C C . VAL A 1 729 ? -63.784 16.575 64.745 1.00 73.62 729 VAL A C 1
ATOM 5353 O O . VAL A 1 729 ? -62.868 15.837 64.385 1.00 73.62 729 VAL A O 1
ATOM 5356 N N . GLY A 1 730 ? -64.459 17.345 63.881 1.00 73.44 730 GLY A N 1
ATOM 5357 C CA . GLY A 1 730 ? -64.165 17.375 62.443 1.00 73.44 730 GLY A CA 1
ATOM 5358 C C . GLY A 1 730 ? -62.752 17.880 62.127 1.00 73.44 730 GLY A C 1
ATOM 5359 O O . GLY A 1 730 ? -62.065 17.297 61.288 1.00 73.44 730 GLY A O 1
ATOM 5360 N N . GLY A 1 731 ? -62.286 18.916 62.833 1.00 73.62 731 GLY A N 1
ATOM 5361 C CA . GLY A 1 731 ? -60.921 19.428 62.694 1.00 73.62 731 GLY A CA 1
ATOM 5362 C C . GLY A 1 731 ? -59.858 18.408 63.111 1.00 73.62 731 GLY A C 1
ATOM 5363 O O . GLY A 1 731 ? -58.928 18.149 62.350 1.00 73.62 731 GLY A O 1
ATOM 5364 N N . LEU A 1 732 ? -60.020 17.777 64.280 1.00 75.56 732 LEU A N 1
ATOM 5365 C CA . LEU A 1 732 ? -59.046 16.812 64.807 1.00 75.56 732 LEU A CA 1
ATOM 5366 C C . LEU A 1 732 ? -58.963 15.555 63.921 1.00 75.56 732 LEU A C 1
ATOM 5368 O O . LEU A 1 732 ? -57.865 15.123 63.578 1.00 75.56 732 LEU A O 1
ATOM 5372 N N . ALA A 1 733 ? -60.103 15.033 63.452 1.00 70.88 733 ALA A N 1
ATOM 5373 C CA . ALA A 1 733 ? -60.136 13.926 62.491 1.00 70.88 733 ALA A CA 1
ATOM 5374 C C . ALA A 1 733 ? -59.469 14.275 61.145 1.00 70.88 733 ALA A C 1
ATOM 5376 O O . ALA A 1 733 ? -58.829 13.418 60.541 1.00 70.88 733 ALA A O 1
ATOM 5377 N N . SER A 1 734 ? -59.578 15.529 60.690 1.00 73.12 734 SER A N 1
ATOM 5378 C CA . SER A 1 734 ? -58.943 15.983 59.443 1.00 73.12 734 SER A CA 1
ATOM 5379 C C . SER A 1 734 ? -57.416 16.055 59.562 1.00 73.12 734 SER A C 1
ATOM 5381 O O . SER A 1 734 ? -56.724 15.653 58.633 1.00 73.12 734 SER A O 1
ATOM 5383 N N . VAL A 1 735 ? -56.885 16.509 60.706 1.00 76.75 735 VAL A N 1
ATOM 5384 C CA . VAL A 1 735 ? -55.433 16.500 60.981 1.00 76.75 735 VAL A CA 1
ATOM 5385 C C . VAL A 1 735 ? -54.904 15.065 61.022 1.00 76.75 735 VAL A C 1
ATOM 5387 O O . VAL A 1 735 ? -53.950 14.749 60.320 1.00 76.75 735 VAL A O 1
ATOM 5390 N N . LEU A 1 736 ? -55.581 14.176 61.756 1.00 77.44 736 LEU A N 1
ATOM 5391 C CA . LEU A 1 736 ? -55.186 12.768 61.885 1.00 77.44 736 LEU A CA 1
ATOM 5392 C C . LEU A 1 736 ? -55.246 12.017 60.536 1.00 77.44 736 LEU A C 1
ATOM 5394 O O . LEU A 1 736 ? -54.439 11.130 60.285 1.00 77.44 736 LEU A O 1
ATOM 5398 N N . ALA A 1 737 ? -56.160 12.391 59.634 1.00 78.38 737 ALA A N 1
ATOM 5399 C CA . ALA A 1 737 ? -56.214 11.840 58.278 1.00 78.38 737 ALA A CA 1
ATOM 5400 C C . ALA A 1 737 ? -55.077 12.339 57.362 1.00 78.38 737 ALA A C 1
ATOM 5402 O O . ALA A 1 737 ? -54.663 11.602 56.471 1.00 78.38 737 ALA A O 1
ATOM 5403 N N . ILE A 1 738 ? -54.560 13.556 57.579 1.00 75.69 738 ILE A N 1
ATOM 5404 C CA . ILE A 1 738 ? -53.383 14.091 56.868 1.00 75.69 738 ILE A CA 1
ATOM 5405 C C . ILE A 1 738 ? -52.098 13.435 57.393 1.00 75.69 738 ILE A C 1
ATOM 5407 O O . ILE A 1 738 ? -51.242 13.050 56.607 1.00 75.69 738 ILE A O 1
ATOM 5411 N N . GLU A 1 739 ? -51.988 13.242 58.708 1.00 78.56 739 GLU A N 1
ATOM 5412 C CA . GLU A 1 739 ? -50.838 12.595 59.362 1.00 78.56 739 GLU A CA 1
ATOM 5413 C C . GLU A 1 739 ? -50.748 11.076 59.078 1.00 78.56 739 GLU A C 1
ATOM 5415 O O . GLU A 1 739 ? -49.727 10.446 59.342 1.00 78.56 739 GLU A O 1
ATOM 5420 N N . LEU A 1 740 ? -51.797 10.499 58.475 1.00 82.38 740 LEU A N 1
ATOM 5421 C CA . LEU A 1 740 ? -51.854 9.130 57.941 1.00 82.38 740 LEU A CA 1
ATOM 5422 C C . LEU A 1 740 ? -51.862 9.074 56.394 1.00 82.38 740 LEU A C 1
ATOM 5424 O O . LEU A 1 740 ? -52.156 8.024 55.829 1.00 82.38 740 LEU A O 1
ATOM 5428 N N . ASP A 1 741 ? -51.586 10.195 55.716 1.00 80.06 741 ASP A N 1
ATOM 5429 C CA . ASP A 1 741 ? -51.552 10.366 54.247 1.00 80.06 741 ASP A CA 1
ATOM 5430 C C . ASP A 1 741 ? -52.841 9.951 53.490 1.00 80.06 741 ASP A C 1
ATOM 5432 O O . ASP A 1 741 ? -52.867 9.700 52.284 1.00 80.06 741 ASP A O 1
ATOM 5436 N N . LEU A 1 742 ? -53.984 9.928 54.184 1.00 82.75 742 LEU A N 1
ATOM 5437 C CA . LEU A 1 742 ? -55.296 9.609 53.612 1.00 82.75 742 LEU A CA 1
ATOM 5438 C C . LEU A 1 742 ? -55.981 10.869 53.058 1.00 82.75 742 LEU A C 1
ATOM 5440 O O . LEU A 1 742 ? -57.123 11.189 53.400 1.00 82.75 742 LEU A O 1
ATOM 5444 N N . VAL A 1 743 ? -55.292 11.573 52.155 1.00 80.38 743 VAL A N 1
ATOM 5445 C CA . VAL A 1 743 ? -55.725 12.840 51.529 1.00 80.38 743 VAL A CA 1
ATOM 5446 C C . VAL A 1 743 ? -57.203 12.865 51.076 1.00 80.38 743 VAL A C 1
ATOM 5448 O O . VAL A 1 743 ? -57.915 13.795 51.471 1.00 80.38 743 VAL A O 1
ATOM 5451 N N . PRO A 1 744 ? -57.746 11.883 50.316 1.00 75.69 744 PRO A N 1
ATOM 5452 C CA . PRO A 1 744 ? -59.159 11.915 49.915 1.00 75.69 744 PRO A CA 1
ATOM 5453 C C . PRO A 1 744 ? -60.135 11.769 51.096 1.00 75.69 744 PRO A C 1
ATOM 5455 O O . PRO A 1 744 ? -61.252 12.285 51.033 1.00 75.69 744 PRO A O 1
ATOM 5458 N N . LEU A 1 745 ? -59.724 11.119 52.191 1.00 76.69 745 LEU A N 1
ATOM 5459 C CA . LEU A 1 745 ? -60.518 11.006 53.417 1.00 76.69 745 LEU A CA 1
ATOM 5460 C C . LEU A 1 745 ? -60.565 12.349 54.164 1.00 76.69 745 LEU A C 1
ATOM 5462 O O . LEU A 1 745 ? -61.636 12.764 54.609 1.00 76.69 745 LEU A O 1
ATOM 5466 N N . ALA A 1 746 ? -59.431 13.055 54.246 1.00 78.00 746 ALA A N 1
ATOM 5467 C CA . ALA A 1 746 ? -59.342 14.387 54.847 1.00 78.00 746 ALA A CA 1
ATOM 5468 C C . ALA A 1 746 ? -60.225 15.410 54.105 1.00 78.00 746 ALA A C 1
ATOM 5470 O O . ALA A 1 746 ? -60.995 16.141 54.732 1.00 78.00 746 ALA A O 1
ATOM 5471 N N . VAL A 1 747 ? -60.198 15.401 52.764 1.00 77.88 747 VAL A N 1
ATOM 5472 C CA . VAL A 1 747 ? -61.116 16.205 51.933 1.00 77.88 747 VAL A CA 1
ATOM 5473 C C . VAL A 1 747 ? -62.578 15.816 52.192 1.00 77.88 747 VAL A C 1
ATOM 5475 O O . VAL A 1 747 ? -63.433 16.693 52.327 1.00 77.88 747 VAL A O 1
ATOM 5478 N N . GLY A 1 748 ? -62.867 14.518 52.336 1.00 76.25 748 GLY A N 1
ATOM 5479 C CA . GLY A 1 748 ? -64.192 14.013 52.700 1.00 76.25 748 GLY A CA 1
ATOM 5480 C C . GLY A 1 748 ? -64.722 14.589 54.019 1.00 76.25 748 GLY A C 1
ATOM 5481 O O . GLY A 1 748 ? -65.841 15.102 54.049 1.00 76.25 748 GLY A O 1
ATOM 5482 N N . PHE A 1 749 ? -63.921 14.572 55.091 1.00 77.31 749 PHE A N 1
ATOM 5483 C CA . PHE A 1 749 ? -64.295 15.158 56.387 1.00 77.31 749 PHE A CA 1
ATOM 5484 C C . PHE A 1 749 ? -64.512 16.675 56.313 1.00 77.31 749 PHE A C 1
ATOM 5486 O O . PHE A 1 749 ? -65.497 17.185 56.858 1.00 77.31 749 PHE A O 1
ATOM 5493 N N . LEU A 1 750 ? -63.639 17.394 55.603 1.00 71.75 750 LEU A N 1
ATOM 5494 C CA . LEU A 1 750 ? -63.735 18.845 55.443 1.00 71.75 750 LEU A CA 1
ATOM 5495 C C . LEU A 1 750 ? -65.033 19.242 54.712 1.00 71.75 750 LEU A C 1
ATOM 5497 O O . LEU A 1 750 ? -65.739 20.149 55.154 1.00 71.75 750 LEU A O 1
ATOM 5501 N N . VAL A 1 751 ? -65.414 18.514 53.658 1.00 76.25 751 VAL A N 1
ATOM 5502 C CA . VAL A 1 751 ? -66.661 18.772 52.916 1.00 76.25 751 VAL A CA 1
ATOM 5503 C C . VAL A 1 751 ? -67.909 18.332 53.697 1.00 76.25 751 VAL A C 1
ATOM 5505 O O . VAL A 1 751 ? -68.863 19.105 53.793 1.00 76.25 751 VAL A O 1
ATOM 5508 N N . LEU A 1 752 ? -67.930 17.122 54.271 1.00 73.19 752 LEU A N 1
ATOM 5509 C CA . LEU A 1 752 ? -69.143 16.541 54.873 1.00 73.19 752 LEU A CA 1
ATOM 5510 C C . LEU A 1 752 ? -69.422 16.957 56.322 1.00 73.19 752 LEU A C 1
ATOM 5512 O O . LEU A 1 752 ? -70.577 16.888 56.735 1.00 73.19 752 LEU A O 1
ATOM 5516 N N . VAL A 1 753 ? -68.419 17.380 57.100 1.00 72.50 753 VAL A N 1
ATOM 5517 C CA . VAL A 1 753 ? -68.612 17.762 58.516 1.00 72.50 753 VAL A CA 1
ATOM 5518 C C . VAL A 1 753 ? -68.524 19.274 58.710 1.00 72.50 753 VAL A C 1
ATOM 5520 O O . VAL A 1 753 ? -69.408 19.865 59.333 1.00 72.50 753 VAL A O 1
ATOM 5523 N N . ILE A 1 754 ? -67.503 19.923 58.144 1.00 70.19 754 ILE A N 1
ATOM 5524 C CA . ILE A 1 754 ? -67.305 21.372 58.317 1.00 70.19 754 ILE A CA 1
ATOM 5525 C C . ILE A 1 754 ? -68.262 22.168 57.413 1.00 70.19 754 ILE A C 1
ATOM 5527 O O . ILE A 1 754 ? -68.801 23.184 57.854 1.00 70.19 754 ILE A O 1
ATOM 5531 N N . GLY A 1 755 ? -68.569 21.677 56.206 1.00 74.25 755 GLY A N 1
ATOM 5532 C CA . GLY A 1 755 ? -69.551 22.286 55.296 1.00 74.25 755 GLY A CA 1
ATOM 5533 C C . GLY A 1 755 ? -70.933 22.523 55.936 1.00 74.25 755 GLY A C 1
ATOM 5534 O O . GLY A 1 755 ? -71.374 23.675 56.008 1.00 74.25 755 GLY A O 1
ATOM 5535 N N . PRO A 1 756 ? -71.615 21.484 56.463 1.00 72.81 756 PRO A N 1
ATOM 5536 C CA . PRO A 1 756 ? -72.901 21.651 57.141 1.00 72.81 756 PRO A CA 1
ATOM 5537 C C . PRO A 1 756 ? -72.822 22.512 58.406 1.00 72.81 756 PRO A C 1
ATOM 5539 O O . PRO A 1 756 ? -73.732 23.300 58.653 1.00 72.81 756 PRO A O 1
ATOM 5542 N N . ALA A 1 757 ? -71.738 22.413 59.185 1.00 66.81 757 ALA A N 1
ATOM 5543 C CA . ALA A 1 757 ? -71.546 23.243 60.376 1.00 66.81 757 ALA A CA 1
ATOM 5544 C C . ALA A 1 757 ? -71.426 24.738 60.022 1.00 66.81 757 ALA A C 1
ATOM 5546 O O . ALA A 1 757 ? -72.066 25.571 60.664 1.00 66.81 757 ALA A O 1
ATOM 5547 N N . GLY A 1 758 ? -70.679 25.074 58.964 1.00 71.00 758 GLY A N 1
ATOM 5548 C CA . GLY A 1 758 ? -70.568 26.437 58.442 1.00 71.00 758 GLY A CA 1
ATOM 5549 C C . GLY A 1 758 ? -71.897 26.983 57.914 1.00 71.00 758 GLY A C 1
ATOM 5550 O O . GLY A 1 758 ? -72.251 28.122 58.215 1.00 71.00 758 GLY A O 1
ATOM 5551 N N . TRP A 1 759 ? -72.678 26.161 57.203 1.00 73.62 759 TRP A N 1
ATOM 5552 C CA . TRP A 1 759 ? -74.022 26.535 56.740 1.00 73.62 759 TRP A CA 1
ATOM 5553 C C . TRP A 1 759 ? -74.988 26.797 57.906 1.00 73.62 759 TRP A C 1
ATOM 5555 O O . TRP A 1 759 ? -75.726 27.782 57.894 1.00 73.62 759 TRP A O 1
ATOM 5565 N N . LEU A 1 760 ? -74.935 25.970 58.956 1.00 69.69 760 LEU A N 1
ATOM 5566 C CA . LEU A 1 760 ? -75.740 26.145 60.167 1.00 69.69 760 LEU A CA 1
ATOM 5567 C C . LEU A 1 760 ? -75.343 27.435 60.915 1.00 69.69 760 LEU A C 1
ATOM 5569 O O . LEU A 1 760 ? -76.216 28.182 61.354 1.00 69.69 760 LEU A O 1
ATOM 5573 N N . TRP A 1 761 ? -74.046 27.754 60.985 1.00 69.12 761 TRP A N 1
ATOM 5574 C CA . TRP A 1 761 ? -73.548 29.004 61.577 1.00 69.12 761 TRP A CA 1
ATOM 5575 C C . TRP A 1 761 ? -73.998 30.246 60.789 1.00 69.12 761 TRP A C 1
ATOM 5577 O O . TRP A 1 761 ? -74.458 31.213 61.391 1.00 69.12 761 TRP A O 1
ATOM 5587 N N . LEU A 1 762 ? -73.966 30.189 59.452 1.00 68.50 762 LEU A N 1
ATOM 5588 C CA . LEU A 1 762 ? -74.531 31.219 58.568 1.00 68.50 762 LEU A CA 1
ATOM 5589 C C . LEU A 1 762 ? -76.043 31.395 58.782 1.00 68.50 762 LEU A C 1
ATOM 5591 O O . LEU A 1 762 ? -76.507 32.519 58.948 1.00 68.50 762 LEU A O 1
ATOM 5595 N N . SER A 1 763 ? -76.805 30.300 58.885 1.00 67.50 763 SER A N 1
ATOM 5596 C CA . SER A 1 763 ? -78.256 30.352 59.145 1.00 67.50 763 SER A CA 1
ATOM 5597 C C . SER A 1 763 ? -78.633 30.950 60.512 1.00 67.50 763 SER A C 1
ATOM 5599 O O . SER A 1 763 ? -79.772 31.364 60.714 1.00 67.50 763 SER A O 1
ATOM 5601 N N . LEU A 1 764 ? -77.678 31.013 61.448 1.00 61.59 764 LEU A N 1
ATOM 5602 C CA . LEU A 1 764 ? -77.818 31.635 62.769 1.00 61.59 764 LEU A CA 1
ATOM 5603 C C . LEU A 1 764 ? -77.350 33.101 62.813 1.00 61.59 764 LEU A C 1
ATOM 5605 O O . LEU A 1 764 ? -77.530 33.745 63.846 1.00 61.59 764 LEU A O 1
ATOM 5609 N N . ALA A 1 765 ? -76.754 33.616 61.733 1.00 61.94 765 ALA A N 1
ATOM 5610 C CA . ALA A 1 765 ? -76.285 34.999 61.622 1.00 61.94 765 ALA A CA 1
ATOM 5611 C C . ALA A 1 765 ? -77.291 35.938 60.923 1.00 61.94 765 ALA A C 1
ATOM 5613 O O . ALA A 1 765 ? -77.173 37.153 61.062 1.00 61.94 765 ALA A O 1
ATOM 5614 N N . ASP A 1 766 ? -78.276 35.382 60.209 1.00 53.16 766 ASP A N 1
ATOM 5615 C CA . ASP A 1 766 ? -79.251 36.104 59.368 1.00 53.16 766 ASP A CA 1
ATOM 5616 C C . ASP A 1 766 ? -80.637 36.300 60.051 1.00 53.16 766 ASP A C 1
ATOM 5618 O O . ASP A 1 766 ? -81.653 36.471 59.370 1.00 53.16 766 ASP A O 1
ATOM 5622 N N . VAL A 1 767 ? -80.704 36.236 61.400 1.00 48.22 767 VAL A N 1
ATOM 5623 C CA . VAL A 1 767 ? -81.942 36.361 62.225 1.00 48.22 767 VAL A CA 1
ATOM 5624 C C . VAL A 1 767 ? -81.742 37.132 63.539 1.00 48.22 767 VAL A C 1
ATOM 5626 O O . VAL A 1 767 ? -81.056 36.603 64.448 1.00 48.22 767 VAL A O 1
#

Sequence (767 aa):
MPAGIDIRERTILVATPAGTARYRNAIRRLEDAETGDGATLTVSLDGGSYAIDVAGDDGADDQGYLFGGAATGDPADLRRAAVEAMVAESSGGASELEGPLGYVDCDGEVYTELSDALVDRVAVERVDPGMAVCYDAFGSSPTGLGVVISEGVAYATLAVEGVPFATARCTYEGRWYDVTDAADLGEQSVRSEWARIQYETLLAALAAELARRTPTLDQPVGIALGGEATPEAVGSLDVSFVDKALDVDVGPVAVPDAPEEAPARGALAAVQDGDVSTRPVPAFAATDGYAPNLADVDATADAIAESLDGSGEGARPATAGHQPEEAGPGASRGGARIDTAEGASSSASHALRVAAALDRLVDRIDATERLDDLRNEVDAAIAEVEARLDERKQDSAETVVDLETSVAELERELGELADDVGEIRAVLAGLEDGDVDAPDVSGAVESMAVDALQADIDAVESDLSSRIEGLWEEVDDLNDDVVDVSARVGELPDIEGAVESTRESVRELSDETADLRTSLGELQETVESLESETATRGDIQSVAADLDGVADDLETLRRQFEGVDRVDPKQVEGLQQDLDALRDTVLNHAQRLEGVEGTTSDLDDRLERAYRNTAKAEALSSLQAEVNRVEDRAVTAEEAATGAEKTVTDVEGTVSSLREDVDQLRSMTDSLAENTPTRSTVDESLDDIERRLEALEHGQQQSGEQPAPVGGVASKFMLQLLAVGLASVGGLASVLAIELDLVPLAVGFLVLVIGPAGWLWLSLADV

Secondary structure (DSSP, 8-state):
--EEEEE-SSEEEEEETTEEEEEEEEEEEPPTT----TTEEEEEETTEEEEEEES-----S-PEESSSS--SS-HHHHHHHHHHHHHHHHTTS-----S-EEEE-S-HHHHHHHHHHHTTT-PEEEE-HHHHHHHHHH-SS--EEEEEEETTEEEEEEEETTEEEEEEEEE-TTSTT--TT---SSS-SHHHHHHHHHHHHHHHHHHHHHTTTPPPPSS-BEEEEESTT--TTGGG--THHHHHHHTS-B-PPB--SSTTTHHHHHHHHHHHHT--S-----GGGSSSSS-TTS--HHHHHHHHHHHHSS--S--PPP---------------------HHHHHHHHHHHHHHHHHHHHHHHHHHTTHHHHHHHHHHHHHHHHHHHHHHHHHHHHHHHHHHHHHHHHHHHHHHHHHHHHHHHHHHHHHHHHHS------S-HHHHHHHHHHHHHHHHHHHHHHHHHHHHHHHHHHHHHHHHHHHHHHHHHHHHHHHHHHHHHHHHHHHHHHHHHHHHHHHHHHHHHHHHHHHHS--HHHHHHHHHHHHHHHHHHHHHHHHHHHHS---HHHHHHHHHHHHHHHHHHHHHHHHHHHHHHHHHHHHHHHHHHHHHHHHHHHHHHHHHHHHHHHHHHHHHHHHHHHHHHHHHHHHHHHHHHHHHHHHHHHHHHHHHHT---SSSSTTTHHHHHHHHTTSS----------------SHHHHHHHHHHHHHHHHHHHHHHHHTTT-HHHHHHHIIIIIHHHHHHHHHTT--